Protein AF-D2VQ90-F1 (afdb_monomer)

Radius of gyration: 42.27 Å; Cα contacts (8 Å, |Δi|>4): 969; chains: 1; bounding box: 99×112×154 Å

Nearest PDB structures (foldseek):
  7mqa-assembly1_NH  TM=8.447E-01  e=4.108E-39  Homo sapiens
  6zqf-assembly1_UV  TM=8.359E-01  e=2.589E-33  Saccharomyces cerevisiae S288C
  6ke6-assembly1_RE  TM=8.404E-01  e=4.576E-33  Saccharomyces cerevisiae S288C
  7d4i-assembly1_RE  TM=8.359E-01  e=6.923E-33  Saccharomyces cerevisiae S288C

Secondary structure (DSSP, 8-state):
---------------------------PPP--------------------------HHHHHHHHHTTS---------------S--HHHHHGGG-GGGGGG-TT---------SS------PPPSEEEEE----TT---------EEEEEPPPPPPHHHHHH-S---B-SSSS-BTTTT--HHHHHHHHHHHHHHHHHTT-TT-HHHHHHHHT----HHHH-SEEEEEEPPTT----SSS-HHHHHHHHHHHHHTTTEEEEEEEEEETTEEEEEEEEPTTTT-SEEE---TT-HHHHHHHHHHHGGGEEEEEETTEEEEEEE----TTS-TTHHHHHHHHHHHHHHT-TT-EEEETTGGGGGGG---HHHHHHHHHHHHHHHHHHHHHHHH--SSS-EEEEEE--TTTTT-SSSPP-TTSPEEEEEEEPP-TTS-SSHHHHHHHHHHHHHHHHHH-SS-EEE-SS-EEEEETTEEEEEEEE-TTHHHHHIIIIITT-HHHHHHHIIIIIHHHHHHHHHHHHHH-TTHHHHHHHHHHHHHHTT-TTTS-HHHHHHHHHHHHH-TT-SS-S-SSHHHHHHHHHHHHHHS-TTTS-EEE---SS-HHHHHHHHHHHHHHHHT-SS--S--EEETTB-S-TTTSS-S-HHHHHHHHHHHHHHHHHHHHHHHHT-SS--GGGT---STT-SEEEEE-S---S-PPTT--HHHHHHHHHHHHHTTTEEEEE-TTSSEEEEEE-GGGGS-EE--GGG-TTEEEPPP-------S----PPPEEEE-HHHHHHHHHHHTTTTEEEEEE-TTSTTGGG-S---------------------------------------------------------------------

Mean predicted aligned error: 17.39 Å

Sequence (880 aa):
MSDDYLSSLGTKDEEEETNIEEDVVEEEQVTQDDDDGFKPAEMLDEEFGGEDSGLTDEEKIRIMREQMGDEYVIDDKKQEKRSHFTQEEIRNLTDTKNLFQSPLFRFSFIKISDKVQKLQCNAPQNIAIVGSYLLRTIAKPYKNIDISVVMPKPVDPVFTKAFDLVLLDADGDFNIFNRVTKNAWREIQSEANNTLAYMKDEKSTQGVELLFLTKHNFWYKFDAILSVKIPTSFKNDGEKSTSQLISSTLVQALDERVKYLRIVESNDDTVFVGLILKKKWFEPVTVGPSPLNKEKTEEFKTFWGKKTTTKDFNGTLHVCTEWTIKDTECSVKLLESVCSYILQKHLDKNIECTVSASDVYSILKTNKKESEEINAKVTHAFSRLEEIIMETDINLVVENISVISPEYYNVSVSSPSVSSPILTVLQFRSNARWPDDVEALDRLKQLIYLKYSETLQMKTVPTRRWIDIVCEGFTFRVVIFVSKEINIIKRSGQALNPNVHELEKTLTVLPLHYKYSGIFKSNHKEYSETVRLAKSWVNTHFMSDYLEDAVVELMCMHIFTDPNSPYRAPKTAICGFFRFLNLICTHSWFDTPLFVNTSTEDEENVQKEFAKCLNTYEDLDEKPSMYIVASYNMDYVWTRKNPPAIIVHRMIQFAMNTEIELIEYLQTSNTELPSLFVSTDMDSYDLIIHLKQNIDRKLPTGFNPYDLLYSDLKQRFSRFGLIFKDCNNTMITMAINPEVLSAKQSSISNTYCMKPAPNVANSTTGTDKKKSGLMLELNIPQLMFEIKTMGEGIISKVEVNQESPLAPFSTEIQPPSIVTPTTTTNNNNNQRTTTRDEKTTLTDKKNGASNKRKKGQSEDITNDDGPSTKKVKQSMKKKK

InterPro domains:
  IPR005554 NOL6/Upt22 [PTHR17972] (159-693)
  IPR035368 Nrap protein, domain 3 [PF17404] (220-347)
  IPR035369 Nrap protein, domain 4 [PF17405] (367-516)
  IPR035370 Nrap protein, domain 5 [PF17406] (524-677)
  IPR035371 Nrap protein, domain 6 [PF17407] (696-798)

Organism: Naegleria gruberi (NCBI:txid5762)

Foldseek 3Di:
DDDDDDDDDDDDDDDDDDDDDDDDDDDDDDDDDDDDDDDDDDDDDDDDDDDDDDPDVVNVVVVVPVVDDDDDDDDDDDDDDDDDDDVVVVVPPPPPPCPVVDPQDDWDDDDDDPDDDDDDDDAFPDKDFDDPDDPDDDDDDDPPRDIDGHRPDPQPVVDVVQAPDATAHPVNPDGPCPVPHPQNVLVVVVVVVLLVVLVVPVPDPLSVCLVPVDDDDLLQFFLWKKKKFADPPFDDPDPDDPVRVLQVLLCVLQVQFFSHKDWDDDDPGIIMIGTHTDPCNLPQKAWFDFVVPVVRVVVVCVQLPPQWDWDDDPNTITIIGGHDDFQLFFSCVRSQVSSLSNCCVRTNVPMHMDIAPSCLLCLLVDRNVVLVVLLVLVVVQVVVVQVLVCPFDPVFHWDDKFWLACLNLLLASDHADLQAATEMETETDADPPQDLAQVSNLVVQQVSLVSCCVRDPFDWDGDSAWIWTDTPSHTHTYGYDHPCNLVSCVVVVCVVPPVSLVVCCRHPVSRVLVVLSNVCCVVAVQLSLLSSSQVSLCLQQLNCVQQPSSNSSQLLQCLQPVSSDSHHRHPHSSSSNLVSLVCLQPDQQQPDAAEGESDPPPVVVLVVLVVVLRVVQVPDPDHFSGAYAYSSGSHSSRRPPGDHNVSSVVSNVLSVVLNVQSVVCSSVVDPDRDPSSRHHDPLQFFKKWFWDPCDPDDDHRPDDVLVVLQVVCCVQPVVQFDWGARPSSGIITTHGDVCLQDWDFDDPVNDPQKDFDDDPPDPDPDPDPDDDGGTIGGNLLVSVVVSCVSCPVTTDDMAGRCPHPCNVVRPDDDDPPPPDPDDDDDDDDDDDDDDDDDDDDDDDDDDDDDDDDDDDDDDDDDDDDDDDDDDDDDDDDDDD

pLDDT: mean 72.43, std 23.78, range [23.16, 96.88]

Structure (mmCIF, N/CA/C/O backbone):
data_AF-D2VQ90-F1
#
_entry.id   AF-D2VQ90-F1
#
loop_
_atom_site.group_PDB
_atom_site.id
_atom_site.type_symbol
_atom_site.label_atom_id
_atom_site.label_alt_id
_atom_site.label_comp_id
_atom_site.label_asym_id
_atom_site.label_entity_id
_atom_site.label_seq_id
_atom_site.pdbx_PDB_ins_code
_atom_site.Cartn_x
_atom_site.Cartn_y
_atom_site.Cartn_z
_atom_site.occupancy
_atom_site.B_iso_or_equiv
_atom_site.auth_seq_id
_atom_site.auth_comp_id
_atom_site.auth_asym_id
_atom_site.auth_atom_id
_atom_site.pdbx_PDB_model_num
ATOM 1 N N . MET A 1 1 ? 44.846 -45.924 14.285 1.00 30.59 1 MET A N 1
ATOM 2 C CA . MET A 1 1 ? 45.347 -47.303 14.093 1.00 30.59 1 MET A CA 1
ATOM 3 C C . MET A 1 1 ? 44.398 -48.230 14.824 1.00 30.59 1 MET A C 1
ATOM 5 O O . MET A 1 1 ? 43.914 -47.798 15.863 1.00 30.59 1 MET A O 1
ATOM 9 N N . SER A 1 2 ? 44.172 -49.436 14.289 1.00 29.28 2 SER A N 1
ATOM 10 C CA . SER A 1 2 ? 43.457 -50.556 14.929 1.00 29.28 2 SER A CA 1
ATOM 11 C C . SER A 1 2 ? 42.046 -50.240 15.454 1.00 29.28 2 SER A C 1
ATOM 13 O O . SER A 1 2 ? 41.854 -50.067 16.654 1.00 29.28 2 SER A O 1
ATOM 15 N N . ASP A 1 3 ? 41.119 -50.066 14.513 1.00 30.22 3 ASP A N 1
ATOM 16 C CA . ASP A 1 3 ? 40.070 -51.044 14.158 1.00 30.22 3 ASP A CA 1
ATOM 17 C C . ASP A 1 3 ? 39.145 -51.640 15.254 1.00 30.22 3 ASP A C 1
ATOM 19 O O . ASP A 1 3 ? 39.590 -52.120 16.292 1.00 30.22 3 ASP A O 1
ATOM 23 N N . ASP A 1 4 ? 37.852 -51.671 14.901 1.00 33.34 4 ASP A N 1
ATOM 24 C CA . ASP A 1 4 ? 36.756 -52.584 15.276 1.00 33.34 4 ASP A CA 1
ATOM 25 C C . ASP A 1 4 ? 36.416 -52.899 16.751 1.00 33.34 4 ASP A C 1
ATOM 27 O O . ASP A 1 4 ? 37.131 -53.604 17.459 1.00 33.34 4 ASP A O 1
ATOM 31 N N . TYR A 1 5 ? 35.166 -52.590 17.137 1.00 29.53 5 TYR A N 1
ATOM 32 C CA . TYR A 1 5 ? 34.090 -53.603 17.075 1.00 29.53 5 TYR A CA 1
ATOM 33 C C . TYR A 1 5 ? 32.682 -52.970 17.002 1.00 29.53 5 TYR A C 1
ATOM 35 O O . TYR A 1 5 ? 32.493 -51.805 17.349 1.00 29.53 5 TYR A O 1
ATOM 43 N N . LEU A 1 6 ? 31.692 -53.727 16.509 1.00 32.72 6 LEU A N 1
ATOM 44 C CA . LEU A 1 6 ? 30.358 -53.220 16.143 1.00 32.72 6 LEU A CA 1
ATOM 45 C C . LEU A 1 6 ? 29.349 -53.133 17.303 1.00 32.72 6 LEU A C 1
ATOM 47 O O . LEU A 1 6 ? 29.293 -54.020 18.151 1.00 32.72 6 LEU A O 1
ATOM 51 N N . SER A 1 7 ? 28.408 -52.186 17.196 1.00 26.31 7 SER A N 1
ATOM 52 C CA . SER A 1 7 ? 26.972 -52.501 17.322 1.00 26.31 7 SER A CA 1
ATOM 53 C C . SER A 1 7 ? 26.098 -51.433 16.644 1.00 26.31 7 SER A C 1
ATOM 55 O O . SER A 1 7 ? 26.288 -50.239 16.859 1.00 26.31 7 SER A O 1
ATOM 57 N N . SER A 1 8 ? 25.130 -51.863 15.835 1.00 28.53 8 SER A N 1
ATOM 58 C CA . SER A 1 8 ? 24.047 -51.034 15.294 1.00 28.53 8 SER A CA 1
ATOM 59 C C . SER A 1 8 ? 22.774 -51.880 15.199 1.00 28.53 8 SER A C 1
ATOM 61 O O . SER A 1 8 ? 22.842 -53.077 14.919 1.00 28.53 8 SER A O 1
ATOM 63 N N . LEU A 1 9 ? 21.617 -51.276 15.482 1.00 27.98 9 LEU A N 1
ATOM 64 C CA . LEU A 1 9 ? 20.308 -51.915 15.334 1.00 27.98 9 LEU A CA 1
ATOM 65 C C . LEU A 1 9 ? 19.615 -51.391 14.072 1.00 27.98 9 LEU A C 1
ATOM 67 O O . LEU A 1 9 ? 19.752 -50.218 13.731 1.00 27.98 9 LEU A O 1
ATOM 71 N N . GLY A 1 10 ? 18.830 -52.253 13.429 1.00 27.00 10 GLY A N 1
ATOM 72 C CA . GLY A 1 10 ? 17.923 -51.913 12.336 1.00 27.00 10 GLY A CA 1
ATOM 73 C C . GLY A 1 10 ? 16.869 -53.009 12.197 1.00 27.00 10 GLY A C 1
ATOM 74 O O . GLY A 1 10 ? 17.215 -54.188 12.147 1.00 27.00 10 GLY A O 1
ATOM 75 N N . THR A 1 11 ? 15.595 -52.627 12.222 1.00 27.80 11 THR A N 1
ATOM 76 C CA . THR A 1 11 ? 14.434 -53.528 12.130 1.00 27.80 11 THR A CA 1
ATOM 77 C C . THR A 1 11 ? 13.952 -53.689 10.684 1.00 27.80 11 THR A C 1
ATOM 79 O O . THR A 1 11 ? 14.438 -53.011 9.781 1.00 27.80 11 THR A O 1
ATOM 82 N N . LYS A 1 12 ? 13.001 -54.604 10.477 1.00 26.73 12 LYS A N 1
ATOM 83 C CA . LYS A 1 12 ? 12.300 -54.866 9.212 1.00 26.73 12 LYS A CA 1
ATOM 84 C C . LYS A 1 12 ? 10.785 -54.843 9.438 1.00 26.73 12 LYS A C 1
ATOM 86 O O . LYS A 1 12 ? 10.361 -54.809 10.593 1.00 26.73 12 LYS A O 1
ATOM 91 N N . ASP A 1 13 ? 10.056 -54.931 8.328 1.00 26.05 13 ASP A N 1
ATOM 92 C CA . ASP A 1 13 ? 8.599 -54.988 8.176 1.00 26.05 13 ASP A CA 1
ATOM 93 C C . ASP A 1 13 ? 7.997 -53.571 8.368 1.00 26.05 13 ASP A C 1
ATOM 95 O O . ASP A 1 13 ? 7.998 -53.048 9.480 1.00 26.05 13 ASP A O 1
ATOM 99 N N . GLU A 1 14 ? 7.671 -52.769 7.338 1.00 28.03 14 GLU A N 1
ATOM 100 C CA . GLU A 1 14 ? 6.928 -52.989 6.066 1.00 28.03 14 GLU A CA 1
ATOM 101 C C . GLU A 1 14 ? 5.438 -53.317 6.345 1.00 28.03 14 GLU A C 1
ATOM 103 O O . GLU A 1 14 ? 5.168 -54.203 7.151 1.00 28.03 14 GLU A O 1
ATOM 108 N N . GLU A 1 15 ? 4.409 -52.647 5.792 1.00 25.11 15 GLU A N 1
ATOM 109 C CA . GLU A 1 15 ? 4.280 -51.869 4.528 1.00 25.11 15 GLU A CA 1
ATOM 110 C C . GLU A 1 15 ? 4.618 -50.342 4.639 1.00 25.11 15 GLU A C 1
ATOM 112 O O . GLU A 1 15 ? 5.733 -50.063 5.071 1.00 25.11 15 GLU A O 1
ATOM 117 N N . GLU A 1 16 ? 3.897 -49.271 4.247 1.00 25.36 16 GLU A N 1
ATOM 118 C CA . GLU A 1 16 ? 2.486 -48.934 3.901 1.00 25.36 16 GLU A CA 1
ATOM 119 C C . GLU A 1 16 ? 2.467 -47.756 2.847 1.00 25.36 16 GLU A C 1
ATOM 121 O O . GLU A 1 16 ? 3.485 -47.513 2.199 1.00 25.36 16 GLU A O 1
ATOM 126 N N . GLU A 1 17 ? 1.360 -47.021 2.615 1.00 25.44 17 GLU A N 1
ATOM 127 C CA . GLU A 1 17 ? 1.156 -46.096 1.458 1.00 25.44 17 GLU A CA 1
ATOM 128 C C . GLU A 1 17 ? 1.585 -44.608 1.631 1.00 25.44 17 GLU A C 1
ATOM 130 O O . GLU A 1 17 ? 1.221 -43.963 2.611 1.00 25.44 17 GLU A O 1
ATOM 135 N N . THR A 1 18 ? 2.194 -43.989 0.599 1.00 27.98 18 THR A N 1
ATOM 136 C CA . THR A 1 18 ? 1.944 -42.571 0.200 1.00 27.98 18 THR A CA 1
ATOM 137 C C . THR A 1 18 ? 2.162 -42.361 -1.313 1.00 27.98 18 THR A C 1
ATOM 139 O O . THR A 1 18 ? 3.160 -42.817 -1.863 1.00 27.98 18 THR A O 1
ATOM 142 N N . ASN A 1 19 ? 1.254 -41.637 -1.984 1.00 24.89 19 ASN A N 1
ATOM 143 C CA . ASN A 1 19 ? 1.394 -41.236 -3.395 1.00 24.89 19 ASN A CA 1
ATOM 144 C C . ASN A 1 19 ? 2.094 -39.874 -3.529 1.00 24.89 19 ASN A C 1
ATOM 146 O O . ASN A 1 19 ? 1.709 -38.915 -2.859 1.00 24.89 19 ASN A O 1
ATOM 150 N N . ILE A 1 20 ? 3.039 -39.774 -4.467 1.00 29.11 20 ILE A N 1
ATOM 151 C CA . ILE A 1 20 ? 3.534 -38.517 -5.046 1.00 29.11 20 ILE A CA 1
ATOM 152 C C . ILE A 1 20 ? 3.672 -38.751 -6.554 1.00 29.11 20 ILE A C 1
ATOM 154 O O . ILE A 1 20 ? 4.386 -39.661 -6.967 1.00 29.11 20 ILE A O 1
ATOM 158 N N . GLU A 1 21 ? 2.984 -37.948 -7.363 1.00 27.41 21 GLU A N 1
ATOM 159 C CA . GLU A 1 21 ? 3.097 -37.965 -8.824 1.00 27.41 21 GLU A CA 1
ATOM 160 C C . GLU A 1 21 ? 4.121 -36.904 -9.266 1.00 27.41 21 GLU A C 1
ATOM 162 O O . GLU A 1 21 ? 4.018 -35.740 -8.875 1.00 27.41 21 GLU A O 1
ATOM 167 N N . GLU A 1 22 ? 5.108 -37.297 -10.077 1.00 27.95 22 GLU A N 1
ATOM 168 C CA . GLU A 1 22 ? 5.978 -36.380 -10.826 1.00 27.95 22 GLU A CA 1
ATOM 169 C C . GLU A 1 22 ? 5.775 -36.629 -12.329 1.00 27.95 22 GLU A C 1
ATOM 171 O O . GLU A 1 22 ? 5.984 -37.744 -12.809 1.00 27.95 22 GLU A O 1
ATOM 176 N N . ASP A 1 23 ? 5.368 -35.595 -13.072 1.00 26.69 23 ASP A N 1
ATOM 177 C CA . ASP A 1 23 ? 5.141 -35.677 -14.519 1.00 26.69 23 ASP A CA 1
ATOM 178 C C . ASP A 1 23 ? 6.441 -35.968 -15.290 1.00 26.69 23 ASP A C 1
ATOM 180 O O . ASP A 1 23 ? 7.415 -35.212 -15.212 1.00 26.69 23 ASP A O 1
ATOM 184 N N . VAL A 1 24 ? 6.425 -37.009 -16.128 1.00 26.88 24 VAL A N 1
ATOM 185 C CA . VAL A 1 24 ? 7.487 -37.299 -17.103 1.00 26.88 24 VAL A CA 1
ATOM 186 C C . VAL A 1 24 ? 6.914 -37.251 -18.518 1.00 26.88 24 VAL A C 1
ATOM 188 O O . VAL A 1 24 ? 5.859 -37.807 -18.804 1.00 26.88 24 VAL A O 1
ATOM 191 N N . VAL A 1 25 ? 7.625 -36.563 -19.411 1.00 26.53 25 VAL A N 1
ATOM 192 C CA . VAL A 1 25 ? 7.254 -36.407 -20.823 1.00 26.53 25 VAL A CA 1
ATOM 193 C C . VAL A 1 25 ? 7.606 -37.677 -21.598 1.00 26.53 25 VAL A C 1
ATOM 195 O O . VAL A 1 25 ? 8.783 -38.027 -21.677 1.00 26.53 25 VAL A O 1
ATOM 198 N N . GLU A 1 26 ? 6.617 -38.323 -22.216 1.00 26.33 26 GLU A N 1
ATOM 199 C CA . GLU A 1 26 ? 6.847 -39.443 -23.138 1.00 26.33 26 GLU A CA 1
ATOM 200 C C . GLU A 1 26 ? 7.012 -38.978 -24.597 1.00 26.33 26 GLU A C 1
ATOM 202 O O . GLU A 1 26 ? 6.322 -38.075 -25.077 1.00 26.33 26 GLU A O 1
ATOM 207 N N . GLU A 1 27 ? 7.941 -39.619 -25.311 1.00 24.31 27 GLU A N 1
ATOM 208 C CA . GLU A 1 27 ? 8.139 -39.486 -26.757 1.00 24.31 27 GLU A CA 1
ATOM 209 C C . GLU A 1 27 ? 7.513 -40.699 -27.467 1.00 24.31 27 GLU A C 1
ATOM 211 O O . GLU A 1 27 ? 8.039 -41.808 -27.362 1.00 24.31 27 GLU A O 1
ATOM 216 N N . GLU A 1 28 ? 6.432 -40.524 -28.234 1.00 27.00 28 GLU A N 1
ATOM 217 C CA . GLU A 1 28 ? 5.920 -41.617 -29.075 1.00 27.00 28 GLU A CA 1
ATOM 218 C C . GLU A 1 28 ? 6.800 -41.819 -30.321 1.00 27.00 28 GLU A C 1
ATOM 220 O O . GLU A 1 28 ? 6.967 -40.919 -31.151 1.00 27.00 28 GLU A O 1
ATOM 225 N N . GLN A 1 29 ? 7.350 -43.029 -30.470 1.00 24.53 29 GLN A N 1
ATOM 226 C CA . GLN A 1 29 ? 8.075 -43.453 -31.669 1.00 24.53 29 GLN A CA 1
ATOM 227 C C . GLN A 1 29 ? 7.203 -44.283 -32.614 1.00 24.53 29 GLN A C 1
ATOM 229 O O . GLN A 1 29 ? 6.292 -44.999 -32.212 1.00 24.53 29 GLN A O 1
ATOM 234 N N . VAL A 1 30 ? 7.550 -44.207 -33.899 1.00 26.16 30 VAL A N 1
ATOM 235 C CA . VAL A 1 30 ? 6.951 -44.988 -34.985 1.00 26.16 30 VAL A CA 1
ATOM 236 C C . VAL A 1 30 ? 7.156 -46.488 -34.767 1.00 26.16 30 VAL A C 1
ATOM 238 O O . VAL A 1 30 ? 8.291 -46.939 -34.612 1.00 26.16 30 VAL A O 1
ATOM 241 N N . THR A 1 31 ? 6.088 -47.267 -34.925 1.00 26.61 31 THR A N 1
ATOM 242 C CA . THR A 1 31 ? 6.167 -48.683 -35.304 1.00 26.61 31 THR A CA 1
ATOM 243 C C . THR A 1 31 ? 5.498 -48.914 -36.659 1.00 26.61 31 THR A C 1
ATOM 245 O O . THR A 1 31 ? 4.494 -48.291 -37.005 1.00 26.61 31 THR A O 1
ATOM 248 N N . GLN A 1 32 ? 6.107 -49.794 -37.451 1.00 24.78 32 GLN A N 1
ATOM 249 C CA . GLN A 1 32 ? 5.499 -50.413 -38.627 1.00 24.78 32 GLN A CA 1
ATOM 250 C C . GLN A 1 32 ? 4.943 -51.779 -38.217 1.00 24.78 32 GLN A C 1
ATOM 252 O O . GLN A 1 32 ? 5.519 -52.414 -37.338 1.00 24.78 32 GLN A O 1
ATOM 257 N N . ASP A 1 33 ? 3.929 -52.258 -38.930 1.00 27.09 33 ASP A N 1
ATOM 258 C CA . ASP A 1 33 ? 3.712 -53.691 -39.144 1.00 27.09 33 ASP A CA 1
ATOM 259 C C . ASP A 1 33 ? 3.307 -53.902 -40.611 1.00 27.09 33 ASP A C 1
ATOM 261 O O . ASP A 1 33 ? 2.727 -53.008 -41.239 1.00 27.09 33 ASP A O 1
ATOM 265 N N . ASP A 1 34 ? 3.697 -55.045 -41.174 1.00 27.70 34 ASP A N 1
ATOM 266 C CA . ASP A 1 34 ? 3.796 -55.248 -42.623 1.00 27.70 34 ASP A CA 1
ATOM 267 C C . ASP A 1 34 ? 2.634 -56.046 -43.251 1.00 27.70 34 ASP A C 1
ATOM 269 O O . ASP A 1 34 ? 2.059 -56.948 -42.651 1.00 27.70 34 ASP A O 1
ATOM 273 N N . ASP A 1 35 ? 2.373 -55.688 -44.514 1.00 27.02 35 ASP A N 1
ATOM 274 C CA . ASP A 1 35 ? 2.082 -56.544 -45.680 1.00 27.02 35 ASP A CA 1
ATOM 275 C C . ASP A 1 35 ? 1.122 -57.752 -45.558 1.00 27.02 35 ASP A C 1
ATOM 277 O O . ASP A 1 35 ? 1.441 -58.787 -44.978 1.00 27.02 35 ASP A O 1
ATOM 281 N N . ASP A 1 36 ? 0.016 -57.689 -46.313 1.00 26.14 36 ASP A N 1
ATOM 282 C CA . ASP A 1 36 ? -0.532 -58.871 -46.993 1.00 26.14 36 ASP A CA 1
ATOM 283 C C . ASP A 1 36 ? -1.154 -58.433 -48.339 1.00 26.14 36 ASP A C 1
ATOM 285 O O . ASP A 1 36 ? -2.133 -57.679 -48.395 1.00 26.14 36 ASP A O 1
ATOM 289 N N . GLY A 1 37 ? -0.509 -58.800 -49.449 1.00 24.77 37 GLY A N 1
ATOM 290 C CA . GLY A 1 37 ? -0.720 -58.166 -50.755 1.00 24.77 37 GLY A CA 1
ATOM 291 C C . GLY A 1 37 ? -1.607 -58.943 -51.735 1.00 24.77 37 GLY A C 1
ATOM 292 O O . GLY A 1 37 ? -1.683 -60.168 -51.709 1.00 24.77 37 GLY A O 1
ATOM 293 N N . PHE A 1 38 ? -2.196 -58.239 -52.713 1.00 23.16 38 PHE A N 1
ATOM 294 C CA . PHE A 1 38 ? -2.744 -58.875 -53.922 1.00 23.16 38 PHE A CA 1
ATOM 295 C C . PHE A 1 38 ? -2.518 -58.046 -55.198 1.00 23.16 38 PHE A C 1
ATOM 297 O O . PHE A 1 38 ? -2.561 -56.814 -55.191 1.00 23.16 38 PHE A O 1
ATOM 304 N N . LYS A 1 39 ? -2.271 -58.740 -56.316 1.00 24.39 39 LYS A N 1
ATOM 305 C CA . LYS A 1 39 ? -2.067 -58.187 -57.671 1.00 24.39 39 LYS A CA 1
ATOM 306 C C . LYS A 1 39 ? -2.674 -59.132 -58.740 1.00 24.39 39 LYS A C 1
ATOM 308 O O . LYS A 1 39 ? -3.120 -60.216 -58.370 1.00 24.39 39 LYS A O 1
ATOM 313 N N . PRO A 1 40 ? -2.834 -58.705 -60.013 1.00 46.16 40 PRO A N 1
ATOM 314 C CA . PRO A 1 40 ? -4.158 -58.790 -60.643 1.00 46.16 40 PRO A CA 1
ATOM 315 C C . PRO A 1 40 ? -4.296 -59.788 -61.807 1.00 46.16 40 PRO A C 1
ATOM 317 O O . PRO A 1 40 ? -3.311 -60.224 -62.394 1.00 46.16 40 PRO A O 1
ATOM 320 N N . ALA A 1 41 ? -5.555 -60.021 -62.191 1.00 25.66 41 ALA A N 1
ATOM 321 C CA . ALA A 1 41 ? -6.038 -60.499 -63.494 1.00 25.66 41 ALA A CA 1
ATOM 322 C C . ALA A 1 41 ? -7.334 -59.698 -63.794 1.00 25.66 41 ALA A C 1
ATOM 324 O O . ALA A 1 41 ? -8.093 -59.455 -62.858 1.00 25.66 41 ALA A O 1
ATOM 325 N N . GLU A 1 42 ? -7.558 -59.047 -64.943 1.00 24.58 42 GLU A N 1
ATOM 326 C CA . GLU A 1 42 ? -7.608 -59.492 -66.359 1.00 24.58 42 GLU A CA 1
ATOM 327 C C . GLU A 1 42 ? -8.974 -60.070 -66.792 1.00 24.58 42 GLU A C 1
ATOM 329 O O . GLU A 1 42 ? -9.691 -60.638 -65.973 1.00 24.58 42 GLU A O 1
ATOM 334 N N . MET A 1 43 ? -9.274 -59.941 -68.101 1.00 26.11 43 MET A N 1
ATOM 335 C CA . MET A 1 43 ? -10.545 -60.190 -68.833 1.00 26.11 43 MET A CA 1
ATOM 336 C C . MET A 1 43 ? -11.470 -58.943 -68.882 1.00 26.11 43 MET A C 1
ATOM 338 O O . MET A 1 43 ? -11.904 -58.475 -67.834 1.00 26.11 43 MET A O 1
ATOM 342 N N . LEU A 1 44 ? -11.660 -58.226 -70.009 1.00 26.12 44 LEU A N 1
ATOM 343 C CA . LEU A 1 44 ? -12.131 -58.598 -71.373 1.00 26.12 44 LEU A CA 1
ATOM 344 C C . LEU A 1 44 ? -13.632 -58.984 -71.385 1.00 26.12 44 LEU A C 1
ATOM 346 O O . LEU A 1 44 ? -14.031 -59.810 -70.569 1.00 26.12 44 LEU A O 1
ATOM 350 N N . ASP A 1 45 ? -14.499 -58.508 -72.290 1.00 24.06 45 ASP A N 1
ATOM 351 C CA . ASP A 1 45 ? -14.424 -57.411 -73.285 1.00 24.06 45 ASP A CA 1
ATOM 352 C C . ASP A 1 45 ? -15.847 -57.119 -73.848 1.00 24.06 45 ASP A C 1
ATOM 354 O O . ASP A 1 45 ? -16.719 -57.970 -73.689 1.00 24.06 45 ASP A O 1
ATOM 358 N N . GLU A 1 46 ? -16.040 -55.982 -74.550 1.00 27.22 46 GLU A N 1
ATOM 359 C CA . GLU A 1 46 ? -17.128 -55.704 -75.541 1.00 27.22 46 GLU A CA 1
ATOM 360 C C . GLU A 1 46 ? -18.622 -55.724 -75.048 1.00 27.22 46 GLU A C 1
ATOM 362 O O . GLU A 1 46 ? -18.971 -56.344 -74.051 1.00 27.22 46 GLU A O 1
ATOM 367 N N . GLU A 1 47 ? -19.617 -55.034 -75.641 1.00 26.92 47 GLU A N 1
ATOM 368 C CA . GLU A 1 47 ? -19.632 -53.953 -76.646 1.00 26.92 47 GLU A CA 1
ATOM 369 C C . GLU A 1 47 ? -20.826 -52.965 -76.452 1.00 26.92 47 GLU A C 1
ATOM 371 O O . GLU A 1 47 ? -21.719 -53.166 -75.632 1.00 26.92 47 GLU A O 1
ATOM 376 N N . PHE A 1 48 ? -20.804 -51.875 -77.228 1.00 26.27 48 PHE A N 1
ATOM 377 C CA . PHE A 1 48 ? -21.612 -50.638 -77.212 1.00 26.27 48 PHE A CA 1
ATOM 378 C C . PHE A 1 48 ? -23.161 -50.724 -77.285 1.00 26.27 48 PHE A C 1
ATOM 380 O O . PHE A 1 48 ? -23.729 -51.603 -77.929 1.00 26.27 48 PHE A O 1
ATOM 387 N N . GLY A 1 49 ? -23.838 -49.656 -76.814 1.00 25.02 49 GLY A N 1
ATOM 388 C CA . GLY A 1 49 ? -25.201 -49.286 -77.250 1.00 25.02 49 GLY A CA 1
ATOM 389 C C . GLY A 1 49 ? -25.787 -47.997 -76.626 1.00 25.02 49 GLY A C 1
ATOM 390 O O . GLY A 1 49 ? -26.098 -47.992 -75.441 1.00 25.02 49 GLY A O 1
ATOM 391 N N . GLY A 1 50 ? -26.013 -46.948 -77.439 1.00 28.48 50 GLY A N 1
ATOM 392 C CA . GLY A 1 50 ? -26.609 -45.642 -77.054 1.00 28.48 50 GLY A CA 1
ATOM 393 C C . GLY A 1 50 ? -25.576 -44.641 -76.498 1.00 28.48 50 GLY A C 1
ATOM 394 O O . GLY A 1 50 ? -24.831 -44.993 -75.592 1.00 28.48 50 GLY A O 1
ATOM 395 N N . GLU A 1 51 ? -25.317 -43.450 -77.056 1.00 29.31 51 GLU A N 1
ATOM 396 C CA . GLU A 1 51 ? -26.147 -42.322 -77.560 1.00 29.31 51 GLU A CA 1
ATOM 397 C C . GLU A 1 51 ? -26.621 -41.318 -76.487 1.00 29.31 51 GLU A C 1
ATOM 399 O O . GLU A 1 51 ? -26.815 -41.652 -75.322 1.00 29.31 51 GLU A O 1
ATOM 404 N N . ASP A 1 52 ? -26.730 -40.048 -76.902 1.00 32.69 52 ASP A N 1
ATOM 405 C CA . ASP A 1 52 ? -26.797 -38.855 -76.050 1.00 32.69 52 ASP A CA 1
ATOM 406 C C . ASP A 1 52 ? -27.939 -38.831 -75.018 1.00 32.69 52 ASP A C 1
ATOM 408 O O . ASP A 1 52 ? -29.119 -38.705 -75.344 1.00 32.69 52 ASP A O 1
ATOM 412 N N . SER A 1 53 ? -27.568 -38.761 -73.742 1.00 36.69 53 SER A N 1
ATOM 413 C CA . SER A 1 53 ? -28.060 -37.743 -72.797 1.00 36.69 53 SER A CA 1
ATOM 414 C C . SER A 1 53 ? -27.224 -37.820 -71.511 1.00 36.69 53 SER A C 1
ATOM 416 O O . SER A 1 53 ? -26.782 -38.881 -71.093 1.00 36.69 53 SER A O 1
ATOM 418 N N . GLY A 1 54 ? -26.890 -36.729 -70.834 1.00 37.34 54 GLY A N 1
ATOM 419 C CA . GLY A 1 54 ? -27.518 -35.409 -70.873 1.00 37.34 54 GLY A CA 1
ATOM 420 C C . GLY A 1 54 ? -27.865 -34.925 -69.464 1.00 37.34 54 GLY A C 1
ATOM 421 O O . GLY A 1 54 ? -28.867 -34.238 -69.306 1.00 37.34 54 GLY A O 1
ATOM 422 N N . LEU A 1 55 ? -27.061 -35.310 -68.456 1.00 42.03 55 LEU A N 1
ATOM 423 C CA . LEU A 1 55 ? -27.211 -34.887 -67.061 1.00 42.03 55 LEU A CA 1
ATOM 424 C C . LEU A 1 55 ? -27.348 -33.368 -67.001 1.00 42.03 55 LEU A C 1
ATOM 426 O O . LEU A 1 55 ? -26.412 -32.628 -67.341 1.00 42.03 55 LEU A O 1
ATOM 430 N N . THR A 1 56 ? -28.529 -32.929 -66.586 1.00 52.19 56 THR A N 1
ATOM 431 C CA . THR A 1 56 ? -28.883 -31.515 -66.546 1.00 52.19 56 THR A CA 1
ATOM 432 C C . THR A 1 56 ? -28.084 -30.810 -65.455 1.00 52.19 56 THR A C 1
ATOM 434 O O . THR A 1 56 ? -27.579 -31.432 -64.515 1.00 52.19 56 THR A O 1
ATOM 437 N N . ASP A 1 57 ? -27.921 -29.493 -65.568 1.00 46.06 57 ASP A N 1
ATOM 438 C CA . ASP A 1 57 ? -27.160 -28.757 -64.557 1.00 46.06 57 ASP A CA 1
ATOM 439 C C . ASP A 1 57 ? -27.890 -28.713 -63.201 1.00 46.06 57 ASP A C 1
ATOM 441 O O . ASP A 1 57 ? -27.231 -28.639 -62.167 1.00 46.06 57 ASP A O 1
ATOM 445 N N . GLU A 1 58 ? -29.217 -28.892 -63.173 1.00 47.59 58 GLU A N 1
ATOM 446 C CA . GLU A 1 58 ? -29.995 -29.030 -61.932 1.00 47.59 58 GLU A CA 1
ATOM 447 C C . GLU A 1 58 ? -29.612 -30.283 -61.124 1.00 47.59 58 GLU A C 1
ATOM 449 O O . GLU A 1 58 ? -29.493 -30.214 -59.901 1.00 47.59 58 GLU A O 1
ATOM 454 N N . GLU A 1 59 ? -29.340 -31.413 -61.782 1.00 47.47 59 GLU A N 1
ATOM 455 C CA . GLU A 1 59 ? -28.937 -32.656 -61.105 1.00 47.47 59 GLU A CA 1
ATOM 456 C C . GLU A 1 59 ? -27.518 -32.555 -60.521 1.00 47.47 59 GLU A C 1
ATOM 458 O O . GLU A 1 59 ? -27.258 -33.045 -59.421 1.00 47.47 59 GLU A O 1
ATOM 463 N N . LYS A 1 60 ? -26.616 -31.828 -61.195 1.00 51.47 60 LYS A N 1
ATOM 464 C CA . LYS A 1 60 ? -25.271 -31.509 -60.677 1.00 51.47 60 LYS A CA 1
ATOM 465 C C . LYS A 1 60 ? -25.347 -30.544 -59.488 1.00 51.47 60 LYS A C 1
ATOM 467 O O . LYS A 1 60 ? -24.651 -30.737 -58.493 1.00 51.47 60 LYS A O 1
ATOM 472 N N . ILE A 1 61 ? -26.221 -29.536 -59.567 1.00 49.50 61 ILE A N 1
ATOM 473 C CA . ILE A 1 61 ? -26.476 -28.574 -58.482 1.00 49.50 61 ILE A CA 1
ATOM 474 C C . ILE A 1 61 ? -27.076 -29.275 -57.257 1.00 49.50 61 ILE A C 1
ATOM 476 O O . ILE A 1 61 ? -26.687 -28.964 -56.131 1.00 49.50 61 ILE A O 1
ATOM 480 N N . ARG A 1 62 ? -27.968 -30.255 -57.448 1.00 45.50 62 ARG A N 1
ATOM 481 C CA . ARG A 1 62 ? -28.511 -31.062 -56.347 1.00 45.50 62 ARG A CA 1
ATOM 482 C C . ARG A 1 62 ? -27.414 -31.832 -55.604 1.00 45.50 62 ARG A C 1
ATOM 484 O O . ARG A 1 62 ? -27.379 -31.780 -54.378 1.00 45.50 62 ARG A O 1
ATOM 491 N N . ILE A 1 63 ? -26.501 -32.483 -56.328 1.00 52.88 63 ILE A N 1
ATOM 492 C CA . ILE A 1 63 ? -25.384 -33.232 -55.725 1.00 52.88 63 ILE A CA 1
ATOM 493 C C . ILE A 1 63 ? -24.440 -32.301 -54.939 1.00 52.88 63 ILE A C 1
ATOM 495 O O . ILE A 1 63 ? -23.955 -32.691 -53.881 1.00 52.88 63 ILE A O 1
ATOM 499 N N . MET A 1 64 ? -24.225 -31.056 -55.388 1.00 42.88 64 MET A N 1
ATOM 500 C CA . MET A 1 64 ? -23.461 -30.072 -54.603 1.00 42.88 64 MET A CA 1
ATOM 501 C C . MET A 1 64 ? -24.206 -29.581 -53.350 1.00 42.88 64 MET A C 1
ATOM 503 O O . MET A 1 64 ? -23.573 -29.397 -52.312 1.00 42.88 64 MET A O 1
ATOM 507 N N . ARG A 1 65 ? -25.533 -29.393 -53.409 1.00 39.47 65 ARG A N 1
ATOM 508 C CA . ARG A 1 65 ? -26.339 -28.980 -52.240 1.00 39.47 65 ARG A CA 1
ATOM 509 C C . ARG A 1 65 ? -26.401 -30.042 -51.144 1.00 39.47 65 ARG A C 1
ATOM 511 O O . ARG A 1 65 ? -26.361 -29.699 -49.972 1.00 39.47 65 ARG A O 1
ATOM 518 N N . GLU A 1 66 ? -26.430 -31.326 -51.496 1.00 42.06 66 GLU A N 1
ATOM 519 C CA . GLU A 1 66 ? -26.398 -32.412 -50.500 1.00 42.06 66 GLU A CA 1
ATOM 520 C C . GLU A 1 66 ? -25.025 -32.534 -49.780 1.00 42.06 66 GLU A C 1
ATOM 522 O O . GLU A 1 66 ? -24.928 -33.246 -48.783 1.00 42.06 66 GLU A O 1
ATOM 527 N N . GLN A 1 67 ? -23.977 -31.814 -50.222 1.00 40.16 67 GLN A N 1
ATOM 528 C CA . GLN A 1 67 ? -22.642 -31.789 -49.590 1.00 40.16 67 GLN A CA 1
ATOM 529 C C . GLN A 1 67 ? -22.316 -30.509 -48.795 1.00 40.16 67 GLN A C 1
ATOM 531 O O . GLN A 1 67 ? -21.320 -30.490 -48.072 1.00 40.16 67 GLN A O 1
ATOM 536 N N . MET A 1 68 ? -23.121 -29.449 -48.907 1.00 38.00 68 MET A N 1
ATOM 537 C CA . MET A 1 68 ? -22.886 -28.150 -48.263 1.00 38.00 68 MET A CA 1
ATOM 538 C C . MET A 1 68 ? -24.193 -27.656 -47.636 1.00 38.00 68 MET A C 1
ATOM 540 O O . MET A 1 68 ? -25.088 -27.221 -48.353 1.00 38.00 68 MET A O 1
ATOM 544 N N . GLY A 1 69 ? -24.311 -27.732 -46.307 1.00 31.50 69 GLY A N 1
ATOM 545 C CA . GLY A 1 69 ? -25.523 -27.310 -45.593 1.00 31.50 69 GLY A CA 1
ATOM 546 C C . GLY A 1 69 ? -25.806 -25.810 -45.743 1.00 31.50 69 GLY A C 1
ATOM 547 O O . GLY A 1 69 ? -24.945 -24.988 -45.430 1.00 31.50 69 GLY A O 1
ATOM 548 N N . ASP A 1 70 ? -27.009 -25.476 -46.216 1.00 28.73 70 ASP A N 1
ATOM 549 C CA . ASP A 1 70 ? -27.494 -24.104 -46.424 1.00 28.73 70 ASP A CA 1
ATOM 550 C C . ASP A 1 70 ? -27.799 -23.357 -45.110 1.00 28.73 70 ASP A C 1
ATOM 552 O O . ASP A 1 70 ? -28.263 -23.968 -44.153 1.00 28.73 70 ASP A O 1
ATOM 556 N N . GLU A 1 71 ? -27.611 -22.030 -45.122 1.00 26.28 71 GLU A N 1
ATOM 557 C CA . GLU A 1 71 ? -28.558 -20.945 -44.747 1.00 26.28 71 GLU A CA 1
ATOM 558 C C . GLU A 1 71 ? -27.806 -19.597 -44.897 1.00 26.28 71 GLU A C 1
ATOM 560 O O . GLU A 1 71 ? -26.650 -19.507 -44.492 1.00 26.28 71 GLU A O 1
ATOM 565 N N . TYR A 1 72 ? -28.315 -18.453 -45.374 1.00 28.00 72 TYR A N 1
ATOM 566 C CA . TYR A 1 72 ? -29.298 -18.016 -46.395 1.00 28.00 72 TYR A CA 1
ATOM 567 C C . TYR A 1 72 ? -28.800 -16.587 -46.822 1.00 28.00 72 TYR A C 1
ATOM 569 O O . TYR A 1 72 ? -27.901 -16.048 -46.181 1.00 28.00 72 TYR A O 1
ATOM 577 N N . VAL A 1 73 ? -29.203 -15.876 -47.887 1.00 27.53 73 VAL A N 1
ATOM 578 C CA . VAL A 1 73 ? -30.528 -15.462 -48.402 1.00 27.53 73 VAL A CA 1
ATOM 579 C C . VAL A 1 73 ? -30.386 -15.094 -49.902 1.00 27.53 73 VAL A C 1
ATOM 581 O O . VAL A 1 73 ? -29.298 -14.767 -50.371 1.00 27.53 73 VAL A O 1
ATOM 584 N N . ILE A 1 74 ? -31.495 -15.120 -50.648 1.00 27.61 74 ILE A N 1
ATOM 585 C CA . ILE A 1 74 ? -31.612 -14.828 -52.091 1.00 27.61 74 ILE A CA 1
ATOM 586 C C . ILE A 1 74 ? -32.119 -13.390 -52.334 1.00 27.61 74 ILE A C 1
ATOM 588 O O . ILE A 1 74 ? -33.078 -13.000 -51.677 1.00 27.61 74 ILE A O 1
ATOM 592 N N . ASP A 1 75 ? -31.585 -12.667 -53.332 1.00 27.59 75 ASP A N 1
ATOM 593 C CA . ASP A 1 75 ? -32.425 -12.003 -54.357 1.00 27.59 75 ASP A CA 1
ATOM 594 C C . ASP A 1 75 ? -31.651 -11.721 -55.670 1.00 27.59 75 ASP A C 1
ATOM 596 O O . ASP A 1 75 ? -30.443 -11.949 -55.759 1.00 27.59 75 ASP A O 1
ATOM 600 N N . ASP A 1 76 ? -32.370 -11.331 -56.725 1.00 30.30 76 ASP A N 1
ATOM 601 C CA . ASP A 1 76 ? -32.125 -11.824 -58.084 1.00 30.30 76 ASP A CA 1
ATOM 602 C C . ASP A 1 76 ? -31.967 -10.727 -59.175 1.00 30.30 76 ASP A C 1
ATOM 604 O O . ASP A 1 76 ? -32.378 -9.578 -59.030 1.00 30.30 76 ASP A O 1
ATOM 608 N N . LYS A 1 77 ? -31.397 -11.124 -60.323 1.00 29.83 77 LYS A N 1
ATOM 609 C CA . LYS A 1 77 ? -31.382 -10.450 -61.646 1.00 29.83 77 LYS A CA 1
ATOM 610 C C . LYS A 1 77 ? -31.162 -8.923 -61.721 1.00 29.83 77 LYS A C 1
ATOM 612 O O . LYS A 1 77 ? -32.112 -8.140 -61.736 1.00 29.83 77 LYS A O 1
ATOM 617 N N . LYS A 1 78 ? -29.969 -8.549 -62.214 1.00 30.20 78 LYS A N 1
ATOM 618 C CA . LYS A 1 78 ? -29.848 -7.850 -63.520 1.00 30.20 78 LYS A CA 1
ATOM 619 C C . LYS A 1 78 ? -28.439 -7.929 -64.118 1.00 30.20 78 LYS A C 1
ATOM 621 O O . LYS A 1 78 ? -27.451 -7.689 -63.436 1.00 30.20 78 LYS A O 1
ATOM 626 N N . GLN A 1 79 ? -28.358 -8.224 -65.417 1.00 36.66 79 GLN A N 1
ATOM 627 C CA . GLN A 1 79 ? -27.124 -8.111 -66.198 1.00 36.66 79 GLN A CA 1
ATOM 628 C C . GLN A 1 79 ? -27.008 -6.702 -66.787 1.00 36.66 79 GLN A C 1
ATOM 630 O O . GLN A 1 79 ? -27.841 -6.318 -67.602 1.00 36.66 79 GLN A O 1
ATOM 635 N N . GLU A 1 80 ? -25.944 -5.971 -66.458 1.00 28.84 80 GLU A N 1
ATOM 636 C CA . GLU A 1 80 ? -25.540 -4.776 -67.206 1.00 28.84 80 GLU A CA 1
ATOM 637 C C . GLU A 1 80 ? -24.021 -4.572 -67.094 1.00 28.84 80 GLU A C 1
ATOM 639 O O . GLU A 1 80 ? -23.436 -4.728 -66.022 1.00 28.84 80 GLU A O 1
ATOM 644 N N . LYS A 1 81 ? -23.349 -4.255 -68.209 1.00 38.31 81 LYS A N 1
ATOM 645 C CA . LYS A 1 81 ? -21.896 -4.019 -68.217 1.00 38.31 81 LYS A CA 1
ATOM 646 C C . LYS A 1 81 ? -21.595 -2.608 -67.709 1.00 38.31 81 LYS A C 1
ATOM 648 O O . LYS A 1 81 ? -21.771 -1.651 -68.458 1.00 38.31 81 LYS A O 1
ATOM 653 N N . ARG A 1 82 ? -21.068 -2.478 -66.488 1.00 26.62 82 ARG A N 1
ATOM 654 C CA . ARG A 1 82 ? -20.473 -1.221 -66.002 1.00 26.62 82 ARG A CA 1
ATOM 655 C C . ARG A 1 82 ? -18.959 -1.209 -66.197 1.00 26.62 82 ARG A C 1
ATOM 657 O O . ARG A 1 82 ? -18.245 -2.046 -65.655 1.00 26.62 82 ARG A O 1
ATOM 664 N N . SER A 1 83 ? -18.476 -0.220 -66.941 1.00 38.06 83 SER A N 1
ATOM 665 C CA . SER A 1 83 ? -17.083 0.229 -66.918 1.00 38.06 83 SER A CA 1
ATOM 666 C C . SER A 1 83 ? -16.990 1.504 -66.080 1.00 38.06 83 SER A C 1
ATOM 668 O O . SER A 1 83 ? -17.706 2.459 -66.377 1.00 38.06 83 SER A O 1
ATOM 670 N N . HIS A 1 84 ? -16.064 1.522 -65.117 1.00 36.50 84 HIS A N 1
ATOM 671 C CA . HIS A 1 84 ? -15.858 2.554 -64.086 1.00 36.50 84 HIS A CA 1
ATOM 672 C C . HIS A 1 84 ? -16.871 2.554 -62.927 1.00 36.50 84 HIS A C 1
ATOM 674 O O . HIS A 1 84 ? -18.076 2.393 -63.111 1.00 36.50 84 HIS A O 1
ATOM 680 N N . PHE A 1 85 ? -16.326 2.755 -61.723 1.00 35.50 85 PHE A N 1
ATOM 681 C CA . PHE A 1 85 ? -17.062 2.987 -60.481 1.00 35.50 85 PHE A CA 1
ATOM 682 C C . PHE A 1 85 ? -17.553 4.437 -60.396 1.00 35.50 85 PHE A C 1
ATOM 684 O O . PHE A 1 85 ? -16.949 5.357 -60.952 1.00 35.50 85 PHE A O 1
ATOM 691 N N . THR A 1 86 ? -18.635 4.637 -59.657 1.00 49.16 86 THR A N 1
ATOM 692 C CA . THR A 1 86 ? -19.247 5.933 -59.358 1.00 49.16 86 THR A CA 1
ATOM 693 C C . THR A 1 86 ? -18.693 6.536 -58.064 1.00 49.16 86 THR A C 1
ATOM 695 O O . THR A 1 86 ? -18.176 5.840 -57.189 1.00 49.16 86 THR A O 1
ATOM 698 N N . GLN A 1 87 ? -18.810 7.859 -57.908 1.00 44.84 87 GLN A N 1
ATOM 699 C CA . GLN A 1 87 ? -18.299 8.553 -56.717 1.00 44.84 87 GLN A CA 1
ATOM 700 C C . GLN A 1 87 ? -19.058 8.207 -55.422 1.00 44.84 87 GLN A C 1
ATOM 702 O O . GLN A 1 87 ? -18.515 8.415 -54.340 1.00 44.84 87 GLN A O 1
ATOM 707 N N . GLU A 1 88 ? -20.269 7.647 -55.505 1.00 40.66 88 GLU A N 1
ATOM 708 C CA . GLU A 1 88 ? -21.015 7.165 -54.333 1.00 40.66 88 GLU A CA 1
ATOM 709 C C . GLU A 1 88 ? -20.503 5.799 -53.848 1.00 40.66 88 GLU A C 1
ATOM 711 O O . GLU A 1 88 ? -20.370 5.596 -52.644 1.00 40.66 88 GLU A O 1
ATOM 716 N N . GLU A 1 89 ? -20.087 4.906 -54.753 1.00 40.53 89 GLU A N 1
ATOM 717 C CA . GLU A 1 89 ? -19.432 3.638 -54.385 1.00 40.53 89 GLU A CA 1
ATOM 718 C C . GLU A 1 89 ? -18.091 3.892 -53.665 1.00 40.53 89 GLU A C 1
ATOM 720 O O . GLU A 1 89 ? -17.784 3.233 -52.675 1.00 40.53 89 GLU A O 1
ATOM 725 N N . ILE A 1 90 ? -17.339 4.922 -54.081 1.00 47.78 90 ILE A N 1
ATOM 726 C CA . ILE A 1 90 ? -16.123 5.390 -53.383 1.00 47.78 90 ILE A CA 1
ATOM 727 C C . ILE A 1 90 ? -16.457 5.971 -51.996 1.00 47.78 90 ILE A C 1
ATOM 729 O O . ILE A 1 90 ? -15.668 5.845 -51.060 1.00 47.78 90 ILE A O 1
ATOM 733 N N . ARG A 1 91 ? -17.630 6.595 -51.836 1.00 39.84 91 ARG A N 1
ATOM 734 C CA . ARG A 1 91 ? -18.058 7.223 -50.576 1.00 39.84 91 ARG A CA 1
ATOM 735 C C . ARG A 1 91 ? -18.451 6.207 -49.499 1.00 39.84 91 ARG A C 1
ATOM 737 O O . ARG A 1 91 ? -18.347 6.528 -48.321 1.00 39.84 91 ARG A O 1
ATOM 744 N N . ASN A 1 92 ? -18.828 4.990 -49.892 1.00 40.78 92 ASN A N 1
ATOM 745 C CA . ASN A 1 92 ? -19.206 3.909 -48.976 1.00 40.78 92 ASN A CA 1
ATOM 746 C C . ASN A 1 92 ? -18.007 3.105 -48.420 1.00 40.78 92 ASN A C 1
ATOM 748 O O . ASN A 1 92 ? -18.204 2.177 -47.640 1.00 40.78 92 ASN A O 1
ATOM 752 N N . LEU A 1 93 ? -16.759 3.478 -48.744 1.00 37.53 93 LEU A N 1
ATOM 753 C CA . LEU A 1 93 ? -15.533 2.862 -48.195 1.00 37.53 93 LEU A CA 1
ATOM 754 C C . LEU A 1 93 ? -15.301 3.106 -46.687 1.00 37.53 93 LEU A C 1
ATOM 756 O O . LEU A 1 93 ? -14.298 2.655 -46.138 1.00 37.53 93 LEU A O 1
ATOM 760 N N . THR A 1 94 ? -16.203 3.815 -46.007 1.00 40.81 94 THR A N 1
ATOM 761 C CA . THR A 1 94 ? -16.152 4.065 -44.558 1.00 40.81 94 THR A CA 1
ATOM 762 C C . THR A 1 94 ? -16.745 2.942 -43.701 1.00 40.81 94 THR A C 1
ATOM 764 O O . THR A 1 94 ? -16.620 3.010 -42.481 1.00 40.81 94 THR A O 1
ATOM 767 N N . ASP A 1 95 ? -17.398 1.932 -44.289 1.00 40.12 95 ASP A N 1
ATOM 768 C CA . ASP A 1 95 ? -17.981 0.821 -43.524 1.00 40.12 95 ASP A CA 1
ATOM 769 C C . ASP A 1 95 ? -16.921 -0.261 -43.235 1.00 40.12 95 ASP A C 1
ATOM 771 O O . ASP A 1 95 ? -16.380 -0.913 -44.133 1.00 40.12 95 ASP A O 1
ATOM 775 N N . THR A 1 96 ? -16.549 -0.407 -41.963 1.00 42.62 96 THR A N 1
ATOM 776 C CA . THR A 1 96 ? -15.246 -0.964 -41.556 1.00 42.62 96 THR A CA 1
ATOM 777 C C . THR A 1 96 ? -15.124 -2.485 -41.670 1.00 42.62 96 THR A C 1
ATOM 779 O O . THR A 1 96 ? -14.015 -3.015 -41.584 1.00 42.62 96 THR A O 1
ATOM 782 N N . LYS A 1 97 ? -16.231 -3.206 -41.881 1.00 41.66 97 LYS A N 1
ATOM 783 C CA . LYS A 1 97 ? -16.280 -4.674 -41.739 1.00 41.66 97 LYS A CA 1
ATOM 784 C C . LYS A 1 97 ? -15.520 -5.465 -42.812 1.00 41.66 97 LYS A C 1
ATOM 786 O O . LYS A 1 97 ? -15.084 -6.576 -42.529 1.00 41.66 97 LYS A O 1
ATOM 791 N N . ASN A 1 98 ? -15.307 -4.904 -44.005 1.00 41.78 98 ASN A N 1
ATOM 792 C CA . ASN A 1 98 ? -14.765 -5.652 -45.154 1.00 41.78 98 ASN A CA 1
ATOM 793 C C . ASN A 1 98 ? -13.288 -5.359 -45.489 1.00 41.78 98 ASN A C 1
ATOM 795 O O . ASN A 1 98 ? -12.750 -5.937 -46.435 1.00 41.78 98 ASN A O 1
ATOM 799 N N . LEU A 1 99 ? -12.601 -4.496 -44.729 1.00 39.59 99 LEU A N 1
ATOM 800 C CA . LEU A 1 99 ? -11.254 -4.022 -45.091 1.00 39.59 99 LEU A CA 1
ATOM 801 C C . LEU A 1 99 ? -10.196 -5.145 -45.159 1.00 39.59 99 LEU A C 1
ATOM 803 O O . LEU A 1 99 ? -9.285 -5.091 -45.983 1.00 39.59 99 LEU A O 1
ATOM 807 N N . PHE A 1 100 ? -10.341 -6.180 -44.325 1.00 37.84 100 PHE A N 1
ATOM 808 C CA . PHE A 1 100 ? -9.361 -7.263 -44.158 1.00 37.84 100 PHE A CA 1
ATOM 809 C C . PHE A 1 100 ? -9.562 -8.476 -45.083 1.00 37.84 100 PHE A C 1
ATOM 811 O O . PHE A 1 100 ? -8.749 -9.396 -45.051 1.00 37.84 100 PHE A O 1
ATOM 818 N N . GLN A 1 101 ? -10.610 -8.494 -45.915 1.00 42.19 101 GLN A N 1
ATOM 819 C CA . GLN A 1 101 ? -10.868 -9.586 -46.873 1.00 42.19 101 GLN A CA 1
ATOM 820 C C . GLN A 1 101 ? -10.498 -9.225 -48.325 1.00 42.19 101 GLN A C 1
ATOM 822 O O . GLN A 1 101 ? -10.640 -10.043 -49.232 1.00 42.19 101 GLN A O 1
ATOM 827 N N . SER A 1 102 ? -9.995 -8.009 -48.565 1.00 36.84 102 SER A N 1
ATOM 828 C CA . SER A 1 102 ? -9.577 -7.571 -49.899 1.00 36.84 102 SER A CA 1
ATOM 829 C C . SER A 1 102 ? -8.259 -8.234 -50.337 1.00 36.84 102 SER A C 1
ATOM 831 O O . SER A 1 102 ? -7.272 -8.164 -49.598 1.00 36.84 102 SER A O 1
ATOM 833 N N . PRO A 1 103 ? -8.160 -8.784 -51.567 1.00 36.75 103 PRO A N 1
ATOM 834 C CA . PRO A 1 103 ? -6.912 -9.348 -52.090 1.00 36.75 103 PRO A CA 1
ATOM 835 C C . PRO A 1 103 ? -5.797 -8.305 -52.297 1.00 36.75 103 PRO A C 1
ATOM 837 O O . PRO A 1 103 ? -4.661 -8.685 -52.575 1.00 36.75 103 PRO A O 1
ATOM 840 N N . LEU A 1 104 ? -6.093 -7.008 -52.132 1.00 30.78 104 LEU A N 1
ATOM 841 C CA . LEU A 1 104 ? -5.109 -5.920 -52.129 1.00 30.78 104 LEU A CA 1
ATOM 842 C C . LEU A 1 104 ? -4.221 -5.895 -50.867 1.00 30.78 104 LEU A C 1
ATOM 844 O O . LEU A 1 104 ? -3.184 -5.239 -50.886 1.00 30.78 104 LEU A O 1
ATOM 848 N N . PHE A 1 105 ? -4.580 -6.609 -49.791 1.00 33.78 105 PHE A N 1
ATOM 849 C CA . PHE A 1 105 ? -3.834 -6.613 -48.522 1.00 33.78 105 PHE A CA 1
ATOM 850 C C . PHE A 1 105 ? -3.212 -7.980 -48.181 1.00 33.78 105 PHE A C 1
ATOM 852 O O . PHE A 1 105 ? -3.508 -8.590 -47.155 1.00 33.78 105 PHE A O 1
ATOM 859 N N . ARG A 1 106 ? -2.284 -8.456 -49.023 1.00 31.31 106 ARG A N 1
ATOM 860 C CA . ARG A 1 106 ? -1.385 -9.580 -48.690 1.00 31.31 106 ARG A CA 1
ATOM 861 C C . ARG A 1 106 ? -0.033 -9.076 -48.172 1.00 31.31 106 ARG A C 1
ATOM 863 O O . ARG A 1 106 ? 0.891 -8.877 -48.952 1.00 31.31 106 ARG A O 1
ATOM 870 N N . PHE A 1 107 ? 0.101 -8.939 -46.852 1.00 33.84 107 PHE A N 1
ATOM 871 C CA . PHE A 1 107 ? 1.384 -8.658 -46.195 1.00 33.84 107 PHE A CA 1
ATOM 872 C C . PHE A 1 107 ? 2.056 -9.943 -45.690 1.00 33.84 107 PHE A C 1
ATOM 874 O O . PHE A 1 107 ? 1.524 -10.641 -44.828 1.00 33.84 107 PHE A O 1
ATOM 881 N N . SER A 1 108 ? 3.252 -10.247 -46.198 1.00 29.00 108 SER A N 1
ATOM 882 C CA . SER A 1 108 ? 4.072 -11.377 -45.745 1.00 29.00 108 SER A CA 1
ATOM 883 C C . SER A 1 108 ? 5.006 -10.963 -44.601 1.00 29.00 108 SER A C 1
ATOM 885 O O . SER A 1 108 ? 6.079 -10.406 -44.834 1.00 29.00 108 SER A O 1
ATOM 887 N N . PHE A 1 109 ? 4.615 -11.251 -43.358 1.00 32.03 109 PHE A N 1
ATOM 888 C CA . PHE A 1 109 ? 5.435 -10.974 -42.174 1.00 32.03 109 PHE A CA 1
ATOM 889 C C . PHE A 1 109 ? 6.576 -11.991 -42.016 1.00 32.03 109 PHE A C 1
ATOM 891 O O . PHE A 1 109 ? 6.336 -13.170 -41.760 1.00 32.03 109 PHE A O 1
ATOM 89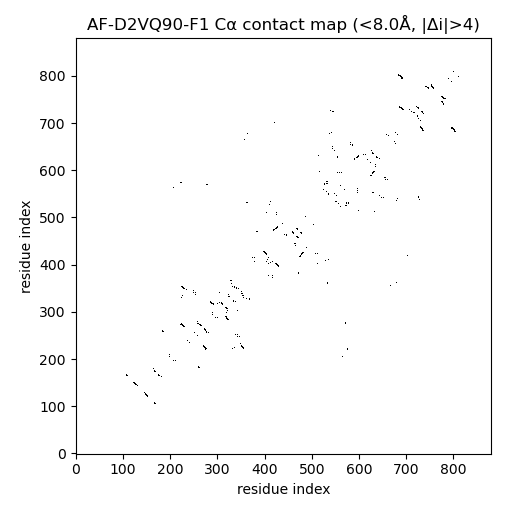8 N N . ILE A 1 110 ? 7.827 -11.529 -42.098 1.00 32.56 110 ILE A N 1
ATOM 899 C CA . ILE A 1 110 ? 9.017 -12.361 -41.872 1.00 32.56 110 ILE A CA 1
ATOM 900 C C . ILE A 1 110 ? 9.545 -12.118 -40.453 1.00 32.56 110 ILE A C 1
ATOM 902 O O . ILE A 1 110 ? 10.063 -11.051 -40.129 1.00 32.56 110 ILE A O 1
ATOM 906 N N . LYS A 1 111 ? 9.420 -13.131 -39.589 1.00 31.27 111 LYS A N 1
ATOM 907 C CA . LYS A 1 111 ? 9.938 -13.105 -38.215 1.00 31.27 111 LYS A CA 1
ATOM 908 C C . LYS A 1 111 ? 11.428 -13.462 -38.215 1.00 31.27 111 LYS A C 1
ATOM 910 O O . LYS A 1 111 ? 11.781 -14.630 -38.340 1.00 31.27 111 LYS A O 1
ATOM 915 N N . ILE A 1 112 ? 12.293 -12.461 -38.059 1.00 35.06 112 ILE A N 1
ATOM 916 C CA . ILE A 1 112 ? 13.747 -12.659 -37.955 1.00 35.06 112 ILE A CA 1
ATOM 917 C C . ILE A 1 112 ? 14.073 -13.376 -36.632 1.00 35.06 112 ILE A C 1
ATOM 919 O O . ILE A 1 112 ? 13.683 -12.910 -35.561 1.00 35.06 112 ILE A O 1
ATOM 923 N N . SER A 1 113 ? 14.787 -14.503 -36.709 1.00 32.34 113 SER A N 1
ATOM 924 C CA . SER A 1 113 ? 15.274 -15.284 -35.562 1.00 32.34 113 SER A CA 1
ATOM 925 C C . SER A 1 113 ? 16.802 -15.293 -35.501 1.00 32.34 113 SER A C 1
ATOM 927 O O . SER A 1 113 ? 17.457 -15.463 -36.530 1.00 32.34 113 SER A O 1
ATOM 929 N N . ASP A 1 114 ? 17.379 -15.180 -34.306 1.00 37.72 114 ASP A N 1
ATOM 930 C CA . ASP A 1 114 ? 18.829 -15.075 -34.134 1.00 37.72 114 ASP A CA 1
ATOM 931 C C . ASP A 1 114 ? 19.600 -16.383 -34.432 1.00 37.72 114 ASP A C 1
ATOM 933 O O . ASP A 1 114 ? 19.464 -17.390 -33.743 1.00 37.72 114 ASP A O 1
ATOM 937 N N . LYS A 1 115 ? 20.472 -16.311 -35.450 1.00 44.69 115 LYS A N 1
ATOM 938 C CA . LYS A 1 115 ? 21.642 -17.172 -35.745 1.00 44.69 115 LYS A CA 1
ATOM 939 C C . LYS A 1 115 ? 21.511 -18.706 -35.552 1.00 44.69 115 LYS A C 1
ATOM 941 O O . LYS A 1 115 ? 22.139 -19.262 -34.657 1.00 44.69 115 LYS A O 1
ATOM 946 N N . VAL A 1 116 ? 20.946 -19.405 -36.547 1.00 35.75 116 VAL A N 1
ATOM 947 C CA . VAL A 1 116 ? 21.521 -20.662 -37.101 1.00 35.75 116 VAL A CA 1
ATOM 948 C C . VAL A 1 116 ? 21.278 -20.689 -38.617 1.00 35.75 116 VAL A C 1
ATOM 950 O O . VAL A 1 116 ? 20.198 -20.313 -39.065 1.00 35.75 116 VAL A O 1
ATOM 953 N N . GLN A 1 117 ? 22.238 -21.164 -39.422 1.00 39.59 117 GLN A N 1
ATOM 954 C CA . GLN A 1 117 ? 21.971 -21.510 -40.826 1.00 39.59 117 GLN A CA 1
ATOM 955 C C . GLN A 1 117 ? 21.114 -22.785 -40.898 1.00 39.59 117 GLN A C 1
ATOM 957 O O . GLN A 1 117 ? 21.635 -23.896 -40.826 1.00 39.59 117 GLN A O 1
ATOM 962 N N . LYS A 1 118 ? 19.796 -22.629 -41.053 1.00 35.12 118 LYS A N 1
ATOM 963 C CA . LYS A 1 118 ? 18.886 -23.698 -41.494 1.00 35.12 118 LYS A CA 1
ATOM 964 C C . LYS A 1 118 ? 18.325 -23.354 -42.874 1.00 35.12 118 LYS A C 1
ATOM 966 O O . LYS A 1 118 ? 18.074 -22.188 -43.169 1.00 35.12 118 LYS A O 1
ATOM 971 N N . LEU A 1 119 ? 18.115 -24.374 -43.706 1.00 32.34 119 LEU A N 1
ATOM 972 C CA . LEU A 1 119 ? 17.413 -24.254 -44.986 1.00 32.34 119 LEU A CA 1
ATOM 973 C C . LEU A 1 119 ? 15.970 -23.792 -44.735 1.00 32.34 119 LEU A C 1
ATOM 975 O O . LEU A 1 119 ? 15.166 -24.531 -44.169 1.00 32.34 119 LEU A O 1
ATOM 979 N N . GLN A 1 120 ? 15.653 -22.561 -45.133 1.00 42.00 120 GLN A N 1
ATOM 980 C CA . GLN A 1 120 ? 14.341 -21.957 -44.913 1.00 42.00 120 GLN A CA 1
ATOM 981 C C . GLN A 1 120 ? 13.448 -22.169 -46.141 1.00 42.00 120 GLN A C 1
ATOM 983 O O . GLN A 1 120 ? 13.542 -21.447 -47.133 1.00 42.00 120 GLN A O 1
ATOM 988 N N . CYS A 1 121 ? 12.579 -23.178 -46.076 1.00 42.28 121 CYS A N 1
ATOM 989 C CA . CYS A 1 121 ? 11.600 -23.456 -47.125 1.00 42.28 121 CYS A CA 1
ATOM 990 C C . CYS A 1 121 ? 10.421 -22.477 -47.017 1.00 42.28 121 CYS A C 1
ATOM 992 O O . CYS A 1 121 ? 9.471 -22.713 -46.275 1.00 42.28 121 CYS A O 1
ATOM 994 N N . ASN A 1 122 ? 10.496 -21.361 -47.744 1.00 50.56 122 ASN A N 1
ATOM 995 C CA . ASN A 1 122 ? 9.387 -20.413 -47.852 1.00 50.56 122 ASN A CA 1
ATOM 996 C C . ASN A 1 122 ? 8.274 -20.988 -48.741 1.00 50.56 122 ASN A C 1
ATOM 998 O O . ASN A 1 122 ? 8.554 -21.533 -49.808 1.00 50.56 122 ASN A O 1
ATOM 1002 N N . ALA A 1 123 ? 7.014 -20.819 -48.335 1.00 52.22 123 ALA A N 1
ATOM 1003 C CA . ALA A 1 123 ? 5.875 -21.160 -49.181 1.00 52.22 123 ALA A CA 1
ATOM 1004 C C . ALA A 1 123 ? 5.840 -20.261 -50.440 1.00 52.22 123 ALA A C 1
ATOM 1006 O O . ALA A 1 123 ? 6.139 -19.065 -50.342 1.00 52.22 123 ALA A O 1
ATOM 1007 N N . PRO A 1 124 ? 5.481 -20.799 -51.620 1.00 65.81 124 PRO A N 1
ATOM 1008 C CA . PRO A 1 124 ? 5.384 -20.010 -52.842 1.00 65.81 124 PRO A CA 1
ATOM 1009 C C . PRO A 1 124 ? 4.203 -19.032 -52.798 1.00 65.81 124 PRO A C 1
ATOM 1011 O O . PRO A 1 124 ? 3.143 -19.321 -52.247 1.00 65.81 124 PRO A O 1
ATOM 1014 N N . GLN A 1 125 ? 4.386 -17.870 -53.421 1.00 66.88 125 GLN A N 1
ATOM 1015 C CA . GLN A 1 125 ? 3.404 -16.787 -53.484 1.00 66.88 125 GLN A CA 1
ATOM 1016 C C . GLN A 1 125 ? 2.248 -17.106 -54.450 1.00 66.88 125 GLN A C 1
ATOM 1018 O O . GLN A 1 125 ? 1.128 -16.625 -54.258 1.00 66.88 125 GLN A O 1
ATOM 1023 N N . ASN A 1 126 ? 2.514 -17.931 -55.470 1.00 67.88 126 ASN A N 1
ATOM 1024 C CA . ASN A 1 126 ? 1.509 -18.528 -56.347 1.00 67.88 126 ASN A CA 1
ATOM 1025 C C . ASN A 1 126 ? 1.990 -19.894 -56.880 1.00 67.88 126 ASN A C 1
ATOM 1027 O O . ASN A 1 126 ? 3.185 -20.081 -57.116 1.00 67.88 126 ASN A O 1
ATOM 1031 N N . ILE A 1 127 ? 1.059 -20.823 -57.106 1.00 70.06 127 ILE A N 1
ATOM 1032 C CA . ILE A 1 127 ? 1.287 -22.109 -57.777 1.00 70.06 127 ILE A CA 1
ATOM 1033 C C . ILE A 1 127 ? 0.243 -22.226 -58.888 1.00 70.06 127 ILE A C 1
ATOM 1035 O O . ILE A 1 127 ? -0.951 -22.297 -58.605 1.00 70.06 127 ILE A O 1
ATOM 1039 N N . ALA A 1 128 ? 0.681 -22.265 -60.145 1.00 70.38 128 ALA A N 1
ATOM 1040 C CA . ALA A 1 128 ? -0.201 -22.412 -61.299 1.00 70.38 128 ALA A CA 1
ATOM 1041 C C . ALA A 1 128 ? 0.234 -23.592 -62.175 1.00 70.38 128 ALA A C 1
ATOM 1043 O O . ALA A 1 128 ? 1.406 -23.706 -62.529 1.00 70.38 128 ALA A O 1
ATOM 1044 N N . ILE A 1 129 ? -0.713 -24.446 -62.565 1.00 66.69 129 ILE A N 1
ATOM 1045 C CA . ILE A 1 129 ? -0.476 -25.470 -63.589 1.00 66.69 129 ILE A CA 1
ATOM 1046 C C . ILE A 1 129 ? -0.404 -24.779 -64.954 1.00 66.69 129 ILE A C 1
ATOM 1048 O O . ILE A 1 129 ? -1.300 -24.017 -65.318 1.00 66.69 129 ILE A O 1
ATOM 1052 N N . VAL A 1 130 ? 0.651 -25.063 -65.714 1.00 64.44 130 VAL A N 1
ATOM 1053 C CA . VAL A 1 130 ? 0.874 -24.556 -67.071 1.00 64.44 130 VAL A CA 1
ATOM 1054 C C . VAL A 1 130 ? 0.935 -25.747 -68.028 1.00 64.44 130 VAL A C 1
ATOM 1056 O O . VAL A 1 130 ? 1.559 -26.760 -67.737 1.00 64.44 130 VAL A O 1
ATOM 1059 N N . GLY A 1 131 ? 0.263 -25.651 -69.176 1.00 52.59 131 GLY A N 1
ATOM 1060 C CA . GLY A 1 131 ? 0.291 -26.704 -70.193 1.00 52.59 131 GLY A CA 1
ATOM 1061 C C . GLY A 1 131 ? 1.395 -26.475 -71.224 1.00 52.59 131 GLY A C 1
ATOM 1062 O O . GLY A 1 131 ? 1.348 -25.485 -71.956 1.00 52.59 131 GLY A O 1
ATOM 1063 N N . SER A 1 132 ? 2.341 -27.406 -71.348 1.00 50.09 132 SER A N 1
ATOM 1064 C CA . SER A 1 132 ? 3.375 -27.406 -72.394 1.00 50.09 132 SER A CA 1
ATOM 1065 C C . SER A 1 132 ? 2.829 -27.826 -73.766 1.00 50.09 132 SER A C 1
ATOM 1067 O O . SER A 1 132 ? 3.128 -28.896 -74.292 1.00 50.09 132 SER A O 1
ATOM 1069 N N . TYR A 1 133 ? 2.056 -26.937 -74.396 1.00 50.62 133 TYR A N 1
ATOM 1070 C CA . TYR A 1 133 ? 1.584 -27.105 -75.773 1.00 50.62 133 TYR A CA 1
ATOM 1071 C C . TYR A 1 133 ? 2.174 -26.054 -76.717 1.00 50.62 133 TYR A C 1
ATOM 1073 O O . TYR A 1 133 ? 1.613 -24.980 -76.930 1.00 50.62 133 TYR A O 1
ATOM 1081 N N . LEU A 1 134 ? 3.294 -26.409 -77.353 1.00 45.09 134 LEU A N 1
ATOM 1082 C CA . LEU A 1 134 ? 3.710 -25.776 -78.604 1.00 45.09 134 LEU A CA 1
ATOM 1083 C C . LEU A 1 134 ? 2.737 -26.182 -79.722 1.00 45.09 134 LEU A C 1
ATOM 1085 O O . LEU A 1 134 ? 2.377 -27.350 -79.868 1.00 45.09 134 LEU A O 1
ATOM 1089 N N . LEU A 1 135 ? 2.290 -25.206 -80.510 1.00 41.91 135 LEU A N 1
ATOM 1090 C CA . LEU A 1 135 ? 1.293 -25.424 -81.556 1.00 41.91 135 LEU A CA 1
ATOM 1091 C C . LEU A 1 135 ? 1.821 -26.359 -82.663 1.00 41.91 135 LEU A C 1
ATOM 1093 O O . LEU A 1 135 ? 2.786 -26.029 -83.347 1.00 41.91 135 LEU A O 1
ATOM 1097 N N . ARG A 1 136 ? 1.076 -27.449 -82.912 1.00 40.47 136 ARG A N 1
ATOM 1098 C CA . 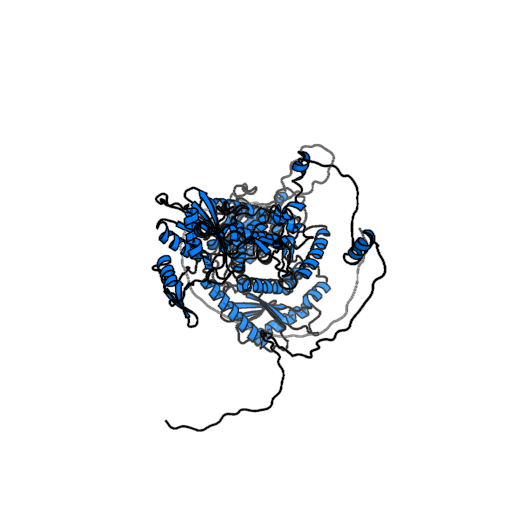ARG A 1 136 ? 1.196 -28.395 -84.048 1.00 40.47 136 ARG A CA 1
ATOM 1099 C C . ARG A 1 136 ? 2.336 -29.436 -84.018 1.00 40.47 136 ARG A C 1
ATOM 1101 O O . ARG A 1 136 ? 2.999 -29.645 -85.032 1.00 40.47 136 ARG A O 1
ATOM 1108 N N . THR A 1 137 ? 2.427 -30.230 -82.953 1.00 41.22 137 THR A N 1
ATOM 1109 C CA . THR A 1 137 ? 2.990 -31.599 -83.020 1.00 41.22 137 THR A CA 1
ATOM 1110 C C . THR A 1 137 ? 2.138 -32.589 -82.219 1.00 41.22 137 THR A C 1
ATOM 1112 O O . THR A 1 137 ? 1.552 -32.227 -81.204 1.00 41.22 137 THR A O 1
ATOM 1115 N N . ILE A 1 138 ? 2.030 -33.837 -82.694 1.00 46.12 138 ILE A N 1
ATOM 1116 C CA . ILE A 1 138 ? 1.206 -34.909 -82.097 1.00 46.12 138 ILE A CA 1
ATOM 1117 C C . ILE A 1 138 ? 2.107 -36.076 -81.646 1.00 46.12 138 ILE A C 1
ATOM 1119 O O . ILE A 1 138 ? 3.076 -36.390 -82.332 1.00 46.12 138 ILE A O 1
ATOM 1123 N N . ALA A 1 139 ? 1.699 -36.745 -80.552 1.00 43.44 139 ALA A N 1
ATOM 1124 C CA . ALA A 1 139 ? 2.244 -37.966 -79.920 1.00 43.44 139 ALA A CA 1
ATOM 1125 C C . ALA A 1 139 ? 3.509 -37.762 -79.050 1.00 43.44 139 ALA A C 1
ATOM 1127 O O . ALA A 1 139 ? 4.590 -37.505 -79.560 1.00 43.44 139 ALA A O 1
ATOM 1128 N N . LYS A 1 140 ? 3.465 -37.919 -77.716 1.00 43.84 140 LYS A N 1
ATOM 1129 C CA . LYS A 1 140 ? 2.947 -39.065 -76.930 1.00 43.84 140 LYS A CA 1
ATOM 1130 C C . LYS A 1 140 ? 2.531 -38.667 -75.491 1.00 43.84 140 LYS A C 1
ATOM 1132 O O . LYS A 1 140 ? 2.938 -37.606 -75.028 1.00 43.84 140 LYS A O 1
ATOM 1137 N N . PRO A 1 141 ? 1.776 -39.515 -74.758 1.00 49.44 141 PRO A N 1
ATOM 1138 C CA . PRO A 1 141 ? 1.292 -39.194 -73.414 1.00 49.44 141 PRO A CA 1
ATOM 1139 C C . PRO A 1 141 ? 2.342 -39.452 -72.319 1.00 49.44 141 PRO A C 1
ATOM 1141 O O . PRO A 1 141 ? 2.387 -40.527 -71.726 1.00 49.44 141 PRO A O 1
ATOM 1144 N N . TYR A 1 142 ? 3.126 -38.429 -71.986 1.00 43.25 142 TYR A N 1
ATOM 1145 C CA . TYR A 1 142 ? 3.668 -38.274 -70.632 1.00 43.25 142 TYR A CA 1
ATOM 1146 C C . TYR A 1 142 ? 2.889 -37.149 -69.946 1.00 43.25 142 TYR A C 1
ATOM 1148 O O . TYR A 1 142 ? 2.790 -36.052 -70.492 1.00 43.25 142 TYR A O 1
ATOM 1156 N N . LYS A 1 143 ? 2.304 -37.413 -68.767 1.00 55.66 143 LYS A N 1
ATOM 1157 C CA . LYS A 1 143 ? 1.629 -36.388 -67.947 1.00 55.66 143 LYS A CA 1
ATOM 1158 C C . LYS A 1 143 ? 2.668 -35.509 -67.238 1.00 55.66 143 LYS A C 1
ATOM 1160 O O . LYS A 1 143 ? 2.767 -35.506 -66.014 1.00 55.66 143 LYS A O 1
ATOM 1165 N N . ASN A 1 144 ? 3.430 -34.752 -68.020 1.00 50.91 144 ASN A N 1
ATOM 1166 C CA . ASN A 1 144 ? 4.236 -33.657 -67.501 1.00 50.91 144 ASN A CA 1
ATOM 1167 C C . ASN A 1 144 ? 3.275 -32.514 -67.161 1.00 50.91 144 ASN A C 1
ATOM 1169 O O . ASN A 1 144 ? 2.825 -31.778 -68.036 1.00 50.91 144 ASN A O 1
ATOM 1173 N N . ILE A 1 145 ? 2.889 -32.431 -65.889 1.00 58.31 145 ILE A N 1
ATOM 1174 C CA . ILE A 1 145 ? 2.175 -31.276 -65.350 1.00 58.31 145 ILE A CA 1
ATOM 1175 C C . ILE A 1 145 ? 3.254 -30.250 -65.017 1.00 58.31 145 ILE A C 1
ATOM 1177 O O . ILE A 1 145 ? 3.880 -30.344 -63.963 1.00 58.31 145 ILE A O 1
ATOM 1181 N N . ASP A 1 146 ? 3.508 -29.305 -65.921 1.00 62.72 146 ASP A N 1
ATOM 1182 C CA . ASP A 1 146 ? 4.433 -28.217 -65.620 1.00 62.72 146 ASP A CA 1
ATOM 1183 C C . ASP A 1 146 ? 3.774 -27.270 -64.612 1.00 62.72 146 ASP A C 1
ATOM 1185 O O . ASP A 1 146 ? 2.616 -26.870 -64.757 1.00 62.72 146 ASP A O 1
ATOM 1189 N N . ILE A 1 147 ? 4.506 -26.924 -63.555 1.00 62.34 147 ILE A N 1
ATOM 1190 C CA . ILE A 1 147 ? 4.001 -26.087 -62.468 1.00 62.34 147 ILE A CA 1
ATOM 1191 C C . ILE A 1 147 ? 4.831 -24.808 -62.424 1.00 62.34 147 ILE A C 1
ATOM 1193 O O . ILE A 1 147 ? 6.013 -24.824 -62.084 1.00 62.34 147 ILE A O 1
ATOM 1197 N N . SER A 1 148 ? 4.195 -23.682 -62.743 1.00 69.38 148 SER A N 1
ATOM 1198 C CA . SER A 1 148 ? 4.757 -22.360 -62.494 1.00 69.38 148 SER A CA 1
ATOM 1199 C C . SER A 1 148 ? 4.641 -22.053 -61.006 1.00 69.38 148 SER A C 1
ATOM 1201 O O . SER A 1 148 ? 3.559 -21.761 -60.489 1.00 69.38 148 SER A O 1
ATOM 1203 N N . VAL A 1 149 ? 5.771 -22.160 -60.312 1.00 65.94 149 VAL A N 1
ATOM 1204 C CA . VAL A 1 149 ? 5.909 -21.814 -58.898 1.00 65.94 149 VAL A CA 1
ATOM 1205 C C . VAL A 1 149 ? 6.488 -20.405 -58.808 1.00 65.94 149 VAL A C 1
ATOM 1207 O O . VAL A 1 149 ? 7.685 -20.198 -59.008 1.00 65.94 149 VAL A O 1
ATOM 1210 N N . VAL A 1 150 ? 5.643 -19.423 -58.494 1.00 70.31 150 VAL A N 1
ATOM 1211 C CA . VAL A 1 150 ? 6.103 -18.061 -58.204 1.00 70.31 150 VAL A CA 1
ATOM 1212 C C . VAL A 1 150 ? 6.568 -18.038 -56.755 1.00 70.31 150 VAL A C 1
ATOM 1214 O O . VAL A 1 150 ? 5.766 -17.890 -55.832 1.00 70.31 150 VAL A O 1
ATOM 1217 N N . MET A 1 151 ? 7.870 -18.213 -56.545 1.00 67.31 151 MET A N 1
ATOM 1218 C CA . MET A 1 151 ? 8.480 -17.954 -55.242 1.00 67.31 151 MET A CA 1
ATOM 1219 C C . MET A 1 151 ? 8.354 -16.458 -54.909 1.00 67.31 151 MET A C 1
ATOM 1221 O O . MET A 1 151 ? 8.503 -15.636 -55.818 1.00 67.31 151 MET A O 1
ATOM 1225 N N . PRO A 1 152 ? 8.103 -16.079 -53.641 1.00 63.19 152 PRO A N 1
ATOM 1226 C CA . PRO A 1 152 ? 8.155 -14.675 -53.247 1.00 63.19 152 PRO A CA 1
ATOM 1227 C C . PRO A 1 152 ? 9.533 -14.091 -53.577 1.00 63.19 152 PRO A C 1
ATOM 1229 O O . PRO A 1 152 ? 10.549 -14.771 -53.391 1.00 63.19 152 PRO A O 1
ATOM 1232 N N . LYS A 1 153 ? 9.574 -12.837 -54.056 1.00 62.34 153 LYS A N 1
ATOM 1233 C CA . LYS A 1 153 ? 10.840 -12.120 -54.284 1.00 62.34 153 LYS A CA 1
ATOM 1234 C C . LYS A 1 153 ? 11.698 -12.220 -53.009 1.00 62.34 153 LYS A C 1
ATOM 1236 O O . LYS A 1 153 ? 11.169 -11.965 -51.923 1.00 62.34 153 LYS A O 1
ATOM 1241 N N . PRO A 1 154 ? 12.993 -12.580 -53.091 1.00 58.78 154 PRO A N 1
ATOM 1242 C CA . PRO A 1 154 ? 13.858 -12.506 -51.923 1.00 58.78 154 PRO A CA 1
ATOM 1243 C C . PRO A 1 154 ? 13.903 -11.050 -51.449 1.00 58.78 154 PRO A C 1
ATOM 1245 O O . PRO A 1 154 ? 14.113 -10.151 -52.261 1.00 58.78 154 PRO A O 1
ATOM 1248 N N . VAL A 1 155 ? 13.698 -10.823 -50.148 1.00 62.53 155 VAL A N 1
ATOM 1249 C CA . VAL A 1 155 ? 13.849 -9.491 -49.541 1.00 62.53 155 VAL A CA 1
ATOM 1250 C C . VAL A 1 155 ? 15.243 -8.979 -49.882 1.00 62.53 155 VAL A C 1
ATOM 1252 O O . VAL A 1 155 ? 16.220 -9.683 -49.608 1.00 62.53 155 VAL A O 1
ATOM 1255 N N . ASP A 1 156 ? 15.340 -7.786 -50.474 1.00 66.38 156 ASP A N 1
ATOM 1256 C CA . ASP A 1 156 ? 16.636 -7.255 -50.892 1.00 66.38 156 ASP A CA 1
ATOM 1257 C C . ASP A 1 156 ? 17.588 -7.207 -49.675 1.00 66.38 156 ASP A C 1
ATOM 1259 O O . ASP A 1 156 ? 17.230 -6.639 -48.630 1.00 66.38 156 ASP A O 1
ATOM 1263 N N . PRO A 1 157 ? 18.793 -7.808 -49.760 1.00 67.94 157 PRO A N 1
ATOM 1264 C CA . PRO A 1 157 ? 19.766 -7.775 -48.676 1.00 67.94 157 PRO A CA 1
ATOM 1265 C C . PRO A 1 157 ? 20.189 -6.355 -48.263 1.00 67.94 157 PRO A C 1
ATOM 1267 O O . PRO A 1 157 ? 20.768 -6.198 -47.192 1.00 67.94 157 PRO A O 1
ATOM 1270 N N . VAL A 1 158 ? 19.920 -5.320 -49.064 1.00 77.12 158 VAL A N 1
ATOM 1271 C CA . VAL A 1 158 ? 20.046 -3.909 -48.674 1.00 77.12 158 VAL A CA 1
ATOM 1272 C C . VAL A 1 158 ? 19.090 -3.575 -47.525 1.00 77.12 158 VAL A C 1
ATOM 1274 O O . VAL A 1 158 ? 19.543 -3.063 -46.502 1.00 77.12 158 VAL A O 1
ATOM 1277 N N . PHE A 1 159 ? 17.799 -3.918 -47.623 1.00 73.94 159 PHE A N 1
ATOM 1278 C CA . PHE A 1 159 ? 16.831 -3.615 -46.561 1.00 73.94 159 PHE A CA 1
ATOM 1279 C C . PHE A 1 159 ? 17.150 -4.355 -45.259 1.00 73.94 159 PHE A C 1
ATOM 1281 O O . PHE A 1 159 ? 17.119 -3.743 -44.194 1.00 73.94 159 PHE A O 1
ATOM 1288 N N . THR A 1 160 ? 17.527 -5.637 -45.334 1.00 71.00 160 THR A N 1
ATOM 1289 C CA . THR A 1 160 ? 17.863 -6.444 -44.141 1.00 71.00 160 THR A CA 1
ATOM 1290 C C . THR A 1 160 ? 19.192 -6.059 -43.482 1.00 71.00 160 THR A C 1
ATOM 1292 O O . THR A 1 160 ? 19.433 -6.438 -42.338 1.00 71.00 160 THR A O 1
ATOM 1295 N N . LYS A 1 161 ? 20.050 -5.295 -44.172 1.00 76.81 161 LYS A N 1
ATOM 1296 C CA . LYS A 1 161 ? 21.264 -4.682 -43.603 1.00 76.81 161 LYS A CA 1
ATOM 1297 C C . LYS A 1 161 ? 21.032 -3.271 -43.063 1.00 76.81 161 LYS A C 1
ATOM 1299 O O . LYS A 1 161 ? 21.756 -2.856 -42.164 1.00 76.81 161 LYS A O 1
ATOM 1304 N N . ALA A 1 162 ? 20.071 -2.535 -43.622 1.00 76.44 162 ALA A N 1
ATOM 1305 C CA . ALA A 1 162 ? 19.799 -1.143 -43.265 1.00 76.44 162 ALA A CA 1
ATOM 1306 C C . ALA A 1 162 ? 18.778 -0.980 -42.123 1.00 76.44 162 ALA A C 1
ATOM 1308 O O . ALA A 1 162 ? 18.842 0.012 -41.400 1.00 76.44 162 ALA A O 1
ATOM 1309 N N . PHE A 1 163 ? 17.849 -1.929 -41.941 1.00 77.31 163 PHE A N 1
ATOM 1310 C CA . PHE A 1 163 ? 16.747 -1.810 -40.979 1.00 77.31 163 PHE A CA 1
ATOM 1311 C C . PHE A 1 163 ? 16.581 -3.060 -40.101 1.00 77.31 163 PHE A C 1
ATOM 1313 O O . PHE A 1 163 ? 16.541 -4.181 -40.602 1.00 77.31 163 PHE A O 1
ATOM 1320 N N . ASP A 1 164 ? 16.365 -2.854 -38.794 1.00 76.06 164 ASP A N 1
ATOM 1321 C CA . ASP A 1 164 ? 15.977 -3.909 -37.833 1.00 76.06 164 ASP A CA 1
ATOM 1322 C C . ASP A 1 164 ? 14.637 -4.587 -38.181 1.00 76.06 164 ASP A C 1
ATOM 1324 O O . ASP A 1 164 ? 14.348 -5.691 -37.713 1.00 76.06 164 ASP A O 1
ATOM 1328 N N . LEU A 1 165 ? 13.784 -3.883 -38.930 1.00 83.69 165 LEU A N 1
ATOM 1329 C CA . LEU A 1 165 ? 12.431 -4.282 -39.297 1.00 83.69 165 LEU A CA 1
ATOM 1330 C C . LEU A 1 165 ? 12.165 -3.922 -40.756 1.00 83.69 165 LEU A C 1
ATOM 1332 O O . LEU A 1 165 ? 12.381 -2.788 -41.187 1.00 83.69 165 LEU A O 1
ATOM 1336 N N . VAL A 1 166 ? 11.657 -4.900 -41.501 1.00 83.06 166 VAL A N 1
ATOM 1337 C CA . VAL A 1 166 ? 11.348 -4.765 -42.921 1.00 83.06 166 VAL A CA 1
ATOM 1338 C C . VAL A 1 166 ? 9.931 -5.273 -43.164 1.00 83.06 166 VAL A C 1
ATOM 1340 O O . VAL A 1 166 ? 9.649 -6.454 -42.968 1.00 83.06 166 VAL A O 1
ATOM 1343 N N . LEU A 1 167 ? 9.054 -4.373 -43.603 1.00 83.06 167 LEU A N 1
ATOM 1344 C CA . LEU A 1 167 ? 7.770 -4.698 -44.215 1.00 83.06 167 LEU A CA 1
ATOM 1345 C C . LEU A 1 167 ? 7.761 -4.020 -45.581 1.00 83.06 167 LEU A C 1
ATOM 1347 O O . LEU A 1 167 ? 7.654 -2.798 -45.652 1.00 83.06 167 LEU A O 1
ATOM 1351 N N . LEU A 1 168 ? 7.932 -4.801 -46.644 1.00 81.19 168 LEU A N 1
ATOM 1352 C CA . LEU A 1 168 ? 7.917 -4.271 -48.003 1.00 81.19 168 LEU A CA 1
ATOM 1353 C C . LEU A 1 168 ? 6.484 -4.062 -48.505 1.00 81.19 168 LEU A C 1
ATOM 1355 O O . LEU A 1 168 ? 5.538 -4.698 -48.031 1.00 81.19 168 LEU A O 1
ATOM 1359 N N . ASP A 1 169 ? 6.352 -3.165 -49.473 1.00 78.06 169 ASP A N 1
ATOM 1360 C CA . ASP A 1 169 ? 5.178 -3.025 -50.323 1.00 78.06 169 ASP A CA 1
ATOM 1361 C C . ASP A 1 169 ? 5.045 -4.188 -51.331 1.00 78.06 169 ASP A C 1
ATOM 1363 O O . ASP A 1 169 ? 5.845 -5.126 -51.353 1.00 78.06 169 ASP A O 1
ATOM 1367 N N . ALA A 1 170 ? 3.988 -4.158 -52.149 1.00 72.50 170 ALA A N 1
ATOM 1368 C CA . ALA A 1 170 ? 3.683 -5.233 -53.097 1.00 72.50 170 ALA A CA 1
ATOM 1369 C C . ALA A 1 170 ? 4.742 -5.380 -54.207 1.00 72.50 170 ALA A C 1
ATOM 1371 O O . ALA A 1 170 ? 4.975 -6.491 -54.691 1.00 72.50 170 ALA A O 1
ATOM 1372 N N . ASP A 1 171 ? 5.388 -4.276 -54.587 1.00 74.19 171 ASP A N 1
ATOM 1373 C CA . ASP A 1 171 ? 6.452 -4.260 -55.586 1.00 74.19 171 ASP A CA 1
ATOM 1374 C C . ASP A 1 171 ? 7.811 -4.660 -54.988 1.00 74.19 171 ASP A C 1
ATOM 1376 O O . ASP A 1 171 ? 8.588 -5.340 -55.660 1.00 74.19 171 ASP A O 1
ATOM 1380 N N . GLY A 1 172 ? 8.067 -4.375 -53.708 1.00 70.12 172 GLY A N 1
ATOM 1381 C CA . GLY A 1 172 ? 9.285 -4.768 -52.992 1.00 70.12 172 GLY A CA 1
ATOM 1382 C C . GLY A 1 172 ? 10.325 -3.652 -52.850 1.00 70.12 172 GLY A C 1
ATOM 1383 O O . GLY A 1 172 ? 11.402 -3.899 -52.306 1.00 70.12 172 GLY A O 1
ATOM 1384 N N . ASP A 1 173 ? 10.005 -2.446 -53.316 1.00 78.00 173 ASP A N 1
ATOM 1385 C CA . ASP A 1 173 ? 10.927 -1.315 -53.437 1.00 78.00 173 ASP A CA 1
ATOM 1386 C C . ASP A 1 173 ? 10.811 -0.318 -52.263 1.00 78.00 173 ASP A C 1
ATOM 1388 O O . ASP A 1 173 ? 11.671 0.554 -52.105 1.00 78.00 173 ASP A O 1
ATOM 1392 N N . PHE A 1 174 ? 9.793 -0.441 -51.396 1.00 79.44 174 PHE A N 1
ATOM 1393 C CA . PHE A 1 174 ? 9.593 0.456 -50.250 1.00 79.44 174 PHE A CA 1
ATOM 1394 C C . PHE A 1 174 ? 9.368 -0.278 -48.919 1.00 79.44 174 PHE A C 1
ATOM 1396 O O . PHE A 1 174 ? 8.375 -0.976 -48.725 1.00 79.44 174 PHE A O 1
ATOM 1403 N N . ASN A 1 175 ? 10.249 -0.040 -47.938 1.00 83.50 175 ASN A N 1
ATOM 1404 C CA . ASN A 1 175 ? 10.044 -0.489 -46.557 1.00 83.50 175 ASN A CA 1
ATOM 1405 C C . ASN A 1 175 ? 9.068 0.438 -45.807 1.00 83.50 175 ASN A C 1
ATOM 1407 O O . ASN A 1 175 ? 9.454 1.505 -45.325 1.00 83.50 175 ASN A O 1
ATOM 1411 N N . ILE A 1 176 ? 7.827 -0.016 -45.631 1.00 85.56 176 ILE A N 1
ATOM 1412 C CA . ILE A 1 176 ? 6.758 0.636 -44.855 1.00 85.56 176 ILE A CA 1
ATOM 1413 C C . ILE A 1 176 ? 7.178 0.846 -43.388 1.00 85.56 176 ILE A C 1
ATOM 1415 O O . ILE A 1 176 ? 6.776 1.819 -42.752 1.00 85.56 176 ILE A O 1
ATOM 1419 N N . PHE A 1 177 ? 8.030 -0.030 -42.846 1.00 86.62 177 PHE A N 1
ATOM 1420 C CA . PHE A 1 177 ? 8.538 0.047 -41.472 1.00 86.62 177 PHE A CA 1
ATOM 1421 C C . PHE A 1 177 ? 9.838 0.861 -41.326 1.00 86.62 177 PHE A C 1
ATOM 1423 O O . PHE A 1 177 ? 10.452 0.834 -40.263 1.00 86.62 177 PHE A O 1
ATOM 1430 N N . ASN A 1 178 ? 10.230 1.663 -42.324 1.00 84.19 178 ASN A N 1
ATOM 1431 C CA . ASN A 1 178 ? 11.445 2.498 -42.285 1.00 84.19 178 ASN A CA 1
ATOM 1432 C C . ASN A 1 178 ? 11.560 3.462 -41.077 1.00 84.19 178 ASN A C 1
ATOM 1434 O O . ASN A 1 178 ? 12.667 3.866 -40.727 1.00 84.19 178 ASN A O 1
ATOM 1438 N N . ARG A 1 179 ? 10.442 3.817 -40.428 1.00 82.44 179 ARG A N 1
ATOM 1439 C CA . ARG A 1 179 ? 10.375 4.645 -39.204 1.00 82.44 179 ARG A CA 1
ATOM 1440 C C . ARG A 1 179 ? 10.065 3.852 -37.927 1.00 82.44 179 ARG A C 1
ATOM 1442 O O . ARG A 1 179 ? 10.049 4.432 -36.843 1.00 82.44 179 ARG A O 1
ATOM 1449 N N . VAL A 1 180 ? 9.793 2.551 -38.025 1.00 84.00 180 VAL A N 1
ATOM 1450 C CA . VAL A 1 180 ? 9.396 1.712 -36.886 1.00 84.00 180 VAL A CA 1
ATOM 1451 C C . VAL A 1 180 ? 10.644 1.097 -36.260 1.00 84.00 180 VAL A C 1
ATOM 1453 O O . VAL A 1 180 ? 11.308 0.257 -36.860 1.00 84.00 180 VAL A O 1
ATOM 1456 N N . THR A 1 181 ? 10.973 1.494 -35.031 1.00 83.88 181 THR A N 1
ATOM 1457 C CA . THR A 1 181 ? 12.099 0.894 -34.299 1.00 83.88 181 THR A CA 1
ATOM 1458 C C . THR A 1 181 ? 11.730 -0.482 -33.740 1.00 83.88 181 THR A C 1
ATOM 1460 O O . THR A 1 181 ? 10.568 -0.755 -33.427 1.00 83.88 181 THR A O 1
ATOM 1463 N N . LYS A 1 182 ? 12.737 -1.337 -33.507 1.00 83.31 182 LYS A N 1
ATOM 1464 C CA . LYS A 1 182 ? 12.572 -2.652 -32.856 1.00 83.31 182 LYS A CA 1
ATOM 1465 C C . LYS A 1 182 ? 11.840 -2.568 -31.505 1.00 83.31 182 LYS A C 1
ATOM 1467 O O . LYS A 1 182 ? 11.131 -3.497 -31.131 1.00 83.31 182 LYS A O 1
ATOM 1472 N N . ASN A 1 183 ? 11.963 -1.443 -30.794 1.00 86.00 183 ASN A N 1
ATOM 1473 C CA . ASN A 1 183 ? 11.242 -1.178 -29.547 1.00 86.00 183 ASN A CA 1
ATOM 1474 C C . ASN A 1 183 ? 9.796 -0.721 -29.766 1.00 86.00 183 ASN A C 1
ATOM 1476 O O . ASN A 1 183 ? 8.907 -1.252 -29.106 1.00 86.00 183 ASN A O 1
ATOM 1480 N N . ALA A 1 184 ? 9.544 0.195 -30.707 1.00 86.81 184 ALA A N 1
ATOM 1481 C CA . ALA A 1 184 ? 8.183 0.613 -31.048 1.00 86.81 184 ALA A CA 1
ATOM 1482 C C . ALA A 1 184 ? 7.341 -0.579 -31.533 1.00 86.81 184 ALA A C 1
ATOM 1484 O O . ALA A 1 184 ? 6.187 -0.721 -31.147 1.00 86.81 184 ALA A O 1
ATOM 1485 N N . TRP A 1 185 ? 7.937 -1.499 -32.296 1.00 89.19 185 TRP A N 1
ATOM 1486 C CA . TRP A 1 185 ? 7.277 -2.743 -32.696 1.00 89.19 185 TRP A CA 1
ATOM 1487 C C . TRP A 1 185 ? 6.996 -3.688 -31.520 1.00 89.19 185 TRP A C 1
ATOM 1489 O O . TRP A 1 185 ? 5.909 -4.253 -31.448 1.00 89.19 185 TRP A O 1
ATOM 1499 N N . ARG A 1 186 ? 7.919 -3.820 -30.554 1.00 89.38 186 ARG A N 1
ATOM 1500 C CA . ARG A 1 186 ? 7.668 -4.561 -29.301 1.00 89.38 186 ARG A CA 1
ATOM 1501 C C . ARG A 1 186 ? 6.539 -3.931 -28.473 1.00 89.38 186 ARG A C 1
ATOM 1503 O O . ARG A 1 186 ? 5.775 -4.676 -27.865 1.00 89.38 186 ARG A O 1
ATOM 1510 N N . GLU A 1 187 ? 6.408 -2.600 -28.461 1.00 89.88 187 GLU A N 1
ATOM 1511 C CA . GLU A 1 187 ? 5.267 -1.896 -27.852 1.00 89.88 187 GLU A CA 1
ATOM 1512 C C . GLU A 1 187 ? 3.968 -2.193 -28.621 1.00 89.88 187 GLU A C 1
ATOM 1514 O O . GLU A 1 187 ? 3.003 -2.640 -28.011 1.00 89.88 187 GLU A O 1
ATOM 1519 N N . ILE A 1 188 ? 3.956 -2.067 -29.952 1.00 90.50 188 ILE A N 1
ATOM 1520 C CA . ILE A 1 188 ? 2.784 -2.360 -30.801 1.00 90.50 188 ILE A CA 1
ATOM 1521 C C . ILE A 1 188 ? 2.320 -3.815 -30.643 1.00 90.50 188 ILE A C 1
ATOM 1523 O O . ILE A 1 188 ? 1.142 -4.050 -30.399 1.00 90.50 188 ILE A O 1
ATOM 1527 N N . GLN A 1 189 ? 3.226 -4.796 -30.704 1.00 90.38 189 GLN A N 1
ATOM 1528 C CA . GLN A 1 189 ? 2.907 -6.207 -30.440 1.00 90.38 189 GLN A CA 1
ATOM 1529 C C . GLN A 1 189 ? 2.411 -6.427 -29.002 1.00 90.38 189 GLN A C 1
ATOM 1531 O O . GLN A 1 189 ? 1.546 -7.264 -28.754 1.00 90.38 189 GLN A O 1
ATOM 1536 N N . SER A 1 190 ? 2.960 -5.678 -28.043 1.00 87.19 190 SER A N 1
ATOM 1537 C CA . SER A 1 190 ? 2.547 -5.722 -26.643 1.00 87.19 190 SER A CA 1
ATOM 1538 C C . SER A 1 190 ? 1.123 -5.206 -26.441 1.00 87.19 190 SER A C 1
ATOM 1540 O O . SER A 1 190 ? 0.391 -5.838 -25.683 1.00 87.19 190 SER A O 1
ATOM 1542 N N . GLU A 1 191 ? 0.734 -4.106 -27.090 1.00 86.81 191 GLU A N 1
ATOM 1543 C CA . GLU A 1 191 ? -0.632 -3.584 -26.986 1.00 86.81 191 GLU A CA 1
ATOM 1544 C C . GLU A 1 191 ? -1.614 -4.398 -27.831 1.00 86.81 191 GLU A C 1
ATOM 1546 O O . GLU A 1 191 ? -2.670 -4.750 -27.326 1.00 86.81 191 GLU A O 1
ATOM 1551 N N . ALA A 1 192 ? -1.253 -4.813 -29.051 1.00 89.56 192 ALA A N 1
ATOM 1552 C CA . ALA A 1 192 ? -2.108 -5.661 -29.886 1.00 89.56 192 ALA A CA 1
ATOM 1553 C C . ALA A 1 192 ? -2.480 -6.984 -29.190 1.00 89.56 192 ALA A C 1
ATOM 1555 O O . ALA A 1 192 ? -3.621 -7.428 -29.282 1.00 89.56 192 ALA A O 1
ATOM 1556 N N . ASN A 1 193 ? -1.555 -7.581 -28.429 1.00 87.50 193 ASN A N 1
ATOM 1557 C CA . ASN A 1 193 ? -1.850 -8.758 -27.608 1.00 87.50 193 ASN A CA 1
ATOM 1558 C C . ASN A 1 193 ? -2.777 -8.449 -26.417 1.00 87.50 193 ASN A C 1
ATOM 1560 O O . ASN A 1 193 ? -3.574 -9.309 -26.055 1.00 87.50 193 ASN A O 1
ATOM 1564 N N . ASN A 1 194 ? -2.703 -7.250 -25.821 1.00 82.00 194 ASN A N 1
ATOM 1565 C CA . ASN A 1 194 ? -3.676 -6.811 -24.811 1.00 82.00 194 ASN A CA 1
ATOM 1566 C C . ASN A 1 194 ? -5.059 -6.625 -25.467 1.00 82.00 194 ASN A C 1
ATOM 1568 O O . ASN A 1 194 ? -6.055 -7.146 -24.980 1.00 82.00 194 ASN A O 1
ATOM 1572 N N . THR A 1 195 ? -5.120 -5.954 -26.621 1.00 85.06 195 THR A N 1
ATOM 1573 C CA . THR A 1 195 ? -6.353 -5.732 -27.388 1.00 85.06 195 THR A CA 1
ATOM 1574 C C . THR A 1 195 ? -7.024 -7.035 -27.807 1.00 85.06 195 THR A C 1
ATOM 1576 O O . THR A 1 195 ? -8.227 -7.179 -27.623 1.00 85.06 195 THR A O 1
ATOM 1579 N N . LEU A 1 196 ? -6.257 -8.020 -28.279 1.00 86.00 196 LEU A N 1
ATOM 1580 C CA . LEU A 1 196 ? -6.760 -9.362 -28.585 1.00 86.00 196 LEU A CA 1
ATOM 1581 C C . LEU A 1 196 ? -7.176 -10.166 -27.342 1.00 86.00 196 LEU A C 1
ATOM 1583 O O . LEU A 1 196 ? -7.868 -11.167 -27.496 1.00 86.00 196 LEU A O 1
ATOM 1587 N N . ALA A 1 197 ? -6.761 -9.780 -26.132 1.00 81.69 197 ALA A N 1
ATOM 1588 C CA . ALA A 1 197 ? -7.296 -10.358 -24.901 1.00 81.69 197 ALA A CA 1
ATOM 1589 C C . ALA A 1 197 ? -8.659 -9.735 -24.562 1.00 81.69 197 ALA A C 1
ATOM 1591 O O . ALA A 1 197 ? -9.625 -10.472 -24.400 1.00 81.69 197 ALA A O 1
ATOM 1592 N N . TYR 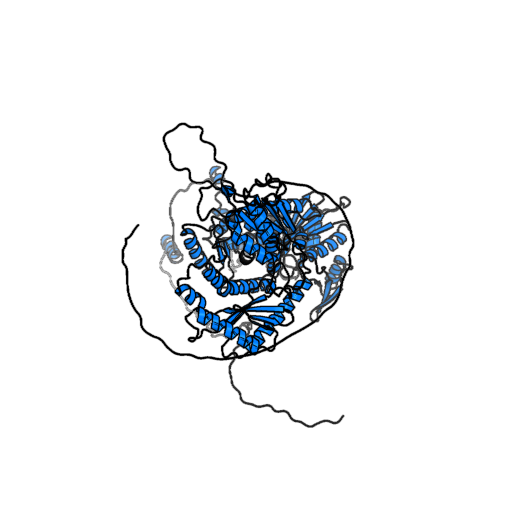A 1 198 ? -8.767 -8.401 -24.565 1.00 77.25 198 TYR A N 1
ATOM 1593 C CA . TYR A 1 198 ? -10.034 -7.700 -24.310 1.00 77.25 198 TYR A CA 1
ATOM 1594 C C . TYR A 1 198 ? -11.116 -8.009 -25.360 1.00 77.25 198 TYR A C 1
ATOM 1596 O O . TYR A 1 198 ? -12.279 -8.162 -25.010 1.00 77.25 198 TYR A O 1
ATOM 1604 N N . MET A 1 199 ? -10.745 -8.179 -26.635 1.00 79.62 199 MET A N 1
ATOM 1605 C CA . MET A 1 199 ? -11.679 -8.532 -27.718 1.00 79.62 199 MET A CA 1
ATOM 1606 C C . MET A 1 199 ? -12.184 -9.988 -27.692 1.00 79.62 199 MET A C 1
ATOM 1608 O O . MET A 1 199 ? -13.028 -10.332 -28.514 1.00 79.62 199 MET A O 1
ATOM 1612 N N . LYS A 1 200 ? -11.685 -10.859 -26.799 1.00 76.81 200 LYS A N 1
ATOM 1613 C CA . LYS A 1 200 ? -12.212 -12.233 -26.658 1.00 76.81 200 LYS A CA 1
ATOM 1614 C C . LYS A 1 200 ? -13.519 -12.303 -25.878 1.00 76.81 200 LYS A C 1
ATOM 1616 O O . LYS A 1 200 ? -14.254 -13.270 -26.047 1.00 76.81 200 LYS A O 1
ATOM 1621 N N . ASP A 1 201 ? -13.800 -11.316 -25.032 1.00 69.06 201 ASP A N 1
ATOM 1622 C CA . ASP A 1 201 ? -15.101 -11.205 -24.384 1.00 69.06 201 ASP A CA 1
ATOM 1623 C C . ASP A 1 201 ? -16.047 -10.407 -25.288 1.00 69.06 201 ASP A C 1
ATOM 1625 O O . ASP A 1 201 ? -16.132 -9.181 -25.220 1.00 69.06 201 ASP A O 1
ATOM 1629 N N . GLU A 1 202 ? -16.778 -11.125 -26.143 1.00 61.00 202 GLU A N 1
ATOM 1630 C CA . GLU A 1 202 ? -17.775 -10.558 -27.062 1.00 61.00 202 GLU A CA 1
ATOM 1631 C C . GLU A 1 202 ? -18.939 -9.831 -26.354 1.00 61.00 202 GLU A C 1
ATOM 1633 O O . GLU A 1 202 ? -19.761 -9.200 -27.020 1.00 61.00 202 GLU A O 1
ATOM 1638 N N . LYS A 1 203 ? -19.050 -9.932 -25.021 1.00 62.38 203 LYS A N 1
ATOM 1639 C CA . LYS A 1 203 ? -20.151 -9.373 -24.220 1.00 62.38 203 LYS A CA 1
ATOM 1640 C C . LYS A 1 203 ? -19.714 -8.221 -23.314 1.00 62.38 203 LYS A C 1
ATOM 1642 O O . LYS A 1 203 ? -20.578 -7.486 -22.834 1.00 62.38 203 LYS A O 1
ATOM 1647 N N . SER A 1 204 ? -18.413 -8.030 -23.093 1.00 65.06 204 SER A N 1
ATOM 1648 C CA . SER A 1 204 ? -17.899 -6.967 -22.227 1.00 65.06 204 SER A CA 1
ATOM 1649 C C . SER A 1 204 ? -17.967 -5.591 -22.894 1.00 65.06 204 SER A C 1
ATOM 1651 O O . SER A 1 204 ? -17.108 -5.196 -23.685 1.00 65.06 204 SER A O 1
ATOM 1653 N N . THR A 1 205 ? -18.963 -4.797 -22.495 1.00 67.81 205 THR A N 1
ATOM 1654 C CA . THR A 1 205 ? -18.995 -3.346 -22.749 1.00 67.81 205 THR A CA 1
ATOM 1655 C C . THR A 1 205 ? -17.770 -2.639 -22.162 1.00 67.81 205 THR A C 1
ATOM 1657 O O . THR A 1 205 ? -17.266 -1.683 -22.749 1.00 67.81 205 THR A O 1
ATOM 1660 N N . GLN A 1 206 ? -17.250 -3.149 -21.043 1.00 68.75 206 GLN A N 1
ATOM 1661 C CA . GLN A 1 206 ? -16.087 -2.616 -20.339 1.00 68.75 206 GLN A CA 1
ATOM 1662 C C . GLN A 1 206 ? -14.797 -2.775 -21.164 1.00 68.75 206 GLN A C 1
ATOM 1664 O O . GLN A 1 206 ? -13.986 -1.855 -21.224 1.00 68.75 206 GLN A O 1
ATOM 1669 N N . GLY A 1 207 ? -14.644 -3.874 -21.912 1.00 73.56 207 GLY A N 1
ATOM 1670 C CA . GLY A 1 207 ? -13.539 -4.048 -22.862 1.00 73.56 207 GLY A CA 1
ATOM 1671 C C . GLY A 1 207 ? -13.509 -2.979 -23.966 1.00 73.56 207 GLY A C 1
ATOM 1672 O O . GLY A 1 207 ? -12.435 -2.553 -24.386 1.00 73.56 207 GLY A O 1
ATOM 1673 N N . VAL A 1 208 ? -14.674 -2.485 -24.401 1.00 78.88 208 VAL A N 1
ATOM 1674 C CA . VAL A 1 208 ? -14.780 -1.386 -25.381 1.00 78.88 208 VAL A CA 1
ATOM 1675 C C . VAL A 1 208 ? -14.371 -0.048 -24.757 1.00 78.88 208 VAL A C 1
ATOM 1677 O O . VAL A 1 208 ? -13.648 0.729 -25.383 1.00 78.88 208 VAL A O 1
ATOM 1680 N N . GLU A 1 209 ? -14.783 0.214 -23.516 1.00 80.38 209 GLU A N 1
ATOM 1681 C CA . GLU A 1 209 ? -14.393 1.415 -22.768 1.00 80.38 209 GLU A CA 1
ATOM 1682 C C . GLU A 1 209 ? -12.869 1.496 -22.584 1.00 80.38 209 GLU A C 1
ATOM 1684 O O . GLU A 1 209 ? -12.256 2.507 -22.940 1.00 80.38 209 GLU A O 1
ATOM 1689 N N . LEU A 1 210 ? -12.242 0.398 -22.155 1.00 78.75 210 LEU A N 1
ATOM 1690 C CA . LEU A 1 210 ? -10.795 0.312 -21.935 1.00 78.75 210 LEU A CA 1
ATOM 1691 C C . LEU A 1 210 ? -9.962 0.476 -23.208 1.00 78.75 210 LEU A C 1
ATOM 1693 O O . LEU A 1 210 ? -8.850 1.001 -23.152 1.00 78.75 210 LEU A O 1
ATOM 1697 N N . LEU A 1 211 ? -10.487 0.040 -24.355 1.00 81.81 211 LEU A N 1
ATOM 1698 C CA . LEU A 1 211 ? -9.789 0.119 -25.638 1.00 81.81 211 LEU A CA 1
ATOM 1699 C C . LEU A 1 211 ? -9.916 1.472 -26.342 1.00 81.81 211 LEU A C 1
ATOM 1701 O O . LEU A 1 211 ? -9.006 1.848 -27.083 1.00 81.81 211 LEU A O 1
ATOM 1705 N N . PHE A 1 212 ? -11.035 2.180 -26.160 1.00 82.50 212 PHE A N 1
ATOM 1706 C CA . PHE A 1 212 ? -11.374 3.337 -26.999 1.00 82.50 212 PHE A CA 1
ATOM 1707 C C . PHE A 1 212 ? -11.715 4.621 -26.232 1.00 82.50 212 PHE A C 1
ATOM 1709 O O . PHE A 1 212 ? -11.650 5.700 -26.823 1.00 82.50 212 PHE A O 1
ATOM 1716 N N . LEU A 1 213 ? -12.061 4.539 -24.943 1.00 83.38 213 LEU A N 1
ATOM 1717 C CA . LEU A 1 213 ? -12.445 5.695 -24.119 1.00 83.38 213 LEU A CA 1
ATOM 1718 C C . LEU A 1 213 ? -11.385 6.024 -23.054 1.00 83.38 213 LEU A C 1
ATOM 1720 O O . LEU A 1 213 ? -11.144 7.199 -22.761 1.00 83.38 213 LEU A O 1
ATOM 1724 N N . THR A 1 214 ? -10.705 5.014 -22.506 1.00 79.81 214 THR A N 1
ATOM 1725 C CA . THR A 1 214 ? -9.665 5.195 -21.487 1.00 79.81 214 THR A CA 1
ATOM 1726 C C . THR A 1 214 ? -8.372 5.781 -22.067 1.00 79.81 214 THR A C 1
ATOM 1728 O O . THR A 1 214 ? -7.741 5.224 -22.964 1.00 79.81 214 THR A O 1
ATOM 1731 N N . LYS A 1 215 ? -7.925 6.920 -21.524 1.00 78.44 215 LYS A N 1
ATOM 1732 C CA . LYS A 1 215 ? -6.685 7.593 -21.946 1.00 78.44 215 LYS A CA 1
ATOM 1733 C C . LYS A 1 215 ? -5.485 7.082 -21.147 1.00 78.44 215 LYS A C 1
ATOM 1735 O O . LYS A 1 215 ? -5.378 7.352 -19.955 1.00 78.44 215 LYS A O 1
ATOM 1740 N N . HIS A 1 216 ? -4.534 6.420 -21.807 1.00 78.38 216 HIS A N 1
ATOM 1741 C CA . HIS A 1 216 ? -3.261 6.060 -21.174 1.00 78.38 216 HIS A CA 1
ATOM 1742 C C . HIS A 1 216 ? -2.388 7.303 -20.920 1.00 78.38 216 HIS A C 1
ATOM 1744 O O . HIS A 1 216 ? -1.952 7.961 -21.867 1.00 78.38 216 HIS A O 1
ATOM 1750 N N . ASN A 1 217 ? -2.058 7.578 -19.657 1.00 82.50 217 ASN A N 1
ATOM 1751 C CA . ASN A 1 217 ? -1.048 8.573 -19.287 1.00 82.50 217 ASN A CA 1
ATOM 1752 C C . ASN A 1 217 ? 0.360 7.944 -19.359 1.00 82.50 217 ASN A C 1
ATOM 1754 O O . ASN A 1 217 ? 0.564 6.806 -18.924 1.00 82.50 217 ASN A O 1
ATOM 1758 N N . PHE A 1 218 ? 1.350 8.678 -19.882 1.00 85.12 218 PHE A N 1
ATOM 1759 C CA . PHE A 1 218 ? 2.746 8.225 -19.951 1.00 85.12 218 PHE A CA 1
ATOM 1760 C C . PHE A 1 218 ? 3.286 7.852 -18.562 1.00 85.12 218 PHE A C 1
ATOM 1762 O O . PHE A 1 218 ? 3.883 6.787 -18.404 1.00 85.12 218 PHE A O 1
ATOM 1769 N N . TRP A 1 219 ? 2.995 8.674 -17.550 1.00 84.38 219 TRP A N 1
ATOM 1770 C CA . TRP A 1 219 ? 3.502 8.504 -16.184 1.00 84.38 219 TRP A CA 1
ATOM 1771 C C . TRP A 1 219 ? 2.957 7.260 -15.460 1.00 84.38 219 TRP A C 1
ATOM 1773 O O . TRP A 1 219 ? 3.584 6.785 -14.517 1.00 84.38 219 TRP A O 1
ATOM 1783 N N . TYR A 1 220 ? 1.834 6.694 -15.922 1.00 86.12 220 TYR A N 1
ATOM 1784 C CA . TYR A 1 220 ? 1.213 5.492 -15.341 1.00 86.12 220 TYR A CA 1
ATOM 1785 C C . TYR A 1 220 ? 1.422 4.230 -16.181 1.00 86.12 220 TYR A C 1
ATOM 1787 O O . TYR A 1 220 ? 1.361 3.116 -15.649 1.00 86.12 220 TYR A O 1
ATOM 1795 N N . LYS A 1 221 ? 1.708 4.379 -17.482 1.00 88.19 221 LYS A N 1
ATOM 1796 C CA . LYS A 1 221 ? 1.948 3.250 -18.386 1.00 88.19 221 LYS A CA 1
ATOM 1797 C C . LYS A 1 221 ? 3.228 2.479 -18.049 1.00 88.19 221 LYS A C 1
ATOM 1799 O O . LYS A 1 221 ? 3.233 1.255 -18.168 1.00 88.19 221 LYS A O 1
ATOM 1804 N N . PHE A 1 222 ? 4.294 3.172 -17.652 1.00 91.56 222 PHE A N 1
ATOM 1805 C CA . PHE A 1 222 ? 5.622 2.579 -17.468 1.00 91.56 222 PHE A CA 1
ATOM 1806 C C . PHE A 1 222 ? 5.917 2.196 -16.012 1.00 91.56 222 PHE A C 1
ATOM 1808 O O . PHE A 1 222 ? 5.476 2.862 -15.080 1.00 91.56 222 PHE A O 1
ATOM 1815 N N . ASP A 1 223 ? 6.670 1.108 -15.818 1.00 92.56 223 ASP A N 1
ATOM 1816 C CA . ASP A 1 223 ? 7.055 0.607 -14.490 1.00 92.56 223 ASP A CA 1
ATOM 1817 C C . ASP A 1 223 ? 8.146 1.475 -13.848 1.00 92.56 223 ASP A C 1
ATOM 1819 O O . ASP A 1 223 ? 8.186 1.644 -12.632 1.00 92.56 223 ASP A O 1
ATOM 1823 N N . ALA A 1 224 ? 9.044 2.017 -14.670 1.00 91.88 224 ALA A N 1
ATOM 1824 C CA . ALA A 1 224 ? 10.054 2.992 -14.283 1.00 91.88 224 ALA A CA 1
ATOM 1825 C C . ALA A 1 224 ? 10.249 3.991 -15.426 1.00 91.88 224 ALA A C 1
ATOM 1827 O O . ALA A 1 224 ? 10.102 3.637 -16.597 1.00 91.88 224 ALA A O 1
ATOM 1828 N N . ILE A 1 225 ? 10.599 5.232 -15.097 1.00 91.69 225 ILE A N 1
ATOM 1829 C CA . ILE A 1 225 ? 10.890 6.282 -16.076 1.00 91.69 225 ILE A CA 1
ATOM 1830 C C . ILE A 1 225 ? 12.248 6.887 -15.720 1.00 91.69 225 ILE A C 1
ATOM 1832 O O . ILE A 1 225 ? 12.542 7.123 -14.548 1.00 91.69 225 ILE A O 1
ATOM 1836 N N . LEU A 1 226 ? 13.093 7.088 -16.728 1.00 91.44 226 LEU A N 1
ATOM 1837 C CA . LEU A 1 226 ? 14.361 7.803 -16.606 1.00 91.44 226 LEU A CA 1
ATOM 1838 C C . LEU A 1 226 ? 14.197 9.220 -17.152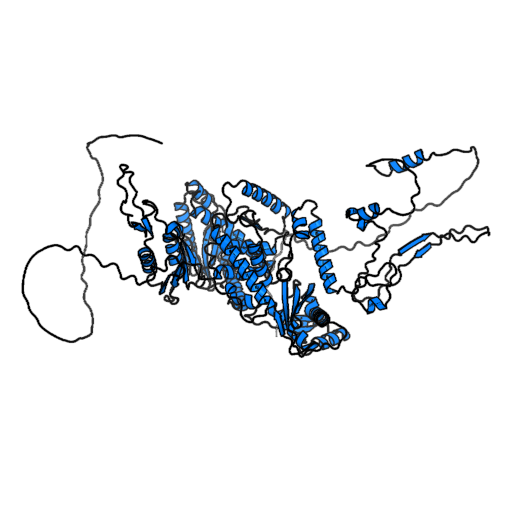 1.00 91.44 226 LEU A C 1
ATOM 1840 O O . LEU A 1 226 ? 13.587 9.393 -18.207 1.00 91.44 226 LEU A O 1
ATOM 1844 N N . SER A 1 227 ? 14.801 10.198 -16.485 1.00 90.50 227 SER A N 1
ATOM 1845 C CA . SER A 1 227 ? 15.100 11.511 -17.053 1.00 90.50 227 SER A CA 1
ATOM 1846 C C . SER A 1 227 ? 16.582 11.549 -17.420 1.00 90.50 227 SER A C 1
ATOM 1848 O O . SER A 1 227 ? 17.441 11.275 -16.579 1.00 90.50 227 SER A O 1
ATOM 1850 N N . VAL A 1 228 ? 16.882 11.829 -18.688 1.00 90.38 228 VAL A N 1
ATOM 1851 C CA . VAL A 1 228 ? 18.247 11.946 -19.211 1.00 90.38 228 VAL A CA 1
ATOM 1852 C C . VAL A 1 228 ? 18.469 13.390 -19.639 1.00 90.38 228 VAL A C 1
ATOM 1854 O O . VAL A 1 228 ? 17.911 13.833 -20.646 1.00 90.38 228 VAL A O 1
ATOM 1857 N N . LYS A 1 229 ? 19.290 14.118 -18.878 1.00 88.81 229 LYS A N 1
ATOM 1858 C CA . LYS A 1 229 ? 19.728 15.475 -19.216 1.00 88.81 229 LYS A CA 1
ATOM 1859 C C . LYS A 1 229 ? 20.963 15.391 -20.102 1.00 88.81 229 LYS A C 1
ATOM 1861 O O . LYS A 1 229 ? 21.970 14.781 -19.736 1.00 88.81 229 LYS A O 1
ATOM 1866 N N . ILE A 1 230 ? 20.869 15.995 -21.278 1.00 86.88 230 ILE A N 1
ATOM 1867 C CA . ILE A 1 230 ? 21.946 16.051 -22.262 1.00 86.88 230 ILE A CA 1
ATOM 1868 C C . ILE A 1 230 ? 22.678 17.382 -22.043 1.00 86.88 230 ILE A C 1
ATOM 1870 O O . ILE A 1 230 ? 22.037 18.429 -22.057 1.00 86.88 230 ILE A O 1
ATOM 1874 N N . PRO A 1 231 ? 24.002 17.386 -21.811 1.00 84.81 231 PRO A N 1
ATOM 1875 C CA . PRO A 1 231 ? 24.736 18.628 -21.623 1.00 84.81 231 PRO A CA 1
ATOM 1876 C C . PRO A 1 231 ? 24.848 19.367 -22.962 1.00 84.81 231 PRO A C 1
ATOM 1878 O O . PRO A 1 231 ? 25.195 18.760 -23.973 1.00 84.81 231 PRO A O 1
ATOM 1881 N N . THR A 1 232 ? 24.664 20.688 -22.970 1.00 79.44 232 THR A N 1
ATOM 1882 C CA . THR A 1 232 ? 24.746 21.538 -24.182 1.00 79.44 232 THR A CA 1
ATOM 1883 C C . THR A 1 232 ? 26.117 21.525 -24.882 1.00 79.44 232 THR A C 1
ATOM 1885 O O . THR A 1 232 ? 26.262 22.025 -25.998 1.00 79.44 232 THR A O 1
ATOM 1888 N N . SER A 1 233 ? 27.143 20.940 -24.252 1.00 76.38 233 SER A N 1
ATOM 1889 C CA . SER A 1 233 ? 28.443 20.646 -24.865 1.00 76.38 233 SER A CA 1
ATOM 1890 C C . SER A 1 233 ? 28.435 19.426 -25.793 1.00 76.38 233 SER A C 1
ATOM 1892 O O . SER A 1 233 ? 29.336 19.302 -26.623 1.00 76.38 233 SER A O 1
ATOM 1894 N N . PHE A 1 234 ? 27.466 18.518 -25.646 1.00 79.75 234 PHE A N 1
ATOM 1895 C CA . PHE A 1 234 ? 27.372 17.297 -26.437 1.00 79.75 234 PHE A CA 1
ATOM 1896 C C . PHE A 1 234 ? 26.937 17.620 -27.867 1.00 79.75 234 PHE A C 1
ATOM 1898 O O . PHE A 1 234 ? 25.839 18.120 -28.109 1.00 79.75 234 PHE A O 1
ATOM 1905 N N . LYS A 1 235 ? 27.799 17.290 -28.829 1.00 75.62 235 LYS A N 1
ATOM 1906 C CA . LYS A 1 235 ? 27.486 17.356 -30.256 1.00 75.62 235 LYS A CA 1
ATOM 1907 C C . LYS A 1 235 ? 27.425 15.954 -30.825 1.00 75.62 235 LYS A C 1
ATOM 1909 O O . LYS A 1 235 ? 28.362 15.174 -30.683 1.00 75.62 235 LYS A O 1
ATOM 1914 N N . ASN A 1 236 ? 26.308 15.656 -31.472 1.00 75.31 236 ASN A N 1
ATOM 1915 C CA . ASN A 1 236 ? 26.112 14.416 -32.195 1.00 75.31 236 ASN A CA 1
ATOM 1916 C C . ASN A 1 236 ? 26.376 14.668 -33.683 1.00 75.31 236 ASN A C 1
ATOM 1918 O O . ASN A 1 236 ? 25.469 15.027 -34.428 1.00 75.31 236 ASN A O 1
ATOM 1922 N N . ASP A 1 237 ? 27.630 14.490 -34.095 1.00 66.88 237 ASP A N 1
ATOM 1923 C CA . ASP A 1 237 ? 28.072 14.664 -35.486 1.00 66.88 237 ASP A CA 1
ATOM 1924 C C . ASP A 1 237 ? 27.767 13.421 -36.369 1.00 66.88 237 ASP A C 1
ATOM 1926 O O . ASP A 1 237 ? 28.332 13.267 -37.452 1.00 66.88 237 ASP A O 1
ATOM 1930 N N . GLY A 1 238 ? 26.918 12.494 -35.897 1.00 67.38 238 GLY A N 1
ATOM 1931 C CA . GLY A 1 238 ? 26.580 11.231 -36.563 1.00 67.38 238 GLY A CA 1
ATOM 1932 C C . GLY A 1 238 ? 25.189 11.198 -37.213 1.00 67.38 238 GLY A C 1
ATOM 1933 O O . GLY A 1 238 ? 24.318 12.010 -36.925 1.00 67.38 238 GLY A O 1
ATOM 1934 N N . GLU A 1 239 ? 24.953 10.200 -38.072 1.00 62.59 239 GLU A N 1
ATOM 1935 C CA . GLU A 1 239 ? 23.697 10.047 -38.837 1.00 62.59 239 GLU A CA 1
ATOM 1936 C C . GLU A 1 239 ? 22.465 9.667 -37.987 1.00 62.59 239 GLU A C 1
ATOM 1938 O O . GLU A 1 239 ? 21.329 9.824 -38.434 1.00 62.59 239 GLU A O 1
ATOM 1943 N N . LYS A 1 240 ? 22.668 9.134 -36.774 1.00 70.75 240 LYS A N 1
ATOM 1944 C CA . LYS A 1 240 ? 21.586 8.721 -35.862 1.00 70.75 240 LYS A CA 1
ATOM 1945 C C . LYS A 1 240 ? 21.196 9.871 -34.945 1.00 70.75 240 LYS A C 1
ATOM 1947 O O . LYS A 1 240 ? 22.076 10.515 -34.381 1.00 70.75 240 LYS A O 1
ATOM 1952 N N . SER A 1 241 ? 19.900 10.068 -34.693 1.00 80.12 241 SER A N 1
ATOM 1953 C CA . SER A 1 241 ? 19.461 11.061 -33.699 1.00 80.12 241 SER A CA 1
ATOM 1954 C C . SER A 1 241 ? 19.985 10.720 -32.298 1.00 80.12 241 SER A C 1
ATOM 1956 O O . SER A 1 241 ? 20.237 9.556 -31.971 1.00 80.12 241 SER A O 1
ATOM 1958 N N . THR A 1 242 ? 20.115 11.725 -31.430 1.00 81.69 242 THR A N 1
ATOM 1959 C CA . THR A 1 242 ? 20.586 11.515 -30.049 1.00 81.69 242 THR A CA 1
ATOM 1960 C C . THR A 1 242 ? 19.663 10.566 -29.278 1.00 81.69 242 THR A C 1
ATOM 1962 O O . THR A 1 242 ? 20.136 9.688 -28.558 1.00 81.69 242 THR A O 1
ATOM 1965 N N . SER A 1 243 ? 18.351 10.644 -29.513 1.00 82.25 243 SER A N 1
ATOM 1966 C CA . SER A 1 243 ? 17.363 9.690 -29.003 1.00 82.25 243 SER A CA 1
ATOM 1967 C C . SER A 1 243 ? 17.547 8.268 -29.543 1.00 82.25 243 SER A C 1
ATOM 1969 O O . SER A 1 243 ? 17.468 7.320 -28.765 1.00 82.25 243 SER A O 1
ATOM 1971 N N . GLN A 1 244 ? 17.854 8.075 -30.831 1.00 82.12 244 GLN A N 1
ATOM 1972 C CA . GLN A 1 244 ? 18.176 6.750 -31.383 1.00 82.12 244 GLN A CA 1
ATOM 1973 C C . GLN A 1 244 ? 19.458 6.172 -30.773 1.00 82.12 244 GLN A C 1
ATOM 1975 O O . GLN A 1 244 ? 19.500 4.978 -30.462 1.00 82.12 244 GLN A O 1
ATOM 1980 N N . LEU A 1 245 ? 20.481 7.008 -30.566 1.00 85.12 245 LEU A N 1
ATOM 1981 C CA . LEU A 1 245 ? 21.728 6.614 -29.914 1.00 85.12 245 LEU A CA 1
ATOM 1982 C C . LEU A 1 245 ? 21.447 6.136 -28.481 1.00 85.12 245 LEU A C 1
ATOM 1984 O O . LEU A 1 245 ? 21.684 4.962 -28.192 1.00 85.12 245 LEU A O 1
ATOM 1988 N N . ILE A 1 246 ? 20.806 6.975 -27.654 1.00 88.38 246 ILE A N 1
ATOM 1989 C CA . ILE A 1 246 ? 20.335 6.629 -26.299 1.00 88.38 246 ILE A CA 1
ATOM 1990 C C . ILE A 1 246 ? 19.507 5.332 -26.318 1.00 88.38 246 ILE A C 1
ATOM 1992 O O . ILE A 1 246 ? 19.768 4.432 -25.522 1.00 88.38 246 ILE A O 1
ATOM 1996 N N . SER A 1 247 ? 18.557 5.187 -27.250 1.00 88.12 247 SER A N 1
ATOM 1997 C CA . SER A 1 247 ? 17.712 3.989 -27.367 1.00 88.12 247 SER A CA 1
ATOM 1998 C C . SER A 1 247 ? 18.540 2.723 -27.583 1.00 88.12 247 SER A C 1
ATOM 2000 O O . SER A 1 247 ? 18.387 1.753 -26.843 1.00 88.12 247 SER A O 1
ATOM 2002 N N . SER A 1 248 ? 19.448 2.733 -28.564 1.00 87.38 248 SER A N 1
ATOM 2003 C CA . SER A 1 248 ? 20.277 1.568 -28.895 1.00 87.38 248 SER A CA 1
ATOM 2004 C C . SER A 1 248 ? 21.237 1.191 -27.761 1.00 87.38 248 SER A C 1
ATOM 2006 O O . SER A 1 248 ? 21.331 0.019 -27.390 1.00 87.38 248 SER A O 1
ATOM 2008 N N . THR A 1 249 ? 21.867 2.189 -27.138 1.00 89.94 249 THR A N 1
ATOM 2009 C CA . THR A 1 249 ? 22.769 2.027 -25.995 1.00 89.94 249 THR A CA 1
ATOM 2010 C C . THR A 1 249 ? 22.044 1.474 -24.760 1.00 89.94 249 THR A C 1
ATOM 2012 O O . THR A 1 249 ? 22.555 0.559 -24.110 1.00 89.94 249 THR A O 1
ATOM 2015 N N . LEU A 1 250 ? 20.838 1.967 -24.446 1.00 91.62 250 LEU A N 1
ATOM 2016 C CA . LEU A 1 250 ? 20.050 1.478 -23.309 1.00 91.62 250 LEU A CA 1
ATOM 2017 C C . LEU A 1 250 ? 19.449 0.087 -23.556 1.00 91.62 250 LEU A C 1
ATOM 2019 O O . LEU A 1 250 ? 19.426 -0.715 -22.626 1.00 91.62 250 LEU A O 1
ATOM 2023 N N . VAL A 1 251 ? 19.035 -0.251 -24.785 1.00 88.81 251 VAL A N 1
ATOM 2024 C CA . VAL A 1 251 ? 18.611 -1.625 -25.125 1.00 88.81 251 VAL A CA 1
ATOM 2025 C C . VAL A 1 251 ? 19.734 -2.620 -24.843 1.00 88.81 251 VAL A C 1
ATOM 2027 O O . VAL A 1 251 ? 19.504 -3.604 -24.147 1.00 88.81 251 VAL A O 1
ATOM 2030 N N . GLN A 1 252 ? 20.955 -2.347 -25.313 1.00 87.50 252 GLN A N 1
ATOM 2031 C CA . GLN A 1 252 ? 22.096 -3.247 -25.108 1.00 87.50 252 GLN A CA 1
ATOM 2032 C C . GLN A 1 252 ? 22.488 -3.394 -23.624 1.00 87.50 252 GLN A C 1
ATOM 2034 O O . GLN A 1 252 ? 22.978 -4.446 -23.215 1.00 87.50 252 GLN A O 1
ATOM 2039 N N . ALA A 1 253 ? 22.256 -2.366 -22.802 1.00 88.62 253 ALA A N 1
ATOM 2040 C CA . ALA A 1 253 ? 22.548 -2.395 -21.368 1.00 88.62 253 ALA A CA 1
ATOM 2041 C C . ALA A 1 253 ? 21.450 -3.048 -20.505 1.00 88.62 253 ALA A C 1
ATOM 2043 O O . ALA A 1 253 ? 21.752 -3.572 -19.430 1.00 88.62 253 ALA A O 1
ATOM 2044 N N . LEU A 1 254 ? 20.189 -3.000 -20.949 1.00 88.62 254 LEU A N 1
ATOM 2045 C CA . LEU A 1 254 ? 19.009 -3.388 -20.165 1.00 88.62 254 LEU A CA 1
ATOM 2046 C C . LEU A 1 254 ? 18.273 -4.630 -20.695 1.00 88.62 254 LEU A C 1
ATOM 2048 O O . LEU A 1 254 ? 17.216 -4.954 -20.159 1.00 88.62 254 LEU A O 1
ATOM 2052 N N . ASP A 1 255 ? 18.795 -5.325 -21.711 1.00 78.69 255 ASP A N 1
ATOM 2053 C CA . ASP A 1 255 ? 18.060 -6.348 -22.481 1.00 78.69 255 ASP A CA 1
ATOM 2054 C C . ASP A 1 255 ? 17.367 -7.417 -21.609 1.00 78.69 255 ASP A C 1
ATOM 2056 O O . ASP A 1 255 ? 16.194 -7.716 -21.818 1.00 78.69 255 ASP A O 1
ATOM 2060 N N . GLU A 1 256 ? 18.013 -7.932 -20.550 1.00 82.88 256 GLU A N 1
ATOM 2061 C CA . GLU A 1 256 ? 17.385 -8.896 -19.617 1.00 82.88 256 GLU A CA 1
ATOM 2062 C C . GLU A 1 256 ? 16.602 -8.288 -18.443 1.00 82.88 256 GLU A C 1
ATOM 2064 O O . GLU A 1 256 ? 15.939 -8.998 -17.686 1.00 82.88 256 GLU A O 1
ATOM 2069 N N . ARG A 1 257 ? 16.593 -6.960 -18.323 1.00 90.12 257 ARG A N 1
ATOM 2070 C CA . ARG A 1 257 ? 15.839 -6.214 -17.302 1.00 90.12 257 ARG A CA 1
ATOM 2071 C C . ARG A 1 257 ? 14.538 -5.625 -17.849 1.00 90.12 257 ARG A C 1
ATOM 2073 O O . ARG A 1 257 ? 13.585 -5.454 -17.094 1.00 90.12 257 ARG A O 1
ATOM 2080 N N . VAL A 1 258 ? 14.481 -5.345 -19.151 1.00 91.50 258 VAL A N 1
ATOM 2081 C CA . VAL A 1 258 ? 13.417 -4.581 -19.818 1.00 91.50 258 VAL A CA 1
ATOM 2082 C C . VAL A 1 258 ? 12.734 -5.417 -20.912 1.00 91.50 258 VAL A C 1
ATOM 2084 O O . VAL A 1 258 ? 13.374 -6.181 -21.626 1.00 91.50 258 VAL A O 1
ATOM 2087 N N . LYS A 1 259 ? 11.409 -5.289 -21.052 1.00 90.00 259 LYS A N 1
ATOM 2088 C CA . LYS A 1 259 ? 10.606 -5.901 -22.131 1.00 90.00 259 LYS A CA 1
ATOM 2089 C C . LYS A 1 259 ? 10.628 -5.034 -23.396 1.00 90.00 259 LYS A C 1
ATOM 2091 O O . LYS A 1 259 ? 10.794 -5.543 -24.502 1.00 90.00 259 LYS A O 1
ATOM 2096 N N . TYR A 1 260 ? 10.451 -3.726 -23.217 1.00 90.62 260 TYR A N 1
ATOM 2097 C CA . TYR A 1 260 ? 10.690 -2.664 -24.197 1.00 90.62 260 TYR A CA 1
ATOM 2098 C C . TYR A 1 260 ? 10.840 -1.326 -23.467 1.00 90.62 260 TYR A C 1
ATOM 2100 O O . TYR A 1 260 ? 10.376 -1.173 -22.334 1.00 90.62 260 TYR A O 1
ATOM 2108 N N . LEU A 1 261 ? 11.480 -0.366 -24.135 1.00 92.81 261 LEU A N 1
ATOM 2109 C CA . LEU A 1 261 ? 11.553 1.025 -23.699 1.00 92.81 261 LEU A CA 1
ATOM 2110 C C . LEU A 1 261 ? 10.943 1.953 -24.749 1.00 92.81 261 LEU A C 1
ATOM 2112 O O . LEU A 1 261 ? 11.025 1.674 -25.947 1.00 92.81 261 LEU A O 1
ATOM 2116 N N . ARG A 1 262 ? 10.353 3.057 -24.294 1.00 90.81 262 ARG A N 1
ATOM 2117 C CA . ARG A 1 262 ? 9.799 4.128 -25.125 1.00 90.81 262 ARG A CA 1
ATOM 2118 C C . ARG A 1 262 ? 10.506 5.428 -24.779 1.00 90.81 262 ARG A C 1
ATOM 2120 O O . ARG A 1 262 ? 10.626 5.764 -23.606 1.00 90.81 262 ARG A O 1
ATOM 2127 N N . ILE A 1 263 ? 10.948 6.158 -25.796 1.00 89.50 263 ILE A N 1
ATOM 2128 C CA . ILE A 1 263 ? 11.543 7.483 -25.623 1.00 89.50 263 ILE A CA 1
ATOM 2129 C C . ILE A 1 263 ? 10.487 8.552 -25.906 1.00 89.50 263 ILE A C 1
ATOM 2131 O O . ILE A 1 263 ? 9.691 8.405 -26.835 1.00 89.50 263 ILE A O 1
ATOM 2135 N N . VAL A 1 264 ? 10.492 9.605 -25.092 1.00 86.38 264 VAL A N 1
ATOM 2136 C CA . VAL A 1 264 ? 9.728 10.837 -25.289 1.00 86.38 264 VAL A CA 1
ATOM 2137 C C . VAL A 1 264 ? 10.699 12.003 -25.119 1.00 86.38 264 VAL A C 1
ATOM 2139 O O . VAL A 1 264 ? 11.241 12.227 -24.039 1.00 86.38 264 VAL A O 1
ATOM 2142 N N . GLU A 1 265 ? 10.952 12.720 -26.207 1.00 77.19 265 GLU A N 1
ATOM 2143 C CA . GLU A 1 265 ? 11.681 13.990 -26.190 1.00 77.19 265 GLU A CA 1
ATOM 2144 C C . GLU A 1 265 ? 10.742 15.064 -25.616 1.00 77.19 265 GLU A C 1
ATOM 2146 O O . GLU A 1 265 ? 9.574 15.116 -26.006 1.00 77.19 265 GLU A O 1
ATOM 2151 N N . SER A 1 266 ? 11.218 15.872 -24.662 1.00 69.25 266 SER A N 1
ATOM 2152 C CA . SER A 1 266 ? 10.405 16.928 -24.033 1.00 69.25 266 SER A CA 1
ATOM 2153 C C . SER A 1 266 ? 10.918 18.317 -24.392 1.00 69.25 266 SER A C 1
ATOM 2155 O O . SER A 1 266 ? 10.149 19.147 -24.860 1.00 69.25 266 SER A O 1
ATOM 2157 N N . ASN A 1 267 ? 12.218 18.537 -24.187 1.00 70.38 267 ASN A N 1
ATOM 2158 C CA . ASN A 1 267 ? 12.958 19.756 -24.509 1.00 70.38 267 ASN A CA 1
ATOM 2159 C C . ASN A 1 267 ? 14.282 19.340 -25.174 1.00 70.38 267 ASN A C 1
ATOM 2161 O O . ASN A 1 267 ? 14.725 18.209 -24.963 1.00 70.38 267 ASN A O 1
ATOM 2165 N N . ASP A 1 268 ? 14.954 20.250 -25.886 1.00 65.12 268 ASP A N 1
ATOM 2166 C CA . ASP A 1 268 ? 16.228 19.966 -26.578 1.00 65.12 268 ASP A CA 1
ATOM 2167 C C . ASP A 1 268 ? 17.297 19.328 -25.658 1.00 65.12 268 ASP A C 1
ATOM 2169 O O . ASP A 1 268 ? 18.009 18.410 -26.067 1.00 65.12 268 ASP A O 1
ATOM 2173 N N . ASP A 1 269 ? 17.349 19.754 -24.389 1.00 80.00 269 ASP A N 1
ATOM 2174 C CA . ASP A 1 269 ? 18.316 19.288 -23.383 1.00 80.00 269 ASP A CA 1
ATOM 2175 C C . ASP A 1 269 ? 17.818 18.108 -22.512 1.00 80.00 269 ASP A C 1
ATOM 2177 O O . ASP A 1 269 ? 18.532 17.669 -21.605 1.00 80.00 269 ASP A O 1
ATOM 2181 N N . THR A 1 270 ? 16.586 17.597 -22.674 1.00 85.56 270 THR A N 1
ATOM 2182 C CA . THR A 1 270 ? 16.034 16.564 -21.762 1.00 85.56 270 THR A CA 1
ATOM 2183 C C . THR A 1 270 ? 15.109 15.553 -22.439 1.00 85.56 270 THR A C 1
ATOM 2185 O O . THR A 1 270 ? 14.076 15.884 -23.029 1.00 85.56 270 THR A O 1
ATOM 2188 N N . VAL A 1 271 ? 15.469 14.279 -22.268 1.00 89.12 271 VAL A N 1
ATOM 2189 C CA . VAL A 1 271 ? 14.821 13.114 -22.875 1.00 89.12 271 VAL A CA 1
ATOM 2190 C C . VAL A 1 271 ? 14.308 12.172 -21.785 1.00 89.12 271 VAL A C 1
ATOM 2192 O O . VAL A 1 271 ? 15.080 11.706 -20.946 1.00 89.12 271 VAL A O 1
ATOM 2195 N N . PHE A 1 272 ? 13.018 11.836 -21.825 1.00 91.06 272 PHE A N 1
ATOM 2196 C CA . PHE A 1 272 ? 12.423 10.836 -20.941 1.00 91.06 272 PHE A CA 1
ATOM 2197 C C . PHE A 1 272 ? 12.443 9.444 -21.579 1.00 91.06 272 PHE A C 1
ATOM 2199 O O . PHE A 1 272 ? 12.165 9.280 -22.770 1.00 91.06 272 PHE A O 1
ATOM 2206 N N . VAL A 1 273 ? 12.731 8.417 -20.777 1.00 92.69 273 VAL A N 1
ATOM 2207 C CA . VAL A 1 273 ? 12.744 7.013 -21.216 1.00 92.69 273 VAL A CA 1
ATOM 2208 C C . VAL A 1 273 ? 11.862 6.172 -20.297 1.00 92.69 273 VAL A C 1
ATOM 2210 O O . VAL A 1 273 ? 12.248 5.847 -19.177 1.00 92.69 273 VAL A O 1
ATOM 2213 N N . GLY A 1 274 ? 10.673 5.806 -20.774 1.00 93.31 274 GLY A N 1
ATOM 2214 C CA . GLY A 1 274 ? 9.765 4.889 -20.086 1.00 93.31 274 GLY A CA 1
ATOM 2215 C C . GLY A 1 274 ? 10.176 3.431 -20.297 1.00 93.31 274 GLY A C 1
ATOM 2216 O O . GLY A 1 274 ? 10.455 3.019 -21.423 1.00 93.31 274 GLY A O 1
ATOM 2217 N N . LEU A 1 275 ? 10.208 2.647 -19.220 1.00 94.12 275 LEU A N 1
ATOM 2218 C CA . LEU A 1 275 ? 10.643 1.249 -19.184 1.00 94.12 275 LEU A CA 1
ATOM 2219 C C . LEU A 1 275 ? 9.492 0.329 -18.743 1.00 94.12 275 LEU A C 1
ATOM 2221 O O . LEU A 1 275 ? 8.828 0.601 -17.743 1.00 94.12 275 LEU A O 1
ATOM 2225 N N . ILE A 1 276 ? 9.287 -0.785 -19.453 1.00 93.25 276 ILE A N 1
ATOM 2226 C CA . ILE A 1 276 ? 8.466 -1.918 -18.985 1.00 93.25 276 ILE A CA 1
ATOM 2227 C C . ILE A 1 276 ? 9.401 -3.040 -18.544 1.00 93.25 276 ILE A C 1
ATOM 2229 O O . ILE A 1 276 ? 10.283 -3.433 -19.310 1.00 93.25 276 ILE A O 1
ATOM 2233 N N . LEU A 1 277 ? 9.229 -3.567 -17.333 1.00 93.12 277 LEU A N 1
ATOM 2234 C CA . LEU A 1 277 ? 10.239 -4.408 -16.677 1.00 93.12 277 LEU A CA 1
ATOM 2235 C C . LEU A 1 277 ? 9.949 -5.920 -16.777 1.00 93.12 277 LEU A C 1
ATOM 2237 O O . LEU A 1 277 ? 8.805 -6.373 -16.809 1.00 93.12 277 LEU A O 1
ATOM 2241 N N . LYS A 1 278 ? 11.018 -6.725 -16.830 1.00 91.19 278 LYS A N 1
ATOM 2242 C CA . LYS A 1 278 ? 10.988 -8.200 -16.746 1.00 91.19 278 LYS A CA 1
ATOM 2243 C C . LYS A 1 278 ? 10.974 -8.652 -15.273 1.00 91.19 278 LYS A C 1
ATOM 2245 O O . LYS A 1 278 ? 11.468 -7.943 -14.403 1.00 91.19 278 LYS A O 1
ATOM 2250 N N . LYS A 1 279 ? 10.503 -9.875 -14.969 1.00 84.44 279 LYS A N 1
ATOM 2251 C CA . LYS A 1 279 ? 10.393 -10.412 -13.582 1.00 84.44 279 LYS A CA 1
ATOM 2252 C C . LYS A 1 279 ? 11.719 -10.424 -12.783 1.00 84.44 279 LYS A C 1
ATOM 2254 O O . LYS A 1 279 ? 11.680 -10.461 -11.560 1.00 84.44 279 LYS A O 1
ATOM 2259 N N . LYS A 1 280 ? 12.876 -10.377 -13.457 1.00 82.19 280 LYS A N 1
ATOM 2260 C CA . LYS A 1 280 ? 14.229 -10.344 -12.861 1.00 82.19 280 LYS A CA 1
ATOM 2261 C C . LYS A 1 280 ? 14.951 -8.991 -13.027 1.00 82.19 280 LYS A C 1
ATOM 2263 O O . LYS A 1 280 ? 16.176 -8.929 -13.010 1.00 82.19 280 LYS A O 1
ATOM 2268 N N . TRP A 1 281 ? 14.219 -7.887 -13.201 1.00 88.81 281 TRP A N 1
ATOM 2269 C CA . TRP A 1 281 ? 14.822 -6.572 -13.470 1.00 88.81 281 TRP A CA 1
ATOM 2270 C C . TRP A 1 281 ? 15.761 -6.060 -12.366 1.00 88.81 281 TRP A C 1
ATOM 2272 O O . TRP A 1 281 ? 16.696 -5.316 -12.670 1.00 88.81 281 TRP A O 1
ATOM 2282 N N . PHE A 1 282 ? 15.525 -6.461 -11.112 1.00 85.38 282 PHE A N 1
ATOM 2283 C CA . PHE A 1 282 ? 16.220 -5.981 -9.911 1.00 85.38 282 PHE A CA 1
ATOM 2284 C C . PHE A 1 282 ? 17.501 -6.768 -9.562 1.00 85.38 282 PHE A C 1
ATOM 2286 O O . PHE A 1 282 ? 18.167 -6.430 -8.587 1.00 85.38 282 PHE A O 1
ATOM 2293 N N . GLU A 1 283 ? 17.862 -7.816 -10.316 1.00 85.81 283 GLU A N 1
ATOM 2294 C CA . GLU A 1 283 ? 19.005 -8.684 -9.979 1.00 85.81 283 GLU A CA 1
ATOM 2295 C C . GLU A 1 283 ? 20.327 -7.884 -9.931 1.00 85.81 283 GLU A C 1
ATOM 2297 O O . GLU A 1 283 ? 20.657 -7.208 -10.912 1.00 85.81 283 GLU A O 1
ATOM 2302 N N . PRO A 1 284 ? 21.135 -7.949 -8.855 1.00 83.88 284 PRO A N 1
ATOM 2303 C CA . PRO A 1 284 ? 22.324 -7.101 -8.697 1.00 83.88 284 PRO A CA 1
ATOM 2304 C C . PRO A 1 284 ? 23.464 -7.441 -9.673 1.00 83.88 284 PRO A C 1
ATOM 2306 O O . PRO A 1 284 ? 24.415 -6.670 -9.812 1.00 83.88 284 PRO A O 1
ATOM 2309 N N . VAL A 1 285 ? 23.380 -8.574 -10.378 1.00 86.81 285 VAL A N 1
ATOM 2310 C CA . VAL A 1 285 ? 24.368 -8.999 -11.374 1.00 86.81 285 VAL A CA 1
ATOM 2311 C C . VAL A 1 285 ? 23.727 -9.083 -12.759 1.00 86.81 285 VAL A C 1
ATOM 2313 O O . VAL A 1 285 ? 22.760 -9.811 -12.963 1.00 86.81 285 VAL A O 1
ATOM 2316 N N . THR A 1 286 ? 24.290 -8.369 -13.736 1.00 86.31 286 THR A N 1
ATOM 2317 C CA . THR A 1 286 ? 23.984 -8.592 -15.157 1.00 86.31 286 THR A CA 1
ATOM 2318 C C . THR A 1 286 ? 24.877 -9.725 -15.658 1.00 86.31 286 THR A C 1
ATOM 2320 O O . THR A 1 286 ? 26.086 -9.534 -15.820 1.00 86.31 286 THR A O 1
ATOM 2323 N N . VAL A 1 287 ? 24.300 -10.906 -15.882 1.00 85.38 287 VAL A N 1
ATOM 2324 C CA . VAL A 1 287 ? 25.004 -12.061 -16.462 1.00 85.38 287 VAL A CA 1
ATOM 2325 C C . VAL A 1 287 ? 25.231 -11.820 -17.957 1.00 85.38 287 VAL A C 1
ATOM 2327 O O . VAL A 1 287 ? 24.316 -11.423 -18.673 1.00 85.38 287 VAL A O 1
ATOM 2330 N N . GLY A 1 288 ? 26.461 -12.033 -18.420 1.00 84.75 288 GLY A N 1
ATOM 2331 C CA . GLY A 1 288 ? 26.859 -11.954 -19.823 1.00 84.75 288 GLY A CA 1
ATOM 2332 C C . GLY A 1 288 ? 27.269 -13.320 -20.392 1.00 84.75 288 GLY A C 1
ATOM 2333 O O . GLY A 1 288 ? 26.952 -14.363 -19.815 1.00 84.75 288 GLY A O 1
ATOM 2334 N N . PRO A 1 289 ? 27.968 -13.352 -21.540 1.00 86.12 289 PRO A N 1
ATOM 2335 C CA . PRO A 1 289 ? 28.370 -14.597 -22.188 1.00 86.12 289 PRO A CA 1
ATOM 2336 C C . PRO A 1 289 ? 29.412 -15.380 -21.372 1.00 86.12 289 PRO A C 1
ATOM 2338 O O . PRO A 1 289 ? 30.173 -14.823 -20.574 1.00 86.12 289 PRO A O 1
ATOM 2341 N N . SER A 1 290 ? 29.472 -16.692 -21.613 1.00 84.88 290 SER A N 1
ATOM 2342 C CA . SER A 1 290 ? 30.546 -17.537 -21.085 1.00 84.88 290 SER A CA 1
ATOM 2343 C C . SER A 1 290 ? 31.887 -17.205 -21.765 1.00 84.88 290 SER A C 1
ATOM 2345 O O . SER A 1 290 ? 31.898 -17.055 -22.993 1.00 84.88 290 SER A O 1
ATOM 2347 N N . PRO A 1 291 ? 33.026 -17.170 -21.033 1.00 80.75 291 PRO A N 1
ATOM 2348 C CA . PRO A 1 291 ? 34.362 -16.920 -21.588 1.00 80.75 291 PRO A CA 1
ATOM 2349 C C . PRO A 1 291 ? 34.791 -17.856 -22.729 1.00 80.75 291 PRO A C 1
ATOM 2351 O O . PRO A 1 291 ? 35.726 -17.531 -23.460 1.00 80.75 291 PRO A O 1
ATOM 2354 N N . LEU A 1 292 ? 34.122 -19.004 -22.895 1.00 82.69 292 LEU A N 1
ATOM 2355 C CA . LEU A 1 292 ? 34.318 -19.917 -24.026 1.00 82.69 292 LEU A CA 1
ATOM 2356 C C . LEU A 1 292 ? 33.973 -19.251 -25.372 1.00 82.69 292 LEU A C 1
ATOM 2358 O O . LEU A 1 292 ? 34.645 -19.494 -26.374 1.00 82.69 292 LEU A O 1
ATOM 2362 N N . ASN A 1 293 ? 32.969 -18.367 -25.400 1.00 85.94 293 ASN A N 1
ATOM 2363 C CA . ASN A 1 293 ? 32.647 -17.559 -26.573 1.00 85.94 293 ASN A CA 1
ATOM 2364 C C . ASN A 1 293 ? 33.472 -16.262 -26.543 1.00 85.94 293 ASN A C 1
ATOM 2366 O O . ASN A 1 293 ? 33.051 -15.258 -25.965 1.00 85.94 293 ASN A O 1
ATOM 2370 N N . LYS A 1 294 ? 34.666 -16.308 -27.147 1.00 83.69 294 LYS A N 1
ATOM 2371 C CA . LYS A 1 294 ? 35.626 -15.190 -27.167 1.00 83.69 294 LYS A CA 1
ATOM 2372 C C . LYS A 1 294 ? 35.052 -13.923 -27.803 1.00 83.69 294 LYS A C 1
ATOM 2374 O O . LYS A 1 294 ? 35.124 -12.875 -27.178 1.00 83.69 294 LYS A O 1
ATOM 2379 N N . GLU A 1 295 ? 34.426 -14.047 -28.976 1.00 87.69 295 GLU A N 1
ATOM 2380 C CA . GLU A 1 295 ? 33.807 -12.948 -29.738 1.00 87.69 295 GLU A CA 1
ATOM 2381 C C . GLU A 1 295 ? 32.836 -12.143 -28.857 1.00 87.69 295 GLU A C 1
ATOM 2383 O O . GLU A 1 295 ? 33.117 -10.995 -28.507 1.00 87.69 295 GLU A O 1
ATOM 2388 N N . LYS A 1 296 ? 31.765 -12.781 -28.363 1.00 84.75 296 LYS A N 1
ATOM 2389 C CA . LYS A 1 296 ? 30.781 -12.119 -27.489 1.00 84.75 296 LYS A CA 1
ATOM 2390 C C . LYS A 1 296 ? 31.384 -11.644 -26.165 1.00 84.75 296 LYS A C 1
ATOM 2392 O O . LYS A 1 296 ? 30.934 -10.655 -25.590 1.00 84.75 296 LYS A O 1
ATOM 2397 N N . THR A 1 297 ? 32.396 -12.343 -25.651 1.00 85.88 297 THR A N 1
ATOM 2398 C CA . THR A 1 297 ? 33.099 -11.952 -24.420 1.00 85.88 297 THR A CA 1
ATOM 2399 C C . THR A 1 297 ? 33.914 -10.672 -24.608 1.00 85.88 297 THR A C 1
ATOM 2401 O O . THR A 1 297 ? 33.953 -9.839 -23.702 1.00 85.88 297 THR A O 1
ATOM 2404 N N . GLU A 1 298 ? 34.556 -10.490 -25.759 1.00 87.06 298 GLU A N 1
ATOM 2405 C CA . GLU A 1 298 ? 35.324 -9.289 -26.094 1.00 87.06 298 GLU A CA 1
ATOM 2406 C C . GLU A 1 298 ? 34.398 -8.112 -26.430 1.00 87.06 298 GLU A C 1
ATOM 2408 O O . GLU A 1 298 ? 34.649 -7.004 -25.950 1.00 87.06 298 GLU A O 1
ATOM 2413 N N . GLU A 1 299 ? 33.264 -8.351 -27.099 1.00 87.31 299 GLU A N 1
ATOM 2414 C CA . GLU A 1 299 ? 32.173 -7.371 -27.236 1.00 87.31 299 GLU A CA 1
ATOM 2415 C C . GLU A 1 299 ? 31.675 -6.893 -25.859 1.00 87.31 299 GLU A C 1
ATOM 2417 O O . GLU A 1 299 ? 31.664 -5.694 -25.578 1.00 87.31 299 GLU A O 1
ATOM 2422 N N . PHE A 1 300 ? 31.326 -7.821 -24.958 1.00 87.75 300 PHE A N 1
ATOM 2423 C CA . PHE A 1 300 ? 30.812 -7.508 -23.618 1.00 87.75 300 PHE A CA 1
ATOM 2424 C C . PHE A 1 300 ? 31.849 -6.766 -22.758 1.00 87.75 300 PHE A C 1
ATOM 2426 O O . PHE A 1 300 ? 31.519 -5.775 -22.101 1.00 87.75 300 PHE A O 1
ATOM 2433 N N . LYS A 1 301 ? 33.122 -7.187 -22.795 1.00 87.44 301 LYS A N 1
ATOM 2434 C CA . LYS A 1 301 ? 34.237 -6.487 -22.129 1.00 87.44 301 LYS A CA 1
ATOM 2435 C C . LYS A 1 301 ? 34.479 -5.099 -22.710 1.00 87.44 301 LYS A C 1
ATOM 2437 O O . LYS A 1 301 ? 34.727 -4.168 -21.948 1.00 87.44 301 LYS A O 1
ATOM 2442 N N . THR A 1 302 ? 34.347 -4.919 -24.020 1.00 90.75 302 THR A N 1
ATOM 2443 C CA . THR A 1 302 ? 34.467 -3.600 -24.657 1.00 90.75 302 THR A CA 1
ATOM 2444 C C . THR A 1 302 ? 33.297 -2.699 -24.258 1.00 90.75 302 THR A C 1
ATOM 2446 O O . THR A 1 302 ? 33.519 -1.565 -23.825 1.00 90.75 302 THR A O 1
ATOM 2449 N N . PHE A 1 303 ? 32.062 -3.212 -24.279 1.00 91.25 303 PHE A N 1
ATOM 2450 C CA . PHE A 1 303 ? 30.851 -2.464 -23.933 1.00 91.25 303 PHE A CA 1
ATOM 2451 C C . PHE A 1 303 ? 30.786 -2.060 -22.453 1.00 91.25 303 PHE A C 1
ATOM 2453 O O . PHE A 1 303 ? 30.547 -0.889 -22.158 1.00 91.25 303 PHE A O 1
ATOM 2460 N N . TRP A 1 304 ? 31.101 -2.954 -21.511 1.00 89.31 304 TRP A N 1
ATOM 2461 C CA . TRP A 1 304 ? 31.043 -2.666 -20.066 1.00 89.31 304 TRP A CA 1
ATOM 2462 C C . TRP A 1 304 ? 32.373 -2.188 -19.457 1.00 89.31 304 TRP A C 1
ATOM 2464 O O . TRP A 1 304 ? 32.373 -1.462 -18.468 1.00 89.31 304 TRP A O 1
ATOM 2474 N N . GLY A 1 305 ? 33.523 -2.494 -20.061 1.00 89.38 305 GLY A N 1
ATOM 2475 C CA . GLY A 1 305 ? 34.841 -2.015 -19.624 1.00 89.38 305 GLY A CA 1
ATOM 2476 C C . GLY A 1 305 ? 35.190 -2.395 -18.181 1.00 89.38 305 GLY A C 1
ATOM 2477 O O . GLY A 1 305 ? 35.039 -3.539 -17.768 1.00 89.38 305 GLY A O 1
ATOM 2478 N N . LYS A 1 306 ? 35.642 -1.412 -17.388 1.00 87.25 306 LYS A N 1
ATOM 2479 C CA . LYS A 1 306 ? 36.143 -1.606 -16.009 1.00 87.25 306 LYS A CA 1
ATOM 2480 C C . LYS A 1 306 ? 35.130 -2.224 -15.028 1.00 87.25 306 LYS A C 1
ATOM 2482 O O . LYS A 1 306 ? 35.526 -2.588 -13.927 1.00 87.25 306 LYS A O 1
ATOM 2487 N N . LYS A 1 307 ? 33.847 -2.321 -15.393 1.00 86.88 307 LYS A N 1
ATOM 2488 C CA . LYS A 1 307 ? 32.793 -2.954 -14.585 1.00 86.88 307 LYS A CA 1
ATOM 2489 C C . LYS A 1 307 ? 32.654 -4.470 -14.794 1.00 86.88 307 LYS A C 1
ATOM 2491 O O . LYS A 1 307 ? 31.886 -5.079 -14.053 1.00 86.88 307 LYS A O 1
ATOM 2496 N N . THR A 1 308 ? 33.354 -5.089 -15.754 1.00 88.06 308 THR A N 1
ATOM 2497 C CA . THR A 1 308 ? 33.267 -6.548 -15.946 1.00 88.06 308 THR A CA 1
ATOM 2498 C C . THR A 1 308 ? 34.070 -7.328 -14.914 1.00 88.06 308 THR A C 1
ATOM 2500 O O . THR A 1 308 ? 35.290 -7.182 -14.834 1.00 88.06 308 THR A O 1
ATOM 2503 N N . THR A 1 309 ? 33.398 -8.232 -14.214 1.00 85.75 309 THR A N 1
ATOM 2504 C CA . THR A 1 309 ? 33.991 -9.311 -13.421 1.00 85.75 309 THR A CA 1
ATOM 2505 C C . THR A 1 309 ? 33.758 -10.655 -14.121 1.00 85.75 309 THR A C 1
ATOM 2507 O O . THR A 1 309 ? 33.109 -10.734 -15.166 1.00 85.75 309 THR A O 1
ATOM 2510 N N . THR A 1 310 ? 34.329 -11.735 -13.594 1.00 86.44 310 THR A N 1
ATOM 2511 C CA . THR A 1 310 ? 33.979 -13.107 -13.989 1.00 86.44 310 THR A CA 1
ATOM 2512 C C . THR A 1 310 ? 33.527 -13.830 -12.732 1.00 86.44 310 THR A C 1
ATOM 2514 O O . THR A 1 310 ? 34.228 -13.774 -11.722 1.00 86.44 310 THR A O 1
ATOM 2517 N N . LYS A 1 311 ? 32.355 -14.462 -12.784 1.00 85.12 311 LYS A N 1
ATOM 2518 C CA . LYS A 1 311 ? 31.805 -15.271 -11.694 1.00 85.12 311 LYS A CA 1
ATOM 2519 C C . LYS A 1 311 ? 31.421 -16.647 -12.220 1.00 85.12 311 LYS A C 1
ATOM 2521 O O . LYS A 1 311 ? 31.105 -16.807 -13.400 1.00 85.12 311 LYS A O 1
ATOM 2526 N N . ASP A 1 312 ? 31.477 -17.621 -11.327 1.00 83.25 312 ASP A N 1
ATOM 2527 C CA . ASP A 1 312 ? 30.915 -18.946 -11.544 1.00 83.25 312 ASP A CA 1
ATOM 2528 C C . ASP A 1 312 ? 29.425 -18.924 -11.177 1.00 83.25 312 ASP A C 1
ATOM 2530 O O . ASP A 1 312 ? 29.045 -18.373 -10.140 1.00 83.25 312 ASP A O 1
ATOM 2534 N N . PHE A 1 313 ? 28.596 -19.501 -12.041 1.00 81.19 313 PHE A N 1
ATOM 2535 C CA . PHE A 1 313 ? 27.196 -19.800 -11.791 1.00 81.19 313 PHE A CA 1
ATOM 2536 C C . PHE A 1 313 ? 26.990 -21.297 -12.035 1.00 81.19 313 PHE A C 1
ATOM 2538 O O . PHE A 1 313 ? 26.998 -21.760 -13.176 1.00 81.19 313 PHE A O 1
ATOM 2545 N N . ASN A 1 314 ? 26.807 -22.054 -10.951 1.00 79.19 314 ASN A N 1
ATOM 2546 C CA . ASN A 1 314 ? 26.531 -23.495 -10.955 1.00 79.19 314 ASN A CA 1
ATOM 2547 C C . ASN A 1 314 ? 27.546 -24.341 -11.764 1.00 79.19 314 ASN A C 1
ATOM 2549 O O . ASN A 1 314 ? 27.162 -25.291 -12.443 1.00 79.19 314 ASN A O 1
ATOM 2553 N N . GLY A 1 315 ? 28.837 -23.998 -11.711 1.00 76.62 315 GLY A N 1
ATOM 2554 C CA . GLY A 1 315 ? 29.919 -24.679 -12.432 1.00 76.62 315 GLY A CA 1
ATOM 2555 C C . GLY A 1 315 ? 30.178 -24.133 -13.842 1.00 76.62 315 GLY A C 1
ATOM 2556 O O . GLY A 1 315 ? 31.067 -24.626 -14.538 1.00 76.62 315 GLY A O 1
ATOM 2557 N N . THR A 1 316 ? 29.427 -23.117 -14.282 1.00 81.62 316 THR A N 1
ATOM 2558 C CA . THR A 1 316 ? 29.644 -22.423 -15.556 1.00 81.62 316 THR A CA 1
ATOM 2559 C C . THR A 1 316 ? 30.175 -21.015 -15.308 1.00 81.62 316 THR A C 1
ATOM 2561 O O . THR A 1 316 ? 29.511 -20.166 -14.714 1.00 81.62 316 THR A O 1
ATOM 2564 N N . LEU A 1 317 ? 31.369 -20.720 -15.826 1.00 85.75 317 LEU A N 1
ATOM 2565 C CA . LEU A 1 317 ? 31.925 -19.367 -15.790 1.00 85.75 317 LEU A CA 1
ATOM 2566 C C . LEU A 1 317 ? 31.184 -18.440 -16.763 1.00 85.75 317 LEU A C 1
ATOM 2568 O O . LEU A 1 317 ? 31.035 -18.759 -17.947 1.00 85.75 317 LEU A O 1
ATOM 2572 N N . HIS A 1 318 ? 30.818 -17.252 -16.279 1.00 86.56 318 HIS A N 1
ATOM 2573 C CA . HIS A 1 318 ? 30.258 -16.147 -17.058 1.00 86.56 318 HIS A CA 1
ATOM 2574 C C . HIS A 1 318 ? 31.017 -14.844 -16.788 1.00 86.56 318 HIS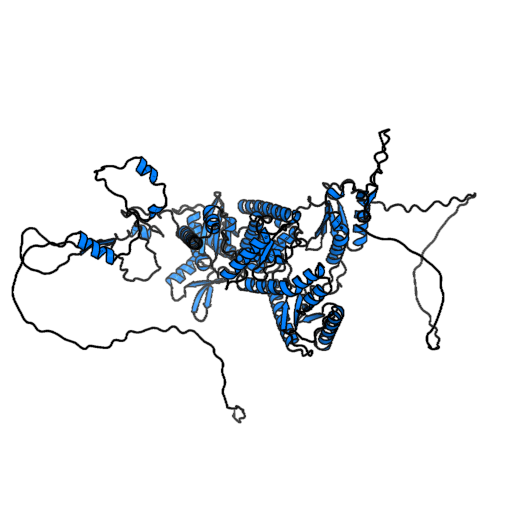 A C 1
ATOM 2576 O O . HIS A 1 318 ? 31.434 -14.564 -15.661 1.00 86.56 318 HIS A O 1
ATOM 2582 N N . VAL A 1 319 ? 31.160 -14.007 -17.819 1.00 87.62 319 VAL A N 1
ATOM 2583 C CA . VAL A 1 319 ? 31.547 -12.601 -17.627 1.00 87.62 319 VAL A CA 1
ATOM 2584 C C . VAL A 1 319 ? 30.293 -11.812 -17.270 1.00 87.62 319 VAL A C 1
ATOM 2586 O O . VAL A 1 319 ? 29.263 -11.966 -17.917 1.00 87.62 319 VAL A O 1
ATOM 2589 N N . CYS A 1 320 ? 30.356 -10.984 -16.233 1.00 89.38 320 CYS A N 1
ATOM 2590 C CA . CYS A 1 320 ? 29.193 -10.294 -15.676 1.00 89.38 320 CYS A CA 1
ATOM 2591 C C . CYS A 1 320 ? 29.534 -8.866 -15.232 1.00 89.38 320 CYS A C 1
ATOM 2593 O O . CYS A 1 320 ? 30.707 -8.510 -15.130 1.00 89.38 320 CYS A O 1
ATOM 2595 N N . THR A 1 321 ? 28.523 -8.045 -14.939 1.00 87.94 321 THR A N 1
ATOM 2596 C CA . THR A 1 321 ? 28.706 -6.767 -14.226 1.00 87.94 321 THR A CA 1
ATOM 2597 C C . THR A 1 321 ? 27.912 -6.749 -12.929 1.00 87.94 321 THR A C 1
ATOM 2599 O O . THR A 1 321 ? 26.784 -7.235 -12.882 1.00 87.94 321 THR A O 1
ATOM 2602 N N . GLU A 1 322 ? 28.511 -6.205 -11.870 1.00 88.00 322 GLU A N 1
ATOM 2603 C CA . GLU A 1 322 ? 27.959 -6.211 -10.512 1.00 88.00 322 GLU A CA 1
ATOM 2604 C C . GLU A 1 322 ? 27.639 -4.794 -10.017 1.00 88.00 322 GLU A C 1
ATOM 2606 O O . GLU A 1 322 ? 28.409 -3.839 -10.214 1.00 88.00 322 GLU A O 1
ATOM 2611 N N . TRP A 1 323 ? 26.472 -4.678 -9.386 1.00 88.19 323 TRP A N 1
ATOM 2612 C CA . TRP A 1 323 ? 25.819 -3.424 -9.040 1.00 88.19 323 TRP A CA 1
ATOM 2613 C C . TRP A 1 323 ? 25.339 -3.457 -7.591 1.00 88.19 323 TRP A C 1
ATOM 2615 O O . TRP A 1 323 ? 24.689 -4.400 -7.150 1.00 88.19 323 TRP A O 1
ATOM 2625 N N . THR A 1 324 ? 25.670 -2.401 -6.855 1.00 82.56 324 THR A N 1
ATOM 2626 C CA . THR A 1 324 ? 25.400 -2.257 -5.422 1.00 82.56 324 THR A CA 1
ATOM 2627 C C . THR A 1 324 ? 24.565 -1.004 -5.198 1.00 82.56 324 THR A C 1
ATOM 2629 O O . THR A 1 324 ? 25.001 0.088 -5.563 1.00 82.56 324 THR A O 1
ATOM 2632 N N . ILE A 1 325 ? 23.393 -1.168 -4.594 1.00 80.06 325 ILE A N 1
ATOM 2633 C CA . ILE A 1 325 ? 22.478 -0.092 -4.183 1.00 80.06 325 ILE A CA 1
ATOM 2634 C C . ILE A 1 325 ? 22.759 0.218 -2.701 1.00 80.06 325 ILE A C 1
ATOM 2636 O O . ILE A 1 325 ? 23.170 -0.695 -1.980 1.00 80.06 325 ILE A O 1
ATOM 2640 N N . LYS A 1 326 ? 22.557 1.455 -2.220 1.00 77.62 326 LYS A N 1
ATOM 2641 C CA . LYS A 1 326 ? 22.623 1.717 -0.769 1.00 77.62 326 LYS A CA 1
ATOM 2642 C C . LYS A 1 326 ? 21.367 1.201 -0.066 1.00 77.62 326 LYS A C 1
ATOM 2644 O O . LYS A 1 326 ? 20.270 1.235 -0.610 1.00 77.62 326 LYS A O 1
ATOM 2649 N N . ASP A 1 327 ? 21.517 0.813 1.192 1.00 71.50 327 ASP A N 1
ATOM 2650 C CA . ASP A 1 327 ? 20.471 0.158 1.995 1.00 71.50 327 ASP A CA 1
ATOM 2651 C C . ASP A 1 327 ? 19.262 1.073 2.299 1.00 71.50 327 ASP A C 1
ATOM 2653 O O . ASP A 1 327 ? 18.192 0.611 2.691 1.00 71.50 327 ASP A O 1
ATOM 2657 N N . THR A 1 328 ? 19.422 2.380 2.076 1.00 67.50 328 THR A N 1
ATOM 2658 C CA . THR A 1 328 ? 18.401 3.430 2.207 1.00 67.50 328 THR A CA 1
ATOM 2659 C C . THR A 1 328 ? 17.745 3.832 0.880 1.00 67.50 328 THR A C 1
ATOM 2661 O O . THR A 1 328 ? 16.860 4.683 0.877 1.00 67.50 328 THR A O 1
ATOM 2664 N N . GLU A 1 329 ? 18.197 3.301 -0.257 1.00 73.56 329 GLU A N 1
ATOM 2665 C CA . GLU A 1 329 ? 17.751 3.720 -1.592 1.00 73.56 329 GLU A CA 1
ATOM 2666 C C . GLU A 1 329 ? 16.666 2.797 -2.160 1.00 73.56 329 GLU A C 1
ATOM 2668 O O . GLU A 1 329 ? 16.655 1.586 -1.936 1.00 73.56 329 GLU A O 1
ATOM 2673 N N . CYS A 1 330 ? 15.760 3.372 -2.955 1.00 78.88 330 CYS A N 1
ATOM 2674 C CA . CYS A 1 330 ? 14.759 2.602 -3.686 1.00 78.88 330 CYS A CA 1
ATOM 2675 C C . CYS A 1 330 ? 15.434 1.633 -4.666 1.00 78.88 330 CYS A C 1
ATOM 2677 O O . CYS A 1 330 ? 16.353 2.026 -5.388 1.00 78.88 330 CYS A O 1
ATOM 2679 N N . SER A 1 331 ? 14.933 0.400 -4.794 1.00 81.81 331 SER A N 1
ATOM 2680 C CA . SER A 1 331 ? 15.515 -0.604 -5.701 1.00 81.81 331 SER A CA 1
ATOM 2681 C C . SER A 1 331 ? 15.574 -0.156 -7.173 1.00 81.81 331 SER A C 1
ATOM 2683 O O . SER A 1 331 ? 16.406 -0.651 -7.930 1.00 81.81 331 SER A O 1
ATOM 2685 N N . VAL A 1 332 ? 14.765 0.830 -7.585 1.00 86.06 332 VAL A N 1
ATOM 2686 C CA . VAL A 1 332 ? 14.808 1.408 -8.942 1.00 86.06 332 VAL A CA 1
ATOM 2687 C C . VAL A 1 332 ? 16.108 2.196 -9.207 1.00 86.06 332 VAL A C 1
ATOM 2689 O O . VAL A 1 332 ? 16.545 2.260 -10.356 1.00 86.06 332 VAL A O 1
ATOM 2692 N N . LYS A 1 333 ? 16.825 2.677 -8.172 1.00 86.81 333 LYS A N 1
ATOM 2693 C CA . LYS A 1 333 ? 18.175 3.284 -8.294 1.00 86.81 333 LYS A CA 1
ATOM 2694 C C . LYS A 1 333 ? 19.229 2.328 -8.885 1.00 86.81 333 LYS A C 1
ATOM 2696 O O . LYS A 1 333 ? 20.285 2.775 -9.339 1.00 86.81 333 LYS A O 1
ATOM 2701 N N . LEU A 1 334 ? 18.938 1.025 -8.969 1.00 89.12 334 LEU A N 1
ATOM 2702 C CA . LEU A 1 334 ? 19.714 0.080 -9.776 1.00 89.12 334 LEU A CA 1
ATOM 2703 C C . LEU A 1 334 ? 19.740 0.479 -11.258 1.00 89.12 334 LEU A C 1
ATOM 2705 O O . LEU A 1 334 ? 20.803 0.497 -11.875 1.00 89.12 334 LEU A O 1
ATOM 2709 N N . LEU A 1 335 ? 18.574 0.814 -11.819 1.00 90.31 335 LEU A N 1
ATOM 2710 C CA . LEU A 1 335 ? 18.433 1.210 -13.219 1.00 90.31 335 LEU A CA 1
ATOM 2711 C C . LEU A 1 335 ? 19.130 2.550 -13.462 1.00 90.31 335 LEU A C 1
ATOM 2713 O O . LEU A 1 335 ? 19.862 2.670 -14.439 1.00 90.31 335 LEU A O 1
ATOM 2717 N N . GLU A 1 336 ? 19.000 3.500 -12.530 1.00 90.88 336 GLU A N 1
ATOM 2718 C CA . GLU A 1 336 ? 19.760 4.759 -12.531 1.00 90.88 336 GLU A CA 1
ATOM 2719 C C . GLU A 1 336 ? 21.272 4.505 -12.636 1.00 90.88 336 GLU A C 1
ATOM 2721 O O . GLU A 1 336 ? 21.928 4.990 -13.557 1.00 90.88 336 GLU A O 1
ATOM 2726 N N . SER A 1 337 ? 21.808 3.662 -11.748 1.00 89.94 337 SER A N 1
ATOM 2727 C CA . SER A 1 337 ? 23.236 3.326 -11.686 1.00 89.94 337 SER A CA 1
ATOM 2728 C C . SER A 1 337 ? 23.749 2.666 -12.971 1.00 89.94 337 SER A C 1
ATOM 2730 O O . SER A 1 337 ? 24.833 3.003 -13.452 1.00 89.94 337 SER A O 1
ATOM 2732 N N . VAL A 1 338 ? 22.974 1.733 -13.538 1.00 91.75 338 VAL A N 1
ATOM 2733 C CA . VAL A 1 338 ? 23.310 1.027 -14.786 1.00 91.75 338 VAL A CA 1
ATOM 2734 C C . VAL A 1 338 ? 23.281 1.980 -15.983 1.00 91.75 338 VAL A C 1
ATOM 2736 O O . VAL A 1 338 ? 24.229 2.002 -16.772 1.00 91.75 338 VAL A O 1
ATOM 2739 N N . CYS A 1 339 ? 22.214 2.771 -16.118 1.00 92.69 339 CYS A N 1
ATOM 2740 C CA . CYS A 1 339 ? 22.004 3.650 -17.268 1.00 92.69 339 CYS A CA 1
ATOM 2741 C C . CYS A 1 339 ? 22.980 4.825 -17.257 1.00 92.69 339 CYS A C 1
ATOM 2743 O O . CYS A 1 339 ? 23.625 5.079 -18.270 1.00 92.69 339 CYS A O 1
ATOM 2745 N N . SER A 1 340 ? 23.156 5.478 -16.105 1.00 92.50 340 SER A N 1
ATOM 2746 C CA . SER A 1 340 ? 24.093 6.589 -15.935 1.00 92.50 340 SER A CA 1
ATOM 2747 C C . SER A 1 340 ? 25.528 6.167 -16.276 1.00 92.50 340 SER A C 1
ATOM 2749 O O . SER A 1 340 ? 26.162 6.789 -17.126 1.00 92.50 340 SER A O 1
ATOM 2751 N N . TYR A 1 341 ? 26.005 5.022 -15.758 1.00 92.69 341 TYR A N 1
ATOM 2752 C CA . TYR A 1 341 ? 27.335 4.494 -16.101 1.00 92.69 341 TYR A CA 1
ATOM 2753 C C . TYR A 1 341 ? 27.529 4.256 -17.607 1.00 92.69 341 TYR A C 1
ATOM 2755 O O . TYR A 1 341 ? 28.594 4.542 -18.158 1.00 92.69 341 TYR A O 1
ATOM 2763 N N . ILE A 1 342 ? 26.518 3.697 -18.274 1.00 93.00 342 ILE A N 1
ATOM 2764 C CA . ILE A 1 342 ? 26.590 3.354 -19.695 1.00 93.00 342 ILE A CA 1
ATOM 2765 C C . ILE A 1 342 ? 26.505 4.599 -20.586 1.00 93.00 342 ILE A C 1
ATOM 2767 O O . ILE A 1 342 ? 27.312 4.730 -21.509 1.00 93.00 342 ILE A O 1
ATOM 2771 N N . LEU A 1 343 ? 25.602 5.537 -20.294 1.00 92.38 343 LEU A N 1
ATOM 2772 C CA . LEU A 1 343 ? 25.475 6.789 -21.044 1.00 92.38 343 LEU A CA 1
ATOM 2773 C C . LEU A 1 343 ? 26.736 7.655 -20.891 1.00 92.38 343 LEU A C 1
ATOM 2775 O O . LEU A 1 343 ? 27.285 8.107 -21.894 1.00 92.38 343 LEU A O 1
ATOM 2779 N N . GLN A 1 344 ? 27.279 7.768 -19.673 1.00 92.81 344 GLN A N 1
ATOM 2780 C CA . GLN A 1 344 ? 28.530 8.494 -19.403 1.00 92.81 344 GLN A CA 1
ATOM 2781 C C . GLN A 1 344 ? 29.772 7.873 -20.054 1.00 92.81 344 GLN A C 1
ATOM 2783 O O . GLN A 1 344 ? 30.794 8.544 -20.221 1.00 92.81 344 GLN A O 1
ATOM 2788 N N . LYS A 1 345 ? 29.711 6.585 -20.414 1.00 90.88 345 LYS A N 1
ATOM 2789 C CA . LYS A 1 345 ? 30.798 5.885 -21.102 1.00 90.88 345 LYS A CA 1
ATOM 2790 C C . LYS A 1 345 ? 30.718 6.010 -22.625 1.00 90.88 345 LYS A C 1
ATOM 2792 O O . LYS A 1 345 ? 31.766 6.132 -23.257 1.00 90.88 345 LYS A O 1
ATOM 2797 N N . HIS A 1 346 ? 29.520 5.907 -23.201 1.00 89.12 346 HIS A N 1
ATOM 2798 C CA . HIS A 1 346 ? 29.324 5.777 -24.654 1.00 89.12 346 HIS A CA 1
ATOM 2799 C C . HIS A 1 346 ? 28.868 7.065 -25.355 1.00 89.12 346 HIS A C 1
ATOM 2801 O O . HIS A 1 346 ? 28.961 7.123 -26.577 1.00 89.12 346 HIS A O 1
ATOM 2807 N N . LEU A 1 347 ? 28.385 8.073 -24.618 1.00 86.75 347 LEU A N 1
ATOM 2808 C CA . LEU A 1 347 ? 27.987 9.378 -25.161 1.00 86.75 347 LEU A CA 1
ATOM 2809 C C . LEU A 1 347 ? 28.878 10.501 -24.590 1.00 86.75 347 LEU A C 1
ATOM 2811 O O . LEU A 1 347 ? 29.873 10.858 -25.214 1.00 86.75 347 LEU A O 1
ATOM 2815 N N . ASP A 1 348 ? 28.566 11.031 -23.402 1.00 86.62 348 ASP A N 1
ATOM 2816 C CA . ASP A 1 348 ? 29.335 12.095 -22.734 1.00 86.62 348 ASP A CA 1
ATOM 2817 C C . ASP A 1 348 ? 29.302 11.915 -21.209 1.00 86.62 348 ASP A C 1
ATOM 2819 O O . ASP A 1 348 ? 28.257 11.634 -20.623 1.00 86.62 348 ASP A O 1
ATOM 2823 N N . LYS A 1 349 ? 30.453 12.108 -20.556 1.00 87.12 349 LYS A N 1
ATOM 2824 C CA . LYS A 1 349 ? 30.648 11.954 -19.103 1.00 87.12 349 LYS A CA 1
ATOM 2825 C C . LYS A 1 349 ? 29.785 12.893 -18.259 1.00 87.12 349 LYS A C 1
ATOM 2827 O O . LYS A 1 349 ? 29.571 12.600 -17.088 1.00 87.12 349 LYS A O 1
ATOM 2832 N N . ASN A 1 350 ? 29.339 14.006 -18.835 1.00 87.81 350 ASN A N 1
ATOM 2833 C CA . ASN A 1 350 ? 28.520 15.020 -18.180 1.00 87.81 350 ASN A CA 1
ATOM 2834 C C . ASN A 1 350 ? 27.009 14.770 -18.361 1.00 87.81 350 ASN A C 1
ATOM 2836 O O . ASN A 1 350 ? 26.211 15.617 -17.972 1.00 87.81 350 ASN A O 1
ATOM 2840 N N . ILE A 1 351 ? 26.598 13.642 -18.958 1.00 89.25 351 ILE A N 1
ATOM 2841 C CA . ILE A 1 351 ? 25.187 13.237 -18.990 1.00 89.25 351 ILE A CA 1
ATOM 2842 C C . ILE A 1 351 ? 24.738 12.842 -17.584 1.00 89.25 351 ILE A C 1
ATOM 2844 O O . ILE A 1 351 ? 25.312 11.947 -16.952 1.00 89.25 351 ILE A O 1
ATOM 2848 N N . GLU A 1 352 ? 23.665 13.479 -17.127 1.00 88.31 352 GLU A N 1
ATOM 2849 C CA . GLU A 1 352 ? 22.948 13.092 -15.918 1.00 88.31 352 GLU A CA 1
ATOM 2850 C C . GLU A 1 352 ? 21.772 12.196 -16.312 1.00 88.31 352 GLU A C 1
ATOM 2852 O O . GLU A 1 352 ? 20.959 12.541 -17.168 1.00 88.31 352 GLU A O 1
ATOM 2857 N N . CYS A 1 353 ? 21.679 11.026 -15.686 1.00 89.19 353 CYS A N 1
ATOM 2858 C CA . CYS A 1 353 ? 20.558 10.109 -15.843 1.00 89.19 353 CYS A CA 1
ATOM 2859 C C . CYS A 1 353 ? 20.015 9.798 -14.452 1.00 89.19 353 CYS A C 1
ATOM 2861 O O . CYS A 1 353 ? 20.730 9.203 -13.645 1.00 89.19 353 CYS A O 1
ATOM 2863 N N . THR A 1 354 ? 18.766 10.176 -14.188 1.00 88.06 354 THR A N 1
ATOM 2864 C CA . THR A 1 354 ? 18.060 9.919 -12.925 1.00 88.06 354 THR A CA 1
ATOM 2865 C C . THR A 1 354 ? 16.792 9.107 -13.166 1.00 88.06 354 THR A C 1
ATOM 2867 O O . THR A 1 354 ? 16.197 9.155 -14.242 1.00 88.06 354 THR A O 1
ATOM 2870 N N . VAL A 1 355 ? 16.361 8.333 -12.172 1.00 86.81 355 VAL A N 1
ATOM 2871 C CA . VAL A 1 355 ? 15.022 7.740 -12.145 1.00 86.81 355 VAL A CA 1
ATOM 2872 C C . VAL A 1 355 ? 14.039 8.808 -11.684 1.00 86.81 355 VAL A C 1
ATOM 2874 O O . VAL A 1 355 ? 14.131 9.315 -10.566 1.00 86.81 355 VAL A O 1
ATOM 2877 N N . SER A 1 356 ? 13.079 9.118 -12.550 1.00 80.94 356 SER A N 1
ATOM 2878 C CA . SER A 1 356 ? 11.970 10.023 -12.277 1.00 80.94 356 SER A CA 1
ATOM 2879 C C . SER A 1 356 ? 11.287 9.681 -10.952 1.00 80.94 356 SER A C 1
ATOM 2881 O O . SER A 1 356 ? 10.832 8.554 -10.757 1.00 80.94 356 SER A O 1
ATOM 2883 N N . ALA A 1 357 ? 11.209 10.671 -10.057 1.00 75.69 357 ALA A N 1
ATOM 2884 C CA . ALA A 1 357 ? 10.559 10.567 -8.752 1.00 75.69 357 ALA A CA 1
ATOM 2885 C C . ALA A 1 357 ? 11.061 9.418 -7.851 1.00 75.69 357 ALA A C 1
ATOM 2887 O O . ALA A 1 357 ? 10.323 8.939 -6.988 1.00 75.69 357 ALA A O 1
ATOM 2888 N N . SER A 1 358 ? 12.341 9.029 -7.963 1.00 77.75 358 SER A N 1
ATOM 2889 C CA . SER A 1 358 ? 12.984 8.143 -6.975 1.00 77.75 358 SER A CA 1
ATOM 2890 C C . SER A 1 358 ? 12.839 8.638 -5.536 1.00 77.75 358 SER A C 1
ATOM 2892 O O . SER A 1 358 ? 12.838 7.845 -4.595 1.00 77.75 358 SER A O 1
ATOM 2894 N N . ASP A 1 359 ? 12.702 9.950 -5.376 1.00 78.94 359 ASP A N 1
ATOM 2895 C CA . ASP A 1 359 ? 12.798 10.640 -4.098 1.00 78.94 359 ASP A CA 1
ATOM 2896 C C . ASP A 1 359 ? 11.460 10.613 -3.337 1.00 78.94 359 ASP A C 1
ATOM 2898 O O . ASP A 1 359 ? 11.451 10.771 -2.118 1.00 78.94 359 ASP A O 1
ATOM 2902 N N . VAL A 1 360 ? 10.357 10.236 -4.006 1.00 79.62 360 VAL A N 1
ATOM 2903 C CA . VAL A 1 360 ? 9.091 9.806 -3.372 1.00 79.62 360 VAL A CA 1
ATOM 2904 C C . VAL A 1 360 ? 9.338 8.646 -2.399 1.00 79.62 360 VAL A C 1
ATOM 2906 O O . VAL A 1 360 ? 8.681 8.541 -1.368 1.00 79.62 360 VAL A O 1
ATOM 2909 N N . TYR A 1 361 ? 10.339 7.796 -2.648 1.00 79.50 361 TYR A N 1
ATOM 2910 C CA . TYR A 1 361 ? 10.685 6.708 -1.730 1.00 79.50 361 TYR A CA 1
ATOM 2911 C C . TYR A 1 361 ? 11.222 7.209 -0.372 1.00 79.50 361 TYR A C 1
ATOM 2913 O O . TYR A 1 361 ? 11.125 6.496 0.627 1.00 79.50 361 TYR A O 1
ATOM 2921 N N . SER A 1 362 ? 11.736 8.446 -0.296 1.00 76.75 362 SER A N 1
ATOM 2922 C CA . SER A 1 362 ? 12.227 9.034 0.962 1.00 76.75 362 SER A CA 1
ATOM 2923 C C . SER A 1 362 ? 11.124 9.229 2.012 1.00 76.75 362 SER A C 1
ATOM 2925 O O . SER A 1 362 ? 11.420 9.210 3.208 1.00 76.75 362 SER A O 1
ATOM 2927 N N . ILE A 1 363 ? 9.856 9.316 1.583 1.00 78.12 363 ILE A N 1
ATOM 2928 C CA . ILE A 1 363 ? 8.665 9.437 2.439 1.00 78.12 363 ILE A CA 1
ATOM 2929 C C . ILE A 1 363 ? 8.616 8.317 3.488 1.00 78.12 363 ILE A C 1
ATOM 2931 O O . ILE A 1 363 ? 8.261 8.575 4.638 1.00 78.12 363 ILE A O 1
ATOM 2935 N N . LEU A 1 364 ? 9.039 7.099 3.120 1.00 75.31 364 LEU A N 1
ATOM 2936 C CA . LEU A 1 364 ? 9.029 5.933 4.009 1.00 75.31 364 LEU A CA 1
ATOM 2937 C C . LEU A 1 364 ? 9.963 6.075 5.217 1.00 75.31 364 LEU A C 1
ATOM 2939 O O . LEU A 1 364 ? 9.743 5.401 6.218 1.00 75.31 364 LEU A O 1
ATOM 2943 N N . LYS A 1 365 ? 11.021 6.897 5.125 1.00 70.50 365 LYS A N 1
ATOM 2944 C CA . LYS A 1 365 ? 12.013 7.180 6.190 1.00 70.50 365 LYS A CA 1
ATOM 2945 C C . LYS A 1 365 ? 12.703 5.950 6.828 1.00 70.50 365 LYS A C 1
ATOM 2947 O O . LYS A 1 365 ? 13.490 6.111 7.757 1.00 70.50 365 LYS A O 1
ATOM 2952 N N . THR A 1 366 ? 12.471 4.731 6.327 1.00 66.88 366 THR A N 1
ATOM 2953 C CA . THR A 1 366 ? 13.051 3.473 6.833 1.00 66.88 366 THR A CA 1
ATOM 2954 C C . THR A 1 366 ? 14.224 2.974 5.993 1.00 66.88 366 THR A C 1
ATOM 2956 O O . THR A 1 366 ? 14.114 2.874 4.772 1.00 66.88 366 THR A O 1
ATOM 2959 N N . ASN A 1 367 ? 15.290 2.525 6.658 1.00 73.31 367 ASN A N 1
ATOM 2960 C CA . ASN A 1 367 ? 16.322 1.666 6.074 1.00 73.31 367 ASN A CA 1
ATOM 2961 C C . ASN A 1 367 ? 15.697 0.335 5.602 1.00 73.31 367 ASN A C 1
ATOM 2963 O O . ASN A 1 367 ? 15.018 -0.342 6.381 1.00 73.31 367 ASN A O 1
ATOM 2967 N N . LYS A 1 368 ? 15.900 -0.037 4.329 1.00 75.06 368 LYS A N 1
ATOM 2968 C CA . LYS A 1 368 ? 15.244 -1.201 3.717 1.00 75.06 368 LYS A CA 1
ATOM 2969 C C . LYS A 1 368 ? 15.759 -2.512 4.307 1.00 75.06 368 LYS A C 1
ATOM 2971 O O . LYS A 1 368 ? 14.944 -3.311 4.760 1.00 75.06 368 LYS A O 1
ATOM 2976 N N . LYS A 1 369 ? 17.082 -2.702 4.387 1.00 77.44 369 LYS A N 1
ATOM 2977 C CA . LYS A 1 369 ? 17.661 -3.945 4.932 1.00 77.44 369 LYS A CA 1
ATOM 2978 C C . LYS A 1 369 ? 17.320 -4.154 6.401 1.00 77.44 369 LYS A C 1
ATOM 2980 O O . LYS A 1 369 ? 17.017 -5.266 6.804 1.00 77.44 369 LYS A O 1
ATOM 2985 N N . GLU A 1 370 ? 17.339 -3.091 7.198 1.00 80.69 370 GLU A N 1
ATOM 2986 C CA . GLU A 1 370 ? 16.978 -3.168 8.618 1.00 80.69 370 GLU A CA 1
ATOM 2987 C C . GLU A 1 370 ? 15.505 -3.562 8.802 1.00 80.69 370 GLU A C 1
ATOM 2989 O O . GLU A 1 370 ? 15.193 -4.397 9.648 1.00 80.69 370 GLU A O 1
ATOM 2994 N N . SER A 1 371 ? 14.607 -3.040 7.959 1.00 80.56 371 SER A N 1
ATOM 2995 C CA . SER A 1 371 ? 13.206 -3.472 7.923 1.00 80.56 371 SER A CA 1
ATOM 2996 C C . SER A 1 371 ? 13.074 -4.943 7.495 1.00 80.56 371 SER A C 1
ATOM 2998 O O . SER A 1 371 ? 12.407 -5.717 8.176 1.00 80.56 371 SER A O 1
ATOM 3000 N N . GLU A 1 372 ? 13.761 -5.370 6.430 1.00 82.88 372 GLU A N 1
ATOM 3001 C CA . GLU A 1 372 ? 13.794 -6.771 5.971 1.00 82.88 372 GLU A CA 1
ATOM 3002 C C . GLU A 1 372 ? 14.327 -7.729 7.056 1.00 82.88 372 GLU A C 1
ATOM 3004 O O . GLU A 1 372 ? 13.710 -8.761 7.325 1.00 82.88 372 GLU A O 1
ATOM 3009 N N . GLU A 1 373 ? 15.410 -7.363 7.745 1.00 86.94 373 GLU A N 1
ATOM 3010 C CA . GLU A 1 373 ? 15.975 -8.114 8.868 1.00 86.94 373 GLU A CA 1
ATOM 3011 C C . GLU A 1 373 ? 15.026 -8.206 10.070 1.00 86.94 373 GLU A C 1
ATOM 3013 O O . GLU A 1 373 ? 14.902 -9.275 10.669 1.00 86.94 373 GLU A O 1
ATOM 3018 N N . ILE A 1 374 ? 14.381 -7.101 10.462 1.00 87.56 374 ILE A N 1
ATOM 3019 C CA . ILE A 1 374 ? 13.420 -7.093 11.575 1.00 87.56 374 ILE A CA 1
ATOM 3020 C C . ILE A 1 374 ? 12.207 -7.958 11.218 1.00 87.56 374 ILE A C 1
ATOM 3022 O O . ILE A 1 374 ? 11.787 -8.771 12.036 1.00 87.56 374 ILE A O 1
ATOM 3026 N N . ASN A 1 375 ? 11.695 -7.858 9.990 1.00 86.69 375 ASN A N 1
ATOM 3027 C CA . ASN A 1 375 ? 10.580 -8.676 9.514 1.00 86.69 375 ASN A CA 1
ATOM 3028 C C . ASN A 1 375 ? 10.929 -10.176 9.492 1.00 86.69 375 ASN A C 1
ATOM 3030 O O . ASN A 1 375 ? 10.111 -11.002 9.901 1.00 86.69 375 ASN A O 1
ATOM 3034 N N . ALA A 1 376 ? 12.149 -10.545 9.084 1.00 90.06 376 ALA A N 1
ATOM 3035 C CA . ALA A 1 376 ? 12.622 -11.930 9.147 1.00 90.06 376 ALA A CA 1
ATOM 3036 C C . ALA A 1 376 ? 12.696 -12.451 10.597 1.00 90.06 376 ALA A C 1
ATOM 3038 O O . ALA A 1 376 ? 12.223 -13.551 10.880 1.00 90.06 376 ALA A O 1
ATOM 3039 N N . LYS A 1 377 ? 13.210 -11.635 11.530 1.00 92.00 377 LYS A N 1
ATOM 3040 C CA . LYS A 1 377 ? 13.265 -11.955 12.971 1.00 92.00 377 LYS A CA 1
ATOM 3041 C C . LYS A 1 377 ? 11.860 -12.087 13.580 1.00 92.00 377 LYS A C 1
ATOM 3043 O O . LYS A 1 377 ? 11.625 -13.007 14.352 1.00 92.00 377 LYS A O 1
ATOM 3048 N N . VAL A 1 378 ? 10.911 -11.233 13.187 1.00 92.06 378 VAL A N 1
ATOM 3049 C CA . VAL A 1 378 ? 9.491 -11.328 13.582 1.00 92.06 378 VAL A CA 1
ATOM 3050 C C . VAL A 1 378 ? 8.831 -12.604 13.057 1.00 92.06 378 VAL A C 1
ATOM 3052 O O . VAL A 1 378 ? 8.097 -13.253 13.798 1.00 92.06 378 VAL A O 1
ATOM 3055 N N . THR A 1 379 ? 9.103 -12.977 11.803 1.00 91.94 379 THR A N 1
ATOM 3056 C CA . THR A 1 379 ? 8.557 -14.202 11.194 1.00 91.94 379 THR A CA 1
ATOM 3057 C C . THR A 1 379 ? 9.057 -15.439 11.944 1.00 91.94 379 THR A C 1
ATOM 3059 O O . THR A 1 379 ? 8.251 -16.262 12.364 1.00 91.94 379 THR A O 1
ATOM 3062 N N . HIS A 1 380 ? 10.366 -15.521 12.210 1.00 94.69 380 HIS A N 1
ATOM 3063 C CA . HIS A 1 380 ? 10.970 -16.599 13.003 1.00 94.69 380 HIS A CA 1
ATOM 3064 C C . HIS A 1 380 ? 10.378 -16.684 14.424 1.00 94.69 380 HIS A C 1
ATOM 3066 O O . HIS A 1 380 ? 9.928 -17.748 14.850 1.00 94.69 380 HIS A O 1
ATOM 3072 N N . ALA A 1 381 ? 10.290 -15.546 15.123 1.00 94.00 381 ALA A N 1
ATOM 3073 C CA . ALA A 1 381 ? 9.728 -15.465 16.469 1.00 94.00 381 ALA A CA 1
ATOM 3074 C C . ALA A 1 381 ? 8.248 -15.884 16.534 1.00 94.00 381 ALA A C 1
ATOM 3076 O O . ALA A 1 381 ? 7.809 -16.425 17.553 1.00 94.00 381 ALA A O 1
ATOM 3077 N N . PHE A 1 382 ? 7.481 -15.650 15.460 1.00 95.06 382 PHE A N 1
ATOM 3078 C CA . PHE A 1 382 ? 6.110 -16.140 15.345 1.00 95.06 382 PHE A CA 1
ATOM 3079 C C . PHE A 1 382 ? 6.062 -17.646 15.088 1.00 95.06 382 PHE A C 1
ATOM 3081 O O . PHE A 1 382 ? 5.363 -18.330 15.825 1.00 95.06 382 PHE A O 1
ATOM 3088 N N . SER A 1 383 ? 6.829 -18.184 14.133 1.00 95.56 383 SER A N 1
ATOM 3089 C CA . SER A 1 383 ? 6.864 -19.634 13.879 1.00 95.56 383 SER A CA 1
ATOM 3090 C C . SER A 1 383 ? 7.260 -20.428 15.130 1.00 95.56 383 SER A C 1
ATOM 3092 O O . SER A 1 383 ? 6.646 -21.448 15.432 1.00 95.56 383 SER A O 1
ATOM 3094 N N . ARG A 1 384 ? 8.212 -19.920 15.929 1.00 95.00 384 ARG A N 1
ATOM 3095 C CA . ARG A 1 384 ? 8.568 -20.534 17.219 1.00 95.00 384 ARG A CA 1
ATOM 3096 C C . ARG A 1 384 ? 7.469 -20.384 18.282 1.00 95.00 384 ARG A C 1
ATOM 3098 O O . ARG A 1 384 ? 7.319 -21.261 19.127 1.00 95.00 384 ARG A O 1
ATOM 3105 N N . LEU A 1 385 ? 6.688 -19.300 18.264 1.00 95.25 385 LEU A N 1
ATOM 3106 C CA . LEU A 1 385 ? 5.529 -19.136 19.152 1.00 95.25 385 LEU A CA 1
ATOM 3107 C C . LEU A 1 385 ? 4.368 -20.067 18.759 1.00 95.25 385 LEU A C 1
ATOM 3109 O O . LEU A 1 385 ? 3.718 -20.629 19.637 1.00 95.25 385 LEU A O 1
ATOM 3113 N N . GLU A 1 386 ? 4.118 -20.224 17.461 1.00 95.31 386 GLU A N 1
ATOM 3114 C CA . GLU A 1 386 ? 3.123 -21.128 16.881 1.00 95.31 386 GLU A CA 1
ATOM 3115 C C . GLU A 1 386 ? 3.421 -22.583 17.257 1.00 95.31 386 GLU A C 1
ATOM 3117 O O . GLU A 1 386 ? 2.562 -23.236 17.845 1.00 95.31 386 GLU A O 1
ATOM 3122 N N . GLU A 1 387 ? 4.656 -23.042 17.035 1.00 94.44 387 GLU A N 1
ATOM 3123 C CA . GLU A 1 387 ? 5.155 -24.355 17.464 1.00 94.44 387 GLU A CA 1
ATOM 3124 C C . GLU A 1 387 ? 4.876 -24.603 18.959 1.00 94.44 387 GLU A C 1
ATOM 3126 O O . GLU A 1 387 ? 4.161 -25.543 19.308 1.00 94.44 387 GLU A O 1
ATOM 3131 N N . ILE A 1 388 ? 5.321 -23.699 19.844 1.00 93.62 388 ILE A N 1
ATOM 3132 C CA . ILE A 1 388 ? 5.101 -23.821 21.296 1.00 93.62 388 ILE A CA 1
ATOM 3133 C C . ILE A 1 388 ? 3.602 -23.863 21.645 1.00 93.62 388 ILE A C 1
ATOM 3135 O O . ILE A 1 388 ? 3.189 -24.653 22.495 1.00 93.62 388 ILE A O 1
ATOM 3139 N N . ILE A 1 389 ? 2.764 -23.021 21.030 1.00 93.44 389 ILE A N 1
ATOM 3140 C CA . ILE A 1 389 ? 1.322 -22.972 21.330 1.00 93.44 389 ILE A CA 1
ATOM 3141 C C . ILE A 1 389 ? 0.598 -24.238 20.850 1.00 93.44 389 ILE A C 1
ATOM 3143 O O . ILE A 1 389 ? -0.336 -24.674 21.527 1.00 93.44 389 ILE A O 1
ATOM 3147 N N . MET A 1 390 ? 1.035 -24.843 19.741 1.00 91.25 390 MET A N 1
ATOM 3148 C CA . MET A 1 390 ? 0.512 -26.121 19.244 1.00 91.25 390 MET A CA 1
ATOM 3149 C C . MET A 1 390 ? 0.965 -27.312 20.108 1.00 91.25 390 MET A C 1
ATOM 3151 O O . MET A 1 390 ? 0.174 -28.225 20.336 1.00 91.25 390 MET A O 1
ATOM 3155 N N . GLU A 1 391 ? 2.196 -27.293 20.637 1.00 90.69 391 GLU A N 1
ATOM 3156 C CA . GLU A 1 391 ? 2.720 -28.315 21.563 1.00 90.69 391 GLU A CA 1
ATOM 3157 C C . GLU A 1 391 ? 2.107 -28.244 22.979 1.00 90.69 391 GLU A C 1
ATOM 3159 O O . GLU A 1 391 ? 2.092 -29.240 23.707 1.00 90.69 391 GLU A O 1
ATOM 3164 N N . THR A 1 392 ? 1.622 -27.075 23.412 1.00 90.81 392 THR A N 1
ATOM 3165 C CA . THR A 1 392 ? 1.200 -26.853 24.807 1.00 90.81 392 THR A CA 1
ATOM 3166 C C . THR A 1 392 ? -0.180 -27.458 25.102 1.00 90.81 392 THR A C 1
ATOM 3168 O O . THR A 1 392 ? -1.212 -26.821 24.872 1.00 90.81 392 THR A O 1
ATOM 3171 N N . ASP A 1 393 ? -0.219 -28.650 25.711 1.00 87.12 393 ASP A N 1
ATOM 3172 C CA . ASP A 1 393 ? -1.477 -29.261 26.164 1.00 87.12 393 ASP A CA 1
ATOM 3173 C C . ASP A 1 393 ? -2.149 -28.456 27.294 1.00 87.12 393 ASP A C 1
ATOM 3175 O O . ASP A 1 393 ? -1.778 -28.506 28.472 1.00 87.12 393 ASP A O 1
ATOM 3179 N N . ILE A 1 394 ? -3.212 -27.737 26.928 1.00 88.50 394 ILE A N 1
ATOM 3180 C CA . ILE A 1 394 ? -4.101 -27.055 27.869 1.00 88.50 394 ILE A CA 1
ATOM 3181 C C . ILE A 1 394 ? -5.463 -27.748 28.064 1.00 88.50 394 ILE A C 1
ATOM 3183 O O . ILE A 1 394 ? -6.351 -27.160 28.687 1.00 88.50 394 ILE A O 1
ATOM 3187 N N . ASN A 1 395 ? -5.624 -29.010 27.662 1.00 85.56 395 ASN A N 1
ATOM 3188 C CA . ASN A 1 395 ? -6.891 -29.757 27.572 1.00 85.56 395 ASN A CA 1
ATOM 3189 C C . ASN A 1 395 ? -7.876 -29.186 26.522 1.00 85.56 395 ASN A C 1
ATOM 3191 O O . ASN A 1 395 ? -9.083 -29.441 26.595 1.00 85.56 395 ASN A O 1
ATOM 3195 N N . LEU A 1 396 ? -7.388 -28.391 25.564 1.00 86.94 396 LEU A N 1
ATOM 3196 C CA . LEU A 1 396 ? -8.150 -27.827 24.445 1.00 86.94 396 LEU A CA 1
ATOM 3197 C C . LEU A 1 396 ? -7.311 -27.927 23.169 1.00 86.94 396 LEU A C 1
ATOM 3199 O O . LEU A 1 396 ? -6.137 -27.576 23.178 1.00 86.94 396 LEU A O 1
ATOM 3203 N N . VAL A 1 397 ? -7.927 -28.371 22.073 1.00 87.88 397 VAL A N 1
ATOM 3204 C CA . VAL A 1 397 ? -7.246 -28.524 20.780 1.00 87.88 397 VAL A CA 1
ATOM 3205 C C . VAL A 1 397 ? -7.285 -27.197 20.025 1.00 87.88 397 VAL A C 1
ATOM 3207 O O . VAL A 1 397 ? -8.364 -26.727 19.642 1.00 87.88 397 VAL A O 1
ATOM 3210 N N . VAL A 1 398 ? -6.110 -26.600 19.817 1.00 90.81 398 VAL A N 1
ATOM 3211 C CA . VAL A 1 398 ? -5.921 -25.451 18.921 1.00 90.81 398 VAL A CA 1
ATOM 3212 C C . VAL A 1 398 ? -6.312 -25.857 17.495 1.00 90.81 398 VAL A C 1
ATOM 3214 O O . VAL A 1 398 ? -6.099 -26.989 17.065 1.00 90.81 398 VAL A O 1
ATOM 3217 N N . GLU A 1 399 ? -6.958 -24.947 16.775 1.00 90.31 399 GLU A N 1
ATOM 3218 C CA . GLU A 1 399 ? -7.355 -25.130 15.376 1.00 90.31 399 GLU A CA 1
ATOM 3219 C C . GLU A 1 399 ? -6.471 -24.317 14.434 1.00 90.31 399 GLU A C 1
ATOM 3221 O O . GLU A 1 399 ? -6.072 -24.822 13.390 1.00 90.31 399 GLU A O 1
ATOM 3226 N N . ASN A 1 400 ? -6.171 -23.071 14.808 1.00 91.12 400 ASN A N 1
ATOM 3227 C CA . ASN A 1 400 ? -5.368 -22.146 14.018 1.00 91.12 400 ASN A CA 1
ATOM 3228 C C . ASN A 1 400 ? -4.806 -21.030 14.916 1.00 91.12 400 ASN A C 1
ATOM 3230 O O . ASN A 1 400 ? -5.460 -20.623 15.882 1.00 91.12 400 ASN A O 1
ATOM 3234 N N . ILE A 1 401 ? -3.647 -20.480 14.562 1.00 93.50 401 ILE A N 1
ATOM 3235 C CA . ILE A 1 401 ? -3.117 -19.232 15.116 1.00 93.50 401 ILE A CA 1
ATOM 3236 C C . ILE A 1 401 ? -2.721 -18.315 13.955 1.00 93.50 401 ILE A C 1
ATOM 3238 O O . ILE A 1 401 ? -2.067 -18.735 13.010 1.00 93.50 401 ILE A O 1
ATOM 3242 N N . SER A 1 402 ? -3.166 -17.059 13.980 1.00 93.94 402 SER A N 1
ATOM 3243 C CA . SER A 1 402 ? -3.015 -16.146 12.839 1.00 93.94 402 SER A CA 1
ATOM 3244 C C . SER A 1 402 ? -2.633 -14.740 13.280 1.00 93.94 402 SER A C 1
ATOM 3246 O O . SER A 1 402 ? -3.235 -14.176 14.195 1.00 93.94 402 SER A O 1
ATOM 3248 N N . VAL A 1 403 ? -1.625 -14.158 12.633 1.00 94.56 403 VAL A N 1
ATOM 3249 C CA . VAL A 1 403 ? -1.222 -12.771 12.885 1.00 94.56 403 VAL A CA 1
ATOM 3250 C C . VAL A 1 403 ? -2.179 -11.826 12.161 1.00 94.56 403 VAL A C 1
ATOM 3252 O O . VAL A 1 403 ? -2.481 -12.008 10.988 1.00 94.56 403 VAL A O 1
ATOM 3255 N N . ILE A 1 404 ? -2.650 -10.798 12.866 1.00 93.44 404 ILE A N 1
ATOM 3256 C CA . ILE A 1 404 ? -3.575 -9.774 12.352 1.00 93.44 404 ILE A CA 1
ATOM 3257 C C . ILE A 1 404 ? -2.987 -8.357 12.483 1.00 93.44 404 ILE A C 1
ATOM 3259 O O . ILE A 1 404 ? -3.707 -7.387 12.712 1.00 93.44 404 ILE A O 1
ATOM 3263 N N . SER A 1 405 ? -1.660 -8.254 12.390 1.00 91.56 405 SER A N 1
ATOM 3264 C CA . SER A 1 405 ? -0.890 -7.015 12.550 1.00 91.56 405 SER A CA 1
ATOM 3265 C C . SER A 1 405 ? -0.184 -6.671 11.229 1.00 91.56 405 SER A C 1
ATOM 3267 O O . SER A 1 405 ? 0.574 -7.514 10.734 1.00 91.56 405 SER A O 1
ATOM 3269 N N . PRO A 1 406 ? -0.367 -5.465 10.656 1.00 91.12 406 PRO A N 1
ATOM 3270 C CA . PRO A 1 406 ? 0.210 -5.099 9.355 1.00 91.12 406 PRO A CA 1
ATOM 3271 C C . PRO A 1 406 ? 1.750 -5.050 9.369 1.00 91.12 406 PRO A C 1
ATOM 3273 O O . PRO A 1 406 ? 2.400 -5.149 8.326 1.00 91.12 406 PRO A O 1
ATOM 3276 N N . GLU A 1 407 ? 2.359 -4.948 10.552 1.00 89.56 407 GLU A N 1
ATOM 3277 C CA . GLU A 1 407 ? 3.808 -5.006 10.766 1.00 89.56 407 GLU A CA 1
ATOM 3278 C C . GLU A 1 407 ? 4.389 -6.334 10.259 1.00 89.56 407 GLU A C 1
ATOM 3280 O O . GLU A 1 407 ? 5.363 -6.341 9.512 1.00 89.56 407 GLU A O 1
ATOM 3285 N N . TYR A 1 408 ? 3.748 -7.458 10.599 1.00 90.12 408 TYR A N 1
ATOM 3286 C CA . TYR A 1 408 ? 4.194 -8.813 10.246 1.00 90.12 408 TYR A CA 1
ATOM 3287 C C . TYR A 1 408 ? 4.251 -9.027 8.728 1.00 90.12 408 TYR A C 1
ATOM 3289 O O . TYR A 1 408 ? 5.203 -9.584 8.174 1.00 90.12 408 TYR A O 1
ATOM 3297 N N . TYR A 1 409 ? 3.249 -8.506 8.023 1.00 89.19 409 TYR A N 1
ATOM 3298 C CA . TYR A 1 409 ? 3.161 -8.614 6.573 1.00 89.19 409 TYR A CA 1
ATOM 3299 C C . TYR A 1 409 ? 4.031 -7.573 5.849 1.00 89.19 409 TYR A C 1
ATOM 3301 O O . TYR A 1 409 ? 4.154 -7.651 4.630 1.00 89.19 409 TYR A O 1
ATOM 3309 N N . ASN A 1 410 ? 4.764 -6.698 6.553 1.00 88.50 410 ASN A N 1
ATOM 3310 C CA . ASN A 1 410 ? 5.515 -5.571 5.976 1.00 88.50 410 ASN A CA 1
ATOM 3311 C C . ASN A 1 410 ? 4.613 -4.606 5.177 1.00 88.50 410 ASN A C 1
ATOM 3313 O O . ASN A 1 410 ? 5.014 -4.077 4.144 1.00 88.50 410 ASN A O 1
ATOM 3317 N N . VAL A 1 411 ? 3.378 -4.406 5.643 1.00 91.12 411 VAL A N 1
ATOM 3318 C CA . VAL A 1 411 ? 2.392 -3.471 5.067 1.00 91.12 411 VAL A CA 1
ATOM 3319 C C . VAL A 1 411 ? 2.065 -2.310 6.018 1.00 91.12 411 VAL A C 1
ATOM 3321 O O . VAL A 1 411 ? 1.271 -1.439 5.676 1.00 91.12 411 VAL A O 1
ATOM 3324 N N . SER A 1 412 ? 2.700 -2.259 7.194 1.00 89.19 412 SER A N 1
ATOM 3325 C CA . SER A 1 412 ? 2.711 -1.100 8.101 1.00 89.19 412 SER A CA 1
ATOM 3326 C C . SER A 1 412 ? 3.800 -0.101 7.693 1.00 89.19 412 SER A C 1
ATOM 3328 O O . SER A 1 412 ? 4.877 -0.490 7.231 1.00 89.19 412 SER A O 1
ATOM 3330 N N . VAL A 1 413 ? 3.547 1.203 7.848 1.00 85.19 413 VAL A N 1
ATOM 3331 C CA . VAL A 1 413 ? 4.531 2.250 7.499 1.00 85.19 413 VAL A CA 1
ATOM 3332 C C . VAL A 1 413 ? 5.771 2.130 8.395 1.00 85.19 413 VAL A C 1
ATOM 3334 O O . VAL A 1 413 ? 6.900 2.163 7.901 1.00 85.19 413 VAL A O 1
ATOM 3337 N N . SER A 1 414 ? 5.562 1.914 9.695 1.00 80.06 414 SER A N 1
ATOM 3338 C CA . SER A 1 414 ? 6.600 1.664 10.697 1.00 80.06 414 SER A CA 1
ATOM 3339 C C . SER A 1 414 ? 7.043 0.199 10.741 1.00 80.06 414 SER A C 1
ATOM 3341 O O . SER A 1 414 ? 6.211 -0.705 10.723 1.00 80.06 414 SER A O 1
ATOM 3343 N N . SER A 1 415 ? 8.349 -0.038 10.898 1.00 74.50 415 SER A N 1
ATOM 3344 C CA . SER A 1 415 ? 8.884 -1.371 11.218 1.00 74.50 415 SER A CA 1
ATOM 3345 C C . SER A 1 415 ? 8.386 -1.873 12.591 1.00 74.50 415 SER A C 1
ATOM 3347 O O . SER A 1 415 ? 8.181 -1.051 13.491 1.00 74.50 415 SER A O 1
ATOM 3349 N N . PRO A 1 416 ? 8.264 -3.201 12.800 1.00 77.81 416 PRO A N 1
ATOM 3350 C CA . PRO A 1 416 ? 7.897 -3.779 14.096 1.00 77.81 416 PRO A CA 1
ATOM 3351 C C . PRO A 1 416 ? 8.804 -3.290 15.242 1.00 77.81 416 PRO A C 1
ATOM 3353 O O . PRO A 1 416 ? 10.030 -3.376 15.147 1.00 77.81 416 PRO A O 1
ATOM 3356 N N . SER A 1 417 ? 8.221 -2.815 16.350 1.00 73.50 417 SER A N 1
ATOM 3357 C CA . SER A 1 417 ? 8.968 -2.350 17.532 1.00 73.50 417 SER A CA 1
ATOM 3358 C C . SER A 1 417 ? 8.730 -3.231 18.764 1.00 73.50 417 SER A C 1
ATOM 3360 O O . SER A 1 417 ? 7.644 -3.770 18.958 1.00 73.50 417 SER A O 1
ATOM 3362 N N . VAL A 1 418 ? 9.713 -3.313 19.668 1.00 67.06 418 VAL A N 1
ATOM 3363 C CA . VAL A 1 418 ? 9.595 -4.046 20.952 1.00 67.06 418 VAL A CA 1
ATOM 3364 C C . VAL A 1 418 ? 8.471 -3.480 21.846 1.00 67.06 418 VAL A C 1
ATOM 3366 O O . VAL A 1 418 ? 7.901 -4.187 22.676 1.00 67.06 418 VAL A O 1
ATOM 3369 N N . SER A 1 419 ? 8.131 -2.201 21.664 1.00 67.94 419 SER A N 1
ATOM 3370 C CA . SER A 1 419 ? 7.062 -1.476 22.365 1.00 67.94 419 SER A CA 1
ATOM 3371 C C . SER A 1 419 ? 5.655 -1.676 21.784 1.00 67.94 419 SER A C 1
ATOM 3373 O O . SER A 1 419 ? 4.679 -1.419 22.491 1.00 67.94 419 SER A O 1
ATOM 3375 N N . SER A 1 420 ? 5.534 -2.116 20.529 1.00 80.31 420 SER A N 1
ATOM 3376 C CA . SER A 1 420 ? 4.263 -2.318 19.818 1.00 80.31 420 SER A CA 1
ATOM 3377 C C . SER A 1 420 ? 3.915 -3.811 19.787 1.00 80.31 420 SER A C 1
ATOM 3379 O O . SER A 1 420 ? 4.640 -4.572 19.147 1.00 80.31 420 SER A O 1
ATOM 3381 N N . PRO A 1 421 ? 2.846 -4.261 20.466 1.00 89.44 421 PRO A N 1
ATOM 3382 C CA . PRO A 1 421 ? 2.500 -5.673 20.496 1.00 89.44 421 PRO A CA 1
ATOM 3383 C C . PRO A 1 421 ? 1.846 -6.111 19.179 1.00 89.44 421 PRO A C 1
ATOM 3385 O O . PRO A 1 421 ? 0.877 -5.501 18.732 1.00 89.44 421 PRO A O 1
ATOM 3388 N N . ILE A 1 422 ? 2.355 -7.192 18.594 1.00 92.94 422 ILE A N 1
ATOM 3389 C CA . ILE A 1 422 ? 1.864 -7.791 17.349 1.00 92.94 422 ILE A CA 1
ATOM 3390 C C . ILE A 1 422 ? 0.530 -8.482 17.640 1.00 92.94 422 ILE A C 1
ATOM 3392 O O . ILE A 1 422 ? 0.480 -9.425 18.431 1.00 92.94 422 ILE A O 1
ATOM 3396 N N . LEU A 1 423 ? -0.562 -8.018 17.031 1.00 93.88 423 LEU A N 1
ATOM 3397 C CA . LEU A 1 423 ? -1.893 -8.591 17.256 1.00 93.88 423 LEU A CA 1
ATOM 3398 C C . LEU A 1 423 ? -2.002 -9.990 16.628 1.00 93.88 423 LEU A C 1
ATOM 3400 O O . LEU A 1 423 ? -1.600 -10.206 15.487 1.00 93.88 423 LEU A O 1
ATOM 3404 N N . THR A 1 424 ? -2.534 -10.959 17.373 1.00 95.31 424 THR A N 1
ATOM 3405 C CA . THR A 1 424 ? -2.632 -12.370 16.962 1.00 95.31 424 THR A CA 1
ATOM 3406 C C . THR A 1 424 ? -3.963 -12.965 17.425 1.00 95.31 424 THR A C 1
ATOM 3408 O O . THR A 1 424 ? -4.363 -12.767 18.572 1.00 95.31 424 THR A O 1
ATOM 3411 N N . VAL A 1 425 ? -4.650 -13.712 16.561 1.00 94.81 425 VAL A N 1
ATOM 3412 C CA . VAL A 1 425 ? -5.884 -14.444 16.885 1.00 94.81 425 VAL A CA 1
ATOM 3413 C C . VAL A 1 425 ? -5.573 -15.930 17.042 1.00 94.81 425 VAL A C 1
ATOM 3415 O O . VAL A 1 425 ? -4.997 -16.543 16.145 1.00 94.81 425 VAL A O 1
ATOM 3418 N N . LEU A 1 426 ? -5.987 -16.508 18.170 1.00 94.00 426 LEU A N 1
ATOM 3419 C CA . LEU A 1 426 ? -5.915 -17.939 18.463 1.00 94.00 426 LEU A CA 1
ATOM 3420 C C . LEU A 1 426 ? -7.320 -18.544 18.402 1.00 94.00 426 LEU A C 1
ATOM 3422 O O . LEU A 1 426 ? -8.199 -18.151 19.171 1.00 94.00 426 LEU A O 1
ATOM 3426 N N . GLN A 1 427 ? -7.529 -19.510 17.511 1.00 91.44 427 GLN A N 1
ATOM 3427 C CA . GLN A 1 427 ? -8.790 -20.232 17.358 1.00 91.44 427 GLN A CA 1
ATOM 3428 C C . GLN A 1 427 ? -8.665 -21.646 17.933 1.00 91.44 427 GLN A C 1
ATOM 3430 O O . GLN A 1 427 ? -7.710 -22.369 17.649 1.00 91.44 427 GLN A O 1
ATOM 3435 N N . PHE A 1 428 ? -9.664 -22.059 18.711 1.00 88.69 428 PHE A N 1
ATOM 3436 C CA . PHE A 1 428 ? -9.825 -23.438 19.179 1.00 88.69 428 PHE A CA 1
ATOM 3437 C C . PHE A 1 428 ? -10.892 -24.168 18.378 1.00 88.69 428 PHE A C 1
ATOM 3439 O O . PHE A 1 428 ? -11.919 -23.571 18.042 1.00 88.69 428 PHE A O 1
ATOM 3446 N N . ARG A 1 429 ? -10.713 -25.485 18.205 1.00 84.94 429 ARG A N 1
ATOM 3447 C CA . ARG A 1 429 ? -11.713 -26.333 17.546 1.00 84.94 429 ARG A CA 1
ATOM 3448 C C . ARG A 1 429 ? -13.069 -26.204 18.238 1.00 84.94 429 ARG A C 1
ATOM 3450 O O . ARG A 1 429 ? -13.165 -26.108 19.469 1.00 84.94 429 ARG A O 1
ATOM 3457 N N . SER A 1 430 ? -14.138 -26.228 17.444 1.00 77.75 430 SER A N 1
ATOM 3458 C CA . SER A 1 430 ? -15.499 -26.097 17.971 1.00 77.75 430 SER A CA 1
ATOM 3459 C C . SER A 1 430 ? -15.801 -27.187 19.015 1.00 77.75 430 SER A C 1
ATOM 3461 O O . SER A 1 430 ? -15.669 -28.383 18.762 1.00 77.75 430 SER A O 1
ATOM 3463 N N . ASN A 1 431 ? -16.181 -26.767 20.223 1.00 75.38 431 ASN A N 1
ATOM 3464 C CA . ASN A 1 431 ? -16.444 -27.651 21.356 1.00 75.38 431 ASN A CA 1
ATOM 3465 C C . ASN A 1 431 ? -17.905 -27.495 21.799 1.00 75.38 431 ASN A C 1
ATOM 3467 O O . ASN A 1 431 ? -18.384 -26.380 22.022 1.00 75.38 431 ASN A O 1
ATOM 3471 N N . ALA A 1 432 ? -18.612 -28.611 21.980 1.00 69.00 432 ALA A N 1
ATOM 3472 C CA . ALA A 1 432 ? -19.981 -28.609 22.498 1.00 69.00 432 ALA A CA 1
ATOM 3473 C C . ALA A 1 432 ? -20.083 -28.036 23.929 1.00 69.00 432 ALA A C 1
ATOM 3475 O O . ALA A 1 432 ? -21.163 -27.627 24.342 1.00 69.00 432 ALA A O 1
ATOM 3476 N N . ARG A 1 433 ? -18.964 -27.982 24.670 1.00 80.56 433 ARG A N 1
ATOM 3477 C CA . ARG A 1 433 ? -18.863 -27.465 26.045 1.00 80.56 433 ARG A CA 1
ATOM 3478 C C . ARG A 1 433 ? -18.545 -25.964 26.147 1.00 80.56 433 ARG A C 1
ATOM 3480 O O . ARG A 1 433 ? -18.414 -25.472 27.265 1.00 80.56 433 ARG A O 1
ATOM 3487 N N . TRP A 1 434 ? -18.404 -25.233 25.034 1.00 85.50 434 TRP A N 1
ATOM 3488 C CA . TRP A 1 434 ? -18.316 -23.764 25.085 1.00 85.50 434 TRP A CA 1
ATOM 3489 C C . TRP A 1 434 ? -19.616 -23.187 25.683 1.00 85.50 434 TRP A C 1
ATOM 3491 O O . TRP A 1 434 ? -20.685 -23.551 25.184 1.00 85.50 434 TRP A O 1
ATOM 3501 N N . PRO A 1 435 ? -19.559 -22.308 26.707 1.00 87.44 435 PRO A N 1
ATOM 3502 C CA . PRO A 1 435 ? -20.752 -21.704 27.297 1.00 87.44 435 PRO A CA 1
ATOM 3503 C C . PRO A 1 435 ? -21.584 -20.933 26.268 1.00 87.44 435 PRO A C 1
ATOM 3505 O O . PRO A 1 435 ? -21.032 -20.181 25.469 1.00 87.44 435 PRO A O 1
ATOM 3508 N N . ASP A 1 436 ? -22.910 -21.070 26.336 1.00 85.69 436 ASP A N 1
ATOM 3509 C CA . ASP A 1 436 ? -23.855 -20.282 25.530 1.00 85.69 436 ASP A CA 1
ATOM 3510 C C . ASP A 1 436 ? -24.254 -18.944 26.214 1.00 85.69 436 ASP A C 1
ATOM 3512 O O . ASP A 1 436 ? -25.191 -18.280 25.776 1.00 85.69 436 ASP A O 1
ATOM 3516 N N . ASP A 1 437 ? -23.541 -18.536 27.275 1.00 86.38 437 ASP A N 1
ATOM 3517 C CA . ASP A 1 437 ? -23.638 -17.220 27.930 1.00 86.38 437 ASP A CA 1
ATOM 3518 C C . ASP A 1 437 ? -22.346 -16.405 27.732 1.00 86.38 437 ASP A C 1
ATOM 3520 O O . ASP A 1 437 ? -21.242 -16.954 27.761 1.00 86.38 437 ASP A O 1
ATOM 3524 N N . VAL A 1 438 ? -22.489 -15.086 27.567 1.00 84.75 438 VAL A N 1
ATOM 3525 C CA . VAL A 1 438 ? -21.379 -14.166 27.267 1.00 84.75 438 VAL A CA 1
ATOM 3526 C C . VAL A 1 438 ? -20.439 -14.007 28.462 1.00 84.75 438 VAL A C 1
ATOM 3528 O O . VAL A 1 438 ? -19.225 -14.072 28.283 1.00 84.75 438 VAL A O 1
ATOM 3531 N N . GLU A 1 439 ? -20.957 -13.833 29.683 1.00 86.81 439 GLU A N 1
ATOM 3532 C CA . GLU A 1 439 ? -20.092 -13.609 30.849 1.00 86.81 439 GLU A CA 1
ATOM 3533 C C . GLU A 1 439 ? -19.363 -14.900 31.256 1.00 86.81 439 GLU A C 1
ATOM 3535 O O . GLU A 1 439 ? -18.179 -14.876 31.602 1.00 86.81 439 GLU A O 1
ATOM 3540 N N . ALA A 1 440 ? -20.035 -16.049 31.152 1.00 90.00 440 ALA A N 1
ATOM 3541 C CA . ALA A 1 440 ? -19.416 -17.358 31.317 1.00 90.00 440 ALA A CA 1
ATOM 3542 C C . ALA A 1 440 ? -18.310 -17.617 30.276 1.00 90.00 440 ALA A C 1
ATOM 3544 O O . ALA A 1 440 ? -17.256 -18.151 30.631 1.00 90.00 440 ALA A O 1
ATOM 3545 N N . LEU A 1 441 ? -18.512 -17.212 29.015 1.00 88.94 441 LEU A N 1
ATOM 3546 C CA . LEU A 1 441 ? -17.508 -17.335 27.956 1.00 88.94 441 LEU A CA 1
ATOM 3547 C C . LEU A 1 441 ? -16.303 -16.406 28.191 1.00 88.94 441 LEU A C 1
ATOM 3549 O O . LEU A 1 441 ? -15.165 -16.868 28.107 1.00 88.94 441 LEU A O 1
ATOM 3553 N N . ASP A 1 442 ? -16.526 -15.143 28.569 1.00 88.25 442 ASP A N 1
ATOM 3554 C CA . ASP A 1 442 ? -15.459 -14.190 28.925 1.00 88.25 442 ASP A CA 1
ATOM 3555 C C . ASP A 1 442 ? -14.620 -14.684 30.115 1.00 88.25 442 ASP A C 1
ATOM 3557 O O . ASP A 1 442 ? -13.387 -14.606 30.099 1.00 88.25 442 ASP A O 1
ATOM 3561 N N . ARG A 1 443 ? -15.272 -15.231 31.151 1.00 91.88 443 ARG A N 1
ATOM 3562 C CA . ARG A 1 443 ? -14.597 -15.838 32.311 1.00 91.88 443 ARG A CA 1
ATOM 3563 C C . ARG A 1 443 ? -13.802 -17.090 31.918 1.00 91.88 443 ARG A C 1
ATOM 3565 O O . ARG A 1 443 ? -12.715 -17.305 32.450 1.00 91.88 443 ARG A O 1
ATOM 3572 N N . LEU A 1 444 ? -14.295 -17.890 30.969 1.00 91.62 444 LEU A N 1
ATOM 3573 C CA . LEU A 1 444 ? -13.574 -19.055 30.450 1.00 91.62 444 LEU A CA 1
ATOM 3574 C C . LEU A 1 444 ? -12.356 -18.650 29.601 1.00 91.62 444 LEU A C 1
ATOM 3576 O O . LEU A 1 444 ? -11.290 -19.234 29.778 1.00 91.62 444 LEU A O 1
ATOM 3580 N N . LYS A 1 445 ? -12.456 -17.614 28.755 1.00 92.12 445 LYS A N 1
ATOM 3581 C CA . LYS A 1 445 ? -11.288 -17.046 28.051 1.00 92.12 445 LYS A CA 1
ATOM 3582 C C . LYS A 1 445 ? -10.216 -16.571 29.033 1.00 92.12 445 LYS A C 1
ATOM 3584 O O . LYS A 1 445 ? -9.045 -16.890 28.858 1.00 92.12 445 LYS A O 1
ATOM 3589 N N . GLN A 1 446 ? -10.617 -15.882 30.104 1.00 93.81 446 GLN A N 1
ATOM 3590 C CA . GLN A 1 446 ? -9.708 -15.457 31.177 1.00 93.81 446 GLN A CA 1
ATOM 3591 C C . GLN A 1 446 ? -9.017 -16.644 31.865 1.00 93.81 446 GLN A C 1
ATOM 3593 O O . GLN A 1 446 ? -7.813 -16.585 32.106 1.00 93.81 446 GLN A O 1
ATOM 3598 N N . LEU A 1 447 ? -9.734 -17.745 32.118 1.00 93.50 447 LEU A N 1
ATOM 3599 C CA . LEU A 1 447 ? -9.140 -18.976 32.650 1.00 93.50 447 LEU A CA 1
ATOM 3600 C C . LEU A 1 447 ? -8.128 -19.611 31.676 1.00 93.50 447 LEU A C 1
ATOM 3602 O O . LEU A 1 447 ? -7.087 -20.090 32.117 1.00 93.50 447 LEU A O 1
ATOM 3606 N N . ILE A 1 448 ? -8.390 -19.578 30.366 1.00 93.31 448 ILE A N 1
ATOM 3607 C CA . ILE A 1 448 ? -7.455 -20.081 29.345 1.00 93.31 448 ILE A CA 1
ATOM 3608 C C . ILE A 1 448 ? -6.196 -19.200 29.270 1.00 93.31 448 ILE A C 1
ATOM 3610 O O . ILE A 1 448 ? -5.089 -19.734 29.232 1.00 93.31 448 ILE A O 1
ATOM 3614 N N . TYR A 1 449 ? -6.329 -17.867 29.330 1.00 95.31 449 TYR A N 1
ATOM 3615 C CA . TYR A 1 449 ? -5.175 -16.959 29.415 1.00 95.31 449 TYR A CA 1
ATOM 3616 C C . TYR A 1 449 ? -4.326 -17.219 30.668 1.00 95.31 449 TYR A C 1
ATOM 3618 O O . TYR A 1 449 ? -3.099 -17.221 30.584 1.00 95.31 449 TYR A O 1
ATOM 3626 N N . LEU A 1 450 ? -4.953 -17.479 31.821 1.00 94.44 450 LEU A N 1
ATOM 3627 C CA . LEU A 1 450 ? -4.231 -17.861 33.038 1.00 94.44 450 LEU A CA 1
ATOM 3628 C C . LEU A 1 450 ? -3.528 -19.216 32.877 1.00 94.44 450 LEU A C 1
ATOM 3630 O O . LEU A 1 450 ? -2.341 -19.302 33.171 1.00 94.44 450 LEU A O 1
ATOM 3634 N N . LYS A 1 451 ? -4.193 -20.239 32.319 1.00 93.56 451 LYS A N 1
ATOM 3635 C CA . LYS A 1 451 ? -3.567 -21.554 32.103 1.00 93.56 451 LYS A CA 1
ATOM 3636 C C . LYS A 1 451 ? -2.377 -21.488 31.137 1.00 93.56 451 LYS A C 1
ATOM 3638 O O . LYS A 1 451 ? -1.355 -22.114 31.409 1.00 93.56 451 LYS A O 1
ATOM 3643 N N . TYR A 1 452 ? -2.445 -20.702 30.058 1.00 93.75 452 TYR A N 1
ATOM 3644 C CA . TYR A 1 452 ? -1.262 -20.443 29.224 1.00 93.75 452 TYR A CA 1
ATOM 3645 C C . TYR A 1 452 ? -0.166 -19.697 29.995 1.00 93.75 452 TYR A C 1
ATOM 3647 O O . TYR A 1 452 ? 1.002 -20.041 29.856 1.00 93.75 452 TYR A O 1
ATOM 3655 N N . SER A 1 453 ? -0.517 -18.722 30.838 1.00 93.62 453 SER A N 1
ATOM 3656 C CA . SER A 1 453 ? 0.455 -17.994 31.666 1.00 93.62 453 SER A CA 1
ATOM 3657 C C . SER A 1 453 ? 1.162 -18.885 32.703 1.00 93.62 453 SER A C 1
ATOM 3659 O O . SER A 1 453 ? 2.321 -18.636 33.019 1.00 93.62 453 SER A O 1
ATOM 3661 N N . GLU A 1 454 ? 0.496 -19.940 33.185 1.00 92.56 454 GLU A N 1
ATOM 3662 C CA . GLU A 1 454 ? 1.060 -20.959 34.084 1.00 92.56 454 GLU A CA 1
ATOM 3663 C C . GLU A 1 454 ? 1.868 -22.048 33.353 1.00 92.56 454 GLU A C 1
ATOM 3665 O O . GLU A 1 454 ? 2.832 -22.567 33.914 1.00 92.56 454 GLU A O 1
ATOM 3670 N N . THR A 1 455 ? 1.480 -22.413 32.124 1.00 92.56 455 THR A N 1
ATOM 3671 C CA . THR A 1 455 ? 2.063 -23.560 31.393 1.00 92.56 455 THR A CA 1
ATOM 3672 C C . THR A 1 455 ? 3.231 -23.155 30.484 1.00 92.56 455 THR A C 1
ATOM 3674 O O . THR A 1 455 ? 4.194 -23.909 30.340 1.00 92.56 455 THR A O 1
ATOM 3677 N N . LEU A 1 456 ? 3.183 -21.964 29.877 1.00 91.38 456 LEU A N 1
ATOM 3678 C CA . LEU A 1 456 ? 4.249 -21.466 29.006 1.00 91.38 456 LEU A CA 1
ATOM 3679 C C . LEU A 1 456 ? 5.466 -21.046 29.838 1.00 91.38 456 LEU A C 1
ATOM 3681 O O . LEU A 1 456 ? 5.379 -20.152 30.677 1.00 91.38 456 LEU A O 1
ATOM 3685 N N . GLN A 1 457 ? 6.644 -21.593 29.526 1.00 86.19 457 GLN A N 1
ATOM 3686 C CA . GLN A 1 457 ? 7.928 -21.218 30.150 1.00 86.19 457 GLN A CA 1
ATOM 3687 C C . GLN A 1 457 ? 8.466 -19.857 29.645 1.00 86.19 457 GLN A C 1
ATOM 3689 O O . GLN A 1 457 ? 9.670 -19.637 29.527 1.00 86.19 457 GLN A O 1
ATOM 3694 N N . MET A 1 458 ? 7.561 -18.940 29.302 1.00 89.31 458 MET A N 1
ATOM 3695 C CA . MET A 1 458 ? 7.819 -17.674 28.621 1.00 89.31 458 MET A CA 1
ATOM 3696 C C . MET A 1 458 ? 7.281 -16.513 29.454 1.00 89.31 458 MET A C 1
ATOM 3698 O O . MET A 1 458 ? 6.360 -16.668 30.257 1.00 89.31 458 MET A O 1
ATOM 3702 N N . LYS A 1 459 ? 7.816 -15.306 29.246 1.00 91.31 459 LYS A N 1
ATOM 3703 C CA . LYS A 1 459 ? 7.292 -14.123 29.933 1.00 91.31 459 LYS A CA 1
ATOM 3704 C C . LYS A 1 459 ? 5.920 -13.762 29.358 1.00 91.31 459 LYS A C 1
ATOM 3706 O O . LYS A 1 459 ? 5.828 -13.249 28.244 1.00 91.31 459 LYS A O 1
ATOM 3711 N N . THR A 1 460 ? 4.880 -13.993 30.148 1.00 93.69 460 THR A N 1
ATOM 3712 C CA . THR A 1 460 ? 3.481 -13.713 29.810 1.00 93.69 460 THR A CA 1
ATOM 3713 C C . THR A 1 460 ? 2.889 -12.614 30.697 1.00 93.69 460 THR A C 1
ATOM 3715 O O . THR A 1 460 ? 3.318 -12.409 31.834 1.00 93.69 460 THR A O 1
ATOM 3718 N N . VAL A 1 461 ? 1.901 -11.886 30.172 1.00 91.56 461 VAL A N 1
ATOM 3719 C CA . VAL A 1 461 ? 1.070 -10.925 30.912 1.00 91.56 461 VAL A CA 1
ATOM 3720 C C . VAL A 1 461 ? -0.399 -11.140 30.510 1.00 91.56 461 VAL A C 1
ATOM 3722 O O . VAL A 1 461 ? -0.845 -10.606 29.491 1.00 91.56 461 VAL A O 1
ATOM 3725 N N . PRO A 1 462 ? -1.169 -11.947 31.263 1.00 92.12 462 PRO A N 1
ATOM 3726 C CA . PRO A 1 462 ? -2.589 -12.153 30.999 1.00 92.12 462 PRO A CA 1
ATOM 3727 C C . PRO A 1 462 ? -3.416 -10.930 31.419 1.00 92.12 462 PRO A C 1
ATOM 3729 O O . PRO A 1 462 ? -3.172 -10.305 32.453 1.00 92.12 462 PRO A O 1
ATOM 3732 N N . THR A 1 463 ? -4.435 -10.603 30.627 1.00 90.44 463 THR A N 1
ATOM 3733 C CA . THR A 1 463 ? -5.406 -9.534 30.904 1.00 90.44 463 THR A CA 1
ATOM 3734 C C . THR A 1 463 ? -6.838 -10.080 30.854 1.00 90.44 463 THR A C 1
ATOM 3736 O O . THR A 1 463 ? -7.067 -11.264 30.617 1.00 90.44 463 THR A O 1
ATOM 3739 N N . ARG A 1 464 ? -7.843 -9.211 31.038 1.00 87.56 464 ARG A N 1
ATOM 3740 C CA . ARG A 1 464 ? -9.259 -9.600 30.894 1.00 87.56 464 ARG A CA 1
ATOM 3741 C C . ARG A 1 464 ? -9.679 -9.954 29.460 1.00 87.56 464 ARG A C 1
ATOM 3743 O O . ARG A 1 464 ? -10.747 -10.529 29.298 1.00 87.56 464 ARG A O 1
ATOM 3750 N N . ARG A 1 465 ? -8.903 -9.569 28.438 1.00 87.88 465 ARG A N 1
ATOM 3751 C CA . ARG A 1 465 ? -9.296 -9.676 27.016 1.00 87.88 465 ARG A CA 1
ATOM 3752 C C . ARG A 1 465 ? -8.288 -10.395 26.120 1.00 87.88 465 ARG A C 1
ATOM 3754 O O . ARG A 1 465 ? -8.707 -10.963 25.118 1.00 87.88 465 ARG A O 1
ATOM 3761 N N . TRP A 1 466 ? -7.009 -10.388 26.478 1.00 92.94 466 TRP A N 1
ATOM 3762 C CA . TRP A 1 466 ? -5.898 -10.980 25.722 1.00 92.94 466 TRP A CA 1
ATOM 3763 C C . TRP A 1 466 ? -4.780 -11.438 26.666 1.00 92.94 466 TRP A C 1
ATOM 3765 O O . TRP A 1 466 ? -4.732 -11.008 27.823 1.00 92.94 466 TRP A O 1
ATOM 3775 N N . ILE A 1 467 ? -3.838 -12.230 26.160 1.00 94.56 467 ILE A N 1
ATOM 3776 C CA . ILE A 1 467 ? -2.547 -12.494 26.808 1.00 94.56 467 ILE A CA 1
ATOM 3777 C C . ILE A 1 467 ? -1.421 -11.895 25.959 1.00 94.56 467 ILE A C 1
ATOM 3779 O O . ILE A 1 467 ? -1.348 -12.144 24.759 1.00 94.56 467 ILE A O 1
ATOM 3783 N N . ASP A 1 468 ? -0.553 -11.094 26.575 1.00 94.25 468 ASP A N 1
ATOM 3784 C CA . ASP A 1 468 ? 0.668 -10.606 25.927 1.00 94.25 468 ASP A CA 1
ATOM 3785 C C . ASP A 1 468 ? 1.808 -11.600 26.218 1.00 94.25 468 ASP A C 1
ATOM 3787 O O . ASP A 1 468 ? 2.148 -11.830 27.381 1.00 94.25 468 ASP A O 1
ATOM 3791 N N . ILE A 1 469 ? 2.381 -12.213 25.180 1.00 94.19 469 ILE A N 1
ATOM 3792 C CA . ILE A 1 469 ? 3.432 -13.242 25.259 1.00 94.19 469 ILE A CA 1
ATOM 3793 C C . ILE A 1 469 ? 4.715 -12.692 24.630 1.00 94.19 469 ILE A C 1
ATOM 3795 O O . ILE A 1 469 ? 4.693 -12.225 23.493 1.00 94.19 469 ILE A O 1
ATOM 3799 N N . VAL A 1 470 ? 5.845 -12.747 25.340 1.00 92.50 470 VAL A N 1
ATOM 3800 C CA . VAL A 1 470 ? 7.140 -12.290 24.808 1.00 92.50 470 VAL A CA 1
ATOM 3801 C C . VAL A 1 470 ? 7.927 -13.468 24.225 1.00 92.50 470 VAL A C 1
ATOM 3803 O O . VAL A 1 470 ? 8.348 -14.349 24.975 1.00 92.50 470 VAL A O 1
ATOM 3806 N N . CYS A 1 471 ? 8.167 -13.454 22.910 1.00 92.12 471 CYS A N 1
ATOM 3807 C CA . CYS A 1 471 ? 8.958 -14.448 22.174 1.00 92.12 471 CYS A CA 1
ATOM 3808 C C . CYS A 1 471 ? 10.104 -13.745 21.425 1.00 92.12 471 CYS A C 1
ATOM 3810 O O . CYS A 1 471 ? 9.868 -12.764 20.724 1.00 92.12 471 CYS A O 1
ATOM 3812 N N . GLU A 1 472 ? 11.346 -14.196 21.629 1.00 89.62 472 GLU A N 1
ATOM 3813 C CA . GLU A 1 472 ? 12.576 -13.707 20.959 1.00 89.62 472 GLU A CA 1
ATOM 3814 C C . GLU A 1 472 ? 12.790 -12.172 20.927 1.00 89.62 472 GLU A C 1
ATOM 3816 O O . GLU A 1 472 ? 13.525 -11.641 20.099 1.00 89.62 472 GLU A O 1
ATOM 3821 N N . GLY A 1 473 ? 12.189 -11.443 21.874 1.00 87.56 473 GLY A N 1
ATOM 3822 C CA . GLY A 1 473 ? 12.276 -9.980 21.984 1.00 87.56 473 GLY A CA 1
ATOM 3823 C C . GLY A 1 473 ? 11.064 -9.220 21.434 1.00 87.56 473 GLY A C 1
ATOM 3824 O O . GLY A 1 473 ? 10.924 -8.032 21.720 1.00 87.56 473 GLY A O 1
ATOM 3825 N N . PHE A 1 474 ? 10.151 -9.892 20.734 1.00 91.50 474 PHE A N 1
ATOM 3826 C CA . PHE A 1 474 ? 8.868 -9.340 20.296 1.00 91.50 474 PHE A CA 1
ATOM 3827 C C . PHE A 1 474 ? 7.753 -9.692 21.286 1.00 91.50 474 PHE A C 1
ATOM 3829 O O . PHE A 1 474 ? 7.831 -10.691 22.001 1.00 91.50 474 PHE A O 1
ATOM 3836 N N . THR A 1 475 ? 6.708 -8.863 21.345 1.00 92.81 475 THR A N 1
ATOM 3837 C CA . THR A 1 475 ? 5.512 -9.135 22.160 1.00 92.81 475 THR A CA 1
ATOM 3838 C C . THR A 1 475 ? 4.342 -9.447 21.238 1.00 92.81 475 THR A C 1
ATOM 3840 O O . THR A 1 475 ? 3.974 -8.606 20.424 1.00 92.81 475 THR A O 1
ATOM 3843 N N . PHE A 1 476 ? 3.738 -10.620 21.389 1.00 94.19 476 PHE A N 1
ATOM 3844 C CA . PHE A 1 476 ? 2.551 -11.050 20.656 1.00 94.19 476 PHE A CA 1
ATOM 3845 C C . PHE A 1 476 ? 1.326 -10.940 21.564 1.00 94.19 476 PHE A C 1
ATOM 3847 O O . PHE A 1 476 ? 1.299 -11.514 22.653 1.00 94.19 476 PHE A O 1
ATOM 3854 N N . ARG A 1 477 ? 0.315 -10.184 21.133 1.00 94.44 477 ARG A N 1
ATOM 3855 C CA . ARG A 1 477 ? -0.954 -9.992 21.841 1.00 94.44 477 ARG A CA 1
ATOM 3856 C C . ARG A 1 477 ? -1.971 -10.985 21.308 1.00 94.44 477 ARG A C 1
ATOM 3858 O O . ARG A 1 477 ? -2.597 -10.744 20.277 1.00 94.44 477 ARG A O 1
ATOM 3865 N N . VAL A 1 478 ? -2.121 -12.098 22.017 1.00 95.06 478 VAL A N 1
ATOM 3866 C CA . VAL A 1 478 ? -2.974 -13.213 21.609 1.00 95.06 478 VAL A CA 1
ATOM 3867 C C . VAL A 1 478 ? -4.393 -13.026 22.149 1.00 95.06 478 VAL A C 1
ATOM 3869 O O . VAL A 1 478 ? -4.618 -12.970 23.363 1.00 95.06 478 VAL A O 1
ATOM 3872 N N . VAL A 1 479 ? -5.355 -12.945 21.232 1.00 94.00 479 VAL A N 1
ATOM 3873 C CA . VAL A 1 479 ? -6.798 -12.875 21.491 1.00 94.00 479 VAL A CA 1
ATOM 3874 C C . VAL A 1 479 ? -7.432 -14.212 21.111 1.00 94.00 479 VAL A C 1
ATOM 3876 O O . VAL A 1 479 ? -7.279 -14.675 19.985 1.00 94.00 479 VAL A O 1
ATOM 3879 N N . ILE A 1 480 ? -8.171 -14.834 22.029 1.00 91.69 480 ILE A N 1
ATOM 3880 C CA . ILE A 1 480 ? -8.912 -16.069 21.743 1.00 91.69 480 ILE A CA 1
ATOM 3881 C C . ILE A 1 480 ? -10.182 -15.740 20.954 1.00 91.69 480 ILE A C 1
ATOM 3883 O O . ILE A 1 480 ? -11.025 -14.975 21.431 1.00 91.69 480 ILE A O 1
ATOM 3887 N N . PHE A 1 481 ? -10.358 -16.386 19.803 1.00 88.50 481 PHE A N 1
ATOM 3888 C CA . PHE A 1 481 ? -11.607 -16.440 19.045 1.00 88.50 481 PHE A CA 1
ATOM 3889 C C . PHE A 1 481 ? -12.356 -17.748 19.337 1.00 88.50 481 PHE A C 1
ATOM 3891 O O . PHE A 1 481 ? -11.764 -18.827 19.389 1.00 88.50 481 PHE A O 1
ATOM 3898 N N . VAL A 1 482 ? -13.677 -17.655 19.518 1.00 84.56 482 VAL A N 1
ATOM 3899 C CA . VAL A 1 482 ? -14.579 -18.811 19.617 1.00 84.56 482 VAL A CA 1
ATOM 3900 C C . VAL A 1 482 ? -15.734 -18.595 18.644 1.00 84.56 482 VAL A C 1
ATOM 3902 O O . VAL A 1 482 ? -16.530 -17.682 18.823 1.00 84.56 482 VAL A O 1
ATOM 3905 N N . SER A 1 483 ? -15.894 -19.451 17.636 1.00 77.69 483 SER A N 1
ATOM 3906 C CA . SER A 1 483 ? -16.819 -19.225 16.504 1.00 77.69 483 SER A CA 1
ATOM 3907 C C . SER A 1 483 ? -18.312 -19.122 16.885 1.00 77.69 483 SER A C 1
ATOM 3909 O O . SER A 1 483 ? -19.124 -18.588 16.127 1.00 77.69 483 SER A O 1
ATOM 3911 N N . LYS A 1 484 ? -18.697 -19.577 18.087 1.00 80.94 484 LYS A N 1
ATOM 3912 C CA . LYS A 1 484 ? -20.039 -19.360 18.664 1.00 80.94 484 LYS A CA 1
ATOM 3913 C C . LYS A 1 484 ? -20.258 -17.952 19.242 1.00 80.94 484 LYS A C 1
ATOM 3915 O O . LYS A 1 484 ? -21.403 -17.519 19.321 1.00 80.94 484 LYS A O 1
ATOM 3920 N N . GLU A 1 485 ? -19.207 -17.253 19.663 1.00 83.19 485 GLU A N 1
ATOM 3921 C CA . GLU A 1 485 ? -19.248 -16.004 20.442 1.00 83.19 485 GLU A CA 1
ATOM 3922 C C . GLU A 1 485 ? -20.122 -14.926 19.797 1.00 83.19 485 GLU A C 1
ATOM 3924 O O . GLU A 1 485 ? -21.080 -14.445 20.401 1.00 83.19 485 GLU A O 1
ATOM 3929 N N . ILE A 1 486 ? -19.849 -14.620 18.529 1.00 81.81 486 ILE A N 1
ATOM 3930 C CA . ILE A 1 486 ? -20.578 -13.617 17.748 1.00 81.81 486 ILE A CA 1
ATOM 3931 C C . ILE A 1 486 ? -22.072 -13.979 17.671 1.00 81.81 486 ILE A C 1
ATOM 3933 O O . ILE A 1 486 ? -22.936 -13.116 17.822 1.00 81.81 486 ILE A O 1
ATOM 3937 N N . ASN A 1 487 ? -22.394 -15.267 17.522 1.00 82.81 487 ASN A N 1
ATOM 3938 C CA . ASN A 1 487 ? -23.771 -15.761 17.492 1.00 82.81 487 ASN A CA 1
ATOM 3939 C C . ASN A 1 487 ? -24.467 -15.669 18.861 1.00 82.81 487 ASN A C 1
ATOM 3941 O O . ASN A 1 487 ? -25.652 -15.341 18.915 1.00 82.81 487 ASN A O 1
ATOM 3945 N N . ILE A 1 488 ? -23.756 -15.913 19.965 1.00 83.44 488 ILE A N 1
ATOM 3946 C CA . ILE A 1 488 ? -24.282 -15.745 21.330 1.00 83.44 488 ILE A CA 1
ATOM 3947 C C . ILE A 1 488 ? -24.587 -14.263 21.600 1.00 83.44 488 ILE A C 1
ATOM 3949 O O . ILE A 1 488 ? -25.676 -13.932 22.070 1.00 83.44 488 ILE A O 1
ATOM 3953 N N . ILE A 1 489 ? -23.680 -13.352 21.233 1.00 80.44 489 ILE A N 1
ATOM 3954 C CA . ILE A 1 489 ? -23.867 -11.909 21.454 1.00 80.44 489 ILE A CA 1
ATOM 3955 C C . ILE A 1 489 ? -24.954 -11.330 20.524 1.00 80.44 489 ILE A C 1
ATOM 3957 O O . ILE A 1 489 ? -25.754 -10.494 20.946 1.00 80.44 489 ILE A O 1
ATOM 3961 N N . LYS A 1 490 ? -25.075 -11.820 19.281 1.00 82.88 490 LYS A N 1
ATOM 3962 C CA . LYS A 1 490 ? -26.215 -11.487 18.405 1.00 82.88 490 LYS A CA 1
ATOM 3963 C C . LYS A 1 490 ? -27.547 -11.970 19.007 1.00 82.88 490 LYS A C 1
ATOM 3965 O O . LYS A 1 490 ? -28.526 -11.225 18.983 1.00 82.88 490 LYS A O 1
ATOM 3970 N N . ARG A 1 491 ? -27.583 -13.164 19.621 1.00 82.75 491 ARG A N 1
ATOM 3971 C CA . ARG A 1 491 ? -28.771 -13.725 20.305 1.00 82.75 491 ARG A CA 1
ATOM 3972 C C . ARG A 1 491 ? -29.156 -13.007 21.602 1.00 82.75 491 ARG A C 1
ATOM 3974 O O . ARG A 1 491 ? -30.340 -12.981 21.920 1.00 82.75 491 ARG A O 1
ATOM 3981 N N . SER A 1 492 ? -28.221 -12.384 22.323 1.00 77.88 492 SER A N 1
ATOM 3982 C CA . SER A 1 492 ? -28.517 -11.625 23.555 1.00 77.88 492 SER A CA 1
ATOM 3983 C C . SER A 1 492 ? -29.169 -10.250 23.309 1.00 77.88 492 SER A C 1
ATOM 3985 O O . SER A 1 492 ? -29.254 -9.421 24.214 1.00 77.88 492 SER A O 1
ATOM 3987 N N . GLY A 1 493 ? -29.637 -9.990 22.082 1.00 74.31 493 GLY A N 1
ATOM 3988 C CA . GLY A 1 493 ? -30.259 -8.730 21.668 1.00 74.31 493 GLY A CA 1
ATOM 3989 C C . GLY A 1 493 ? -29.260 -7.641 21.267 1.00 74.31 493 GLY A C 1
ATOM 3990 O O . GLY A 1 493 ? -29.674 -6.570 20.832 1.00 74.31 493 GLY A O 1
ATOM 3991 N N . GLN A 1 494 ? -27.951 -7.903 21.354 1.00 74.31 494 GLN A N 1
ATOM 3992 C CA . GLN A 1 494 ? -26.908 -6.928 21.020 1.00 74.31 494 GLN A CA 1
ATOM 3993 C C . GLN A 1 494 ? -26.481 -6.951 19.542 1.00 74.31 494 GLN A C 1
ATOM 3995 O O . GLN A 1 494 ? -25.470 -6.349 19.197 1.00 74.31 494 GLN A O 1
ATOM 4000 N N . ALA A 1 495 ? -27.238 -7.589 18.643 1.00 68.50 495 ALA A N 1
ATOM 4001 C CA . ALA A 1 495 ? -26.883 -7.685 17.221 1.00 68.50 495 ALA A CA 1
ATOM 4002 C C . ALA A 1 495 ? -26.642 -6.321 16.535 1.00 68.50 495 ALA A C 1
ATOM 4004 O O . ALA A 1 495 ? -25.779 -6.221 15.671 1.00 68.50 495 ALA A O 1
ATOM 4005 N N . LEU A 1 496 ? -27.350 -5.263 16.951 1.00 69.25 496 LEU A N 1
ATOM 4006 C CA . LEU A 1 496 ? -27.186 -3.894 16.431 1.00 69.25 496 LEU A CA 1
ATOM 4007 C C . LEU A 1 496 ? -26.028 -3.106 17.081 1.00 69.25 496 LEU A C 1
ATOM 4009 O O . LEU A 1 496 ? -25.786 -1.955 16.725 1.00 69.25 496 LEU A O 1
ATOM 4013 N N . ASN A 1 497 ? -25.314 -3.683 18.051 1.00 74.12 497 ASN A N 1
ATOM 4014 C CA . ASN A 1 497 ? -24.235 -3.006 18.769 1.00 74.12 497 ASN A CA 1
ATOM 4015 C C . ASN A 1 497 ? -23.008 -2.819 17.841 1.00 74.12 497 ASN A C 1
ATOM 4017 O O . ASN A 1 497 ? -22.509 -3.806 17.284 1.00 74.12 497 ASN A O 1
ATOM 4021 N N . PRO A 1 498 ? -22.468 -1.590 17.686 1.00 72.69 498 PRO A N 1
ATOM 4022 C CA . PRO A 1 498 ? -21.245 -1.341 16.923 1.00 72.69 498 PRO A CA 1
ATOM 4023 C C . PRO A 1 498 ? -20.069 -2.234 17.329 1.00 72.69 498 PRO A C 1
ATOM 4025 O O . PRO A 1 498 ? -19.349 -2.710 16.457 1.00 72.69 498 PRO A O 1
ATOM 4028 N N . ASN A 1 499 ? -19.925 -2.525 18.625 1.00 78.06 499 ASN A N 1
ATOM 4029 C CA . ASN A 1 499 ? -18.813 -3.316 19.157 1.00 78.06 499 ASN A CA 1
ATOM 4030 C C . ASN A 1 499 ? -18.861 -4.789 18.718 1.00 78.06 499 ASN A C 1
ATOM 4032 O O . ASN A 1 499 ? -17.837 -5.461 18.745 1.00 78.06 499 ASN A O 1
ATOM 4036 N N . VAL A 1 500 ? -20.035 -5.300 18.329 1.00 79.81 500 VAL A N 1
ATOM 4037 C CA . VAL A 1 500 ? -20.220 -6.693 17.882 1.00 79.81 500 VAL A CA 1
ATOM 4038 C C . VAL A 1 500 ? -19.817 -6.847 16.420 1.00 79.81 500 VAL A C 1
ATOM 4040 O O . VAL A 1 500 ? -19.174 -7.829 16.069 1.00 79.81 500 VAL A O 1
ATOM 4043 N N . HIS A 1 501 ? -20.124 -5.842 15.597 1.00 79.06 501 HIS A N 1
ATOM 4044 C CA . HIS A 1 501 ? -19.630 -5.752 14.224 1.00 79.06 501 HIS A CA 1
ATOM 4045 C C . HIS A 1 501 ? -18.108 -5.580 14.190 1.00 79.06 501 HIS A C 1
ATOM 4047 O O . HIS A 1 501 ? -17.441 -6.203 13.374 1.00 79.06 501 HIS A O 1
ATOM 4053 N N . GLU A 1 502 ? -17.555 -4.775 15.102 1.00 83.50 502 GLU A N 1
ATOM 4054 C CA . GLU A 1 502 ? -16.106 -4.596 15.217 1.00 83.50 502 GLU A CA 1
ATOM 4055 C C . GLU A 1 502 ? -15.416 -5.897 15.653 1.00 83.50 502 GLU A C 1
ATOM 4057 O O . GLU A 1 502 ? -14.434 -6.301 15.043 1.00 83.50 502 GLU A O 1
ATOM 4062 N N . LEU A 1 503 ? -15.980 -6.614 16.635 1.00 84.44 503 LEU A N 1
ATOM 4063 C CA . LEU A 1 503 ? -15.487 -7.925 17.071 1.00 84.44 503 LEU A CA 1
ATOM 4064 C C . LEU A 1 503 ? -15.536 -8.974 15.946 1.00 84.44 503 LEU A C 1
ATOM 4066 O O . LEU A 1 503 ? -14.596 -9.748 15.788 1.00 84.44 503 LEU A O 1
ATOM 4070 N N . GLU A 1 504 ? -16.609 -8.989 15.154 1.00 85.75 504 GLU A N 1
ATOM 4071 C CA . GLU A 1 504 ? -16.745 -9.845 13.971 1.00 85.75 504 GLU A CA 1
ATOM 4072 C C . GLU A 1 504 ? -15.684 -9.497 12.914 1.00 85.75 504 GLU A C 1
ATOM 4074 O O . GLU A 1 504 ? -14.899 -10.365 12.537 1.00 85.75 504 GLU A O 1
ATOM 4079 N N . LYS A 1 505 ? -15.549 -8.215 12.543 1.00 89.31 505 LYS A N 1
ATOM 4080 C CA . LYS A 1 505 ? -14.493 -7.719 11.643 1.00 89.31 505 LYS A CA 1
ATOM 4081 C C . LYS A 1 505 ? -13.096 -8.149 12.110 1.00 89.31 505 LYS A C 1
ATOM 4083 O O . LYS A 1 505 ? -12.333 -8.690 11.313 1.00 89.31 505 LYS A O 1
ATOM 4088 N N . THR A 1 506 ? -12.769 -7.966 13.392 1.00 88.19 506 THR A N 1
ATOM 4089 C CA . THR A 1 506 ? -11.455 -8.309 13.966 1.00 88.19 506 THR A CA 1
ATOM 4090 C C . THR A 1 506 ? -11.179 -9.815 14.017 1.00 88.19 506 THR A C 1
ATOM 4092 O O . THR A 1 506 ? -10.029 -10.209 13.843 1.00 88.19 506 THR A O 1
ATOM 4095 N N . LEU A 1 507 ? -12.184 -10.660 14.279 1.00 86.06 507 LEU A N 1
ATOM 4096 C CA . LEU A 1 507 ? -11.966 -12.091 14.544 1.00 86.06 507 LEU A CA 1
ATOM 4097 C C . LEU A 1 507 ? -12.270 -13.024 13.362 1.00 86.06 507 LEU A C 1
ATOM 4099 O O . LEU A 1 507 ? -11.769 -14.145 13.368 1.00 86.06 507 LEU A O 1
ATOM 4103 N N . THR A 1 508 ? -13.036 -12.597 12.350 1.00 87.31 508 THR A N 1
ATOM 4104 C CA . THR A 1 508 ? -13.303 -13.410 11.144 1.00 87.31 508 THR A CA 1
ATOM 4105 C C . THR A 1 508 ? -12.748 -12.788 9.863 1.00 87.31 508 THR A C 1
ATOM 4107 O O . THR A 1 508 ? -12.100 -13.484 9.085 1.00 87.31 508 THR A O 1
ATOM 4110 N N . VAL A 1 509 ? -12.943 -11.483 9.644 1.00 91.81 509 VAL A N 1
ATOM 4111 C CA . VAL A 1 509 ? -12.597 -10.829 8.365 1.00 91.81 509 VAL A CA 1
ATOM 4112 C C . VAL A 1 509 ? -11.121 -10.414 8.303 1.00 91.81 509 VAL A C 1
ATOM 4114 O O . VAL A 1 509 ? -10.474 -10.576 7.268 1.00 91.81 509 VAL A O 1
ATOM 4117 N N . LEU A 1 510 ? -10.560 -9.916 9.408 1.00 93.25 510 LEU A N 1
ATOM 4118 C CA . LEU A 1 510 ? -9.173 -9.441 9.490 1.00 93.25 510 LEU A CA 1
ATOM 4119 C C . LEU A 1 510 ? -8.113 -10.565 9.341 1.00 93.25 510 LEU A C 1
ATOM 4121 O O . LEU A 1 510 ? -7.139 -10.335 8.622 1.00 93.25 510 LEU A O 1
ATOM 4125 N N . PRO A 1 511 ? -8.286 -11.789 9.897 1.00 93.19 511 PRO A N 1
ATOM 4126 C CA . PRO A 1 511 ? -7.403 -12.923 9.595 1.00 93.19 511 PRO A CA 1
ATOM 4127 C C . PRO A 1 511 ? -7.394 -13.307 8.109 1.00 93.19 511 PRO A C 1
ATOM 4129 O O . PRO A 1 511 ? -6.342 -13.635 7.561 1.00 93.19 511 PRO A O 1
ATOM 4132 N N . LEU A 1 512 ? -8.550 -13.236 7.436 1.00 93.00 512 LEU A N 1
ATOM 4133 C CA . LEU A 1 512 ? -8.642 -13.495 5.997 1.00 93.00 512 LEU A CA 1
ATOM 4134 C C . LEU A 1 512 ? -7.937 -12.396 5.196 1.00 93.00 512 LEU A C 1
ATOM 4136 O O . LEU A 1 512 ? -7.102 -12.715 4.355 1.00 93.00 512 LEU A O 1
ATOM 4140 N N . HIS A 1 513 ? -8.206 -11.121 5.500 1.00 95.06 513 HIS A N 1
ATOM 4141 C CA . HIS A 1 513 ? -7.552 -9.978 4.855 1.00 95.06 513 HIS A CA 1
ATOM 4142 C C . HIS A 1 513 ? -6.025 -10.120 4.857 1.00 95.06 513 HIS A C 1
ATOM 4144 O O . HIS A 1 513 ? -5.397 -10.114 3.799 1.00 95.06 513 HIS A O 1
ATOM 4150 N N . TYR A 1 514 ? -5.434 -10.358 6.031 1.00 94.19 514 TYR A N 1
ATOM 4151 C CA . TYR A 1 514 ? -3.985 -10.473 6.151 1.00 94.19 514 TYR A CA 1
ATOM 4152 C C . TYR A 1 514 ? -3.406 -11.771 5.572 1.00 94.19 514 TYR A C 1
ATOM 4154 O O . TYR A 1 514 ? -2.297 -11.741 5.033 1.00 94.19 514 TYR A O 1
ATOM 4162 N N . LYS A 1 515 ? -4.158 -12.885 5.559 1.00 92.31 515 LYS A N 1
ATOM 4163 C CA . LYS A 1 515 ? -3.792 -14.068 4.756 1.00 92.31 515 LYS A CA 1
ATOM 4164 C C . LYS A 1 515 ? -3.613 -13.683 3.281 1.00 92.31 515 LYS A C 1
ATOM 4166 O O . LYS A 1 515 ? -2.604 -14.055 2.681 1.00 92.31 515 LYS A O 1
ATOM 4171 N N . TYR A 1 516 ? -4.537 -12.904 2.713 1.00 92.38 516 TYR A N 1
ATOM 4172 C CA . TYR A 1 516 ? -4.422 -12.437 1.329 1.00 92.38 516 TYR A CA 1
ATOM 4173 C C . TYR A 1 516 ? -3.313 -11.389 1.140 1.00 92.38 516 TYR A C 1
ATOM 4175 O O . TYR A 1 516 ? -2.559 -11.528 0.181 1.00 92.38 516 TYR A O 1
ATOM 4183 N N . SER A 1 517 ? -3.078 -10.447 2.064 1.00 92.19 517 SER A N 1
ATOM 4184 C CA . SER A 1 517 ? -1.889 -9.564 1.997 1.00 92.19 517 SER A CA 1
ATOM 4185 C C . SER A 1 517 ? -0.566 -10.349 2.008 1.00 92.19 517 SER A C 1
ATOM 4187 O O . SER A 1 517 ? 0.389 -9.964 1.330 1.00 92.19 517 SER A O 1
ATOM 4189 N N . GLY A 1 518 ? -0.510 -11.497 2.697 1.00 91.25 518 GLY A N 1
ATOM 4190 C CA . GLY A 1 518 ? 0.604 -12.448 2.612 1.00 91.25 518 GLY A CA 1
ATOM 4191 C C . GLY A 1 518 ? 0.780 -13.067 1.218 1.00 91.25 518 GLY A C 1
ATOM 4192 O O . GLY A 1 518 ? 1.889 -13.057 0.685 1.00 91.25 518 GLY A O 1
ATOM 4193 N N . ILE A 1 519 ? -0.308 -13.543 0.603 1.00 91.62 519 ILE A N 1
ATOM 4194 C CA . ILE A 1 519 ? -0.309 -14.133 -0.752 1.00 91.62 519 ILE A CA 1
ATOM 4195 C C . ILE A 1 519 ? 0.060 -13.085 -1.819 1.00 91.62 519 ILE A C 1
ATOM 4197 O O . ILE A 1 519 ? 0.855 -13.350 -2.725 1.00 91.62 519 ILE A O 1
ATOM 4201 N N . PHE A 1 520 ? -0.451 -11.857 -1.696 1.00 90.50 520 PHE A N 1
ATOM 4202 C CA . PHE A 1 520 ? -0.105 -10.756 -2.598 1.00 90.50 520 PHE A CA 1
ATOM 4203 C C . PHE A 1 520 ? 1.380 -10.398 -2.501 1.00 90.50 520 PHE A C 1
ATOM 4205 O O . PHE A 1 520 ? 2.025 -10.213 -3.530 1.00 90.50 520 PHE A O 1
ATOM 4212 N N . LYS A 1 521 ? 1.957 -10.386 -1.293 1.00 89.19 521 LYS A N 1
ATOM 4213 C CA . LYS A 1 521 ? 3.395 -10.170 -1.064 1.00 89.19 521 LYS A CA 1
ATOM 4214 C C . LYS A 1 521 ? 4.284 -11.266 -1.671 1.00 89.19 521 LYS A C 1
ATOM 4216 O O . LYS A 1 521 ? 5.363 -10.944 -2.168 1.00 89.19 521 LYS A O 1
ATOM 4221 N N . SER A 1 522 ? 3.872 -12.540 -1.655 1.00 89.12 522 SER A N 1
ATOM 4222 C CA . SER A 1 522 ? 4.642 -13.614 -2.310 1.00 89.12 522 SER A CA 1
ATOM 4223 C C . SER A 1 522 ? 4.561 -13.548 -3.837 1.00 89.12 522 SER A C 1
ATOM 4225 O O . SER A 1 522 ? 5.564 -13.781 -4.516 1.00 89.12 522 SER A O 1
ATOM 4227 N N . ASN A 1 523 ? 3.399 -13.177 -4.380 1.00 89.38 523 ASN A N 1
ATOM 4228 C CA . ASN A 1 523 ? 3.172 -13.094 -5.825 1.00 89.38 523 ASN A CA 1
ATOM 4229 C C . ASN A 1 523 ? 3.760 -11.805 -6.443 1.00 89.38 523 ASN A C 1
ATOM 4231 O O . ASN A 1 523 ? 4.304 -11.833 -7.551 1.00 89.38 523 ASN A O 1
ATOM 4235 N N . HIS A 1 524 ? 3.708 -10.692 -5.706 1.00 89.06 524 HIS A N 1
ATOM 4236 C CA . HIS A 1 524 ? 4.125 -9.350 -6.116 1.00 89.06 524 HIS A CA 1
ATOM 4237 C C . HIS A 1 524 ? 5.050 -8.745 -5.048 1.00 89.06 524 HIS A C 1
ATOM 4239 O O . HIS A 1 524 ? 4.597 -8.163 -4.062 1.00 89.06 524 HIS A O 1
ATOM 4245 N N . LYS A 1 525 ? 6.370 -8.836 -5.255 1.00 87.38 525 LYS A N 1
ATOM 4246 C CA . LYS A 1 525 ? 7.378 -8.332 -4.297 1.00 87.38 525 LYS A CA 1
ATOM 4247 C C . LYS A 1 525 ? 7.228 -6.834 -4.008 1.00 87.38 525 LYS A C 1
ATOM 4249 O O . LYS A 1 525 ? 7.586 -6.357 -2.936 1.00 87.38 525 LYS A O 1
ATOM 4254 N N . GLU A 1 526 ? 6.702 -6.097 -4.978 1.00 90.06 526 GLU A N 1
ATOM 4255 C CA . GLU A 1 526 ? 6.506 -4.652 -4.954 1.00 90.06 526 GLU A CA 1
ATOM 4256 C C . GLU A 1 526 ? 5.223 -4.213 -4.212 1.00 90.06 526 GLU A C 1
ATOM 4258 O O . GLU A 1 526 ? 5.073 -3.026 -3.904 1.00 90.06 526 GLU A O 1
ATOM 4263 N N . TYR A 1 527 ? 4.312 -5.145 -3.888 1.00 93.62 527 TYR A N 1
ATOM 4264 C CA . TYR A 1 527 ? 3.038 -4.858 -3.211 1.00 93.62 527 TYR A CA 1
ATOM 4265 C C . TYR A 1 527 ? 3.248 -4.205 -1.840 1.00 93.62 527 TYR A C 1
ATOM 4267 O O . TYR A 1 527 ? 2.707 -3.130 -1.586 1.00 93.62 527 TYR A O 1
ATOM 4275 N N . SER A 1 528 ? 4.104 -4.784 -0.990 1.00 91.88 528 SER A N 1
ATOM 4276 C CA . SER A 1 528 ? 4.366 -4.252 0.356 1.00 91.88 528 SER A CA 1
ATOM 4277 C C . SER A 1 528 ? 4.921 -2.824 0.344 1.00 91.88 528 SER A C 1
ATOM 4279 O O . SER A 1 528 ? 4.538 -2.006 1.173 1.00 91.88 528 SER A O 1
ATOM 4281 N N . GLU A 1 529 ? 5.784 -2.479 -0.614 1.00 90.44 529 GLU A N 1
ATOM 4282 C CA . GLU A 1 529 ? 6.317 -1.113 -0.719 1.00 90.44 529 GLU A CA 1
ATOM 4283 C C . GLU A 1 529 ? 5.280 -0.133 -1.284 1.00 90.44 529 GLU A C 1
ATOM 4285 O O . GLU A 1 529 ? 5.193 0.997 -0.807 1.00 90.44 529 GLU A O 1
ATOM 4290 N N . THR A 1 530 ? 4.445 -0.577 -2.232 1.00 94.25 530 THR A N 1
ATOM 4291 C CA . THR A 1 530 ? 3.307 0.205 -2.747 1.00 94.25 530 THR A CA 1
ATOM 4292 C C . THR A 1 530 ? 2.333 0.568 -1.625 1.00 94.25 530 THR A C 1
ATOM 4294 O O . THR A 1 530 ? 1.998 1.740 -1.462 1.00 94.25 530 THR A O 1
ATOM 4297 N N . VAL A 1 531 ? 1.927 -0.414 -0.808 1.00 95.69 531 VAL A N 1
ATOM 4298 C CA . VAL A 1 531 ? 1.030 -0.192 0.338 1.00 95.69 531 VAL A CA 1
ATOM 4299 C C . VAL A 1 531 ? 1.654 0.764 1.349 1.00 95.69 531 VAL A C 1
ATOM 4301 O O . VAL A 1 531 ? 0.983 1.682 1.814 1.00 95.69 531 VAL A O 1
ATOM 4304 N N . ARG A 1 532 ? 2.940 0.593 1.681 1.00 92.94 532 ARG A N 1
ATOM 4305 C CA . ARG A 1 532 ? 3.620 1.473 2.643 1.00 92.94 532 ARG A CA 1
ATOM 4306 C C . ARG A 1 532 ? 3.708 2.917 2.140 1.00 92.94 532 ARG A C 1
ATOM 4308 O O . ARG A 1 532 ? 3.516 3.827 2.941 1.00 92.94 532 ARG A O 1
ATOM 4315 N N . LEU A 1 533 ? 3.918 3.143 0.838 1.00 92.75 533 LEU A N 1
ATOM 4316 C CA . LEU A 1 533 ? 3.849 4.484 0.237 1.00 92.75 533 LEU A CA 1
ATOM 4317 C C . LEU A 1 533 ? 2.424 5.057 0.297 1.00 92.75 533 LEU A C 1
ATOM 4319 O O . LEU A 1 533 ? 2.242 6.174 0.777 1.00 92.75 533 LEU A O 1
ATOM 4323 N N . ALA A 1 534 ? 1.418 4.275 -0.108 1.00 95.31 534 ALA A N 1
ATOM 4324 C CA . ALA A 1 534 ? 0.009 4.674 -0.088 1.00 95.31 534 ALA A CA 1
ATOM 4325 C C . ALA A 1 534 ? -0.460 5.058 1.324 1.00 95.31 534 ALA A C 1
ATOM 4327 O O . ALA A 1 534 ? -0.941 6.171 1.542 1.00 95.31 534 ALA A O 1
ATOM 4328 N N . LYS A 1 535 ? -0.225 4.189 2.316 1.00 94.31 535 LYS A N 1
ATOM 4329 C CA . LYS A 1 535 ? -0.514 4.476 3.726 1.00 94.31 535 LYS A CA 1
ATOM 4330 C C . LYS A 1 535 ? 0.290 5.659 4.250 1.00 94.31 535 LYS A C 1
ATOM 4332 O O . LYS A 1 535 ? -0.246 6.433 5.037 1.00 94.31 535 LYS A O 1
ATOM 4337 N N . SER A 1 536 ? 1.550 5.840 3.848 1.00 91.38 536 SER A N 1
ATOM 4338 C CA . SER A 1 536 ? 2.326 6.993 4.315 1.00 91.38 536 SER A CA 1
ATOM 4339 C C . SER A 1 536 ? 1.777 8.314 3.772 1.00 91.38 536 SER A C 1
ATOM 4341 O O . SER A 1 536 ? 1.726 9.276 4.529 1.00 91.38 536 SER A O 1
ATOM 4343 N N . TRP A 1 537 ? 1.294 8.359 2.527 1.00 92.62 537 TRP A N 1
ATOM 4344 C CA . TRP A 1 537 ? 0.607 9.529 1.961 1.00 92.62 537 TRP A CA 1
ATOM 4345 C C . TRP A 1 537 ? -0.745 9.797 2.653 1.00 92.62 537 TRP A C 1
ATOM 4347 O O . TRP A 1 537 ? -1.006 10.917 3.091 1.00 92.62 537 TRP A O 1
ATOM 4357 N N . VAL A 1 538 ? -1.562 8.758 2.880 1.00 93.19 538 VAL A N 1
ATOM 4358 C CA . VAL A 1 538 ? -2.814 8.854 3.668 1.00 93.19 538 VAL A CA 1
ATOM 4359 C C . VAL A 1 538 ? -2.550 9.395 5.084 1.00 93.19 538 VAL A C 1
ATOM 4361 O O . VAL A 1 538 ? -3.323 10.209 5.595 1.00 93.19 538 VAL A O 1
ATOM 4364 N N . ASN A 1 539 ? -1.438 8.988 5.705 1.00 90.62 539 ASN A N 1
ATOM 4365 C CA . ASN A 1 539 ? -0.995 9.490 7.006 1.00 90.62 539 ASN A CA 1
ATOM 4366 C C . ASN A 1 539 ? -0.472 10.939 6.951 1.00 90.62 539 ASN A C 1
ATOM 4368 O O . ASN A 1 539 ? -0.791 11.705 7.857 1.00 90.62 539 ASN A O 1
ATOM 4372 N N . THR A 1 540 ? 0.267 11.344 5.909 1.00 88.94 540 THR A N 1
ATOM 4373 C CA . THR A 1 540 ? 0.702 12.743 5.694 1.00 88.94 540 THR A CA 1
ATOM 4374 C C . THR A 1 540 ? -0.488 13.709 5.674 1.00 88.94 540 THR A C 1
ATOM 4376 O O . THR A 1 540 ? -0.403 14.799 6.235 1.00 88.94 540 THR A O 1
ATOM 4379 N N . HIS A 1 541 ? -1.617 13.285 5.098 1.00 89.56 541 HIS A N 1
ATOM 4380 C CA . HIS A 1 541 ? -2.869 14.050 5.036 1.00 89.56 541 HIS A CA 1
ATOM 4381 C C . HIS A 1 541 ? -3.833 13.809 6.216 1.00 89.56 541 HIS A C 1
ATOM 4383 O O . HIS A 1 541 ? -4.994 14.219 6.168 1.00 89.56 541 HIS A O 1
ATOM 4389 N N . PHE A 1 542 ? -3.360 13.150 7.281 1.00 89.62 542 PHE A N 1
ATOM 4390 C CA . PHE A 1 542 ? -4.091 12.839 8.521 1.00 89.62 542 PHE A CA 1
ATOM 4391 C C . PHE A 1 542 ? -5.406 12.045 8.328 1.00 89.62 542 PHE A C 1
ATOM 4393 O O . PHE A 1 542 ? -6.304 12.110 9.170 1.00 89.62 542 PHE A O 1
ATOM 4400 N N . MET A 1 543 ? -5.552 11.295 7.228 1.00 90.31 543 MET A N 1
ATOM 4401 C CA . MET A 1 543 ? -6.809 10.617 6.863 1.00 90.31 543 MET A CA 1
ATOM 4402 C C . MET A 1 543 ? -6.975 9.206 7.460 1.00 90.31 543 MET A C 1
ATOM 4404 O O . MET A 1 543 ? -8.076 8.662 7.414 1.00 90.31 543 MET A O 1
ATOM 4408 N N . SER A 1 544 ? -5.934 8.618 8.056 1.00 86.69 544 SER A N 1
ATOM 4409 C CA . SER A 1 544 ? -5.891 7.211 8.509 1.00 86.69 544 SER A CA 1
ATOM 4410 C C . SER A 1 544 ? -6.847 6.839 9.658 1.00 86.69 544 SER A C 1
ATOM 4412 O O . SER A 1 544 ? -7.159 5.667 9.837 1.00 86.69 544 SER A O 1
ATOM 4414 N N . ASP A 1 545 ? -7.379 7.808 10.407 1.00 87.31 545 ASP A N 1
ATOM 4415 C CA . ASP A 1 545 ? -8.460 7.575 11.387 1.00 87.31 545 ASP A CA 1
ATOM 4416 C C . ASP A 1 545 ? -9.859 7.445 10.732 1.00 87.31 545 ASP A C 1
ATOM 4418 O O . ASP A 1 545 ? -10.780 6.857 11.309 1.00 87.31 545 ASP A O 1
ATOM 4422 N N . TYR A 1 546 ? -10.016 7.967 9.511 1.00 90.25 546 TYR A N 1
ATOM 4423 C CA . TYR A 1 546 ? -11.253 7.910 8.722 1.00 90.25 546 TYR A CA 1
ATOM 4424 C C . TYR A 1 546 ? -11.183 6.908 7.561 1.00 90.25 546 TYR A C 1
ATOM 4426 O O . TYR A 1 546 ? -12.218 6.592 6.978 1.00 90.25 546 TYR A O 1
ATOM 4434 N N . LEU A 1 547 ? -9.993 6.411 7.225 1.00 92.94 547 LEU A N 1
ATOM 4435 C CA . LEU A 1 547 ? -9.744 5.440 6.164 1.00 92.94 547 LEU A CA 1
ATOM 4436 C C . LEU A 1 547 ? -8.930 4.283 6.755 1.00 92.94 547 LEU A C 1
ATOM 4438 O O . LEU A 1 547 ? -7.723 4.416 6.945 1.00 92.94 547 LEU A O 1
ATOM 4442 N N . GLU A 1 548 ? -9.599 3.174 7.089 1.00 92.12 548 GLU A N 1
ATOM 4443 C CA . GLU A 1 548 ? -8.952 2.032 7.749 1.00 92.12 548 GLU A CA 1
ATOM 4444 C C . GLU A 1 548 ? -7.800 1.468 6.898 1.00 92.12 548 GLU A C 1
ATOM 4446 O O . GLU A 1 548 ? -7.906 1.378 5.675 1.00 92.12 548 GLU A O 1
ATOM 4451 N N . ASP A 1 549 ? -6.720 1.020 7.546 1.00 92.69 549 ASP A N 1
ATOM 4452 C CA . ASP A 1 549 ? -5.517 0.475 6.892 1.00 92.69 549 ASP A CA 1
ATOM 4453 C C . ASP A 1 549 ? -5.836 -0.616 5.847 1.00 92.69 549 ASP A C 1
ATOM 4455 O O . ASP A 1 549 ? -5.219 -0.660 4.779 1.00 92.69 549 ASP A O 1
ATOM 4459 N N . ALA A 1 550 ? -6.850 -1.443 6.129 1.00 94.69 550 ALA A N 1
ATOM 4460 C CA . ALA A 1 550 ? -7.349 -2.492 5.244 1.00 94.69 550 ALA A CA 1
ATOM 4461 C C . ALA A 1 550 ? -8.001 -1.954 3.954 1.00 94.69 550 ALA A C 1
ATOM 4463 O O . ALA A 1 550 ? -7.937 -2.611 2.917 1.00 94.69 550 ALA A O 1
ATOM 4464 N N . VAL A 1 551 ? -8.593 -0.753 3.976 1.00 95.94 551 VAL A N 1
ATOM 4465 C CA . VAL A 1 551 ? -9.119 -0.088 2.770 1.00 95.94 551 VAL A CA 1
ATOM 4466 C C . VAL A 1 551 ? -7.971 0.307 1.845 1.00 95.94 551 VAL A C 1
ATOM 4468 O O . VAL A 1 551 ? -8.027 0.028 0.649 1.00 95.94 551 VAL A O 1
ATOM 4471 N N . VAL A 1 552 ? -6.901 0.886 2.398 1.00 96.88 552 VAL A N 1
ATOM 4472 C CA . VAL A 1 552 ? -5.703 1.245 1.623 1.00 96.88 552 VAL A CA 1
ATOM 4473 C C . VAL A 1 552 ? -5.032 -0.013 1.059 1.00 96.88 552 VAL A C 1
ATOM 4475 O O . VAL A 1 552 ? -4.653 -0.033 -0.110 1.00 96.88 552 VAL A O 1
ATOM 4478 N N . GLU A 1 553 ? -4.958 -1.097 1.839 1.00 96.56 553 GLU A N 1
ATOM 4479 C CA . GLU A 1 553 ? -4.488 -2.403 1.356 1.00 96.56 553 GLU A CA 1
ATOM 4480 C C . GLU A 1 553 ? -5.350 -2.968 0.220 1.00 96.56 553 GLU A C 1
ATOM 4482 O O . GLU A 1 553 ? -4.783 -3.426 -0.771 1.00 96.56 553 GLU A O 1
ATOM 4487 N N . LEU A 1 554 ? -6.684 -2.897 0.310 1.00 96.75 554 LEU A N 1
ATOM 4488 C CA . LEU A 1 554 ? -7.604 -3.364 -0.738 1.00 96.75 554 LEU A CA 1
ATOM 4489 C C . LEU A 1 554 ? -7.524 -2.525 -2.023 1.00 96.75 554 LEU A C 1
ATOM 4491 O O . LEU A 1 554 ? -7.491 -3.091 -3.117 1.00 96.75 554 LEU A O 1
ATOM 4495 N N . MET A 1 555 ? -7.423 -1.198 -1.910 1.00 96.88 555 MET A N 1
ATOM 4496 C CA . MET A 1 555 ? -7.167 -0.312 -3.054 1.00 96.88 555 MET A CA 1
ATOM 4497 C C . MET A 1 555 ? -5.831 -0.653 -3.728 1.00 96.88 555 MET A C 1
ATOM 4499 O O . MET A 1 555 ? -5.745 -0.690 -4.954 1.00 96.88 555 MET A O 1
ATOM 4503 N N . CYS A 1 556 ? -4.793 -0.965 -2.945 1.00 96.88 556 CYS A N 1
ATOM 4504 C CA . CYS A 1 556 ? -3.529 -1.451 -3.487 1.00 96.88 556 CYS A CA 1
ATOM 4505 C C . CYS A 1 556 ? -3.656 -2.839 -4.130 1.00 96.88 556 CYS A C 1
ATOM 4507 O O . CYS A 1 556 ? -3.111 -3.023 -5.212 1.00 96.88 556 CYS A O 1
ATOM 4509 N N . MET A 1 557 ? -4.373 -3.797 -3.524 1.00 95.38 557 MET A N 1
ATOM 4510 C CA . MET A 1 557 ? -4.605 -5.128 -4.112 1.00 95.38 557 MET A CA 1
ATOM 4511 C C . MET A 1 557 ? -5.246 -5.009 -5.498 1.00 95.38 557 MET A C 1
ATOM 4513 O O . MET A 1 557 ? -4.722 -5.575 -6.453 1.00 95.38 557 MET A O 1
ATOM 4517 N N . HIS A 1 558 ? -6.299 -4.195 -5.625 1.00 94.94 558 HIS A N 1
ATOM 4518 C CA . HIS A 1 558 ? -6.983 -3.929 -6.892 1.00 94.94 558 HIS A CA 1
ATOM 4519 C C . HIS A 1 558 ? -6.005 -3.479 -7.998 1.00 94.94 558 HIS A C 1
ATOM 4521 O O . HIS A 1 558 ? -6.037 -4.015 -9.096 1.00 94.94 558 HIS A O 1
ATOM 4527 N N . ILE A 1 559 ? -5.028 -2.613 -7.709 1.00 94.56 559 ILE A N 1
ATOM 4528 C CA . ILE A 1 559 ? -4.018 -2.159 -8.697 1.00 94.56 559 ILE A CA 1
ATOM 4529 C C . ILE A 1 559 ? -3.090 -3.295 -9.192 1.00 94.56 559 ILE A C 1
ATOM 4531 O O . ILE A 1 559 ? -2.450 -3.166 -10.241 1.00 94.56 559 ILE A O 1
ATOM 4535 N N . PHE A 1 560 ? -2.993 -4.408 -8.458 1.00 92.50 560 PHE A N 1
ATOM 4536 C CA . PHE A 1 560 ? -2.227 -5.594 -8.856 1.00 92.50 560 PHE A CA 1
ATOM 4537 C C . PHE A 1 560 ? -3.074 -6.705 -9.500 1.00 92.50 560 PHE A C 1
ATOM 4539 O O . PHE A 1 560 ? -2.494 -7.488 -10.255 1.00 92.50 560 PHE A O 1
ATOM 4546 N N . THR A 1 561 ? -4.388 -6.780 -9.246 1.00 90.12 561 THR A N 1
ATOM 4547 C CA . THR A 1 561 ? -5.274 -7.850 -9.761 1.00 90.12 561 THR A CA 1
ATOM 4548 C C . THR A 1 561 ? -6.428 -7.402 -10.657 1.00 90.12 561 THR A C 1
ATOM 4550 O O . THR A 1 561 ? -7.092 -8.272 -11.210 1.00 90.12 561 THR A O 1
ATOM 4553 N N . ASP A 1 562 ? -6.680 -6.105 -10.839 1.00 85.19 562 ASP A N 1
ATOM 4554 C CA . ASP A 1 562 ? -7.761 -5.605 -11.697 1.00 85.19 562 ASP A CA 1
ATOM 4555 C C . ASP A 1 562 ? -7.564 -6.036 -13.170 1.00 85.19 562 ASP A C 1
ATOM 4557 O O . ASP A 1 562 ? -6.656 -5.528 -13.842 1.00 85.19 562 ASP A O 1
ATOM 4561 N N . PRO A 1 563 ? -8.405 -6.948 -13.708 1.00 74.50 563 PRO A N 1
ATOM 4562 C CA . PRO A 1 563 ? -8.308 -7.375 -15.102 1.00 74.50 563 PRO A CA 1
ATOM 4563 C C . PRO A 1 563 ? -8.770 -6.268 -16.058 1.00 74.50 563 PRO A C 1
ATOM 4565 O O . PRO A 1 563 ? -8.362 -6.243 -17.219 1.00 74.50 563 PRO A O 1
ATOM 4568 N N . ASN A 1 564 ? -9.579 -5.330 -15.557 1.00 74.12 564 ASN A N 1
ATOM 4569 C CA . ASN A 1 564 ? -10.091 -4.181 -16.285 1.00 74.12 564 ASN A CA 1
ATOM 4570 C C . ASN A 1 564 ? -9.128 -2.986 -16.225 1.00 74.12 564 ASN A C 1
ATOM 4572 O O . ASN A 1 564 ? -9.482 -1.890 -16.651 1.00 74.12 564 ASN A O 1
ATOM 4576 N N . SER A 1 565 ? -7.894 -3.162 -15.745 1.00 81.31 565 SER A N 1
ATOM 4577 C CA . SER A 1 565 ? -6.953 -2.051 -15.690 1.00 81.31 565 SER A CA 1
ATOM 4578 C C . SER A 1 565 ? -6.365 -1.772 -17.079 1.00 81.31 565 SER A C 1
ATOM 4580 O O . SER A 1 565 ? -5.840 -2.692 -17.711 1.00 81.31 565 SER A O 1
ATOM 4582 N N . PRO A 1 566 ? -6.306 -0.509 -17.547 1.00 78.19 566 PRO A N 1
ATOM 4583 C CA . PRO A 1 566 ? -5.588 -0.140 -18.774 1.00 78.19 566 PRO A CA 1
ATOM 4584 C C . PRO A 1 566 ? -4.054 -0.276 -18.639 1.00 78.19 566 PRO A C 1
ATOM 4586 O O . PRO A 1 566 ? -3.307 0.106 -19.546 1.00 78.19 566 PRO A O 1
ATOM 4589 N N . TYR A 1 567 ? -3.557 -0.774 -17.500 1.00 85.50 567 TYR A N 1
ATOM 4590 C CA . TYR A 1 567 ? -2.145 -0.926 -17.174 1.00 85.50 567 TYR A CA 1
ATOM 4591 C C . TYR A 1 567 ? -1.863 -2.299 -16.536 1.00 85.50 567 TYR A C 1
ATOM 4593 O O . TYR A 1 567 ? -2.643 -2.809 -15.744 1.00 85.50 567 TYR A O 1
ATOM 4601 N N . ARG A 1 568 ? -0.699 -2.897 -16.819 1.00 86.25 568 ARG A N 1
ATOM 4602 C CA . ARG A 1 568 ? -0.311 -4.207 -16.252 1.00 86.25 568 ARG A CA 1
ATOM 4603 C C . ARG A 1 568 ? 0.152 -4.092 -14.800 1.00 86.25 568 ARG A C 1
ATOM 4605 O O . ARG A 1 568 ? 0.923 -3.182 -14.507 1.00 86.25 568 ARG A O 1
ATOM 4612 N N . ALA A 1 569 ? -0.202 -5.060 -13.949 1.00 90.19 569 ALA A N 1
ATOM 4613 C CA . ALA A 1 569 ? 0.207 -5.168 -12.540 1.00 90.19 569 ALA A CA 1
ATOM 4614 C C . ALA A 1 569 ? 1.664 -4.687 -12.267 1.00 90.19 569 ALA A C 1
ATOM 4616 O O . ALA A 1 569 ? 2.601 -5.300 -12.806 1.00 90.19 569 ALA A O 1
ATOM 4617 N N . PRO A 1 570 ? 1.876 -3.632 -11.443 1.00 93.00 570 PRO A N 1
ATOM 4618 C CA . PRO A 1 570 ? 3.147 -2.902 -11.336 1.00 93.00 570 PRO A CA 1
ATOM 4619 C C . PRO A 1 570 ? 4.405 -3.759 -11.120 1.00 93.00 570 PRO A C 1
ATOM 4621 O O . PRO A 1 570 ? 4.354 -4.830 -10.506 1.00 93.00 570 PRO A O 1
ATOM 4624 N N . LYS A 1 571 ? 5.558 -3.265 -11.590 1.00 92.12 571 LYS A N 1
ATOM 4625 C CA . LYS A 1 571 ? 6.899 -3.819 -11.294 1.00 92.12 571 LYS A CA 1
ATOM 4626 C C . LYS A 1 571 ? 7.814 -2.865 -10.518 1.00 92.12 571 LYS A C 1
ATOM 4628 O O . LYS A 1 571 ? 8.991 -3.166 -10.339 1.00 92.12 571 LYS A O 1
ATOM 4633 N N . THR A 1 572 ? 7.291 -1.742 -10.019 1.00 91.00 572 THR A N 1
ATOM 4634 C CA . THR A 1 572 ? 7.951 -0.917 -8.990 1.00 91.00 572 THR A CA 1
ATOM 4635 C C . THR A 1 572 ? 6.928 -0.363 -7.997 1.00 91.00 572 THR A C 1
ATOM 4637 O O . THR A 1 572 ? 5.760 -0.168 -8.340 1.00 91.00 572 THR A O 1
ATOM 4640 N N . ALA A 1 573 ? 7.382 -0.065 -6.777 1.00 90.62 573 ALA A N 1
ATOM 4641 C CA . ALA A 1 573 ? 6.564 0.560 -5.738 1.00 90.62 573 ALA A CA 1
ATOM 4642 C C . ALA A 1 573 ? 6.043 1.953 -6.140 1.00 90.62 573 ALA A C 1
ATOM 4644 O O . ALA A 1 573 ? 4.903 2.304 -5.851 1.00 90.62 573 ALA A O 1
ATOM 4645 N N . ILE A 1 574 ? 6.875 2.727 -6.846 1.00 89.25 574 ILE A N 1
ATOM 4646 C CA . ILE A 1 574 ? 6.556 4.084 -7.313 1.00 89.25 574 ILE A CA 1
ATOM 4647 C C . ILE A 1 574 ? 5.428 4.029 -8.354 1.00 89.25 574 ILE A C 1
ATOM 4649 O O . ILE A 1 574 ? 4.448 4.756 -8.235 1.00 89.25 574 ILE A O 1
ATOM 4653 N N . CYS A 1 575 ? 5.510 3.108 -9.321 1.00 91.44 575 CYS A N 1
ATOM 4654 C CA . CYS A 1 575 ? 4.459 2.898 -10.321 1.00 91.44 575 CYS A CA 1
ATOM 4655 C C . CYS A 1 575 ? 3.126 2.460 -9.682 1.00 91.44 575 CYS A C 1
ATOM 4657 O O . CYS A 1 575 ? 2.066 2.969 -10.045 1.00 91.44 575 CYS A O 1
ATOM 4659 N N . GLY A 1 576 ? 3.175 1.565 -8.685 1.00 93.19 576 GLY A N 1
ATOM 4660 C CA . GLY A 1 576 ? 1.995 1.175 -7.910 1.00 93.19 576 GLY A CA 1
ATOM 4661 C C . GLY A 1 576 ? 1.369 2.350 -7.153 1.00 93.19 576 GLY A C 1
ATOM 4662 O O . GLY A 1 576 ? 0.160 2.558 -7.234 1.00 93.19 576 GLY A O 1
ATOM 4663 N N . PHE A 1 577 ? 2.187 3.164 -6.481 1.00 93.06 577 PHE A N 1
ATOM 4664 C CA . PHE A 1 577 ? 1.726 4.349 -5.754 1.00 93.06 577 PHE A CA 1
ATOM 4665 C C . PHE A 1 577 ? 1.127 5.419 -6.687 1.00 93.06 577 PHE A C 1
ATOM 4667 O O . PHE A 1 577 ? 0.087 6.000 -6.388 1.00 93.06 577 PHE A O 1
ATOM 4674 N N . PHE A 1 578 ? 1.713 5.635 -7.865 1.00 90.94 578 PHE A N 1
ATOM 4675 C CA . PHE A 1 578 ? 1.169 6.557 -8.866 1.00 90.94 578 PHE A CA 1
ATOM 4676 C C . PHE A 1 578 ? -0.193 6.109 -9.403 1.00 90.94 578 PHE A C 1
ATOM 4678 O O . PHE A 1 578 ? -1.085 6.936 -9.590 1.00 90.94 578 PHE A O 1
ATOM 4685 N N . ARG A 1 579 ? -0.400 4.800 -9.581 1.00 93.19 579 ARG A N 1
ATOM 4686 C CA . ARG A 1 579 ? -1.718 4.261 -9.943 1.00 93.19 579 ARG A CA 1
ATOM 4687 C C . ARG A 1 579 ? -2.716 4.274 -8.787 1.00 93.19 579 ARG A C 1
ATOM 4689 O O . ARG A 1 579 ? -3.909 4.325 -9.055 1.00 93.19 579 ARG A O 1
ATOM 4696 N N . PHE A 1 580 ? -2.259 4.291 -7.535 1.00 95.31 580 PHE A N 1
ATOM 4697 C CA . PHE A 1 580 ? -3.116 4.511 -6.364 1.00 95.31 580 PHE A CA 1
ATOM 4698 C C . PHE A 1 580 ? -3.673 5.938 -6.336 1.00 95.31 580 PHE A C 1
ATOM 4700 O O . PHE A 1 580 ? -4.876 6.105 -6.148 1.00 95.31 580 PHE A O 1
ATOM 4707 N N . LEU A 1 581 ? -2.847 6.948 -6.640 1.00 93.44 581 LEU A N 1
ATOM 4708 C CA . LEU A 1 581 ? -3.334 8.318 -6.843 1.00 93.44 581 LEU A CA 1
ATOM 4709 C C . LEU A 1 581 ? -4.319 8.392 -8.023 1.00 93.44 581 LEU A C 1
ATOM 4711 O O . LEU A 1 581 ? -5.436 8.862 -7.837 1.00 93.44 581 LEU A O 1
ATOM 4715 N N . ASN A 1 582 ? -3.972 7.833 -9.192 1.00 91.81 582 ASN A N 1
ATOM 4716 C CA . ASN A 1 582 ? -4.888 7.787 -10.343 1.00 91.81 582 ASN A CA 1
ATOM 4717 C C . ASN A 1 582 ? -6.226 7.109 -9.990 1.00 91.81 582 ASN A C 1
ATOM 4719 O O . ASN A 1 582 ? -7.274 7.630 -10.348 1.00 91.81 582 ASN A O 1
ATOM 4723 N N . LEU A 1 583 ? -6.217 5.965 -9.292 1.00 94.00 583 LEU A N 1
ATOM 4724 C CA . LEU A 1 583 ? -7.438 5.260 -8.874 1.00 94.00 583 LEU A CA 1
ATOM 4725 C C . LEU A 1 583 ? -8.337 6.159 -8.011 1.00 94.00 583 LEU A C 1
ATOM 4727 O O . LEU A 1 583 ? -9.546 6.198 -8.231 1.00 94.00 583 LEU A O 1
ATOM 4731 N N . ILE A 1 584 ? -7.751 6.917 -7.077 1.00 95.25 584 ILE A N 1
ATOM 4732 C CA . ILE A 1 584 ? -8.477 7.925 -6.297 1.00 95.25 584 ILE A CA 1
ATOM 4733 C C . ILE A 1 584 ? -9.078 9.001 -7.211 1.00 95.25 584 ILE A C 1
ATOM 4735 O O . ILE A 1 584 ? -10.259 9.312 -7.061 1.00 95.25 584 ILE A O 1
ATOM 4739 N N . CYS A 1 585 ? -8.296 9.543 -8.150 1.00 92.38 585 CYS A N 1
ATOM 4740 C CA . CYS A 1 585 ? -8.722 10.610 -9.057 1.00 92.38 585 CYS A CA 1
ATOM 4741 C C . CYS A 1 585 ? -9.823 10.190 -10.048 1.00 92.38 585 CYS A C 1
ATOM 4743 O O . CYS A 1 585 ? -10.628 11.038 -10.432 1.00 92.38 585 CYS A O 1
ATOM 4745 N N . THR A 1 586 ? -9.845 8.927 -10.500 1.00 89.00 586 THR A N 1
ATOM 4746 C CA . THR A 1 586 ? -10.674 8.496 -11.645 1.00 89.00 586 THR A CA 1
ATOM 4747 C C . THR A 1 586 ? -11.873 7.607 -11.310 1.00 89.00 586 THR A C 1
ATOM 4749 O O . THR A 1 586 ? -12.769 7.497 -12.142 1.00 89.00 586 THR A O 1
ATOM 4752 N N . HIS A 1 587 ? -11.915 6.941 -10.153 1.00 92.12 587 HIS A N 1
ATOM 4753 C CA . HIS A 1 587 ? -13.044 6.076 -9.778 1.00 92.12 587 HIS A CA 1
ATOM 4754 C C . HIS A 1 587 ? -14.215 6.893 -9.196 1.00 92.12 587 HIS A C 1
ATOM 4756 O O . HIS A 1 587 ? -13.991 7.774 -8.364 1.00 92.12 587 HIS A O 1
ATOM 4762 N N . SER A 1 588 ? -15.471 6.603 -9.577 1.00 92.31 588 SER A N 1
ATOM 4763 C CA . SER A 1 588 ? -16.634 7.321 -9.019 1.00 92.31 588 SER A CA 1
ATOM 4764 C C . SER A 1 588 ? -17.110 6.693 -7.709 1.00 92.31 588 SER A C 1
ATOM 4766 O O . SER A 1 588 ? -18.121 5.996 -7.652 1.00 92.31 588 SER A O 1
ATOM 4768 N N . TRP A 1 589 ? -16.368 6.971 -6.633 1.00 94.50 589 TRP A N 1
ATOM 4769 C CA . TRP A 1 589 ? -16.554 6.421 -5.279 1.00 94.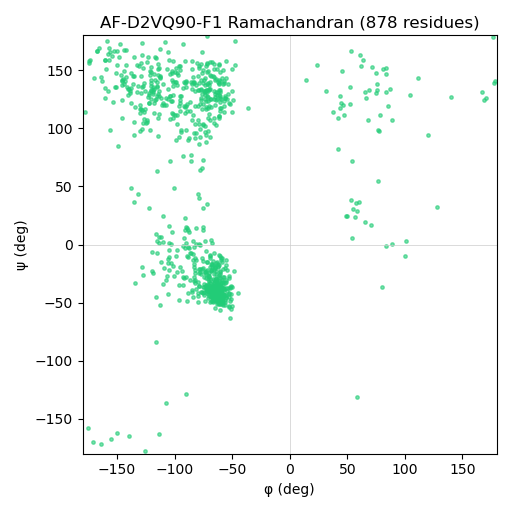50 589 TRP A CA 1
ATOM 4770 C C . TRP A 1 589 ? -17.989 6.471 -4.717 1.00 94.50 589 TRP A C 1
ATOM 4772 O O . TRP A 1 589 ? -18.317 5.691 -3.824 1.00 94.50 589 TRP A O 1
ATOM 4782 N N . PHE A 1 590 ? -18.831 7.376 -5.225 1.00 93.12 590 PHE A N 1
ATOM 4783 C CA . PHE A 1 590 ? -20.221 7.562 -4.802 1.00 93.12 590 PHE A CA 1
ATOM 4784 C C . PHE A 1 590 ? -21.241 6.759 -5.629 1.00 93.12 590 PHE A C 1
ATOM 4786 O O . PHE A 1 590 ? -22.292 6.400 -5.096 1.00 93.12 590 PHE A O 1
ATOM 4793 N N . ASP A 1 591 ? -20.938 6.469 -6.899 1.00 90.75 591 ASP A N 1
ATOM 4794 C CA . ASP A 1 591 ? -21.881 5.879 -7.864 1.00 90.75 591 ASP A CA 1
ATOM 4795 C C . ASP A 1 591 ? -21.577 4.410 -8.187 1.00 90.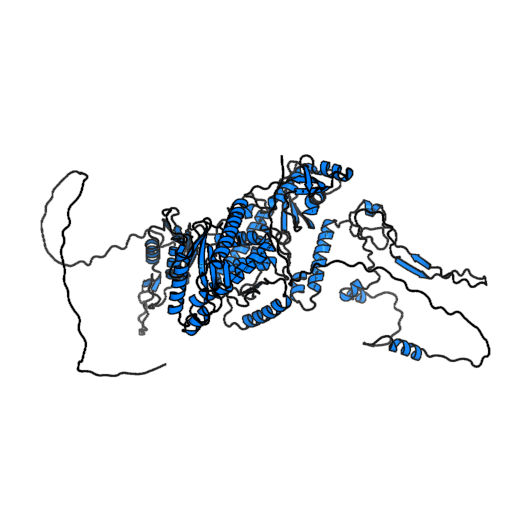75 591 ASP A C 1
ATOM 4797 O O . ASP A 1 591 ? -22.490 3.646 -8.512 1.00 90.75 591 ASP A O 1
ATOM 4801 N N . THR A 1 592 ? -20.298 4.022 -8.128 1.00 90.88 592 THR A N 1
ATOM 4802 C CA . THR A 1 592 ? -19.802 2.703 -8.541 1.00 90.88 592 THR A CA 1
ATOM 4803 C C . THR A 1 592 ? -19.117 1.972 -7.385 1.00 90.88 592 THR A C 1
ATOM 4805 O O . THR A 1 592 ? -18.304 2.582 -6.691 1.00 90.88 592 THR A O 1
ATOM 4808 N N . PRO A 1 593 ? -19.372 0.666 -7.186 1.00 93.88 593 PRO A N 1
ATOM 4809 C CA . PRO A 1 593 ? -18.624 -0.142 -6.232 1.00 93.88 593 PRO A CA 1
ATOM 4810 C C . PRO A 1 593 ? -17.229 -0.508 -6.765 1.00 93.88 593 PRO A C 1
ATOM 4812 O O . PRO A 1 593 ? -17.045 -0.753 -7.959 1.00 93.88 593 PRO A O 1
ATOM 4815 N N . LEU A 1 594 ? -16.251 -0.619 -5.863 1.00 95.12 594 LEU A N 1
ATOM 4816 C CA . LEU A 1 594 ? -14.916 -1.138 -6.157 1.00 95.12 594 LEU A CA 1
ATOM 4817 C C . LEU A 1 594 ? -14.833 -2.616 -5.758 1.00 95.12 594 LEU A C 1
ATOM 4819 O O . LEU A 1 594 ? -14.823 -2.960 -4.571 1.00 95.12 594 LEU A O 1
ATOM 4823 N N . PHE A 1 595 ? -14.732 -3.493 -6.753 1.00 93.56 595 PHE A N 1
ATOM 4824 C CA . PHE A 1 595 ? -14.521 -4.921 -6.537 1.00 93.56 595 PHE A CA 1
ATOM 4825 C C . PHE A 1 595 ? -13.030 -5.276 -6.562 1.00 93.56 595 PHE A C 1
ATOM 4827 O O . PHE A 1 595 ? -12.271 -4.832 -7.428 1.00 93.56 595 PHE A O 1
ATOM 4834 N N . VAL A 1 596 ? -12.602 -6.086 -5.593 1.00 94.19 596 VAL A N 1
ATOM 4835 C CA . VAL A 1 596 ? -11.202 -6.480 -5.401 1.00 94.19 596 VAL A CA 1
ATOM 4836 C C . VAL A 1 596 ? -11.093 -7.998 -5.480 1.00 94.19 596 VAL A C 1
ATOM 4838 O O . VAL A 1 596 ? -11.376 -8.708 -4.512 1.00 94.19 596 VAL A O 1
ATOM 4841 N N . ASN A 1 597 ? -10.692 -8.516 -6.643 1.00 90.94 597 ASN A N 1
ATOM 4842 C CA . ASN A 1 597 ? -10.391 -9.938 -6.767 1.00 90.94 597 ASN A CA 1
ATOM 4843 C C . ASN A 1 597 ? -9.090 -10.262 -6.011 1.00 90.94 597 ASN A C 1
ATOM 4845 O O . ASN A 1 597 ? -8.040 -9.675 -6.281 1.00 90.94 597 ASN A O 1
ATOM 4849 N N . THR A 1 598 ? -9.164 -11.201 -5.071 1.00 87.50 598 THR A N 1
ATOM 4850 C CA . THR A 1 598 ? -8.023 -11.756 -4.330 1.00 87.50 598 THR A CA 1
ATOM 4851 C C . THR A 1 598 ? -7.804 -13.247 -4.608 1.00 87.50 598 THR A C 1
ATOM 4853 O O . THR A 1 598 ? -6.928 -13.846 -3.988 1.00 87.50 598 THR A O 1
ATOM 4856 N N . SER A 1 599 ? -8.591 -13.852 -5.506 1.00 81.12 599 SER A N 1
ATOM 4857 C CA . SER A 1 599 ? -8.445 -15.234 -5.975 1.00 81.12 599 SER A CA 1
ATOM 4858 C C . SER A 1 599 ? -7.790 -15.274 -7.356 1.00 81.12 599 SER A C 1
ATOM 4860 O O . SER A 1 599 ? -8.093 -14.451 -8.216 1.00 81.12 599 SER A O 1
ATOM 4862 N N . THR A 1 600 ? -6.919 -16.254 -7.583 1.00 69.50 600 THR A N 1
ATOM 4863 C CA . THR A 1 600 ? -6.266 -16.511 -8.881 1.00 69.50 600 THR A CA 1
ATOM 4864 C C . THR A 1 600 ? -6.752 -17.795 -9.557 1.00 69.50 600 THR A C 1
ATOM 4866 O O . THR A 1 600 ? -6.224 -18.166 -10.599 1.00 69.50 600 THR A O 1
ATOM 4869 N N . GLU A 1 601 ? -7.710 -18.502 -8.949 1.00 72.00 601 GLU A N 1
ATOM 4870 C CA . GLU A 1 601 ? -8.097 -19.870 -9.338 1.00 72.00 601 GLU A CA 1
ATOM 4871 C C . GLU A 1 601 ? -9.568 -19.989 -9.774 1.00 72.00 601 GLU A C 1
ATOM 4873 O O . GLU A 1 601 ? -9.908 -20.907 -10.512 1.00 72.00 601 GLU A O 1
ATOM 4878 N N . ASP A 1 602 ? -10.436 -19.062 -9.351 1.00 77.81 602 ASP A N 1
ATOM 4879 C CA . ASP A 1 602 ? -11.897 -19.154 -9.531 1.00 77.81 602 ASP A CA 1
ATOM 4880 C C . ASP A 1 602 ? -12.521 -17.806 -9.954 1.00 77.81 602 ASP A C 1
ATOM 4882 O O . ASP A 1 602 ? -13.478 -17.301 -9.361 1.00 77.81 602 ASP A O 1
ATOM 4886 N N . GLU A 1 603 ? -11.925 -17.163 -10.965 1.00 78.75 603 GLU A N 1
ATOM 4887 C CA . GLU A 1 603 ? -12.328 -15.820 -11.418 1.00 78.75 603 GLU A CA 1
ATOM 4888 C C . GLU A 1 603 ? -13.791 -15.770 -11.894 1.00 78.75 603 GLU A C 1
ATOM 4890 O O . GLU A 1 603 ? -14.518 -14.832 -11.569 1.00 78.75 603 GLU A O 1
ATOM 4895 N N . GLU A 1 604 ? -14.261 -16.799 -12.607 1.00 81.25 604 GLU A N 1
ATOM 4896 C CA . GLU A 1 604 ? -15.639 -16.878 -13.110 1.00 81.25 604 GLU A CA 1
ATOM 4897 C C . GLU A 1 604 ? -16.694 -16.829 -11.994 1.00 81.25 604 GLU A C 1
ATOM 4899 O O . GLU A 1 604 ? -17.736 -16.189 -12.146 1.00 81.25 604 GLU A O 1
ATOM 4904 N N . ASN A 1 605 ? -16.460 -17.533 -10.886 1.00 87.06 605 ASN A N 1
ATOM 4905 C CA . ASN A 1 605 ? -17.371 -17.568 -9.746 1.00 87.06 605 ASN A CA 1
ATOM 4906 C C . ASN A 1 605 ? -17.307 -16.259 -8.953 1.00 87.06 605 ASN A C 1
ATOM 4908 O O . ASN A 1 605 ? -18.342 -15.693 -8.605 1.00 87.06 605 ASN A O 1
ATOM 4912 N N . VAL A 1 606 ? -16.102 -15.711 -8.768 1.00 87.69 606 VAL A N 1
ATOM 4913 C CA . VAL A 1 606 ? -15.901 -14.392 -8.155 1.00 87.69 606 VAL A CA 1
ATOM 4914 C C . VAL A 1 606 ? -16.663 -13.299 -8.915 1.00 87.69 606 VAL A C 1
ATOM 4916 O O . VAL A 1 606 ? -17.366 -12.513 -8.283 1.00 87.69 606 VAL A O 1
ATOM 4919 N N . GLN A 1 607 ? -16.631 -13.292 -10.253 1.00 86.19 607 GLN A N 1
ATOM 4920 C CA . GLN A 1 607 ? -17.427 -12.349 -11.054 1.00 86.19 607 GLN A CA 1
ATOM 4921 C C . GLN A 1 607 ? -18.944 -12.578 -10.904 1.00 86.19 607 GLN A C 1
ATOM 4923 O O . GLN A 1 607 ? -19.710 -11.616 -10.822 1.00 86.19 607 GLN A O 1
ATOM 4928 N N . LYS A 1 608 ? -19.400 -13.837 -10.799 1.00 87.75 608 LYS A N 1
ATOM 4929 C CA . LYS A 1 608 ? -20.819 -14.169 -10.551 1.00 87.75 608 LYS A CA 1
ATOM 4930 C C . LYS A 1 608 ? -21.294 -13.705 -9.169 1.00 87.75 608 LYS A C 1
ATOM 4932 O O . LYS A 1 608 ? -22.447 -13.299 -9.044 1.00 87.75 608 LYS A O 1
ATOM 4937 N N . GLU A 1 609 ? -20.441 -13.722 -8.145 1.00 91.12 609 GLU A N 1
ATOM 4938 C CA . GLU A 1 609 ? -20.757 -13.151 -6.828 1.00 91.12 609 GLU A CA 1
ATOM 4939 C C . GLU A 1 609 ? -20.677 -11.615 -6.819 1.00 91.12 609 GLU A C 1
ATOM 4941 O O . GLU A 1 609 ? -21.569 -10.966 -6.269 1.00 91.12 609 GLU A O 1
ATOM 4946 N N . PHE A 1 610 ? -19.686 -11.002 -7.479 1.00 92.00 610 PHE A N 1
ATOM 4947 C CA . PHE A 1 610 ? -19.611 -9.541 -7.621 1.00 92.00 610 PHE A CA 1
ATOM 4948 C C . PHE A 1 610 ? -20.836 -8.966 -8.350 1.00 92.00 610 PHE A C 1
ATOM 4950 O O . PHE A 1 610 ? -21.372 -7.947 -7.917 1.00 92.00 610 PHE A O 1
ATOM 4957 N N . ALA A 1 611 ? -21.372 -9.656 -9.362 1.00 90.06 611 ALA A N 1
ATOM 4958 C CA . ALA A 1 611 ? -22.632 -9.276 -10.006 1.00 90.06 611 ALA A CA 1
ATOM 4959 C C . ALA A 1 611 ? -23.837 -9.287 -9.035 1.00 90.06 611 ALA A C 1
ATOM 4961 O O . ALA A 1 611 ? -24.707 -8.422 -9.117 1.00 90.06 611 ALA A O 1
ATOM 4962 N N . LYS A 1 612 ? -23.885 -10.210 -8.061 1.00 92.06 612 LYS A N 1
ATOM 4963 C CA . LYS A 1 612 ? -24.917 -10.197 -7.002 1.00 92.06 612 LYS A CA 1
ATOM 4964 C C . LYS A 1 612 ? -24.691 -9.060 -6.007 1.00 92.06 612 LYS A C 1
ATOM 4966 O O . LYS A 1 612 ? -25.657 -8.436 -5.567 1.00 92.06 612 LYS A O 1
ATOM 4971 N N . CYS A 1 613 ? -23.434 -8.776 -5.665 1.00 92.00 613 CYS A N 1
ATOM 4972 C CA . CYS A 1 613 ? -23.073 -7.645 -4.809 1.00 92.00 613 CYS A CA 1
ATOM 4973 C C . CYS A 1 613 ? -23.456 -6.307 -5.460 1.00 92.00 613 CYS A C 1
ATOM 4975 O O . CYS A 1 613 ? -23.951 -5.425 -4.766 1.00 92.00 613 CYS A O 1
ATOM 4977 N N . LEU A 1 614 ? -23.300 -6.176 -6.785 1.00 92.31 614 LEU A N 1
ATOM 4978 C CA . LEU A 1 614 ? -23.726 -5.000 -7.548 1.00 92.31 614 LEU A CA 1
ATOM 4979 C C . LEU A 1 614 ? -25.242 -4.783 -7.447 1.00 92.31 614 LEU A C 1
ATOM 4981 O O . LEU A 1 614 ? -25.656 -3.712 -7.017 1.00 92.31 614 LEU A O 1
ATOM 4985 N N . ASN A 1 615 ? -26.056 -5.810 -7.719 1.00 91.75 615 ASN A N 1
ATOM 4986 C CA . ASN A 1 615 ? -27.514 -5.733 -7.535 1.00 91.75 615 ASN A CA 1
ATOM 4987 C C . ASN A 1 615 ? -27.871 -5.330 -6.088 1.00 91.75 615 ASN A C 1
ATOM 4989 O O . ASN A 1 615 ? -28.689 -4.445 -5.859 1.00 91.75 615 ASN A O 1
ATOM 4993 N N . THR A 1 616 ? -27.184 -5.923 -5.104 1.00 91.25 616 THR A N 1
ATOM 4994 C CA . THR A 1 616 ? -27.385 -5.625 -3.672 1.00 91.25 616 THR A CA 1
ATOM 4995 C C . THR A 1 616 ? -27.017 -4.179 -3.315 1.00 91.25 616 THR A C 1
ATOM 4997 O O . THR A 1 616 ? -27.578 -3.626 -2.375 1.00 91.25 616 THR A O 1
ATOM 5000 N N . TYR A 1 617 ? -26.078 -3.564 -4.040 1.00 91.56 617 TYR A N 1
ATOM 5001 C CA . TYR A 1 617 ? -25.695 -2.155 -3.904 1.00 91.56 617 TYR A CA 1
ATOM 5002 C C . TYR A 1 617 ? -26.673 -1.205 -4.617 1.00 91.56 617 TYR A C 1
ATOM 5004 O O . TYR A 1 617 ? -26.894 -0.090 -4.142 1.00 91.56 617 TYR A O 1
ATOM 5012 N N . GLU A 1 618 ? -27.276 -1.625 -5.732 1.00 91.81 618 GLU A N 1
ATOM 5013 C CA . GLU A 1 618 ? -28.341 -0.874 -6.410 1.00 91.81 618 GLU A CA 1
ATOM 5014 C C . GLU A 1 618 ? -29.634 -0.819 -5.580 1.00 91.81 618 GLU A C 1
ATOM 5016 O O . GLU A 1 618 ? -30.265 0.235 -5.532 1.00 91.81 618 GLU A O 1
ATOM 5021 N N . ASP A 1 619 ? -29.955 -1.890 -4.845 1.00 92.44 619 ASP A N 1
ATOM 5022 C CA . ASP A 1 619 ? -31.105 -1.991 -3.928 1.00 92.44 619 ASP A CA 1
ATOM 5023 C C . ASP A 1 619 ? -30.950 -1.203 -2.594 1.00 92.44 619 ASP A C 1
ATOM 5025 O O . ASP A 1 619 ? -31.825 -1.279 -1.727 1.00 92.44 619 ASP A O 1
ATOM 5029 N N . LEU A 1 620 ? -29.859 -0.450 -2.372 1.00 89.44 620 LEU A N 1
ATOM 5030 C CA . LEU A 1 620 ? -29.639 0.305 -1.123 1.00 89.44 620 LEU A CA 1
ATOM 5031 C C . LEU A 1 620 ? -30.373 1.660 -1.095 1.00 89.44 620 LEU A C 1
ATOM 5033 O O . LEU A 1 620 ? -30.023 2.569 -1.848 1.00 89.44 620 LEU A O 1
ATOM 5037 N N . ASP A 1 621 ? -31.280 1.840 -0.122 1.00 88.56 621 ASP A N 1
ATOM 5038 C CA . ASP A 1 621 ? -31.943 3.126 0.189 1.00 88.56 621 ASP A CA 1
ATOM 5039 C C . ASP A 1 621 ? -30.940 4.281 0.417 1.00 88.56 621 ASP A C 1
ATOM 5041 O O . ASP A 1 621 ? -31.143 5.402 -0.051 1.00 88.56 621 ASP A O 1
ATOM 5045 N N . GLU A 1 622 ? -29.850 4.010 1.146 1.00 88.25 622 GLU A N 1
ATOM 5046 C CA . GLU A 1 622 ? -28.756 4.951 1.415 1.00 88.25 622 GLU A CA 1
ATOM 5047 C C . GLU A 1 622 ? -27.414 4.308 1.025 1.00 88.25 622 GLU A C 1
ATOM 5049 O O . GLU A 1 622 ? -26.912 3.401 1.696 1.00 88.25 622 GLU A O 1
ATOM 5054 N N . LYS A 1 623 ? -26.816 4.781 -0.075 1.00 90.00 623 LYS A N 1
ATOM 5055 C CA . LYS A 1 623 ? -25.513 4.303 -0.562 1.00 90.00 623 LYS A CA 1
ATOM 5056 C C . LYS A 1 623 ? -24.355 4.889 0.271 1.00 90.00 623 LYS A C 1
ATOM 5058 O O . LYS A 1 623 ? -24.343 6.097 0.524 1.00 90.00 623 LYS A O 1
ATOM 5063 N N . PRO A 1 624 ? -23.361 4.081 0.692 1.00 91.88 624 PRO A N 1
ATOM 5064 C CA . PRO A 1 624 ? -22.195 4.581 1.420 1.00 91.88 624 PRO A CA 1
ATOM 5065 C C . PRO A 1 624 ? -21.262 5.382 0.500 1.00 91.88 624 PRO A C 1
ATOM 5067 O O . PRO A 1 624 ? -21.213 5.151 -0.704 1.00 91.88 624 PRO A O 1
ATOM 5070 N N . SER A 1 625 ? -20.470 6.293 1.075 1.00 92.25 625 SER A N 1
ATOM 5071 C CA . SER A 1 625 ? -19.543 7.166 0.325 1.00 92.25 625 SER A CA 1
ATOM 5072 C C . SER A 1 625 ? -18.343 6.441 -0.303 1.00 92.25 625 SER A C 1
ATOM 5074 O O . SER A 1 625 ? -17.598 7.041 -1.072 1.00 92.25 625 SER A O 1
ATOM 5076 N N . MET A 1 626 ? -18.147 5.174 0.060 1.00 94.31 626 MET A N 1
ATOM 5077 C CA . MET A 1 626 ? -17.325 4.189 -0.634 1.00 94.31 626 MET A CA 1
ATOM 5078 C C . MET A 1 626 ? -17.989 2.823 -0.466 1.00 94.31 626 MET A C 1
ATOM 5080 O O . MET A 1 626 ? -18.428 2.477 0.635 1.00 94.31 626 MET A O 1
ATOM 5084 N N . TYR A 1 627 ? -17.989 2.000 -1.509 1.00 95.44 627 TYR A N 1
ATOM 5085 C CA . TYR A 1 627 ? -18.402 0.600 -1.422 1.00 95.44 627 TYR A CA 1
ATOM 5086 C C . TYR A 1 627 ? -17.269 -0.279 -1.948 1.00 95.44 627 TYR A C 1
ATOM 5088 O O . TYR A 1 627 ? -17.031 -0.316 -3.151 1.00 95.44 627 TYR A O 1
ATOM 5096 N N . ILE A 1 628 ? -16.539 -0.947 -1.049 1.00 95.88 628 ILE A N 1
ATOM 5097 C CA . ILE A 1 628 ? -15.386 -1.785 -1.408 1.00 95.88 628 ILE A CA 1
ATOM 5098 C C . ILE A 1 628 ? -15.631 -3.208 -0.912 1.00 95.88 628 ILE A C 1
ATOM 5100 O O . ILE A 1 628 ? -15.810 -3.429 0.288 1.00 95.88 628 ILE A O 1
ATOM 5104 N N . VAL A 1 629 ? -15.620 -4.171 -1.835 1.00 94.88 629 VAL A N 1
ATOM 5105 C CA . VAL A 1 629 ? -15.855 -5.598 -1.560 1.00 94.88 629 VAL A CA 1
ATOM 5106 C C . VAL A 1 629 ? -14.713 -6.428 -2.135 1.00 94.88 629 VAL A C 1
ATOM 5108 O O . VAL A 1 629 ? -14.273 -6.205 -3.261 1.00 94.88 629 VAL A O 1
ATOM 5111 N N . ALA A 1 630 ? -14.239 -7.401 -1.357 1.00 94.12 630 ALA A N 1
ATOM 5112 C CA . ALA A 1 630 ? -13.138 -8.281 -1.731 1.00 94.12 630 ALA A CA 1
ATOM 5113 C C . ALA A 1 630 ? -13.626 -9.723 -1.889 1.00 94.12 630 ALA A C 1
ATOM 5115 O O . ALA A 1 630 ? -14.485 -10.168 -1.131 1.00 94.12 630 ALA A O 1
ATOM 5116 N N . SER A 1 631 ? -13.056 -10.491 -2.819 1.00 92.94 631 SER A N 1
ATOM 5117 C CA . SER A 1 631 ? -13.561 -11.841 -3.125 1.00 92.94 631 SER A CA 1
ATOM 5118 C C . SER A 1 631 ? -13.457 -12.848 -1.969 1.00 92.94 631 SER A C 1
ATOM 5120 O O . SER A 1 631 ? -14.114 -13.883 -2.001 1.00 92.94 631 SER A O 1
ATOM 5122 N N . TYR A 1 632 ? -12.665 -12.566 -0.929 1.00 91.62 632 TYR A N 1
ATOM 5123 C CA . TYR A 1 632 ? -12.620 -13.381 0.291 1.00 91.62 632 TYR A CA 1
ATOM 5124 C C . TYR A 1 632 ? -13.745 -13.082 1.297 1.00 91.62 632 TYR A C 1
ATOM 5126 O O . TYR A 1 632 ? -13.920 -13.837 2.253 1.00 91.62 632 TYR A O 1
ATOM 5134 N N . ASN A 1 633 ? -14.471 -11.973 1.128 1.00 91.12 633 ASN A N 1
ATOM 5135 C CA . ASN A 1 633 ? -15.568 -11.549 1.992 1.00 91.12 633 ASN A CA 1
ATOM 5136 C C . ASN A 1 633 ? -16.513 -10.624 1.208 1.00 91.12 633 ASN A C 1
ATOM 5138 O O . ASN A 1 633 ? -16.264 -9.421 1.112 1.00 91.12 633 ASN A O 1
ATOM 5142 N N . MET A 1 634 ? -17.614 -11.188 0.700 1.00 90.75 634 MET A N 1
ATOM 5143 C CA . MET A 1 634 ? -18.625 -10.520 -0.144 1.00 90.75 634 MET A CA 1
ATOM 5144 C C . MET A 1 634 ? -19.520 -9.514 0.621 1.00 90.75 634 MET A C 1
ATOM 5146 O O . MET A 1 634 ? -20.710 -9.383 0.357 1.00 90.75 634 MET A O 1
ATOM 5150 N N . ASP A 1 635 ? -18.953 -8.820 1.608 1.00 89.88 635 ASP A N 1
ATOM 5151 C CA . ASP A 1 635 ? -19.595 -7.784 2.412 1.00 89.88 635 ASP A CA 1
ATOM 5152 C C . ASP A 1 635 ? -18.634 -6.590 2.567 1.00 89.88 635 ASP A C 1
ATOM 5154 O O . ASP A 1 635 ? -17.436 -6.754 2.814 1.00 89.88 635 ASP A O 1
ATOM 5158 N N . TYR A 1 636 ? -19.171 -5.377 2.454 1.00 90.56 636 TYR A N 1
ATOM 5159 C CA . TYR A 1 636 ? -18.470 -4.089 2.446 1.00 90.56 636 TYR A CA 1
ATOM 5160 C C . TYR A 1 636 ? -18.080 -3.626 3.864 1.00 90.56 636 TYR A C 1
ATOM 5162 O O . TYR A 1 636 ? -18.190 -2.453 4.228 1.00 90.56 636 TYR A O 1
ATOM 5170 N N . VAL A 1 637 ? -17.637 -4.570 4.703 1.00 91.69 637 VAL A N 1
ATOM 5171 C CA . VAL A 1 637 ? -17.423 -4.405 6.153 1.00 91.69 637 VAL A CA 1
ATOM 5172 C C . VAL A 1 637 ? -16.500 -3.223 6.469 1.00 91.69 637 VAL A C 1
ATOM 5174 O O . VAL A 1 637 ? -16.777 -2.470 7.402 1.00 91.69 637 VAL A O 1
ATOM 5177 N N . TRP A 1 638 ? -15.450 -3.033 5.664 1.00 91.94 638 TRP A N 1
ATOM 5178 C CA . TRP A 1 638 ? -14.465 -1.958 5.819 1.00 91.94 638 TRP A CA 1
ATOM 5179 C C . TRP A 1 638 ? -15.017 -0.562 5.510 1.00 91.94 638 TRP A C 1
ATOM 5181 O O . TRP A 1 638 ? -14.545 0.405 6.099 1.00 91.94 638 TRP A O 1
ATOM 5191 N N . THR A 1 639 ? -16.013 -0.442 4.619 1.00 92.69 639 THR A N 1
ATOM 5192 C CA . THR A 1 639 ? -16.552 0.861 4.182 1.00 92.69 639 THR A CA 1
ATOM 5193 C C . THR A 1 639 ? -17.988 1.149 4.631 1.00 92.69 639 THR A C 1
ATOM 5195 O O . THR A 1 639 ? -18.566 2.177 4.286 1.00 92.69 639 THR A O 1
ATOM 5198 N N . ARG A 1 640 ? -18.580 0.284 5.467 1.00 88.19 640 ARG A N 1
ATOM 5199 C CA . ARG A 1 640 ? -19.979 0.399 5.932 1.00 88.19 640 ARG A CA 1
ATOM 5200 C C . ARG A 1 640 ? -20.294 1.665 6.755 1.00 88.19 640 ARG A C 1
ATOM 5202 O O . ARG A 1 640 ? -21.464 1.994 6.925 1.00 88.19 640 ARG A O 1
ATOM 5209 N N . LYS A 1 641 ? -19.290 2.351 7.313 1.00 84.31 641 L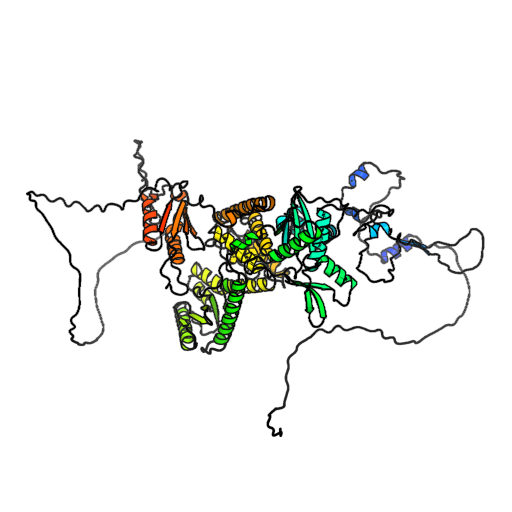YS A N 1
ATOM 5210 C CA . LYS A 1 641 ? -19.471 3.548 8.175 1.00 84.31 641 LYS A CA 1
ATOM 5211 C C . LYS A 1 641 ? -18.537 4.711 7.852 1.00 84.31 641 LYS A C 1
ATOM 5213 O O . LYS A 1 641 ? -18.907 5.861 8.059 1.00 84.31 641 LYS A O 1
ATOM 5218 N N . ASN A 1 642 ? -17.326 4.390 7.416 1.00 88.12 642 ASN A N 1
ATOM 5219 C CA . ASN A 1 642 ? -16.233 5.306 7.122 1.00 88.12 642 ASN A CA 1
ATOM 5220 C C . ASN A 1 642 ? -15.647 4.915 5.754 1.00 88.12 642 ASN A C 1
ATOM 5222 O O . ASN A 1 642 ? -15.722 3.738 5.414 1.00 88.12 642 ASN A O 1
ATOM 5226 N N . PRO A 1 643 ? -15.018 5.831 5.004 1.00 93.06 643 PRO A N 1
ATOM 5227 C CA . PRO A 1 643 ? -14.977 7.274 5.235 1.00 93.06 643 PRO A CA 1
ATOM 5228 C C . PRO A 1 643 ? -16.336 7.953 4.962 1.00 93.06 643 PRO A C 1
ATOM 5230 O O . PRO A 1 643 ? -17.075 7.520 4.079 1.00 93.06 643 PRO A O 1
ATOM 5233 N N . PRO A 1 644 ? -16.679 9.046 5.668 1.00 91.50 644 PRO A N 1
ATOM 5234 C CA . PRO A 1 644 ? -17.815 9.891 5.301 1.00 91.50 644 PRO A CA 1
ATOM 5235 C C . PRO A 1 644 ? -17.500 10.731 4.049 1.00 91.50 644 PRO A C 1
ATOM 5237 O O . PRO A 1 644 ? -16.347 11.098 3.821 1.00 91.50 644 PRO A O 1
ATOM 5240 N N . ALA A 1 645 ? -18.525 11.113 3.280 1.00 92.25 645 ALA A N 1
ATOM 5241 C CA . ALA A 1 645 ? -18.413 11.813 1.988 1.00 92.25 645 ALA A CA 1
ATOM 5242 C C . ALA A 1 645 ? -17.405 12.977 1.940 1.00 92.25 645 ALA A C 1
ATOM 5244 O O . ALA A 1 645 ? -16.645 13.103 0.984 1.00 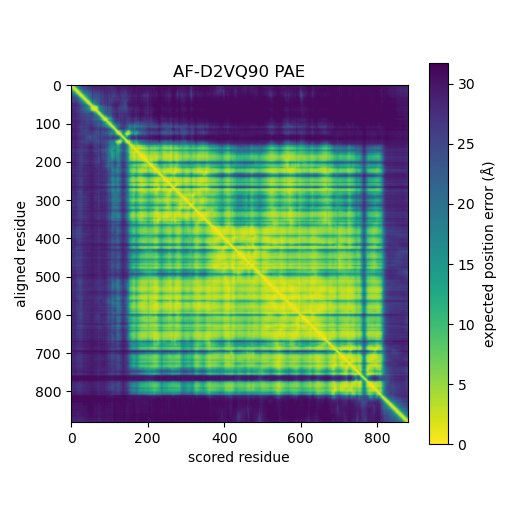92.25 645 ALA A O 1
ATOM 5245 N N . ILE A 1 646 ? -17.347 13.807 2.985 1.00 90.81 646 ILE A N 1
ATOM 5246 C CA . ILE A 1 646 ? -16.403 14.932 3.078 1.00 90.81 646 ILE A CA 1
ATOM 5247 C C . ILE A 1 646 ? -14.928 14.488 3.102 1.00 90.81 646 ILE A C 1
ATOM 5249 O O . ILE A 1 646 ? -14.081 15.165 2.525 1.00 90.81 646 ILE A O 1
ATOM 5253 N N . ILE A 1 647 ? -14.616 13.335 3.703 1.00 92.69 647 ILE A N 1
ATOM 5254 C CA . ILE A 1 647 ? -13.273 12.738 3.671 1.00 92.69 647 ILE A CA 1
ATOM 5255 C C . ILE A 1 647 ? -12.978 12.171 2.281 1.00 92.69 647 ILE A C 1
ATOM 5257 O O . ILE A 1 647 ? -11.877 12.366 1.782 1.00 92.69 647 ILE A O 1
ATOM 5261 N N . VAL A 1 648 ? -13.961 11.544 1.623 1.00 94.88 648 VAL A N 1
ATOM 5262 C CA . VAL A 1 648 ? -13.816 11.038 0.245 1.00 94.88 648 VAL A CA 1
ATOM 5263 C C . VAL A 1 648 ? -13.515 12.185 -0.721 1.00 94.88 648 VAL A C 1
ATOM 5265 O O . VAL A 1 648 ? -12.517 12.134 -1.435 1.00 94.88 648 VAL A O 1
ATOM 5268 N N . HIS A 1 649 ? -14.293 13.272 -0.679 1.00 93.62 649 HIS A N 1
ATOM 5269 C CA . HIS A 1 649 ? -14.010 14.473 -1.469 1.00 93.62 649 HIS A CA 1
ATOM 5270 C C . HIS A 1 649 ? -12.626 15.060 -1.157 1.00 93.62 649 HIS A C 1
ATOM 5272 O O . HIS A 1 649 ? -11.891 15.390 -2.086 1.00 93.62 649 HIS A O 1
ATOM 5278 N N . ARG A 1 650 ? -12.231 15.154 0.123 1.00 92.12 650 ARG A N 1
ATOM 5279 C CA . ARG A 1 650 ? -10.902 15.665 0.504 1.00 92.12 650 ARG A CA 1
ATOM 5280 C C . ARG A 1 650 ? -9.768 14.778 -0.018 1.00 92.12 650 ARG A C 1
ATOM 5282 O O . ARG A 1 650 ? -8.782 15.305 -0.521 1.00 92.12 650 ARG A O 1
ATOM 5289 N N . MET A 1 651 ? -9.928 13.456 0.045 1.00 93.94 651 MET A N 1
ATOM 5290 C CA . MET A 1 651 ? -8.974 12.484 -0.492 1.00 93.94 651 MET A CA 1
ATOM 5291 C C . MET A 1 651 ? -8.813 12.636 -2.010 1.00 93.94 651 MET A C 1
ATOM 5293 O O . MET A 1 651 ? -7.685 12.664 -2.495 1.00 93.94 651 MET A O 1
ATOM 5297 N N . ILE A 1 652 ? -9.921 12.808 -2.745 1.00 95.06 652 ILE A N 1
ATOM 5298 C CA . ILE A 1 652 ? -9.908 13.058 -4.195 1.00 95.06 652 ILE A CA 1
ATOM 5299 C C . ILE A 1 652 ? -9.177 14.368 -4.516 1.00 95.06 652 ILE A C 1
ATOM 5301 O O . ILE A 1 652 ? -8.303 14.381 -5.377 1.00 95.06 652 ILE A O 1
ATOM 5305 N N . GLN A 1 653 ? -9.480 15.462 -3.808 1.00 92.31 653 GLN A N 1
ATOM 5306 C CA . GLN A 1 653 ? -8.818 16.754 -4.038 1.00 92.31 653 GLN A CA 1
ATOM 5307 C C . GLN A 1 653 ? -7.317 16.715 -3.713 1.00 92.31 653 GLN A C 1
ATOM 5309 O O . GLN A 1 653 ? -6.515 17.210 -4.502 1.00 92.31 653 GLN A O 1
ATOM 5314 N N . PHE A 1 654 ? -6.907 16.081 -2.608 1.00 92.25 654 PHE A N 1
ATOM 5315 C CA . PHE A 1 654 ? -5.483 15.907 -2.313 1.00 92.25 654 PHE A CA 1
ATOM 5316 C C . PHE A 1 654 ? -4.778 15.023 -3.350 1.00 92.25 654 PHE A C 1
ATOM 5318 O O . PHE A 1 654 ? -3.654 15.346 -3.729 1.00 92.25 654 PHE A O 1
ATOM 5325 N N . ALA A 1 655 ? -5.409 13.953 -3.845 1.00 93.12 655 ALA A N 1
ATOM 5326 C CA . ALA A 1 655 ? -4.817 13.111 -4.887 1.00 93.12 655 ALA A CA 1
ATOM 5327 C C . ALA A 1 655 ? -4.654 13.868 -6.213 1.00 93.12 655 ALA A C 1
ATOM 5329 O O . ALA A 1 655 ? -3.570 13.830 -6.787 1.00 93.12 655 ALA A O 1
ATOM 5330 N N . MET A 1 656 ? -5.673 14.623 -6.643 1.00 91.44 656 MET A N 1
ATOM 5331 C CA . MET A 1 656 ? -5.616 15.459 -7.851 1.00 91.44 656 MET A CA 1
ATOM 5332 C C . MET A 1 656 ? -4.523 16.530 -7.755 1.00 91.44 656 MET A C 1
ATOM 5334 O O . MET A 1 656 ? -3.737 16.693 -8.685 1.00 91.44 656 MET A O 1
ATOM 5338 N N . ASN A 1 657 ? -4.410 17.220 -6.616 1.00 90.81 657 ASN A N 1
ATOM 5339 C CA . ASN A 1 657 ? -3.358 18.219 -6.417 1.00 90.81 657 ASN A CA 1
ATOM 5340 C C . ASN A 1 657 ? -1.961 17.568 -6.358 1.00 90.81 657 ASN A C 1
ATOM 5342 O O . ASN A 1 657 ? -1.023 18.085 -6.959 1.00 90.81 657 ASN A O 1
ATOM 5346 N N . THR A 1 658 ? -1.833 16.399 -5.713 1.00 90.12 658 THR A N 1
ATOM 5347 C CA . THR A 1 658 ? -0.583 15.614 -5.694 1.00 90.12 658 THR A CA 1
ATOM 5348 C C . THR A 1 658 ? -0.196 15.149 -7.104 1.00 90.12 658 THR A C 1
ATOM 5350 O O . THR A 1 658 ? 0.980 15.179 -7.449 1.00 90.12 658 THR A O 1
ATOM 5353 N N . GLU A 1 659 ? -1.159 14.742 -7.939 1.00 87.00 659 GLU A N 1
ATOM 5354 C CA . GLU A 1 659 ? -0.939 14.364 -9.343 1.00 87.00 659 GLU A CA 1
ATOM 5355 C C . GLU A 1 659 ? -0.438 15.548 -10.185 1.00 87.00 659 GLU A C 1
ATOM 5357 O O . GLU A 1 659 ? 0.508 15.384 -10.958 1.00 87.00 659 GLU A O 1
ATOM 5362 N N . ILE A 1 660 ? -1.012 16.741 -10.004 1.00 88.06 660 ILE A N 1
ATOM 5363 C CA . ILE A 1 660 ? -0.584 17.961 -10.704 1.00 88.06 660 ILE A CA 1
ATOM 5364 C C . ILE A 1 660 ? 0.845 18.348 -10.292 1.00 88.06 660 ILE A C 1
ATOM 5366 O O . ILE A 1 660 ? 1.720 18.422 -11.158 1.00 88.06 660 ILE A O 1
ATOM 5370 N N . GLU A 1 661 ? 1.117 18.503 -8.989 1.00 86.81 661 GLU A N 1
ATOM 5371 C CA . GLU A 1 661 ? 2.463 18.822 -8.480 1.00 86.81 661 GLU A CA 1
ATOM 5372 C C . GLU A 1 661 ? 3.506 17.778 -8.908 1.00 86.81 661 GLU A C 1
ATOM 5374 O O . GLU A 1 661 ? 4.642 18.121 -9.239 1.00 86.81 661 GLU A O 1
ATOM 5379 N N . LEU A 1 662 ? 3.126 16.496 -8.941 1.00 83.94 662 LEU A N 1
ATOM 5380 C CA . LEU A 1 662 ? 3.982 15.410 -9.407 1.00 83.94 662 LEU A CA 1
ATOM 5381 C C . LEU A 1 662 ? 4.338 15.555 -10.889 1.00 83.94 662 LEU A C 1
ATOM 5383 O O . LEU A 1 662 ? 5.505 15.402 -11.244 1.00 83.94 662 LEU A O 1
ATOM 5387 N N . ILE A 1 663 ? 3.362 15.828 -11.757 1.00 82.00 663 ILE A N 1
ATOM 5388 C CA . ILE A 1 663 ? 3.599 15.982 -13.199 1.00 82.00 663 ILE A CA 1
ATOM 5389 C C . ILE A 1 663 ? 4.479 17.212 -13.466 1.00 82.00 663 ILE A C 1
ATOM 5391 O O . ILE A 1 663 ? 5.412 17.124 -14.268 1.00 82.00 663 ILE A O 1
ATOM 5395 N N . GLU A 1 664 ? 4.259 18.319 -12.754 1.00 84.06 664 GLU A N 1
ATOM 5396 C CA . GLU A 1 664 ? 5.107 19.514 -12.841 1.00 84.06 664 GLU A CA 1
ATOM 5397 C C . GLU A 1 664 ? 6.537 19.249 -12.342 1.00 84.06 664 GLU A C 1
ATOM 5399 O O . GLU A 1 664 ? 7.502 19.585 -13.033 1.00 84.06 664 GLU A O 1
ATOM 5404 N N . TYR A 1 665 ? 6.709 18.579 -11.198 1.00 82.06 665 TYR A N 1
ATOM 5405 C CA . TYR A 1 665 ? 8.016 18.148 -10.675 1.00 82.06 665 TYR A CA 1
ATOM 5406 C C . TYR A 1 665 ? 8.758 17.224 -11.658 1.00 82.06 665 TYR A C 1
ATOM 5408 O O . TYR A 1 665 ? 9.950 17.408 -11.922 1.00 82.06 665 TYR A O 1
ATOM 5416 N N . LEU A 1 666 ? 8.045 16.264 -12.256 1.00 78.50 666 LEU A N 1
ATOM 5417 C CA . LEU A 1 666 ? 8.583 15.320 -13.237 1.00 78.50 666 LEU A CA 1
ATOM 5418 C C . LEU A 1 666 ? 9.057 16.006 -14.525 1.00 78.50 666 LEU A C 1
ATOM 5420 O O . LEU A 1 666 ? 10.065 15.583 -15.090 1.00 78.50 666 LEU A O 1
ATOM 5424 N N . GLN A 1 667 ? 8.363 17.058 -14.973 1.00 76.19 667 GLN A N 1
ATOM 5425 C CA . GLN A 1 667 ? 8.727 17.843 -16.159 1.00 76.19 667 GLN A CA 1
ATOM 5426 C C . GLN A 1 667 ? 9.846 18.858 -15.883 1.00 76.19 667 GLN A C 1
ATOM 5428 O O . GLN A 1 667 ? 10.755 19.006 -16.697 1.00 76.19 667 GLN A O 1
ATOM 5433 N N . THR A 1 668 ? 9.804 19.547 -14.739 1.00 71.06 668 THR A N 1
ATOM 5434 C CA . THR A 1 668 ? 10.784 20.586 -14.367 1.00 71.06 668 THR A CA 1
ATOM 5435 C C . THR A 1 668 ? 12.114 20.019 -13.873 1.00 71.06 668 THR A C 1
ATOM 5437 O O . THR A 1 668 ? 13.139 20.694 -13.963 1.00 71.06 668 THR A O 1
ATOM 5440 N N . SER A 1 669 ? 12.140 18.763 -13.410 1.00 62.59 669 SER A N 1
ATOM 5441 C CA . SER A 1 669 ? 13.318 18.090 -12.838 1.00 62.59 669 SER A CA 1
ATOM 5442 C C . SER A 1 669 ? 13.896 18.782 -11.591 1.00 62.59 669 SER A C 1
ATOM 5444 O O . SER A 1 669 ? 15.115 18.819 -11.392 1.00 62.59 669 SER A O 1
ATOM 5446 N N . ASN A 1 670 ? 13.003 19.330 -10.760 1.00 61.88 670 ASN A N 1
ATOM 5447 C CA . ASN A 1 670 ? 13.329 19.942 -9.472 1.00 61.88 670 ASN A CA 1
ATOM 5448 C C . ASN A 1 670 ? 14.033 18.954 -8.520 1.00 61.88 670 ASN A C 1
ATOM 5450 O O . ASN A 1 670 ? 13.798 17.748 -8.553 1.00 61.88 670 ASN A O 1
ATOM 5454 N N . THR A 1 671 ? 14.889 19.481 -7.642 1.00 62.44 671 THR A N 1
ATOM 5455 C CA . THR A 1 671 ? 15.686 18.693 -6.681 1.00 62.44 671 THR A CA 1
ATOM 5456 C C . THR A 1 671 ? 14.992 18.442 -5.343 1.00 62.44 671 THR A C 1
ATOM 5458 O O . THR A 1 671 ? 15.500 17.676 -4.530 1.00 62.44 671 THR A O 1
ATOM 5461 N N . GLU A 1 672 ? 13.861 19.100 -5.089 1.00 70.00 672 GLU A N 1
ATOM 5462 C CA . GLU A 1 672 ? 13.093 18.985 -3.848 1.00 70.00 672 GLU A CA 1
ATOM 5463 C C . GLU A 1 672 ? 11.723 18.369 -4.149 1.00 70.00 672 GLU A C 1
ATOM 5465 O O . GLU A 1 672 ? 11.078 18.717 -5.140 1.00 70.00 672 GLU A O 1
ATOM 5470 N N . LEU A 1 673 ? 11.309 17.412 -3.316 1.00 75.62 673 LEU A N 1
ATOM 5471 C CA . LEU A 1 673 ? 10.036 16.705 -3.456 1.00 75.62 673 LEU A CA 1
ATOM 5472 C C . LEU A 1 673 ? 8.866 17.657 -3.119 1.00 75.62 673 LEU A C 1
ATOM 5474 O O . LEU A 1 673 ? 8.984 18.377 -2.124 1.00 75.62 673 LEU A O 1
ATOM 5478 N N . PRO A 1 674 ? 7.747 17.665 -3.875 1.00 77.88 674 PRO A N 1
ATOM 5479 C CA . PRO A 1 674 ? 6.652 18.603 -3.625 1.00 77.88 674 PRO A CA 1
ATOM 5480 C C . PRO A 1 674 ? 6.036 18.452 -2.230 1.00 77.88 674 PRO A C 1
ATOM 5482 O O . PRO A 1 674 ? 6.006 17.358 -1.653 1.00 77.88 674 PRO A O 1
ATOM 5485 N N . SER A 1 675 ? 5.544 19.559 -1.673 1.00 78.31 675 SER A N 1
ATOM 5486 C CA . SER A 1 675 ? 5.115 19.641 -0.273 1.00 78.31 675 SER A CA 1
ATOM 5487 C C . SER A 1 675 ? 3.966 18.688 0.051 1.00 78.31 675 SER A C 1
ATOM 5489 O O . SER A 1 675 ? 3.980 18.107 1.138 1.00 78.31 675 SER A O 1
ATOM 5491 N N . LEU A 1 676 ? 3.039 18.437 -0.882 1.00 79.25 676 LEU A N 1
ATOM 5492 C CA . LEU A 1 676 ? 1.917 17.511 -0.676 1.00 79.25 676 LEU A CA 1
ATOM 5493 C C . LEU A 1 676 ? 2.343 16.050 -0.444 1.00 79.25 676 LEU A C 1
ATOM 5495 O O . LEU A 1 676 ? 1.565 15.261 0.077 1.00 79.25 676 LEU A O 1
ATOM 5499 N N . PHE A 1 677 ? 3.588 15.670 -0.739 1.00 73.81 677 PHE A N 1
ATOM 5500 C CA . PHE A 1 677 ? 4.112 14.343 -0.389 1.00 73.81 677 PHE A CA 1
ATOM 5501 C C . PHE A 1 677 ? 4.600 14.240 1.068 1.00 73.81 677 PHE A C 1
ATOM 5503 O O . PHE A 1 677 ? 4.709 13.138 1.613 1.00 73.81 677 PHE A O 1
ATOM 5510 N N . VAL A 1 678 ? 4.929 15.373 1.698 1.00 72.56 678 VAL A N 1
ATOM 5511 C CA . VAL A 1 678 ? 5.674 15.443 2.972 1.00 72.56 678 VAL A CA 1
ATOM 5512 C C . VAL A 1 678 ? 4.863 16.106 4.093 1.00 72.56 678 VAL A C 1
ATOM 5514 O O . VAL A 1 678 ? 5.094 15.818 5.269 1.00 72.56 678 VAL A O 1
ATOM 5517 N N . SER A 1 679 ? 3.896 16.952 3.739 1.00 79.12 679 SER A N 1
ATOM 5518 C CA . SER A 1 679 ? 3.028 17.706 4.647 1.00 79.12 679 SER A CA 1
ATOM 5519 C C . SER A 1 679 ? 1.620 17.868 4.072 1.00 79.12 679 SER A C 1
ATOM 5521 O O . SER A 1 679 ? 1.461 18.153 2.887 1.00 79.12 679 SER A O 1
ATOM 5523 N N . THR A 1 680 ? 0.598 17.773 4.923 1.00 82.69 680 THR A N 1
ATOM 5524 C CA . THR A 1 680 ? -0.731 18.309 4.601 1.00 82.69 680 THR A CA 1
ATOM 5525 C C . THR A 1 680 ? -0.687 19.832 4.480 1.00 82.69 680 THR A C 1
ATOM 5527 O O . THR A 1 680 ? 0.072 20.491 5.192 1.00 82.69 680 THR A O 1
ATOM 5530 N N . ASP A 1 681 ? -1.577 20.390 3.658 1.00 81.00 681 ASP A N 1
ATOM 5531 C CA . ASP A 1 681 ? -2.073 21.745 3.892 1.00 81.00 681 ASP A CA 1
ATOM 5532 C C . ASP A 1 681 ? -2.624 21.850 5.329 1.00 81.00 681 ASP A C 1
ATOM 5534 O O . ASP A 1 681 ? -3.303 20.931 5.805 1.00 81.00 681 ASP A O 1
ATOM 5538 N N . MET A 1 682 ? -2.319 22.957 6.005 1.00 83.88 682 MET A N 1
ATOM 5539 C CA . MET A 1 682 ? -2.783 23.258 7.359 1.00 83.88 682 MET A CA 1
ATOM 5540 C C . MET A 1 682 ? -3.875 24.336 7.391 1.00 83.88 682 MET A C 1
ATOM 5542 O O . MET A 1 682 ? -4.582 24.435 8.397 1.00 83.88 682 MET A O 1
ATOM 5546 N N . ASP A 1 683 ? -4.052 25.096 6.308 1.00 81.88 683 ASP A N 1
ATOM 5547 C CA . ASP A 1 683 ? -4.972 26.230 6.250 1.00 81.88 683 ASP A CA 1
ATOM 5548 C C . ASP A 1 683 ? -6.437 25.752 6.266 1.00 81.88 683 ASP A C 1
ATOM 5550 O O . ASP A 1 683 ? -7.314 26.406 6.829 1.00 81.88 683 ASP A O 1
ATOM 5554 N N . SER A 1 684 ? -6.693 24.532 5.784 1.00 81.00 684 SER A N 1
ATOM 5555 C CA . SER A 1 684 ? -7.988 23.843 5.884 1.00 81.00 684 SER A CA 1
ATOM 5556 C C . SER A 1 684 ? -8.350 23.259 7.273 1.00 81.00 684 SER A C 1
ATOM 5558 O O . SER A 1 684 ? -9.291 22.465 7.368 1.00 81.00 684 SER A O 1
ATOM 5560 N N . TYR A 1 685 ? -7.663 23.642 8.361 1.00 89.31 685 TYR A N 1
ATOM 5561 C CA . TYR A 1 685 ? -8.051 23.316 9.749 1.00 89.31 685 TYR A CA 1
ATOM 5562 C C . TYR A 1 685 ? -8.270 24.572 10.614 1.00 89.31 685 TYR A C 1
ATOM 5564 O O . TYR A 1 685 ? -7.548 25.559 10.499 1.00 89.31 685 TYR A O 1
ATOM 5572 N N . ASP A 1 686 ? -9.228 24.513 11.547 1.00 90.44 686 ASP A N 1
ATOM 5573 C CA . ASP A 1 686 ? -9.559 25.624 12.454 1.00 90.44 686 ASP A CA 1
ATOM 5574 C C . ASP A 1 686 ? -8.670 25.678 13.702 1.00 90.44 686 ASP A C 1
ATOM 5576 O O . ASP A 1 686 ? -8.284 26.756 14.161 1.00 90.44 686 ASP A O 1
ATOM 5580 N N . LEU A 1 687 ? -8.378 24.507 14.278 1.00 90.25 687 LEU A N 1
ATOM 5581 C CA . LEU A 1 687 ? -7.624 24.351 15.522 1.00 90.25 687 LEU A CA 1
ATOM 5582 C C . LEU A 1 687 ? -6.450 23.396 15.334 1.00 90.25 687 LEU A C 1
ATOM 5584 O O . LEU A 1 687 ? -6.595 22.328 14.736 1.00 90.25 687 LEU A O 1
ATOM 5588 N N . ILE A 1 688 ? -5.310 23.753 15.925 1.00 92.00 688 ILE A N 1
ATOM 5589 C CA . ILE A 1 688 ? -4.065 22.983 15.881 1.00 92.00 688 ILE A CA 1
ATOM 5590 C C . ILE A 1 688 ? -3.585 22.758 17.322 1.00 92.00 688 ILE A C 1
ATOM 5592 O O . ILE A 1 688 ? -3.239 23.691 18.045 1.00 92.00 688 ILE A O 1
ATOM 5596 N N . ILE A 1 689 ? -3.589 21.503 17.767 1.00 92.06 689 ILE A N 1
ATOM 5597 C CA . ILE A 1 689 ? -3.170 21.072 19.104 1.00 92.06 689 ILE A CA 1
ATOM 5598 C C . ILE A 1 689 ? -1.789 20.428 18.975 1.00 92.06 689 ILE A C 1
ATOM 5600 O O . ILE A 1 689 ? -1.660 19.313 18.472 1.00 92.06 689 ILE A O 1
ATOM 5604 N N . HIS A 1 690 ? -0.750 21.103 19.457 1.00 91.81 690 HIS A N 1
ATOM 5605 C CA . HIS A 1 690 ? 0.612 20.574 19.458 1.00 91.81 690 HIS A CA 1
ATOM 5606 C C . HIS A 1 690 ? 0.857 19.677 20.681 1.00 91.81 690 HIS A C 1
ATOM 5608 O O . HIS A 1 690 ? 0.454 19.997 21.805 1.00 91.81 690 HIS A O 1
ATOM 5614 N N . LEU A 1 691 ? 1.565 18.565 20.474 1.00 91.12 691 LEU A N 1
ATOM 5615 C CA . LEU A 1 691 ? 1.834 17.541 21.486 1.00 91.12 691 LEU A CA 1
ATOM 5616 C C . LEU A 1 691 ? 3.314 17.536 21.902 1.00 91.12 691 LEU A C 1
ATOM 5618 O O . LEU A 1 691 ? 4.220 17.630 21.068 1.00 91.12 691 LEU A O 1
ATOM 5622 N N . LYS A 1 692 ? 3.592 17.402 23.205 1.00 88.06 692 LYS A N 1
ATOM 5623 C CA . LYS A 1 692 ? 4.969 17.272 23.717 1.00 88.06 692 LYS A CA 1
ATOM 5624 C C . LYS A 1 692 ? 5.539 15.904 23.357 1.00 88.06 692 LYS A C 1
ATOM 5626 O O . LYS A 1 692 ? 4.957 14.900 23.727 1.00 88.06 692 LYS A O 1
ATOM 5631 N N . GLN A 1 693 ? 6.722 15.873 22.745 1.00 79.06 693 GLN A N 1
ATOM 5632 C CA . GLN A 1 693 ? 7.335 14.627 22.259 1.00 79.06 693 GLN A CA 1
ATOM 5633 C C . GLN A 1 693 ? 8.090 13.810 23.323 1.00 79.06 693 GLN A C 1
ATOM 5635 O O . GLN A 1 693 ? 8.239 12.601 23.182 1.00 79.06 693 GLN A O 1
ATOM 5640 N N . ASN A 1 694 ? 8.565 14.444 24.401 1.00 67.19 694 ASN A N 1
ATOM 5641 C CA . ASN A 1 694 ? 9.300 13.770 25.479 1.00 67.19 694 ASN A CA 1
ATOM 5642 C C . ASN A 1 694 ? 8.414 13.570 26.719 1.00 67.19 694 ASN A C 1
ATOM 5644 O O . ASN A 1 694 ? 8.605 14.226 27.743 1.00 67.19 694 ASN A O 1
ATOM 5648 N N . ILE A 1 695 ? 7.450 12.652 26.620 1.00 66.81 695 ILE A N 1
ATOM 5649 C CA . ILE A 1 695 ? 6.839 12.009 27.793 1.00 66.81 695 ILE A CA 1
ATOM 5650 C C . ILE A 1 695 ? 7.793 10.905 28.284 1.00 66.81 695 ILE A C 1
ATOM 5652 O O . ILE A 1 695 ? 8.507 10.289 27.491 1.00 66.81 695 ILE A O 1
ATOM 5656 N N . ASP A 1 696 ? 7.864 10.703 29.601 1.00 55.91 696 ASP A N 1
ATOM 5657 C CA . ASP A 1 696 ? 8.926 9.921 30.240 1.00 55.91 696 ASP A CA 1
ATOM 5658 C C . ASP A 1 696 ? 8.970 8.452 29.766 1.00 55.91 696 ASP A C 1
ATOM 5660 O O . ASP A 1 696 ? 7.948 7.764 29.698 1.00 55.91 696 ASP A O 1
ATOM 5664 N N . ARG A 1 697 ? 10.167 7.955 29.425 1.00 57.28 697 ARG A N 1
ATOM 5665 C CA . ARG A 1 697 ? 10.373 6.762 28.566 1.00 57.28 697 ARG A CA 1
ATOM 5666 C C . ARG A 1 697 ? 10.193 5.407 29.278 1.00 57.28 697 ARG A C 1
ATOM 5668 O O . ARG A 1 697 ? 10.992 4.491 29.093 1.00 57.28 697 ARG A O 1
ATOM 5675 N N . LYS A 1 698 ? 9.158 5.269 30.111 1.00 64.25 698 LYS A N 1
ATOM 5676 C CA . LYS A 1 698 ? 8.783 4.025 30.817 1.00 64.25 698 LYS A CA 1
ATOM 5677 C C . LYS A 1 698 ? 7.288 3.711 30.690 1.00 64.25 698 LYS A C 1
ATOM 5679 O O . LYS A 1 698 ? 6.635 3.332 31.660 1.00 64.25 698 LYS A O 1
ATOM 5684 N N . LEU A 1 699 ? 6.753 3.879 29.484 1.00 70.81 699 LEU A N 1
ATOM 5685 C CA . LEU A 1 699 ? 5.391 3.472 29.144 1.00 70.81 699 LEU A CA 1
ATOM 5686 C C . LEU A 1 699 ? 5.299 1.933 29.022 1.00 70.81 699 LEU A C 1
ATOM 5688 O O . LEU A 1 699 ? 6.253 1.312 28.545 1.00 70.81 699 LEU A O 1
ATOM 5692 N N . PRO A 1 700 ? 4.187 1.297 29.439 1.00 73.31 700 PRO A N 1
ATOM 5693 C CA . PRO A 1 700 ? 3.939 -0.125 29.183 1.00 73.31 700 PRO A CA 1
ATOM 5694 C C . PRO A 1 700 ? 3.862 -0.470 27.686 1.00 73.31 700 PRO A C 1
ATOM 5696 O O . PRO A 1 700 ? 3.481 0.365 26.867 1.00 73.31 700 PRO A O 1
ATOM 5699 N N . THR A 1 701 ? 4.153 -1.725 27.328 1.00 71.06 701 THR A N 1
ATOM 5700 C CA . THR A 1 701 ? 4.007 -2.234 25.952 1.00 71.06 701 THR A CA 1
ATOM 5701 C C . THR A 1 701 ? 2.574 -2.039 25.443 1.00 71.06 701 THR A C 1
ATOM 5703 O O . THR A 1 701 ? 1.610 -2.464 26.081 1.00 71.06 701 THR A O 1
ATOM 5706 N N . GLY A 1 702 ? 2.424 -1.386 24.289 1.00 70.31 702 GLY A N 1
ATOM 5707 C CA . GLY A 1 702 ? 1.121 -1.050 23.710 1.00 70.31 702 GLY A CA 1
ATOM 5708 C C . GLY A 1 702 ? 0.329 0.037 24.451 1.00 70.31 702 GLY A C 1
ATOM 5709 O O . GLY A 1 702 ? -0.876 0.132 24.233 1.00 70.31 702 GLY A O 1
ATOM 5710 N N . PHE A 1 703 ? 0.956 0.839 25.321 1.00 81.06 703 PHE A N 1
ATOM 5711 C CA . PHE A 1 703 ? 0.343 2.036 25.905 1.00 81.06 703 PHE A CA 1
ATOM 5712 C C . PHE A 1 703 ? 0.859 3.299 25.203 1.00 81.06 703 PHE A C 1
ATOM 5714 O O . PHE A 1 703 ? 2.005 3.702 25.407 1.00 81.06 703 PHE A O 1
ATOM 5721 N N . ASN A 1 704 ? 0.001 3.953 24.416 1.00 83.19 704 ASN A N 1
ATOM 5722 C CA . ASN A 1 704 ? 0.286 5.253 23.810 1.00 83.19 704 ASN A CA 1
ATOM 5723 C C . ASN A 1 704 ? -0.645 6.339 24.399 1.00 83.19 704 ASN A C 1
ATOM 5725 O O . ASN A 1 704 ? -1.849 6.317 24.128 1.00 83.19 704 ASN A O 1
ATOM 5729 N N . PRO A 1 705 ? -0.131 7.317 25.173 1.00 86.38 705 PRO A N 1
ATOM 5730 C CA . PRO A 1 705 ? -0.956 8.385 25.739 1.00 86.38 705 PRO A CA 1
ATOM 5731 C C . PRO A 1 705 ? -1.554 9.312 24.669 1.00 86.38 705 PRO A C 1
ATOM 5733 O O . PRO A 1 705 ? -2.612 9.894 24.898 1.00 86.38 705 PRO A O 1
ATOM 5736 N N . TYR A 1 706 ? -0.923 9.434 23.496 1.00 88.56 706 TYR A N 1
ATOM 5737 C CA . TYR A 1 706 ? -1.415 10.275 22.403 1.00 88.56 706 TYR A CA 1
ATOM 5738 C C . TYR A 1 706 ? -2.563 9.616 21.616 1.00 88.56 706 TYR A C 1
ATOM 5740 O O . TYR A 1 706 ? -3.341 10.323 20.979 1.00 88.56 706 TYR A O 1
ATOM 5748 N N . ASP A 1 707 ? -2.679 8.282 21.618 1.00 86.94 707 ASP A N 1
ATOM 5749 C CA . ASP A 1 707 ? -3.851 7.577 21.064 1.00 86.94 707 ASP A CA 1
ATOM 5750 C C . ASP A 1 707 ? -5.043 7.690 22.016 1.00 86.94 707 ASP A C 1
ATOM 5752 O O . ASP A 1 707 ? -6.158 7.978 21.588 1.00 86.94 707 ASP A O 1
ATOM 5756 N N . LEU A 1 708 ? -4.795 7.542 23.322 1.00 88.31 708 LEU A N 1
ATOM 5757 C CA . LEU A 1 708 ? -5.826 7.675 24.352 1.00 88.31 708 LEU A CA 1
ATOM 5758 C C . LEU A 1 708 ? -6.401 9.097 24.406 1.00 88.31 708 LEU A C 1
ATOM 5760 O O . LEU A 1 708 ? -7.618 9.253 24.350 1.00 88.31 708 LEU A O 1
ATOM 5764 N N . LEU A 1 709 ? -5.547 10.131 24.417 1.00 91.88 709 LEU A N 1
ATOM 5765 C CA . LEU A 1 709 ? -5.999 11.526 24.355 1.00 91.88 709 LEU A CA 1
ATOM 5766 C C . LEU A 1 709 ? -6.814 11.797 23.081 1.00 91.88 709 LEU A C 1
ATOM 5768 O O . LEU A 1 709 ? -7.857 12.438 23.147 1.00 91.88 709 LEU A O 1
ATOM 5772 N N . TYR A 1 710 ? -6.370 11.293 21.927 1.00 92.06 710 TYR A N 1
ATOM 5773 C CA . TYR A 1 710 ? -7.098 11.462 20.670 1.00 92.06 710 TYR A CA 1
ATOM 5774 C C . TYR A 1 710 ? -8.469 10.761 20.687 1.00 92.06 710 TYR A C 1
ATOM 5776 O O . TYR A 1 710 ? -9.464 11.359 20.285 1.00 92.06 710 TYR A O 1
ATOM 5784 N N . SER A 1 711 ? -8.546 9.544 21.235 1.00 91.06 711 SER A N 1
ATOM 5785 C CA . SER A 1 711 ? -9.798 8.803 21.442 1.00 91.06 711 SER A CA 1
ATOM 5786 C C . SER A 1 711 ? -10.777 9.559 22.353 1.00 91.06 711 SER A C 1
ATOM 5788 O O . SER A 1 711 ? -11.952 9.702 22.007 1.00 91.06 711 SER A O 1
ATOM 5790 N N . ASP A 1 712 ? -10.304 10.098 23.482 1.00 92.19 712 ASP A N 1
ATOM 5791 C CA . ASP A 1 712 ? -11.125 10.895 24.406 1.00 92.19 712 ASP A CA 1
ATOM 5792 C C . ASP A 1 712 ? -11.610 12.208 23.763 1.00 92.19 712 ASP A C 1
ATOM 5794 O O . ASP A 1 712 ? -12.782 12.575 23.909 1.00 92.19 712 ASP A O 1
ATOM 5798 N N . LEU A 1 713 ? -10.744 12.893 23.003 1.00 92.75 713 LEU A N 1
ATOM 5799 C CA . LEU A 1 713 ? -11.110 14.086 22.232 1.00 92.75 713 LEU A CA 1
ATOM 5800 C C . LEU A 1 713 ? -12.176 13.756 21.176 1.00 92.75 713 LEU A C 1
ATOM 5802 O O . LEU A 1 713 ? -13.196 14.441 21.114 1.00 92.75 713 LEU A O 1
ATOM 5806 N N . LYS A 1 714 ? -11.994 12.686 20.392 1.00 91.69 714 LYS A N 1
ATOM 5807 C CA . LYS A 1 714 ? -12.947 12.225 19.367 1.00 91.69 714 LYS A CA 1
ATOM 5808 C C . LYS A 1 714 ? -14.303 11.877 19.994 1.00 91.69 714 LYS A C 1
ATOM 5810 O O . LYS A 1 714 ? -15.329 12.419 19.582 1.00 91.69 714 LYS A O 1
ATOM 5815 N N . GLN A 1 715 ? -14.322 11.087 21.071 1.00 90.06 715 GLN A N 1
ATOM 5816 C CA . GLN A 1 715 ? -15.557 10.703 21.770 1.00 90.06 715 GLN A CA 1
ATOM 5817 C C . GLN A 1 715 ? -16.369 11.910 22.281 1.00 90.06 715 GLN A C 1
ATOM 5819 O O . GLN A 1 715 ? -17.600 11.857 22.305 1.00 90.06 715 GLN A O 1
ATOM 5824 N N . ARG A 1 716 ? -15.702 12.993 22.703 1.00 89.88 716 ARG A N 1
ATOM 5825 C CA . ARG A 1 716 ? -16.346 14.161 23.333 1.00 89.88 716 ARG A CA 1
ATOM 5826 C C . ARG A 1 716 ? -16.640 15.302 22.364 1.00 89.88 716 ARG A C 1
ATOM 5828 O O . ARG A 1 716 ? -17.656 15.980 22.525 1.00 89.88 716 ARG A O 1
ATOM 5835 N N . PHE A 1 717 ? -15.777 15.517 21.371 1.00 91.19 717 PHE A N 1
ATOM 5836 C CA . PHE A 1 717 ? -15.790 16.716 20.534 1.00 91.19 717 PHE A CA 1
ATOM 5837 C C . PHE A 1 717 ? -16.120 16.477 19.051 1.00 91.19 717 PHE A C 1
ATOM 5839 O O . PHE A 1 717 ? -16.408 17.457 18.363 1.00 91.19 717 PHE A O 1
ATOM 5846 N N . SER A 1 718 ? -16.237 15.230 18.560 1.00 89.12 718 SER A N 1
ATOM 5847 C CA . SER A 1 718 ? -16.684 14.958 17.171 1.00 89.12 718 SER A CA 1
ATOM 5848 C C . SER A 1 718 ? -18.080 15.504 16.823 1.00 89.12 718 SER A C 1
ATOM 5850 O O . SER A 1 718 ? -18.470 15.562 15.662 1.00 89.12 718 SER A O 1
ATOM 5852 N N . ARG A 1 719 ? -18.845 15.948 17.825 1.00 88.12 719 ARG A N 1
ATOM 5853 C CA . ARG A 1 719 ? -20.110 16.670 17.647 1.00 88.12 719 ARG A CA 1
ATOM 5854 C C . ARG A 1 719 ? -19.937 18.096 17.109 1.00 88.12 719 ARG A C 1
ATOM 5856 O O . ARG A 1 719 ? -20.872 18.627 16.514 1.00 88.12 719 ARG A O 1
ATOM 5863 N N . PHE A 1 720 ? -18.791 18.730 17.356 1.00 89.12 720 PHE A N 1
ATOM 5864 C CA . PHE A 1 720 ? -18.514 20.107 16.936 1.00 89.12 720 PHE A CA 1
ATOM 5865 C C . PHE A 1 720 ? -17.746 20.171 15.604 1.00 89.12 720 PHE A C 1
ATOM 5867 O O . PHE A 1 720 ? -17.773 21.201 14.939 1.00 89.12 720 PHE A O 1
ATOM 5874 N N . GLY A 1 721 ? -17.090 19.083 15.191 1.00 89.06 721 GLY A N 1
ATOM 5875 C CA . GLY A 1 721 ? -16.259 19.035 13.989 1.00 89.06 721 GLY A CA 1
ATOM 5876 C C . GLY A 1 721 ? -15.561 17.691 13.791 1.00 89.06 721 GLY A C 1
ATOM 5877 O O . GLY A 1 721 ? -15.677 16.795 14.625 1.00 89.06 721 GLY A O 1
ATOM 5878 N N . LEU A 1 722 ? -14.813 17.565 12.699 1.00 91.69 722 LEU A N 1
ATOM 5879 C CA . LEU A 1 722 ? -13.921 16.432 12.451 1.00 91.69 722 LEU A CA 1
ATOM 5880 C C . LEU A 1 722 ? -12.574 16.685 13.133 1.00 91.69 722 LEU A C 1
ATOM 5882 O O . LEU A 1 722 ? -12.053 17.799 13.084 1.00 91.69 722 LEU A O 1
ATOM 5886 N N . ILE A 1 723 ? -12.016 15.654 13.766 1.00 93.06 723 ILE A N 1
ATOM 5887 C CA . ILE A 1 723 ? -10.740 15.720 14.491 1.00 93.06 723 ILE A CA 1
ATOM 5888 C C . ILE A 1 723 ? -9.762 14.755 13.831 1.00 93.06 723 ILE A C 1
ATOM 5890 O O . ILE A 1 723 ? -10.095 13.588 13.628 1.00 93.06 723 ILE A O 1
ATOM 5894 N N . PHE A 1 724 ? -8.571 15.233 13.507 1.00 91.88 724 PHE A N 1
ATOM 5895 C CA . PHE A 1 724 ? -7.550 14.542 12.726 1.00 91.88 724 PHE A CA 1
ATOM 5896 C C . PHE A 1 724 ? -6.250 14.454 13.526 1.00 91.88 724 PHE A C 1
ATOM 5898 O O . PHE A 1 724 ? -6.055 15.196 14.492 1.00 91.88 724 PHE A O 1
ATOM 5905 N N . LYS A 1 725 ? -5.353 13.548 13.141 1.00 89.81 725 LYS A N 1
ATOM 5906 C CA . LYS A 1 725 ? -4.124 13.274 13.885 1.00 89.81 725 LYS A CA 1
ATOM 5907 C C . LYS A 1 725 ? -2.956 12.958 12.954 1.00 89.81 725 LYS A C 1
ATOM 5909 O O . LYS A 1 725 ? -3.093 12.176 12.020 1.00 89.81 725 LYS A O 1
ATOM 5914 N N . ASP A 1 726 ? -1.796 13.517 13.282 1.00 86.62 726 ASP A N 1
ATOM 5915 C CA . ASP A 1 726 ? -0.509 13.146 12.697 1.00 86.62 726 ASP A CA 1
ATOM 5916 C C . ASP A 1 726 ? -0.030 11.775 13.215 1.00 86.62 726 ASP A C 1
ATOM 5918 O O . ASP A 1 726 ? 0.005 11.524 14.426 1.00 86.62 726 ASP A O 1
ATOM 5922 N N . CYS A 1 727 ? 0.414 10.908 12.300 1.00 78.25 727 CYS A N 1
ATOM 5923 C CA . CYS A 1 727 ? 0.962 9.586 12.617 1.00 78.25 727 CYS A CA 1
ATOM 5924 C C . CYS A 1 727 ? 2.232 9.644 13.484 1.00 78.25 727 CYS A C 1
ATOM 5926 O O . CYS A 1 727 ? 2.475 8.742 14.287 1.00 78.25 727 CYS A O 1
ATOM 5928 N N . ASN A 1 728 ? 3.011 10.727 13.396 1.00 78.56 728 ASN A N 1
ATOM 5929 C CA . ASN A 1 728 ? 4.199 10.948 14.221 1.00 78.56 728 ASN A CA 1
ATOM 5930 C C . ASN A 1 728 ? 3.842 11.415 15.649 1.00 78.56 728 ASN A C 1
ATOM 5932 O O . ASN A 1 728 ? 4.734 11.587 16.474 1.00 78.56 728 ASN A O 1
ATOM 5936 N N . ASN A 1 729 ? 2.551 11.571 15.975 1.00 83.00 729 ASN A N 1
ATOM 5937 C CA . ASN A 1 729 ? 2.043 12.053 17.263 1.00 83.00 729 ASN A CA 1
ATOM 5938 C C . ASN A 1 729 ? 2.554 13.464 17.640 1.00 83.00 729 ASN A C 1
ATOM 5940 O O . ASN A 1 729 ? 2.673 13.789 18.823 1.00 83.00 729 ASN A O 1
ATOM 5944 N N . THR A 1 730 ? 2.851 14.324 16.660 1.00 86.94 730 THR A N 1
ATOM 5945 C CA . THR A 1 730 ? 3.289 15.715 16.888 1.00 86.94 730 THR A CA 1
ATOM 5946 C C . THR A 1 730 ? 2.130 16.693 17.041 1.00 86.94 730 THR A C 1
ATOM 5948 O O . THR A 1 730 ? 2.246 17.665 17.795 1.00 86.94 730 THR A O 1
ATOM 5951 N N . MET A 1 731 ? 1.001 16.424 16.379 1.00 90.62 731 MET A N 1
ATOM 5952 C CA . MET A 1 731 ? -0.173 17.292 16.394 1.00 90.62 731 MET A CA 1
ATOM 5953 C C . MET A 1 731 ? -1.499 16.539 16.227 1.00 90.62 731 MET A C 1
ATOM 5955 O O . MET A 1 731 ? -1.570 15.461 15.636 1.00 90.62 731 MET A O 1
ATOM 5959 N N . ILE A 1 732 ? -2.559 17.147 16.754 1.00 93.00 732 ILE A N 1
ATOM 5960 C CA . ILE A 1 732 ? -3.965 16.809 16.515 1.00 93.00 732 ILE A CA 1
ATOM 5961 C C . ILE A 1 732 ? -4.615 18.084 15.973 1.00 93.00 732 ILE A C 1
ATOM 5963 O O . ILE A 1 732 ? -4.439 19.149 16.561 1.00 93.00 732 ILE A O 1
ATOM 5967 N N . THR A 1 733 ? -5.353 18.010 14.871 1.00 92.38 733 THR A N 1
ATOM 5968 C CA . THR A 1 733 ? -6.061 19.167 14.299 1.00 92.38 733 THR A CA 1
ATOM 5969 C C . THR A 1 733 ? -7.569 18.953 14.326 1.00 92.38 733 THR A C 1
ATOM 5971 O O . THR A 1 733 ? -8.052 17.830 14.474 1.00 92.38 733 THR A O 1
ATOM 5974 N N . MET A 1 734 ? -8.341 20.031 14.215 1.00 92.38 734 MET A N 1
ATOM 5975 C CA . MET A 1 734 ? -9.800 19.962 14.161 1.00 92.38 734 MET A CA 1
ATOM 5976 C C . MET A 1 734 ? -10.348 20.962 13.145 1.00 92.38 734 MET A C 1
ATOM 5978 O O . MET A 1 734 ? -9.943 22.122 13.139 1.00 92.38 734 MET A O 1
ATOM 5982 N N . ALA A 1 735 ? -11.283 20.499 12.316 1.00 91.06 735 ALA A N 1
ATOM 5983 C CA . ALA A 1 735 ? -12.085 21.320 11.415 1.00 91.06 735 ALA A CA 1
ATOM 5984 C C . ALA A 1 735 ? -13.537 21.318 11.914 1.00 91.06 735 ALA A C 1
ATOM 5986 O O . ALA A 1 735 ? -14.153 20.257 12.060 1.00 91.06 735 ALA A O 1
ATOM 5987 N N . ILE A 1 736 ? -14.075 22.489 12.236 1.00 89.75 736 ILE A N 1
ATOM 5988 C CA . ILE A 1 736 ? -15.404 22.666 12.821 1.00 89.75 736 ILE A CA 1
ATOM 5989 C C . ILE A 1 736 ? -16.481 22.557 11.744 1.00 89.75 736 ILE A C 1
ATOM 5991 O O . ILE A 1 736 ? -16.362 23.092 10.648 1.00 89.75 736 ILE A O 1
ATOM 5995 N N . ASN A 1 737 ? -17.582 21.884 12.079 1.00 89.38 737 ASN A N 1
ATOM 5996 C CA . ASN A 1 737 ? -18.771 21.876 11.235 1.00 89.38 737 ASN A CA 1
ATOM 5997 C C . ASN A 1 737 ? -19.400 23.289 11.256 1.00 89.38 737 ASN A C 1
ATOM 5999 O O . ASN A 1 737 ? -19.848 23.716 12.326 1.00 89.38 737 ASN A O 1
ATOM 6003 N N . PRO A 1 738 ? -19.509 24.006 10.116 1.00 85.75 738 PRO A N 1
ATOM 6004 C CA . PRO A 1 738 ? -20.026 25.376 10.087 1.00 85.75 738 PRO A CA 1
ATOM 6005 C C . PRO A 1 738 ? -21.434 25.534 10.678 1.00 85.75 738 PRO A C 1
ATOM 6007 O O . PRO A 1 738 ? -21.749 26.581 11.244 1.00 85.75 738 PRO A O 1
ATOM 6010 N N . GLU A 1 739 ? -22.278 24.494 10.640 1.00 85.31 739 GLU A N 1
ATOM 6011 C CA . GLU A 1 739 ? -23.597 24.549 11.277 1.00 85.31 739 GLU A CA 1
ATOM 6012 C C . GLU A 1 739 ? -23.535 24.761 12.798 1.00 85.31 739 GLU A C 1
ATOM 6014 O O . GLU A 1 739 ? -24.502 25.228 13.401 1.00 85.31 739 GLU A O 1
ATOM 6019 N N . VAL A 1 740 ? -22.446 24.357 13.451 1.00 85.31 740 VAL A N 1
ATOM 6020 C CA . VAL A 1 740 ? -22.283 24.405 14.914 1.00 85.31 740 VAL A CA 1
ATOM 6021 C C . VAL A 1 740 ? -22.076 25.843 15.403 1.00 85.31 740 VAL A C 1
ATOM 6023 O O . VAL A 1 740 ? -22.407 26.163 16.544 1.00 85.31 740 VAL A O 1
ATOM 6026 N N . LEU A 1 741 ? -21.609 26.726 14.517 1.00 82.88 741 LEU A N 1
ATOM 6027 C CA . LEU A 1 741 ? -21.497 28.166 14.751 1.00 82.88 741 LEU A CA 1
ATOM 6028 C C . LEU A 1 741 ? -22.865 28.872 14.691 1.00 82.88 741 LEU A C 1
ATOM 6030 O O . LEU A 1 741 ? -23.018 29.963 15.239 1.00 82.88 741 LEU A O 1
ATOM 6034 N N . SER A 1 742 ? -23.873 28.258 14.058 1.00 85.06 742 SER A N 1
ATOM 6035 C CA . SER A 1 742 ? -25.237 28.797 14.031 1.00 85.06 742 SER A CA 1
ATOM 6036 C C . SER A 1 742 ? -25.943 28.583 15.375 1.00 85.06 742 SER A C 1
ATOM 6038 O O . SER A 1 742 ? -25.837 27.524 15.998 1.00 85.06 742 SER A O 1
ATOM 6040 N N . ALA A 1 743 ? -26.694 29.589 15.830 1.00 84.06 743 ALA A N 1
ATOM 6041 C CA . ALA A 1 743 ? -27.436 29.503 17.083 1.00 84.06 743 ALA A CA 1
ATOM 6042 C C . ALA A 1 743 ? -28.612 28.513 16.958 1.00 84.06 743 ALA A C 1
ATOM 6044 O O . ALA A 1 743 ? -29.585 28.763 16.244 1.00 84.06 743 ALA A O 1
ATOM 6045 N N . LYS A 1 744 ? -28.530 27.383 17.670 1.00 84.25 744 LYS A N 1
ATOM 6046 C CA . LYS A 1 744 ? -29.510 26.284 17.626 1.00 84.25 744 LYS A CA 1
ATOM 6047 C C . LYS A 1 744 ? -30.364 26.258 18.899 1.00 84.25 744 LYS A C 1
ATOM 6049 O O . LYS A 1 744 ? -29.921 26.652 19.978 1.00 84.25 744 LYS A O 1
ATOM 6054 N N . GLN A 1 745 ? -31.605 25.783 18.791 1.00 84.00 745 GLN A N 1
ATOM 6055 C CA . GLN A 1 745 ? -32.532 25.720 19.927 1.00 84.00 745 GLN A CA 1
ATOM 6056 C C . GLN A 1 745 ? -31.999 24.794 21.037 1.00 84.00 745 GLN A C 1
ATOM 6058 O O . GLN A 1 745 ? -31.460 23.717 20.768 1.00 84.00 745 GLN A O 1
ATOM 6063 N N . SER A 1 746 ? -32.174 25.199 22.298 1.00 80.25 746 SER A N 1
ATOM 6064 C CA . SER A 1 746 ? -31.738 24.424 23.460 1.00 80.25 746 SER A CA 1
ATOM 6065 C C . SER A 1 746 ? -32.396 23.041 23.516 1.00 80.25 746 SER A C 1
ATOM 6067 O O . SER A 1 746 ? -33.623 22.930 23.582 1.00 80.25 746 SER A O 1
ATOM 6069 N N . SER A 1 747 ? -31.568 22.003 23.591 1.00 81.62 747 SER A N 1
ATOM 6070 C CA . SER A 1 747 ? -31.941 20.615 23.879 1.00 81.62 747 SER A CA 1
ATOM 6071 C C . SER A 1 747 ? -31.016 20.081 24.971 1.00 81.62 747 SER A C 1
ATOM 6073 O O . SER A 1 747 ? -29.874 20.523 25.062 1.00 81.62 747 SER A O 1
ATOM 6075 N N . ILE A 1 748 ? -31.462 19.091 25.751 1.00 80.12 748 ILE A N 1
ATOM 6076 C CA . ILE A 1 748 ? -30.617 18.383 26.735 1.00 80.12 748 ILE A CA 1
ATOM 6077 C C . ILE A 1 748 ? -29.370 17.789 26.054 1.00 80.12 748 ILE A C 1
ATOM 6079 O O . ILE A 1 748 ? -28.288 17.788 26.630 1.00 80.12 748 ILE A O 1
ATOM 6083 N N . SER A 1 749 ? -29.494 17.360 24.794 1.00 76.38 749 SER A N 1
ATOM 6084 C CA . SER A 1 749 ? -28.386 16.860 23.972 1.00 76.38 749 SER A CA 1
ATOM 6085 C C . SER A 1 749 ? -27.497 17.956 23.359 1.00 76.38 749 SER A C 1
ATOM 6087 O O . SER A 1 749 ? -26.571 17.629 22.620 1.00 76.38 749 SER A O 1
ATOM 6089 N N . ASN A 1 750 ? -27.761 19.246 23.602 1.00 75.50 750 ASN A N 1
ATOM 6090 C CA . ASN A 1 750 ? -27.117 20.391 22.937 1.00 75.50 750 ASN A CA 1
ATOM 6091 C C . ASN A 1 750 ? -26.704 21.507 23.920 1.00 75.50 750 ASN A C 1
ATOM 6093 O O . ASN A 1 750 ? -26.838 22.685 23.607 1.00 75.50 750 ASN A O 1
ATOM 6097 N N . THR A 1 751 ? -26.251 21.146 25.124 1.00 80.00 751 THR A N 1
ATOM 6098 C CA . THR A 1 751 ? -25.781 22.088 26.164 1.00 80.00 751 THR A CA 1
ATOM 6099 C C . THR A 1 751 ? -24.262 22.104 26.358 1.00 80.00 751 THR A C 1
ATOM 6101 O O . THR A 1 751 ? -23.719 23.115 26.796 1.00 80.00 751 THR A O 1
ATOM 6104 N N . TYR A 1 752 ? -23.575 20.998 26.060 1.00 84.31 752 TYR A N 1
ATOM 6105 C CA . TYR A 1 752 ? -22.135 20.843 26.291 1.00 84.31 752 TYR A CA 1
ATOM 6106 C C . TYR A 1 752 ? -21.319 21.827 25.440 1.00 84.31 752 TYR A C 1
ATOM 6108 O O . TYR A 1 752 ? -21.586 21.965 24.250 1.00 84.31 752 TYR A O 1
ATOM 6116 N N . CYS A 1 753 ? -20.372 22.535 26.064 1.00 84.94 753 CYS A N 1
ATOM 6117 C CA . CYS A 1 753 ? -19.592 23.639 25.484 1.00 84.94 753 CYS A CA 1
ATOM 6118 C C . CYS A 1 753 ? -20.416 24.737 24.762 1.00 84.94 753 CYS A C 1
ATOM 6120 O O . CYS A 1 753 ? -19.878 25.446 23.913 1.00 84.94 753 CYS A O 1
ATOM 6122 N N . MET A 1 754 ? -21.698 24.927 25.104 1.00 86.81 754 MET A N 1
ATOM 6123 C CA . MET A 1 754 ? -22.550 25.992 24.548 1.00 86.81 754 MET A CA 1
ATOM 6124 C C . MET A 1 754 ? -22.777 27.135 25.552 1.00 86.81 754 MET A C 1
ATOM 6126 O O . MET A 1 754 ? -22.663 26.955 26.765 1.00 86.81 754 MET A O 1
ATOM 6130 N N . LYS A 1 755 ? -23.149 28.317 25.051 1.00 86.81 755 LYS A N 1
ATOM 6131 C CA . LYS A 1 755 ? -23.593 29.484 25.836 1.00 86.81 755 LYS A CA 1
ATOM 6132 C C . LYS A 1 755 ? -24.920 30.033 25.286 1.00 86.81 755 LYS A C 1
ATOM 6134 O O . LYS A 1 755 ? -25.215 29.812 24.112 1.00 86.81 755 LYS A O 1
ATOM 6139 N N . PRO A 1 756 ? -25.738 30.740 26.089 1.00 86.62 756 PRO A N 1
ATOM 6140 C CA . PRO A 1 756 ? -26.895 31.470 25.577 1.00 86.62 756 PRO A CA 1
ATOM 6141 C C . PRO A 1 756 ? -26.488 32.474 24.498 1.00 86.62 756 PRO A C 1
ATOM 6143 O O . PRO A 1 756 ? -25.606 33.299 24.737 1.00 86.62 756 PRO A O 1
ATOM 6146 N N . ALA A 1 757 ? -27.151 32.422 23.344 1.00 82.25 757 ALA A N 1
ATOM 6147 C CA . ALA A 1 757 ? -26.989 33.439 22.313 1.00 82.25 757 ALA A CA 1
ATOM 6148 C C . ALA A 1 757 ? -27.528 34.797 22.818 1.00 82.25 757 ALA A C 1
ATOM 6150 O O . ALA A 1 757 ? -28.520 34.823 23.562 1.00 82.25 757 ALA A O 1
ATOM 6151 N N . PRO A 1 758 ? -26.912 35.935 22.450 1.00 76.44 758 PRO A N 1
ATOM 6152 C CA . PRO A 1 758 ? -27.369 37.246 22.891 1.00 76.44 758 PRO A CA 1
ATOM 6153 C C . PRO A 1 758 ? -28.764 37.539 22.326 1.00 76.44 758 PRO A C 1
ATOM 6155 O O . PRO A 1 758 ? -28.969 37.590 21.114 1.00 76.44 758 PRO A O 1
ATOM 6158 N N . ASN A 1 759 ? -29.742 37.748 23.213 1.00 60.06 759 ASN A N 1
ATOM 6159 C CA . ASN A 1 759 ? -31.109 38.082 22.811 1.00 60.06 759 ASN A CA 1
ATOM 6160 C C . ASN A 1 759 ? -31.129 39.385 22.000 1.00 60.06 759 ASN A C 1
ATOM 6162 O O . ASN A 1 759 ? -30.863 40.458 22.546 1.00 60.06 759 ASN A O 1
ATOM 6166 N N . VAL A 1 760 ? -31.551 39.312 20.735 1.00 50.97 760 VAL A N 1
ATOM 6167 C CA . VAL A 1 760 ? -31.989 40.494 19.983 1.00 50.97 760 VAL A CA 1
ATOM 6168 C C . VAL A 1 760 ? -33.204 41.075 20.709 1.00 50.97 760 VAL A C 1
ATOM 6170 O O . VAL A 1 760 ? -34.272 40.464 20.749 1.00 50.97 760 VAL A O 1
ATOM 6173 N N . ALA A 1 761 ? -33.028 42.231 21.351 1.00 44.34 761 ALA A N 1
ATOM 6174 C CA . ALA A 1 761 ? -34.082 42.859 22.138 1.00 44.34 761 ALA A CA 1
ATOM 6175 C C . ALA A 1 761 ? -35.251 43.293 21.234 1.00 44.34 761 ALA A C 1
ATOM 6177 O O . ALA A 1 761 ? -35.045 43.919 20.197 1.00 44.34 761 ALA A O 1
ATOM 6178 N N . ASN A 1 762 ? -36.480 42.950 21.635 1.00 40.28 762 ASN A N 1
ATOM 6179 C CA . ASN A 1 762 ? -37.673 43.068 20.790 1.00 40.28 762 ASN A CA 1
ATOM 6180 C C . ASN A 1 762 ? -37.914 44.497 20.268 1.00 40.28 762 ASN A C 1
ATOM 6182 O O . ASN A 1 762 ? -38.313 45.377 21.030 1.00 40.28 762 ASN A O 1
ATOM 6186 N N . SER A 1 763 ? -37.809 44.691 18.953 1.00 41.12 763 SER A N 1
ATOM 6187 C CA . SER A 1 763 ? -38.255 45.896 18.243 1.00 41.12 763 SER A CA 1
ATOM 6188 C C . SER A 1 763 ? -39.608 45.687 17.546 1.00 41.12 763 SER A C 1
ATOM 6190 O O . SER A 1 763 ? -39.785 46.008 16.372 1.00 41.12 763 SER A O 1
ATOM 6192 N N . THR A 1 764 ? -40.607 45.144 18.253 1.00 39.44 764 THR A N 1
ATOM 6193 C CA . THR A 1 764 ? -41.997 45.164 17.756 1.00 39.44 764 THR A CA 1
ATOM 6194 C C . THR A 1 764 ? -43.035 45.118 18.876 1.00 39.44 764 THR A C 1
ATOM 6196 O O . THR A 1 764 ? -43.101 44.173 19.660 1.00 39.44 764 THR A O 1
ATOM 6199 N N . THR A 1 765 ? -43.911 46.122 18.918 1.00 44.97 765 THR A N 1
ATOM 6200 C CA . THR A 1 765 ? -45.143 46.100 19.717 1.00 44.97 765 THR A CA 1
ATOM 6201 C C . THR A 1 765 ? -46.207 45.277 18.987 1.00 44.97 765 THR A C 1
ATOM 6203 O O . THR A 1 765 ? -47.002 45.824 18.227 1.00 44.97 765 THR A O 1
ATOM 6206 N N . GLY A 1 766 ? -46.202 43.958 19.192 1.00 40.59 766 GLY A N 1
ATOM 6207 C CA . GLY A 1 766 ? -47.139 43.021 18.561 1.00 40.59 766 GLY A CA 1
ATOM 6208 C C . GLY A 1 766 ? -47.625 41.942 19.531 1.00 40.59 766 GLY A C 1
ATOM 6209 O O . GLY A 1 766 ? -46.839 41.355 20.274 1.00 40.59 766 GLY A O 1
ATOM 6210 N N . THR A 1 767 ? -48.932 41.685 19.553 1.00 44.84 767 THR A N 1
ATOM 6211 C CA . THR A 1 767 ? -49.572 40.745 20.486 1.00 44.84 767 THR A CA 1
ATOM 6212 C C . THR A 1 767 ? -49.548 39.306 19.976 1.00 44.84 767 THR A C 1
ATOM 6214 O O . THR A 1 767 ? -50.593 38.766 19.628 1.00 44.84 767 THR A O 1
ATOM 6217 N N . ASP A 1 768 ? -48.377 38.664 19.971 1.00 41.25 768 ASP A N 1
ATOM 6218 C CA . ASP A 1 768 ? -48.304 37.214 19.740 1.00 41.25 768 ASP A CA 1
ATOM 6219 C C . ASP A 1 768 ? -47.115 36.556 20.472 1.00 41.25 768 ASP A C 1
ATOM 6221 O O . ASP A 1 768 ? -46.019 36.373 19.939 1.00 41.25 768 ASP A O 1
ATOM 6225 N N . LYS A 1 769 ? -47.310 36.212 21.755 1.00 46.47 769 LYS A N 1
ATOM 6226 C CA . LYS A 1 769 ? -46.281 35.573 22.601 1.00 46.47 769 LYS A CA 1
ATOM 6227 C C . LYS A 1 769 ? -46.130 34.074 22.303 1.00 46.47 769 LYS A C 1
ATOM 6229 O O . LYS A 1 769 ? -46.324 33.231 23.185 1.00 46.47 769 LYS A O 1
ATOM 6234 N N . LYS A 1 770 ? -45.694 33.726 21.089 1.00 44.25 770 LYS A N 1
ATOM 6235 C CA . LYS A 1 770 ? -45.006 32.442 20.882 1.00 44.25 770 LYS A CA 1
ATOM 6236 C C . LYS A 1 770 ? -43.716 32.459 21.705 1.00 44.25 770 LYS A C 1
ATOM 6238 O O . LYS A 1 770 ? -42.948 33.413 21.642 1.00 44.25 770 LYS A O 1
ATOM 6243 N N . LYS A 1 771 ? -43.493 31.417 22.511 1.00 45.88 771 LYS A N 1
ATOM 6244 C CA . LYS A 1 771 ? -42.263 31.277 23.302 1.00 45.88 771 LYS A CA 1
ATOM 6245 C C . LYS A 1 771 ? -41.083 31.092 22.346 1.00 45.88 771 LYS A C 1
ATOM 6247 O O . LYS A 1 771 ? -40.949 30.014 21.772 1.00 45.88 771 LYS A O 1
ATOM 6252 N N . SER A 1 772 ? -40.220 32.095 22.211 1.00 55.72 772 SER A N 1
ATOM 6253 C CA . SER A 1 772 ? -38.862 31.857 21.728 1.00 55.72 772 SER A CA 1
ATOM 6254 C C . SER A 1 772 ? -38.175 30.903 22.708 1.00 55.72 772 SER A C 1
ATOM 6256 O O . SER A 1 772 ? -38.135 31.146 23.916 1.00 55.72 772 SER A O 1
ATOM 6258 N N . GLY A 1 773 ? -37.707 29.762 22.201 1.00 65.50 773 GLY A N 1
ATOM 6259 C CA . GLY A 1 773 ? -36.845 28.872 22.974 1.00 65.50 773 GLY A CA 1
ATOM 6260 C C . GLY A 1 773 ? -35.510 29.557 23.258 1.00 65.50 773 GLY A C 1
ATOM 6261 O O . GLY A 1 773 ? -35.098 30.441 22.507 1.00 65.50 773 GLY A O 1
ATOM 6262 N N . LEU A 1 774 ? -34.824 29.141 24.324 1.00 78.50 774 LEU A N 1
ATOM 6263 C CA . LEU A 1 774 ? -33.453 29.582 24.561 1.00 78.50 774 LEU A CA 1
ATOM 6264 C C . LEU A 1 774 ? -32.592 29.120 23.376 1.00 78.50 774 LEU A C 1
ATOM 6266 O O . LEU A 1 774 ? -32.485 27.920 23.124 1.00 78.50 774 LEU A O 1
ATOM 6270 N N . MET A 1 775 ? -32.010 30.063 22.640 1.00 84.62 775 MET A N 1
ATOM 6271 C CA . MET A 1 775 ? -31.033 29.752 21.599 1.00 84.62 775 MET A CA 1
ATOM 6272 C C . MET A 1 775 ? -29.647 29.630 22.229 1.00 84.62 775 MET A C 1
ATOM 6274 O O . MET A 1 775 ? -29.292 30.400 23.124 1.00 84.62 775 MET A O 1
ATOM 6278 N N . LEU A 1 776 ? -28.883 28.646 21.767 1.00 85.38 776 LEU A N 1
ATOM 6279 C CA . LEU A 1 776 ? -27.537 28.349 22.232 1.00 85.38 776 LEU A CA 1
ATOM 6280 C C . LEU A 1 776 ? -26.553 28.459 21.064 1.00 85.38 776 LEU A C 1
ATOM 6282 O O . LEU A 1 776 ? -26.794 27.907 19.991 1.00 85.38 776 LEU A O 1
ATOM 6286 N N . GLU A 1 777 ? -25.440 29.144 21.299 1.00 87.31 777 GLU A N 1
ATOM 6287 C CA . GLU A 1 777 ? -24.308 29.294 20.379 1.00 87.31 777 GLU A CA 1
ATOM 6288 C C . GLU A 1 777 ? -23.041 28.663 20.983 1.00 87.31 777 GLU A C 1
ATOM 6290 O O . GLU A 1 777 ? -22.970 28.429 22.196 1.00 87.31 777 GLU A O 1
ATOM 6295 N N . LEU A 1 778 ? -22.041 28.363 20.151 1.00 87.12 778 LEU A N 1
ATOM 6296 C CA . LEU A 1 778 ? -20.816 27.697 20.597 1.00 87.12 778 LEU A CA 1
ATOM 6297 C C . LEU A 1 778 ? -20.015 28.580 21.571 1.00 87.12 778 LEU A C 1
ATOM 6299 O O . LEU A 1 778 ? -19.708 29.741 21.292 1.00 87.12 778 LEU A O 1
ATOM 6303 N N . ASN A 1 779 ? -19.630 28.024 22.721 1.00 88.75 779 ASN A N 1
ATOM 6304 C CA . ASN A 1 779 ? -18.767 28.695 23.688 1.00 88.75 779 ASN A CA 1
ATOM 6305 C C . ASN A 1 779 ? -17.297 28.339 23.419 1.00 88.75 779 ASN A C 1
ATOM 6307 O O . ASN A 1 779 ? -16.698 27.525 24.118 1.00 88.75 779 ASN A O 1
ATOM 6311 N N . ILE A 1 780 ? -16.729 28.953 22.380 1.00 85.56 780 ILE A N 1
ATOM 6312 C CA . ILE A 1 780 ? -15.368 28.680 21.886 1.00 85.56 780 ILE A CA 1
ATOM 6313 C C . ILE A 1 780 ? -14.298 28.763 23.002 1.00 85.56 780 ILE A C 1
ATOM 6315 O O . ILE A 1 780 ? -13.521 27.816 23.120 1.00 85.56 780 ILE A O 1
ATOM 6319 N N . PRO A 1 781 ? -14.276 29.776 23.899 1.00 86.75 781 PRO A N 1
ATOM 6320 C CA . PRO A 1 781 ? -13.338 29.790 25.028 1.00 86.75 781 PRO A CA 1
ATOM 6321 C C . PRO A 1 781 ? -13.472 28.589 25.979 1.00 86.75 781 PRO A C 1
ATOM 6323 O O . PRO A 1 781 ? -12.466 28.089 26.476 1.00 86.75 781 PRO A O 1
ATOM 6326 N N . GLN A 1 782 ? -14.693 28.093 26.211 1.00 88.31 782 GLN A N 1
ATOM 6327 C CA . GLN A 1 782 ? -14.936 26.911 27.048 1.00 88.31 782 GLN A CA 1
ATOM 6328 C C . GLN A 1 782 ? -14.466 25.624 26.355 1.00 88.31 782 GLN A C 1
ATOM 6330 O O . GLN A 1 782 ? -13.817 24.800 26.993 1.00 88.31 782 GLN A O 1
ATOM 6335 N N . LEU A 1 783 ? -14.733 25.476 25.052 1.00 88.81 783 LEU A N 1
ATOM 6336 C CA . LEU A 1 783 ? -14.233 24.363 24.235 1.00 88.81 783 LEU A CA 1
ATOM 6337 C C . LEU A 1 783 ? -12.696 24.285 24.294 1.00 88.81 783 LEU A C 1
ATOM 6339 O O . LEU A 1 783 ? -12.130 23.240 24.607 1.00 88.81 783 LEU A O 1
ATOM 6343 N N . MET A 1 784 ? -12.027 25.421 24.077 1.00 86.75 784 MET A N 1
ATOM 6344 C CA . MET A 1 784 ? -10.564 25.543 24.125 1.00 86.75 784 MET A CA 1
ATOM 6345 C C . MET A 1 784 ? -9.991 25.259 25.520 1.00 86.75 784 MET A C 1
ATOM 6347 O O . MET A 1 784 ? -8.950 24.610 25.644 1.00 86.75 784 MET A O 1
ATOM 6351 N N . PHE A 1 785 ? -10.674 25.711 26.576 1.00 88.56 785 PHE A N 1
ATOM 6352 C CA . PHE A 1 785 ? -10.301 25.416 27.958 1.00 88.56 785 PHE A CA 1
ATOM 6353 C C . PHE A 1 785 ? -10.403 23.914 28.263 1.00 88.56 785 PHE A C 1
ATOM 6355 O O . PHE A 1 785 ? -9.440 23.330 28.756 1.00 88.56 785 PHE A O 1
ATOM 6362 N N . GLU A 1 786 ? -11.518 23.262 27.917 1.00 91.12 786 GLU A N 1
ATOM 6363 C CA . GLU A 1 786 ? -11.724 21.834 28.190 1.00 91.12 786 GLU A CA 1
ATOM 6364 C C . GLU A 1 786 ? -10.743 20.932 27.427 1.00 91.12 786 GLU A C 1
ATOM 6366 O O . GLU A 1 786 ? -10.210 19.993 28.018 1.00 91.12 786 GLU A O 1
ATOM 6371 N N . ILE A 1 787 ? -10.429 21.245 26.163 1.00 90.94 787 ILE A N 1
ATOM 6372 C CA . ILE A 1 787 ? -9.376 20.554 25.393 1.00 90.94 787 ILE A CA 1
ATOM 6373 C C . ILE A 1 787 ? -8.020 20.674 26.111 1.00 90.94 787 ILE A C 1
ATOM 6375 O O . ILE A 1 787 ? -7.326 19.674 26.313 1.00 90.94 787 ILE A O 1
ATOM 6379 N N . LYS A 1 788 ? -7.654 21.887 26.549 1.00 89.56 788 LYS A N 1
ATOM 6380 C CA . LYS A 1 788 ? -6.382 22.163 27.236 1.00 89.56 788 LYS A CA 1
ATOM 6381 C C . LYS A 1 788 ? -6.279 21.479 28.605 1.00 89.56 788 LYS A C 1
ATOM 6383 O O . LYS A 1 788 ? -5.194 21.023 28.957 1.00 89.56 788 LYS A O 1
ATOM 6388 N N . THR A 1 789 ? -7.375 21.391 29.361 1.00 90.56 789 THR A N 1
ATOM 6389 C CA . THR A 1 789 ? -7.431 20.668 30.644 1.00 90.56 789 THR A CA 1
ATOM 6390 C C . THR A 1 789 ? -7.391 19.152 30.450 1.00 90.56 789 THR A C 1
ATOM 6392 O O . THR A 1 789 ? -6.713 18.459 31.201 1.00 90.56 789 THR A O 1
ATOM 6395 N N . MET A 1 790 ? -8.074 18.615 29.435 1.00 89.31 790 MET A N 1
ATOM 6396 C CA . MET A 1 790 ? -8.104 17.171 29.167 1.00 89.31 790 MET A CA 1
ATOM 6397 C C . MET A 1 790 ? -6.734 16.624 28.758 1.00 89.31 790 MET A C 1
ATOM 6399 O O . MET A 1 790 ? -6.331 15.560 29.218 1.00 89.31 790 MET A O 1
ATOM 6403 N N . GLY A 1 791 ? -6.000 17.373 27.934 1.00 88.12 791 GLY A N 1
ATOM 6404 C CA . GLY A 1 791 ? -4.621 17.058 27.572 1.00 88.12 791 GLY A CA 1
ATOM 6405 C C . GLY A 1 791 ? -3.569 17.697 28.481 1.00 88.12 791 GLY A C 1
ATOM 6406 O O . GLY A 1 791 ? -2.438 17.887 28.026 1.00 88.12 791 GLY A O 1
ATOM 6407 N N . GLU A 1 792 ? -3.894 18.064 29.728 1.00 88.38 792 GLU A N 1
ATOM 6408 C CA . GLU A 1 792 ? -2.908 18.641 30.646 1.00 88.38 792 GLU A CA 1
ATOM 6409 C C . GLU A 1 792 ? -1.709 17.690 30.828 1.00 88.38 792 GLU A C 1
ATOM 6411 O O . GLU A 1 792 ? -1.830 16.466 30.857 1.00 88.38 792 GLU A O 1
ATOM 6416 N N . GLY A 1 793 ? -0.500 18.251 30.857 1.00 85.06 793 GLY A N 1
ATOM 6417 C CA . GLY A 1 793 ? 0.740 17.473 30.828 1.00 85.06 793 GLY A CA 1
ATOM 6418 C C . GLY A 1 793 ? 1.159 17.000 29.428 1.00 85.06 793 GLY A C 1
ATOM 6419 O O . GLY A 1 793 ? 2.351 17.081 29.140 1.00 85.06 793 GLY A O 1
ATOM 6420 N N . ILE A 1 794 ? 0.231 16.627 28.539 1.00 89.31 794 ILE A N 1
ATOM 6421 C CA . ILE A 1 794 ? 0.511 16.093 27.186 1.00 89.31 794 ILE A CA 1
ATOM 6422 C C . ILE A 1 794 ? 0.604 17.206 26.124 1.00 89.31 794 ILE A C 1
ATOM 6424 O O . ILE A 1 794 ? 1.569 17.258 25.358 1.00 89.31 794 ILE A O 1
ATOM 6428 N N . ILE A 1 795 ? -0.370 18.119 26.087 1.00 91.12 795 ILE A N 1
ATOM 6429 C CA . ILE A 1 795 ? -0.439 19.237 25.131 1.00 91.12 795 ILE A CA 1
ATOM 6430 C C . ILE A 1 795 ? 0.641 20.280 25.459 1.00 91.12 795 ILE A C 1
ATOM 6432 O O . ILE A 1 795 ? 0.879 20.601 26.629 1.00 91.12 795 ILE A O 1
ATOM 6436 N N . SER A 1 796 ? 1.301 20.822 24.431 1.00 88.56 796 SER A N 1
ATOM 6437 C CA . SER A 1 796 ? 2.272 21.923 24.547 1.00 88.56 796 SER A CA 1
ATOM 6438 C C . SER A 1 796 ? 1.647 23.293 24.264 1.00 88.56 796 SER A C 1
ATOM 6440 O O . SER A 1 796 ? 1.825 24.218 25.056 1.00 88.56 796 SER A O 1
ATOM 6442 N N . LYS A 1 797 ? 0.889 23.413 23.169 1.00 89.31 797 LYS A N 1
ATOM 6443 C CA . LYS A 1 797 ? 0.196 24.626 22.707 1.00 89.31 797 LYS A CA 1
ATOM 6444 C C . LYS A 1 797 ? -1.115 24.216 22.032 1.00 89.31 797 LYS A C 1
ATOM 6446 O O . LYS A 1 797 ? -1.158 23.181 21.373 1.00 89.31 797 LYS A O 1
ATOM 6451 N N . VAL A 1 798 ? -2.150 25.041 22.162 1.00 88.69 798 VAL A N 1
ATOM 6452 C CA . VAL A 1 798 ? -3.298 25.026 21.245 1.00 88.69 798 VAL A CA 1
ATOM 6453 C C . VAL A 1 798 ? -3.275 26.343 20.481 1.00 88.69 798 VAL A C 1
ATOM 6455 O O . VAL A 1 798 ? -3.081 27.399 21.083 1.00 88.69 798 VAL A O 1
ATOM 6458 N N . GLU A 1 799 ? -3.418 26.263 19.169 1.00 88.62 799 GLU A N 1
ATOM 6459 C CA . GLU A 1 799 ? -3.407 27.371 18.224 1.00 88.62 799 GLU A CA 1
ATOM 6460 C C . GLU A 1 799 ? -4.724 27.393 17.443 1.00 88.62 799 GLU A C 1
ATOM 6462 O O . GLU A 1 799 ? -5.365 26.358 17.245 1.00 88.62 799 GLU A O 1
ATOM 6467 N N . VAL A 1 800 ? -5.134 28.594 17.047 1.00 87.69 800 VAL A N 1
ATOM 6468 C CA . VAL A 1 800 ? -6.312 28.853 16.220 1.00 87.69 800 VAL A CA 1
ATOM 6469 C C . VAL A 1 800 ? -5.802 29.409 14.901 1.00 87.69 800 VAL A C 1
ATOM 6471 O O . VAL A 1 800 ? -4.988 30.334 14.914 1.00 87.69 800 VAL A O 1
ATOM 6474 N N . ASN A 1 801 ? -6.254 28.855 13.781 1.00 85.44 801 ASN A N 1
ATOM 6475 C CA . ASN A 1 801 ? -5.850 29.337 12.466 1.00 85.44 801 ASN A CA 1
ATOM 6476 C C . ASN A 1 801 ? -6.395 30.760 12.213 1.00 85.44 801 ASN A C 1
ATOM 6478 O O . ASN A 1 801 ? -7.489 31.105 12.662 1.00 85.44 801 ASN A O 1
ATOM 6482 N N . GLN A 1 802 ? -5.630 31.599 11.512 1.00 77.81 802 GLN A N 1
ATOM 6483 C CA . GLN A 1 802 ? -5.955 33.009 11.272 1.00 77.81 802 GLN A CA 1
ATOM 6484 C C . GLN A 1 802 ? -7.121 33.191 10.292 1.00 77.81 802 GLN A C 1
ATOM 6486 O O . GLN A 1 802 ? -7.877 34.150 10.431 1.00 77.81 802 GLN A O 1
ATOM 6491 N N . GLU A 1 803 ? -7.301 32.262 9.348 1.00 76.56 803 GLU A N 1
ATOM 6492 C CA . GLU A 1 803 ? -8.424 32.282 8.396 1.00 76.56 803 GLU A CA 1
ATOM 6493 C C . GLU A 1 803 ? -9.699 31.616 8.951 1.00 76.56 803 GLU A C 1
ATOM 6495 O O . GLU A 1 803 ? -10.775 31.711 8.360 1.00 76.56 803 GLU A O 1
ATOM 6500 N N . SER A 1 804 ? -9.609 30.975 10.121 1.00 80.38 804 SER A N 1
ATOM 6501 C CA . SER A 1 804 ? -10.743 30.303 10.755 1.00 80.38 804 SER A CA 1
ATOM 6502 C C . SER A 1 804 ? -11.814 31.298 11.237 1.00 80.38 804 SER A C 1
ATOM 6504 O O . SER A 1 804 ? -11.475 32.336 11.816 1.00 80.38 804 SER A O 1
ATOM 6506 N N . PRO A 1 805 ? -13.120 30.953 11.182 1.00 72.44 805 PRO A N 1
ATOM 6507 C CA . PRO A 1 805 ? -14.167 31.659 11.933 1.00 72.44 805 PRO A CA 1
ATOM 6508 C C . PRO A 1 805 ? -13.916 31.734 13.454 1.00 72.44 805 PRO A C 1
ATOM 6510 O O . PRO A 1 805 ? -14.576 32.510 14.149 1.00 72.44 805 PRO A O 1
ATOM 6513 N N . LEU A 1 806 ? -12.972 30.953 13.991 1.00 78.06 806 LEU A N 1
ATOM 6514 C CA . LEU A 1 806 ? -12.524 31.012 15.382 1.00 78.06 806 LEU A CA 1
ATOM 6515 C C . LEU A 1 806 ? -11.468 32.095 15.658 1.00 78.06 806 LEU A C 1
ATOM 6517 O O . LEU A 1 806 ? -11.270 32.440 16.825 1.00 78.06 806 LEU A O 1
ATOM 6521 N N . ALA A 1 807 ? -10.805 32.650 14.638 1.00 75.00 807 ALA A N 1
ATOM 6522 C CA . ALA A 1 807 ? -9.713 33.614 14.794 1.00 75.00 807 ALA A CA 1
ATOM 6523 C C . ALA A 1 807 ? -10.027 34.816 15.722 1.00 75.00 807 ALA A C 1
ATOM 6525 O O . ALA A 1 807 ? -9.143 35.193 16.500 1.00 75.00 807 ALA A O 1
ATOM 6526 N N . PRO A 1 808 ? -11.258 35.381 15.771 1.00 71.00 808 PRO A N 1
ATOM 6527 C CA . PRO A 1 808 ? -11.612 36.445 16.721 1.00 71.00 808 PRO A CA 1
ATOM 6528 C C . PRO A 1 808 ? -11.503 36.057 18.208 1.00 71.00 808 PRO A C 1
ATOM 6530 O O . PRO A 1 808 ? -11.450 36.933 19.068 1.00 71.00 808 PRO A O 1
ATOM 6533 N N . PHE A 1 809 ? -11.464 34.759 18.523 1.00 66.75 809 PHE A N 1
ATOM 6534 C CA . PHE A 1 809 ? -11.408 34.207 19.883 1.00 66.75 809 PHE A CA 1
ATOM 6535 C C . PHE A 1 809 ? -9.999 33.729 20.287 1.00 66.75 809 PHE A C 1
ATOM 6537 O O . PHE A 1 809 ? -9.843 33.067 21.310 1.00 66.75 809 PHE A O 1
ATOM 6544 N N . SER A 1 810 ? -8.973 34.063 19.494 1.00 59.25 810 SER A N 1
ATOM 6545 C CA . SER A 1 810 ? -7.568 33.670 19.703 1.00 59.25 810 SER A CA 1
ATOM 6546 C C . SER A 1 810 ? -6.831 34.440 20.814 1.00 59.25 810 SER A C 1
ATOM 6548 O O . SER A 1 810 ? -5.752 34.025 21.237 1.00 59.25 810 SER A O 1
ATOM 6550 N N . THR A 1 811 ? -7.387 35.557 21.294 1.00 47.94 811 THR A N 1
ATOM 6551 C CA . THR A 1 811 ? -6.763 36.397 22.333 1.00 47.94 811 THR A CA 1
ATOM 6552 C C . THR A 1 811 ? -6.943 35.817 23.742 1.00 47.94 811 THR A C 1
ATOM 6554 O O . THR A 1 811 ? -7.879 35.066 24.009 1.00 47.94 811 THR A O 1
ATOM 6557 N N . GLU A 1 812 ? -5.992 36.113 24.636 1.00 43.56 812 GLU A N 1
ATOM 6558 C CA . GLU A 1 812 ? -5.736 35.320 25.847 1.00 43.56 812 GLU A CA 1
ATOM 6559 C C . GLU A 1 812 ? -6.961 35.067 26.744 1.00 43.56 812 GLU A C 1
ATOM 6561 O O . GLU A 1 812 ? -7.549 35.982 27.326 1.00 43.56 812 GLU A O 1
ATOM 6566 N N . ILE A 1 813 ? -7.261 33.782 26.965 1.00 42.00 813 ILE A N 1
ATOM 6567 C CA . ILE A 1 813 ? -8.193 33.333 28.002 1.00 42.00 813 ILE A CA 1
ATOM 6568 C C . ILE A 1 813 ? -7.550 33.580 29.376 1.00 42.00 813 ILE A C 1
ATOM 6570 O O . ILE A 1 813 ? -6.851 32.716 29.914 1.00 42.00 813 ILE A O 1
ATOM 6574 N N . GLN A 1 814 ? -7.820 34.740 29.979 1.00 32.28 814 GLN A N 1
ATOM 6575 C CA . GLN A 1 814 ? -7.726 34.855 31.434 1.00 32.28 814 GLN A CA 1
ATOM 6576 C C . GLN A 1 814 ? -8.740 33.886 32.070 1.00 32.28 814 GLN A C 1
ATOM 6578 O O . GLN A 1 814 ? -9.864 33.767 31.570 1.00 32.28 814 GLN A O 1
ATOM 6583 N N . PRO A 1 815 ? -8.377 33.171 33.151 1.00 33.84 815 PRO A N 1
ATOM 6584 C CA . PRO A 1 815 ? -9.295 32.246 33.802 1.00 33.84 815 PRO A CA 1
ATOM 6585 C C . PRO A 1 815 ? -10.524 33.008 34.322 1.00 33.84 815 PRO A C 1
ATOM 6587 O O . PRO A 1 815 ? -10.371 34.123 34.828 1.00 33.84 815 PRO A O 1
ATOM 6590 N N . PRO A 1 816 ? -11.739 32.435 34.234 1.00 33.75 816 PRO A N 1
ATOM 6591 C CA . PRO A 1 816 ? -12.943 33.106 34.706 1.00 33.75 816 PRO A CA 1
ATOM 6592 C C . PRO A 1 816 ? -12.828 33.399 36.205 1.00 33.75 816 PRO A C 1
ATOM 6594 O O . PRO A 1 816 ? -12.763 32.484 37.028 1.00 33.75 816 PRO A O 1
ATOM 6597 N N . SER A 1 817 ? -12.796 34.688 36.552 1.00 30.47 817 SER A N 1
ATOM 6598 C CA . SER A 1 817 ? -12.696 35.161 37.932 1.00 30.47 817 SER A CA 1
ATOM 6599 C C . SER A 1 817 ? -13.770 34.513 38.799 1.00 30.47 817 SER A C 1
ATOM 6601 O O . SER A 1 817 ? -14.963 34.674 38.538 1.00 30.47 817 SER A O 1
ATOM 6603 N N . ILE A 1 818 ? -13.352 33.798 39.847 1.00 31.08 818 ILE A N 1
ATOM 6604 C CA . ILE A 1 818 ? -14.271 33.162 40.793 1.00 31.08 818 ILE A CA 1
ATOM 6605 C C . ILE A 1 818 ? -15.063 34.265 41.500 1.00 31.08 818 ILE A C 1
ATOM 6607 O O . ILE A 1 818 ? -14.554 34.930 42.402 1.00 31.08 818 ILE A O 1
ATOM 6611 N N . VAL A 1 819 ? -16.319 34.453 41.089 1.00 32.53 819 VAL A N 1
ATOM 6612 C CA . VAL A 1 819 ? -17.258 35.359 41.754 1.00 32.53 819 VAL A CA 1
ATOM 6613 C C . VAL A 1 819 ? -17.671 34.719 43.076 1.00 32.53 819 VAL A C 1
ATOM 6615 O O . VAL A 1 819 ? -18.648 33.975 43.159 1.00 32.53 819 VAL A O 1
ATOM 6618 N N . THR A 1 820 ? -16.901 34.992 44.126 1.00 27.42 820 THR A N 1
ATOM 6619 C CA . THR A 1 820 ? -17.322 34.709 45.495 1.00 27.42 820 THR A CA 1
ATOM 6620 C C . THR A 1 820 ? -18.571 35.541 45.814 1.00 27.42 820 THR A C 1
ATOM 6622 O O . THR A 1 820 ? -18.596 36.743 45.536 1.00 27.42 820 THR A O 1
ATOM 6625 N N . PRO A 1 821 ? -19.635 34.939 46.375 1.00 29.95 821 PRO A N 1
ATOM 6626 C CA . PRO A 1 821 ? -20.841 35.682 46.713 1.00 29.95 821 PRO A CA 1
ATOM 6627 C C . PRO A 1 821 ? -20.535 36.686 47.830 1.00 29.95 821 PRO A C 1
ATOM 6629 O O . PRO A 1 821 ? -20.042 36.321 48.897 1.00 29.95 821 PRO A O 1
ATOM 6632 N N . THR A 1 822 ? -20.835 37.960 47.589 1.00 26.30 822 THR A N 1
ATOM 6633 C CA . THR A 1 822 ? -20.632 39.046 48.551 1.00 26.30 822 THR A CA 1
ATOM 6634 C C . THR A 1 822 ? -21.658 38.981 49.680 1.00 26.30 822 THR A C 1
ATOM 6636 O O . THR A 1 822 ? -22.761 39.516 49.585 1.00 26.30 822 THR A O 1
ATOM 6639 N N . THR A 1 823 ? -21.287 38.340 50.789 1.00 28.64 823 THR A N 1
ATOM 6640 C CA . THR A 1 823 ? -22.086 38.341 52.020 1.00 28.64 823 THR A CA 1
ATOM 6641 C C . THR A 1 823 ? -22.079 39.734 52.657 1.00 28.64 823 THR A C 1
ATOM 6643 O O . THR A 1 823 ? -21.077 40.167 53.225 1.00 28.64 823 THR A O 1
ATOM 6646 N N . THR A 1 824 ? -23.196 40.455 52.571 1.00 26.16 824 THR A N 1
ATOM 6647 C CA . THR A 1 824 ? -23.317 41.816 53.112 1.00 26.16 824 THR A CA 1
ATOM 6648 C C . THR A 1 824 ? -23.411 41.818 54.642 1.00 26.16 824 THR A C 1
ATOM 6650 O O . THR A 1 824 ? -24.485 41.598 55.198 1.00 26.16 824 THR A O 1
ATOM 6653 N N . THR A 1 825 ? -22.316 42.138 55.338 1.00 28.02 825 THR A N 1
ATOM 6654 C CA . THR A 1 825 ? -22.329 42.424 56.787 1.00 28.02 825 THR A CA 1
ATOM 6655 C C . THR A 1 825 ? -21.522 43.675 57.127 1.00 28.02 825 THR A C 1
ATOM 6657 O O . THR A 1 825 ? -20.308 43.714 56.940 1.00 28.02 825 THR A O 1
ATOM 6660 N N . ASN A 1 826 ? -22.198 44.686 57.677 1.00 24.86 826 ASN A N 1
ATOM 6661 C CA . ASN A 1 826 ? -21.577 45.909 58.187 1.00 24.86 826 ASN A CA 1
ATOM 6662 C C . ASN A 1 826 ? -20.778 45.630 59.474 1.00 24.86 826 ASN A C 1
ATOM 6664 O O . ASN A 1 826 ? -21.344 45.068 60.411 1.00 24.86 826 ASN A O 1
ATOM 6668 N N . ASN A 1 827 ? -19.542 46.137 59.585 1.00 27.53 827 ASN A N 1
ATOM 6669 C CA . ASN A 1 827 ? -19.242 47.301 60.446 1.00 27.53 827 ASN A CA 1
ATOM 6670 C C . ASN A 1 827 ? -17.732 47.591 60.618 1.00 27.53 827 ASN A C 1
ATOM 6672 O O . ASN A 1 827 ? -16.977 46.763 61.106 1.00 27.53 827 ASN A O 1
ATOM 6676 N N . ASN A 1 828 ? -17.367 48.841 60.324 1.00 26.36 828 ASN A N 1
ATOM 6677 C CA . ASN A 1 828 ? -16.520 49.748 61.113 1.00 26.36 828 ASN A CA 1
ATOM 6678 C C . ASN A 1 828 ? -15.181 49.290 61.754 1.00 26.36 828 ASN A C 1
ATOM 6680 O O . ASN A 1 828 ? -15.152 48.610 62.774 1.00 26.36 828 ASN A O 1
ATOM 6684 N N . ASN A 1 829 ? -14.133 50.002 61.309 1.00 27.25 829 ASN A N 1
ATOM 6685 C CA . ASN A 1 829 ? -13.107 50.711 62.105 1.00 27.25 829 ASN A CA 1
ATOM 6686 C C . ASN A 1 829 ? -11.674 50.151 62.279 1.00 27.25 829 ASN A C 1
ATOM 6688 O O . ASN A 1 829 ? -11.425 49.095 62.843 1.00 27.25 829 ASN A O 1
ATOM 6692 N N . ASN A 1 830 ? -10.747 51.074 61.972 1.00 28.45 830 ASN A N 1
ATOM 6693 C CA . ASN A 1 830 ? -9.442 51.342 62.596 1.00 28.45 830 ASN A CA 1
ATOM 6694 C C . ASN A 1 830 ? -8.214 50.452 62.308 1.00 28.45 830 ASN A C 1
ATOM 6696 O O . ASN A 1 830 ? -7.906 49.503 63.014 1.00 28.45 830 ASN A O 1
ATOM 6700 N N . GLN A 1 831 ? -7.399 50.957 61.373 1.00 26.92 831 GLN A N 1
ATOM 6701 C CA . GLN A 1 831 ? -5.997 51.367 61.597 1.00 26.92 831 GLN A CA 1
ATOM 6702 C C . GLN A 1 831 ? -5.119 50.527 62.563 1.00 26.92 831 GLN A C 1
ATOM 6704 O O . GLN A 1 831 ? -5.177 50.737 63.774 1.00 26.92 831 GLN A O 1
ATOM 6709 N N . ARG A 1 832 ? -4.079 49.854 62.036 1.00 25.62 832 ARG A N 1
ATOM 6710 C CA . ARG A 1 832 ? -2.714 50.440 61.969 1.00 25.62 832 ARG A CA 1
ATOM 6711 C C . ARG A 1 832 ? -1.676 49.582 61.217 1.00 25.62 832 ARG A C 1
ATOM 6713 O O . ARG A 1 832 ? -1.779 48.368 61.124 1.00 25.62 832 ARG A O 1
ATOM 6720 N N . THR A 1 833 ? -0.654 50.283 60.726 1.00 25.12 833 THR A N 1
ATOM 6721 C CA . THR A 1 833 ? 0.709 49.832 60.356 1.00 25.12 833 THR A CA 1
ATOM 6722 C C . THR A 1 833 ? 1.361 48.953 61.448 1.00 25.12 833 THR A C 1
ATOM 6724 O O . THR A 1 833 ? 1.029 49.151 62.612 1.00 25.12 833 THR A O 1
ATOM 6727 N N . THR A 1 834 ? 2.313 48.036 61.196 1.00 27.00 834 THR A N 1
ATOM 6728 C CA . THR A 1 834 ? 3.694 48.266 60.677 1.00 27.00 834 THR A CA 1
ATOM 6729 C C . THR A 1 834 ? 4.466 46.948 60.372 1.00 27.00 834 THR A C 1
ATOM 6731 O O . THR A 1 834 ? 4.159 45.948 61.000 1.00 27.00 834 THR A O 1
ATOM 6734 N N . THR A 1 835 ? 5.498 47.003 59.497 1.00 26.06 835 THR A N 1
ATOM 6735 C CA . THR A 1 835 ? 6.867 46.359 59.514 1.00 26.06 835 THR A CA 1
ATOM 6736 C C . THR A 1 835 ? 7.166 45.070 60.328 1.00 26.06 835 THR A C 1
ATOM 6738 O O . THR A 1 835 ? 6.651 44.933 61.427 1.00 26.06 835 THR A O 1
ATOM 6741 N N . ARG A 1 836 ? 8.149 44.192 60.029 1.00 25.77 836 ARG A N 1
ATOM 6742 C CA . ARG A 1 836 ? 9.177 43.977 58.963 1.00 25.77 836 ARG A CA 1
ATOM 6743 C C . ARG A 1 836 ? 9.854 42.607 59.243 1.00 25.77 836 ARG A C 1
ATOM 6745 O O . ARG A 1 836 ? 9.916 42.256 60.414 1.00 25.77 836 ARG A O 1
ATOM 6752 N N . ASP A 1 837 ? 10.480 41.988 58.229 1.00 26.64 837 ASP A N 1
ATOM 6753 C CA . ASP A 1 837 ? 11.641 41.057 58.331 1.00 26.64 837 ASP A CA 1
ATOM 6754 C C . ASP A 1 837 ? 11.423 39.734 59.157 1.00 26.64 837 ASP A C 1
ATOM 6756 O O . ASP A 1 837 ? 10.437 39.601 59.867 1.00 26.64 837 ASP A O 1
ATOM 6760 N N . GLU A 1 838 ? 12.211 38.642 59.096 1.00 28.00 838 GLU A N 1
ATOM 6761 C CA . GLU A 1 838 ? 13.376 38.254 58.274 1.00 28.00 838 GLU A CA 1
ATOM 6762 C C . GLU A 1 838 ? 13.524 36.700 58.132 1.00 28.00 838 GLU A C 1
ATOM 6764 O O . GLU A 1 838 ? 13.007 35.942 58.946 1.00 28.00 838 GLU A O 1
ATOM 6769 N N . LYS A 1 839 ? 14.305 36.249 57.129 1.00 28.19 839 LYS A N 1
ATOM 6770 C CA . LYS A 1 839 ? 15.156 35.020 57.047 1.00 28.19 839 LYS A CA 1
ATOM 6771 C C . LYS A 1 839 ? 14.666 33.605 57.469 1.00 28.19 839 LYS A C 1
ATOM 6773 O O . LYS A 1 839 ? 14.678 33.222 58.630 1.00 28.19 839 LYS A O 1
ATOM 6778 N N . THR A 1 840 ? 14.515 32.754 56.444 1.00 26.52 840 THR A N 1
ATOM 6779 C CA . THR A 1 840 ? 15.226 31.461 56.204 1.00 26.52 840 THR A CA 1
ATOM 6780 C C . THR A 1 840 ? 15.708 30.558 57.363 1.00 26.52 840 THR A C 1
ATOM 6782 O O . THR A 1 840 ? 16.585 30.953 58.129 1.00 26.52 840 THR A O 1
ATOM 6785 N N . THR A 1 841 ? 15.416 29.247 57.276 1.00 27.69 841 THR A N 1
ATOM 6786 C CA . THR A 1 841 ? 16.447 28.167 57.183 1.00 27.69 841 THR A CA 1
ATOM 6787 C C . THR A 1 841 ? 15.850 26.812 56.741 1.00 27.69 841 THR A C 1
ATOM 6789 O O . THR A 1 841 ? 14.634 26.672 56.644 1.00 27.69 841 THR A O 1
ATOM 6792 N N . LEU A 1 842 ? 16.707 25.835 56.400 1.00 27.69 842 LEU A N 1
ATOM 6793 C CA . LEU A 1 842 ? 16.367 24.529 55.804 1.00 27.69 842 LEU A CA 1
ATOM 6794 C C . LEU A 1 842 ? 16.652 23.344 56.748 1.00 27.69 842 LEU A C 1
ATOM 6796 O O . LEU A 1 842 ? 17.734 23.297 57.324 1.00 27.69 842 LEU A O 1
ATOM 6800 N N . THR A 1 843 ? 15.793 22.309 56.703 1.00 26.92 843 THR A N 1
ATOM 6801 C CA . THR A 1 843 ? 16.064 20.890 57.086 1.00 26.92 843 THR A CA 1
ATOM 6802 C C . THR A 1 843 ? 16.414 20.623 58.578 1.00 26.92 843 THR A C 1
ATOM 6804 O O . THR A 1 843 ? 16.774 21.534 59.306 1.00 26.92 843 THR A O 1
ATOM 6807 N N . ASP A 1 844 ? 16.280 19.422 59.165 1.00 28.27 844 ASP A N 1
ATOM 6808 C CA . ASP A 1 844 ? 16.140 18.060 58.616 1.00 28.27 844 ASP A CA 1
ATOM 6809 C C . ASP A 1 844 ? 15.506 17.054 59.633 1.00 28.27 844 ASP A C 1
ATOM 6811 O O . ASP A 1 844 ? 15.381 17.359 60.815 1.00 28.27 844 ASP A O 1
ATOM 6815 N N . LYS A 1 845 ? 15.253 15.809 59.188 1.00 26.70 845 LYS A N 1
ATOM 6816 C CA . LYS A 1 845 ? 15.240 14.528 59.953 1.00 26.70 845 LYS A CA 1
ATOM 6817 C C . LYS A 1 845 ? 14.163 14.213 61.034 1.00 26.70 845 LYS A C 1
ATOM 6819 O O . LYS A 1 845 ? 14.332 14.474 62.216 1.00 26.70 845 LYS A O 1
ATOM 6824 N N . LYS A 1 846 ? 13.265 13.299 60.619 1.00 27.78 846 LYS A N 1
ATOM 6825 C CA . LYS A 1 846 ? 13.063 11.912 61.141 1.00 27.78 846 LYS A CA 1
ATOM 6826 C C . LYS A 1 846 ? 12.365 11.585 62.494 1.00 27.78 846 LYS A C 1
ATOM 6828 O O . LYS A 1 846 ? 12.878 11.852 63.569 1.00 27.78 846 LYS A O 1
ATOM 6833 N N . ASN A 1 847 ? 11.420 10.639 62.339 1.00 26.50 847 ASN A N 1
ATOM 6834 C CA . ASN A 1 847 ? 11.167 9.405 63.124 1.00 26.50 847 ASN A CA 1
ATOM 6835 C C . ASN A 1 847 ? 10.272 9.399 64.388 1.00 26.50 847 ASN A C 1
ATOM 6837 O O . ASN A 1 847 ? 10.504 10.106 65.358 1.00 26.50 847 ASN A O 1
ATOM 6841 N N . GLY A 1 848 ? 9.389 8.384 64.422 1.00 26.27 848 GLY A N 1
ATOM 6842 C CA . GLY A 1 848 ? 8.737 7.823 65.620 1.00 26.27 848 GLY A CA 1
ATOM 6843 C C . GLY A 1 848 ? 7.222 8.084 65.711 1.00 26.27 848 GLY A C 1
ATOM 6844 O O . GLY A 1 848 ? 6.766 9.151 65.329 1.00 26.27 848 GLY A O 1
ATOM 6845 N N . ALA A 1 849 ? 6.377 7.168 66.203 1.00 27.22 849 ALA A N 1
ATOM 6846 C CA . ALA A 1 849 ? 6.557 5.731 66.454 1.00 27.22 849 ALA A CA 1
ATOM 6847 C C . ALA A 1 849 ? 5.180 5.017 66.498 1.00 27.22 849 ALA A C 1
ATOM 6849 O O . ALA A 1 849 ? 4.137 5.649 66.634 1.00 27.22 849 ALA A O 1
ATOM 6850 N N . SER A 1 850 ? 5.171 3.686 66.392 1.00 26.69 850 SER A N 1
ATOM 6851 C CA . SER A 1 850 ? 3.960 2.846 66.407 1.00 26.69 850 SER A CA 1
ATOM 6852 C C . SER A 1 850 ? 3.279 2.733 67.777 1.00 26.69 850 SER A C 1
ATOM 6854 O O . SER A 1 850 ? 3.980 2.668 68.787 1.00 26.69 850 SER A O 1
ATOM 6856 N N . ASN A 1 851 ? 1.973 2.422 67.810 1.00 29.47 851 ASN A N 1
ATOM 6857 C CA . ASN A 1 851 ? 1.469 1.482 68.822 1.00 29.47 851 ASN A CA 1
ATOM 6858 C C . ASN A 1 851 ? 0.269 0.625 68.359 1.00 29.47 851 ASN A C 1
ATOM 6860 O O . ASN A 1 851 ? -0.385 0.930 67.366 1.00 29.47 851 ASN A O 1
ATOM 6864 N N . LYS A 1 852 ? 0.022 -0.490 69.061 1.00 29.23 852 LYS A N 1
ATOM 6865 C CA . LYS A 1 852 ? -0.961 -1.549 68.736 1.00 29.23 852 LYS A CA 1
ATOM 6866 C C . LYS A 1 852 ? -2.075 -1.618 69.793 1.00 29.23 852 LYS A C 1
ATOM 6868 O O . LYS A 1 852 ? -1.753 -1.432 70.964 1.00 29.23 852 LYS A O 1
ATOM 6873 N N . ARG A 1 853 ? -3.276 -2.123 69.435 1.00 27.36 853 ARG A N 1
ATOM 6874 C CA . ARG A 1 853 ? -3.881 -3.377 69.994 1.00 27.36 853 ARG A CA 1
ATOM 6875 C C . ARG A 1 853 ? -5.384 -3.591 69.685 1.00 27.36 853 ARG A C 1
ATOM 6877 O O . ARG A 1 853 ? -6.180 -2.753 70.062 1.00 27.36 853 ARG A O 1
ATOM 6884 N N . LYS A 1 854 ? -5.696 -4.818 69.214 1.00 27.98 854 LYS A N 1
ATOM 6885 C CA . LYS A 1 854 ? -6.798 -5.765 69.588 1.00 27.98 854 LYS A CA 1
ATOM 6886 C C . LYS A 1 854 ? -8.291 -5.325 69.604 1.00 27.98 854 LYS A C 1
ATOM 6888 O O . LYS A 1 854 ? -8.575 -4.155 69.759 1.00 27.98 854 LYS A O 1
ATOM 6893 N N . LYS A 1 855 ? -9.290 -6.235 69.670 1.00 28.77 855 LYS A N 1
ATOM 6894 C CA . LYS A 1 855 ? -9.588 -7.571 69.048 1.00 28.77 855 LYS A CA 1
ATOM 6895 C C . LYS A 1 855 ? -10.933 -8.102 69.631 1.00 28.77 855 LYS A C 1
ATOM 6897 O O . LYS A 1 855 ? -11.085 -8.036 70.845 1.00 28.77 855 LYS A O 1
ATOM 6902 N N . GLY A 1 856 ? -11.808 -8.709 68.817 1.00 26.17 856 GLY A N 1
ATOM 6903 C CA . GLY A 1 856 ? -13.086 -9.378 69.194 1.00 26.17 856 GLY A CA 1
ATOM 6904 C C . GLY A 1 856 ? -14.169 -9.045 68.145 1.00 26.17 856 GLY A C 1
ATOM 6905 O O . GLY A 1 856 ? -14.188 -7.897 67.718 1.00 26.17 856 GLY A O 1
ATOM 6906 N N . GLN A 1 857 ? -14.912 -9.965 67.505 1.00 28.88 857 GLN A N 1
ATOM 6907 C CA . GLN A 1 857 ? -15.814 -11.044 67.990 1.00 28.88 857 GLN A CA 1
ATOM 6908 C C . GLN A 1 857 ? -17.062 -10.499 68.720 1.00 28.88 857 GLN A C 1
ATOM 6910 O O . GLN A 1 857 ? -16.877 -9.684 69.618 1.00 28.88 857 GLN A O 1
ATOM 6915 N N . SER A 1 858 ? -18.312 -10.915 68.456 1.00 29.27 858 SER A N 1
ATOM 6916 C CA . SER A 1 858 ? -18.952 -11.694 67.354 1.00 29.27 858 SER A CA 1
ATOM 6917 C C . SER A 1 858 ? -20.509 -11.633 67.532 1.00 29.27 858 SER A C 1
ATOM 6919 O O . SER A 1 858 ? -20.934 -10.797 68.328 1.00 29.27 858 SER A O 1
ATOM 6921 N N . GLU A 1 859 ? -21.456 -12.344 66.880 1.00 29.81 859 GLU A N 1
ATOM 6922 C CA . GLU A 1 859 ? -21.551 -13.485 65.917 1.00 29.81 859 GLU A CA 1
ATOM 6923 C C . GLU A 1 859 ? -22.911 -13.372 65.121 1.00 29.81 859 GLU A C 1
ATOM 6925 O O . GLU A 1 859 ? -23.547 -12.320 65.188 1.00 29.81 859 GLU A O 1
ATOM 6930 N N . ASP A 1 860 ? -23.373 -14.397 64.375 1.00 28.83 860 ASP A N 1
ATOM 6931 C CA . ASP A 1 860 ? -24.630 -14.415 63.560 1.00 28.83 860 ASP A CA 1
ATOM 6932 C C . ASP A 1 860 ? -25.970 -14.583 64.338 1.00 28.83 860 ASP A C 1
ATOM 6934 O O . ASP A 1 860 ? -25.943 -15.057 65.473 1.00 28.83 860 ASP A O 1
ATOM 6938 N N . ILE A 1 861 ? -27.140 -14.309 63.692 1.00 29.81 861 ILE A N 1
ATOM 6939 C CA . ILE A 1 861 ? -28.305 -15.245 63.492 1.00 29.81 861 ILE A CA 1
ATOM 6940 C C . ILE A 1 861 ? -29.625 -14.587 62.947 1.00 29.81 861 ILE A C 1
ATOM 6942 O O . ILE A 1 861 ? -30.171 -13.674 63.553 1.00 29.81 861 ILE A O 1
ATOM 6946 N N . THR A 1 862 ? -30.122 -15.137 61.817 1.00 29.59 862 THR A N 1
ATOM 6947 C CA . THR A 1 862 ? -31.495 -15.233 61.203 1.00 29.59 862 THR A CA 1
ATOM 6948 C C . THR A 1 862 ? -32.527 -14.081 61.076 1.00 29.59 862 THR A C 1
ATOM 6950 O O . THR A 1 862 ? -32.709 -13.243 61.950 1.00 29.59 862 THR A O 1
ATOM 6953 N N . ASN A 1 863 ? -33.319 -14.200 59.990 1.00 28.42 863 ASN A N 1
ATOM 6954 C CA . ASN A 1 863 ? -34.668 -13.656 59.696 1.00 28.42 863 ASN A CA 1
ATOM 6955 C C . ASN A 1 863 ? -35.702 -13.872 60.853 1.00 28.42 863 ASN A C 1
ATOM 6957 O O . ASN A 1 863 ? -35.396 -14.585 61.804 1.00 28.42 863 ASN A O 1
ATOM 6961 N N . ASP A 1 864 ? -36.955 -13.377 60.852 1.00 28.45 864 ASP A N 1
ATOM 6962 C CA . ASP A 1 864 ? -37.884 -13.020 59.752 1.00 28.45 864 ASP A CA 1
ATOM 6963 C C . ASP A 1 864 ? -39.067 -12.119 60.229 1.00 28.45 864 ASP A C 1
ATOM 6965 O O . ASP A 1 864 ? -39.108 -11.711 61.389 1.00 28.45 864 ASP A O 1
ATOM 6969 N N . ASP A 1 865 ? -40.050 -11.896 59.343 1.00 29.03 865 ASP A N 1
ATOM 6970 C CA . ASP A 1 865 ? -41.410 -11.346 59.552 1.00 29.03 865 ASP A CA 1
ATOM 6971 C C . ASP A 1 865 ? -41.611 -9.825 59.808 1.00 29.03 865 ASP A C 1
ATOM 6973 O O . ASP A 1 865 ? -40.779 -9.104 60.354 1.00 29.03 865 ASP A O 1
ATOM 6977 N N . GLY A 1 866 ? -42.760 -9.312 59.329 1.00 24.77 866 GLY A N 1
ATOM 6978 C CA . GLY A 1 866 ? -43.131 -7.879 59.287 1.00 24.77 866 GLY A CA 1
ATOM 6979 C C . GLY A 1 866 ? -44.212 -7.467 60.314 1.00 24.77 866 GLY A C 1
ATOM 6980 O O . GLY A 1 866 ? -44.154 -7.932 61.449 1.00 24.77 866 GLY A O 1
ATOM 6981 N N . PRO A 1 867 ? -45.245 -6.647 59.971 1.00 45.75 867 PRO A N 1
ATOM 6982 C CA . PRO A 1 867 ? -45.545 -5.990 58.686 1.00 45.75 867 PRO A CA 1
ATOM 6983 C C . PRO A 1 867 ? -46.078 -4.522 58.814 1.00 45.75 867 PRO A C 1
ATOM 6985 O O . PRO A 1 867 ? -46.078 -3.922 59.884 1.00 45.75 867 PRO A O 1
ATOM 6988 N N . SER A 1 868 ? -46.665 -3.989 57.722 1.00 26.59 868 SER A N 1
ATOM 6989 C CA . SER A 1 868 ? -47.946 -3.219 57.696 1.00 26.59 868 SER A CA 1
ATOM 6990 C C . SER A 1 868 ? -48.034 -1.744 57.194 1.00 26.59 868 SER A C 1
ATOM 6992 O O . SER A 1 868 ? -48.167 -0.785 57.945 1.00 26.59 868 SER A O 1
ATOM 6994 N N . THR A 1 869 ? -48.364 -1.629 55.897 1.00 28.28 869 THR A N 1
ATOM 6995 C CA . THR A 1 869 ? -49.481 -0.812 55.333 1.00 28.28 869 THR A CA 1
ATOM 6996 C C . THR A 1 869 ? -49.385 0.711 55.077 1.00 28.28 869 THR A C 1
ATOM 6998 O O . THR A 1 869 ? -48.835 1.487 55.845 1.00 28.28 869 THR A O 1
ATOM 7001 N N . LYS A 1 870 ? -50.178 1.108 54.053 1.00 29.20 870 LYS A N 1
ATOM 7002 C CA . LYS A 1 870 ? -50.645 2.456 53.627 1.00 29.20 870 LYS A CA 1
ATOM 7003 C C . LYS A 1 870 ? -49.660 3.255 52.742 1.00 29.20 870 LYS A C 1
ATOM 7005 O O . LYS A 1 870 ? -48.508 3.410 53.099 1.00 29.20 870 LYS A O 1
ATOM 7010 N N . LYS A 1 871 ? -50.077 3.834 51.600 1.00 27.78 871 LYS A N 1
ATOM 7011 C CA . LYS A 1 871 ? -51.362 3.744 50.855 1.00 27.78 871 LYS A CA 1
ATOM 7012 C C . LYS A 1 871 ? -51.185 4.256 49.396 1.00 27.78 871 LYS A C 1
ATOM 7014 O O . LYS A 1 871 ? -50.536 5.269 49.212 1.00 27.78 871 LYS A O 1
ATOM 7019 N N . VAL A 1 872 ? -51.825 3.591 48.414 1.00 29.12 872 VAL A N 1
ATOM 7020 C CA . VAL A 1 872 ? -52.835 4.151 47.455 1.00 29.12 872 VAL A CA 1
ATOM 7021 C C . VAL A 1 872 ? -52.532 5.537 46.814 1.00 29.12 872 VAL A C 1
ATOM 7023 O O . VAL A 1 872 ? -52.410 6.505 47.548 1.00 29.12 872 VAL A O 1
ATOM 7026 N N . LYS A 1 873 ? -52.562 5.768 45.480 1.00 27.67 873 LYS A N 1
ATOM 7027 C CA . LYS A 1 873 ? -53.075 4.984 44.320 1.00 27.67 873 LYS A CA 1
ATOM 7028 C C . LYS A 1 873 ? -52.601 5.555 42.950 1.00 27.67 873 LYS A C 1
ATOM 7030 O O . LYS A 1 873 ? -52.182 6.698 42.885 1.00 27.67 873 LYS A O 1
ATOM 7035 N N . GLN A 1 874 ? -52.779 4.755 41.882 1.00 29.80 874 GLN A N 1
ATOM 7036 C CA . GLN A 1 874 ? -53.285 5.075 40.511 1.00 29.80 874 GLN A CA 1
ATOM 7037 C C . GLN A 1 874 ? -53.379 6.565 40.065 1.00 29.80 874 GLN A C 1
ATOM 7039 O O . GLN A 1 874 ? -53.948 7.363 40.794 1.00 29.80 874 GLN A O 1
ATOM 7044 N N . SER A 1 875 ? -53.084 6.995 38.821 1.00 30.06 875 SER A N 1
ATOM 7045 C CA . SER A 1 875 ? -52.694 6.337 37.538 1.00 30.06 875 SER A CA 1
ATOM 7046 C C . SER A 1 875 ? -52.369 7.453 36.473 1.00 30.06 875 SER A C 1
ATOM 7048 O O . SER A 1 875 ? -52.057 8.547 36.919 1.00 30.06 875 SER A O 1
ATOM 7050 N N . MET A 1 876 ? -52.380 7.366 35.120 1.00 30.00 876 MET A N 1
ATOM 7051 C CA . MET A 1 876 ? -52.927 6.401 34.138 1.00 30.00 876 MET A CA 1
ATOM 7052 C C . MET A 1 876 ? -52.345 6.549 32.696 1.00 30.00 876 MET A C 1
ATOM 7054 O O . MET A 1 876 ? -52.193 7.655 32.204 1.00 30.00 876 MET A O 1
ATOM 7058 N N . LYS A 1 877 ? -52.168 5.410 31.998 1.00 31.41 877 LYS A N 1
ATOM 7059 C CA . LYS A 1 877 ? -52.360 5.129 30.541 1.00 31.41 877 LYS A CA 1
ATOM 7060 C C . LYS A 1 877 ? -51.867 6.084 29.408 1.00 31.41 877 LYS A C 1
ATOM 7062 O O . LYS A 1 877 ? -52.522 7.066 29.096 1.00 31.41 877 LYS A O 1
ATOM 7067 N N . LYS A 1 878 ? -51.015 5.469 28.562 1.00 32.97 878 LYS A N 1
ATOM 7068 C CA . LYS A 1 878 ? -51.144 5.234 27.090 1.00 32.97 878 LYS A CA 1
ATOM 7069 C C . LYS A 1 878 ? -50.931 6.358 26.050 1.00 32.97 878 LYS A C 1
ATOM 7071 O O . LYS A 1 878 ? -51.733 7.277 25.964 1.00 32.97 878 LYS A O 1
ATOM 7076 N N . LYS A 1 879 ? -50.126 5.960 25.044 1.00 35.41 879 LYS A N 1
ATOM 7077 C CA . LYS A 1 879 ? -50.171 6.326 23.607 1.00 35.41 879 LYS A CA 1
ATOM 7078 C C . LYS A 1 879 ? -49.736 7.770 23.275 1.00 35.41 879 LYS A C 1
ATOM 7080 O O . LYS A 1 879 ? -49.845 8.657 24.107 1.00 35.41 879 LYS A O 1
ATOM 7085 N N . LYS A 1 880 ? -49.228 8.039 22.070 1.00 38.41 880 LYS A N 1
ATOM 7086 C CA . LYS A 1 880 ? -49.213 7.194 20.856 1.00 38.41 880 LYS A CA 1
ATOM 7087 C C . LYS A 1 880 ? -47.885 6.486 20.629 1.00 38.41 880 LYS A C 1
ATOM 7089 O O . LYS A 1 880 ? -46.851 7.152 20.807 1.00 38.41 880 LYS A O 1
#

Solvent-accessible surface area (backbone atoms only — not comparable to full-atom values): 55384 Å² total; per-residue (Å²): 132,86,82,89,85,90,87,86,87,85,87,81,81,79,89,86,92,82,91,82,90,80,95,76,90,82,81,91,75,92,81,87,87,83,88,88,87,89,84,91,82,88,82,87,80,91,82,90,83,85,81,96,79,77,86,50,70,66,62,56,50,48,60,52,51,79,75,48,88,87,88,87,86,88,88,82,90,83,91,77,94,80,83,78,86,55,75,66,68,66,63,58,71,76,62,75,88,59,72,88,76,43,89,88,72,80,78,85,86,73,84,88,73,90,87,74,99,66,91,78,87,74,76,58,72,40,79,44,84,43,82,91,71,74,89,90,77,84,91,79,96,70,92,72,76,42,67,52,68,42,62,62,79,77,76,56,69,66,53,70,71,74,38,95,44,75,40,62,48,96,88,62,88,45,56,77,31,75,85,51,46,74,37,55,49,47,47,50,56,53,50,52,54,51,51,61,54,44,66,66,47,87,79,48,67,63,41,52,42,52,73,76,68,57,79,85,50,74,84,60,68,27,34,45,40,34,40,35,39,50,46,92,84,71,77,81,94,58,96,63,52,71,66,55,48,53,49,56,56,48,45,75,73,34,56,78,27,38,74,38,56,47,79,45,80,79,50,100,48,33,37,36,38,36,30,35,67,34,103,60,47,77,56,50,57,52,81,52,50,38,68,86,45,53,69,61,33,51,51,51,42,64,76,55,41,95,53,54,49,75,47,75,56,96,90,43,57,26,35,26,35,76,58,86,74,60,59,72,54,56,76,66,54,51,56,24,56,55,48,25,57,49,45,30,68,76,74,43,72,73,39,48,42,44,46,61,70,55,66,66,57,59,71,60,78,59,50,50,58,62,42,55,51,50,43,51,52,51,51,53,32,44,55,56,47,52,52,52,60,73,69,52,86,75,93,64,60,75,64,49,74,42,66,58,34,50,39,77,65,48,46,34,64,59,71,81,45,66,54,49,53,41,35,28,44,36,32,50,55,93,55,95,81,61,60,87,45,69,68,60,36,49,53,49,52,36,50,52,35,48,51,48,53,73,67,46,100,50,63,57,50,66,49,85,75,37,29,38,37,49,39,94,74,40,32,38,34,38,28,77,46,54,92,61,51,66,58,43,45,39,69,73,71,42,59,85,37,69,71,52,54,49,50,44,42,60,67,59,49,37,48,51,53,43,52,47,53,45,53,45,38,74,78,33,76,39,45,30,52,15,31,21,50,47,51,45,46,38,30,40,60,28,40,50,91,47,45,53,70,67,53,52,46,45,58,46,46,25,62,57,51,48,85,84,47,91,48,76,53,56,78,27,33,66,31,38,33,52,45,48,37,48,48,52,59,69,54,56,42,73,84,47,74,49,76,25,63,79,66,92,83,55,60,72,59,48,52,58,49,49,55,51,49,50,54,59,55,70,70,42,94,76,73,50,45,33,44,46,33,35,67,90,44,92,54,39,74,80,22,74,79,34,40,51,55,72,54,48,54,50,52,30,52,52,29,46,52,43,51,51,52,48,53,50,42,66,73,70,65,61,94,68,81,61,58,74,67,76,38,50,85,64,82,88,32,35,34,43,36,33,37,56,84,84,65,79,96,77,66,60,74,65,59,56,73,69,58,52,52,49,50,54,47,45,77,72,45,50,88,50,21,54,73,37,46,42,81,86,55,49,39,38,38,30,34,66,43,73,72,51,69,46,70,40,72,65,42,92,93,55,51,83,57,43,37,76,49,84,78,82,75,85,90,67,99,68,100,68,90,72,81,79,68,60,38,27,21,61,27,61,70,53,46,55,47,52,54,53,60,73,36,57,90,45,52,71,48,78,47,60,30,81,89,28,96,60,33,91,69,65,66,84,83,71,76,82,76,82,80,71,82,82,79,90,72,91,79,89,87,80,88,81,90,80,90,78,91,82,84,90,88,78,88,83,84,87,88,85,82,90,88,86,82,90,90,81,89,88,83,91,86,82,88,82,88,86,87,86,86,87,78,90,80,89,87,83,86,85,84,133